Protein AF-0000000078990095 (afdb_homodimer)

Sequence (888 aa):
MESIPEEEHEMRFLALNFDSYGSTQKHFRGLDFSEKEEPWLRFRYKRCPLEGSGKTVFDFFSALLVVVVVPWKNFSVCSDMAPTQHNMAAVCYGPDDLRLVSIPVPEPAFNEVVLEVDSCGICGTDVHFLKEGGFGDQKLIRPLVLGHESAGVVRKVGSSVTHLKVGDRVAIEPAAGCRTCDLCKAGKYNVCLTGKHCPTKNHDGNCSNYFAHYADCCFKLPDHVTMEEGALLEPLAVGVYAGRRADIRLGSRVVIFGAGPIGLISLIVARAMGATRTVVLDLARASKRLEVAKKLGATAVIPIGAEDKEDDLVARIQQALGGPADRVLECTGSQPGMRISIRATRNAGIVCLVGLGNEEVQLPMVDAISREIQIITVMRYNHDYPAAMEIVSSGYVDVKPLVSHHFSLQDVNEAFRVAASGEGLKVMVHLTPRDSNNPVKFVNMESIPEEEHEMRFLALNFDSYGSTQKHFRGLDFSEKEEPWLRFRYKRCPLEGSGKTVFDFFSALLVVVVVPWKNFSVCSDMAPTQHNMAAVCYGPDDLRLVSIPVPEPAFNEVVLEVDSCGICGTDVHFLKEGGFGDQKLIRPLVLGHESAGVVRKVGSSVTHLKVGDRVAIEPAAGCRTCDLCKAGKYNVCLTGKHCPTKNHDGNCSNYFAHYADCCFKLPDHVTMEEGALLEPLAVGVYAGRRADIRLGSRVVIFGAGPIGLISLIVARAMGATRTVVLDLARASKRLEVAKKLGATAVIPIGAEDKEDDLVARIQQALGGPADRVLECTGSQPGMRISIRATRNAGIVCLVGLGNEEVQLPMVDAISREIQIITVMRYNHDYPAAMEIVSSGYVDVKPLVSHHFSLQDVNEAFRVAASGEGLKVMVHLTPRDSNNPVKFVN

Foldseek 3Di:
DDDDPDDDDDDDDDDDDDDDDDDDDDPPVDDPPVPDDPPDDPPPDDPDPDDDDDDPPPPPPCPPPPPPCDPPPPPVPPCPVPPPPWKWFFKAAAAQDTDTDTDDADDEAQQKFKWQWFKFWDDVQLLCCHHPQGDDPFGAPGIAGDTALTKTFTCGHHNNDDPDDGGFTWQAHQQAAPCPDPCNVVLNRLPHPPTRHDPGNVHHHDRIRMDMDGPVRIGGADQQQFRNNSSCLQLLLLLQQLCVVQVQAAQFAEEEEDLFQSRLSVLQNSVLRHHPAYEYEDAQVLVVSQVVSVVQPHLYYDHDYPPDDLVNVLVVSCVSRVHAGQEYEYAACDQSSQQSRQVRHAQCGEYEYRHHDDPDHDHPVVSCVVSVYHYHYDGRHRPSSVVSSVCVVVVVTDSLVQEFEEEESVCVSVQSVCVNVSVHRIYMYGPDPQCPSRPDHRDD/DDDPDDDDPDPDDDDDDPDDDDDDDDDDDDPPPPVVDDDPPPPPPDPPPDDDDDDDYDDDPDDDPDPPPPDPPPPVPPCPVPVPPFKWFFKAAAAQRTDTDTDDADDEAQQKFKWQWFKFWDDVQLLCCHHPQGDDPFGAPGIAGDTAQTKTFTCGHHNNDDPDDGGFTWQAHQQAAPCPDPCNVVLNRLPHPPTRHDPTNVHHHDRIRMDMDGPVRIGGADQQQFRNLSSCLQLLLLLLQLCVVQVQAAQFAEEEEDLFQSRLSVLQNSVLRHHPAYEYEDAQVLVVSQVVSVVQPHLYYDHDYPPDDLVNVLVVSCVSRVHAGQEYEYAACDQSSQQSRQVRHAQCGEYEYRHHDDPDHDHPVVSCVVSVYHYHYDGRHRPSSVVSSVCVVVVVTDSLVQEFEEEESVCVSVQSVCVNVSVHRIYMYGPDPQCPSRPDHRDD

Solvent-accessible surface area (backbone atoms only — not comparable to full-atom values): 49225 Å² total; per-residue (Å²): 141,93,80,82,82,76,88,90,85,91,78,94,72,80,88,85,88,82,82,84,77,87,76,79,89,71,85,67,84,66,85,74,83,66,84,70,72,86,77,84,81,77,84,73,88,76,86,79,75,85,73,89,78,88,82,85,78,82,81,81,81,79,78,82,75,83,76,79,77,70,81,76,73,77,70,73,68,74,70,69,64,61,74,76,79,75,22,46,24,42,30,31,69,36,60,78,36,73,40,82,39,80,45,84,71,69,76,49,50,51,57,15,22,20,25,39,27,33,25,29,32,62,49,72,66,46,45,32,32,30,65,65,28,32,55,90,89,42,44,65,81,52,72,34,34,37,33,46,17,23,7,26,29,30,68,41,69,13,83,70,47,77,91,64,53,70,67,41,42,26,21,42,51,38,65,38,41,67,68,74,47,72,42,30,69,71,68,40,28,60,54,34,92,75,28,56,40,30,54,44,65,87,30,57,25,51,36,24,32,49,40,64,43,53,45,92,38,46,42,76,52,57,68,84,51,26,42,64,59,30,11,46,32,43,60,37,8,28,20,45,34,47,36,58,74,47,60,59,34,76,68,30,32,36,36,29,31,28,47,47,57,65,20,44,36,31,50,51,39,38,44,73,43,32,33,72,32,35,35,40,30,36,51,44,90,46,48,72,39,43,52,50,40,47,74,70,60,40,68,38,68,46,68,42,52,95,82,63,48,65,70,57,53,38,51,52,51,23,61,72,61,75,38,61,23,45,29,30,43,35,39,48,27,39,44,69,56,52,38,46,44,57,71,32,35,33,67,66,15,34,37,28,38,60,27,75,50,45,51,67,29,65,34,55,48,35,61,30,23,67,31,24,31,30,42,37,35,41,41,70,35,68,85,27,52,67,59,33,47,48,36,46,73,71,58,76,46,81,68,49,75,48,55,62,44,82,33,46,55,92,40,44,68,59,46,51,50,40,51,69,70,58,80,41,55,32,33,32,32,26,56,39,69,84,56,73,83,23,87,42,69,84,69,108,142,90,81,85,81,85,88,89,83,87,81,84,78,89,75,91,81,82,76,88,80,88,84,88,84,88,67,92,75,75,83,76,71,77,76,75,65,82,75,79,77,76,80,72,84,75,75,83,77,84,83,82,82,92,83,91,83,90,84,84,84,74,86,77,80,85,77,79,77,72,78,77,72,76,69,73,64,75,70,72,63,59,76,75,79,74,22,45,25,43,29,31,69,35,60,79,35,71,41,83,39,80,46,83,71,69,77,47,49,50,58,14,22,21,25,39,27,33,26,30,32,62,51,70,66,48,45,34,32,31,65,64,26,33,55,89,89,44,43,64,80,53,73,33,34,37,34,47,17,24,8,27,29,30,68,41,69,11,81,71,48,78,91,67,53,69,68,44,41,24,20,40,51,39,66,37,41,68,68,73,47,72,42,30,70,71,67,39,28,60,54,34,90,74,28,55,40,29,52,44,64,89,30,56,26,50,36,24,30,49,40,62,44,53,44,92,37,45,42,76,52,57,68,83,51,24,42,64,57,30,10,47,32,43,60,37,8,29,20,47,35,47,37,59,74,48,59,58,34,76,67,31,32,36,37,29,31,28,47,48,56,64,20,44,37,32,50,52,38,39,44,72,43,32,32,72,33,34,37,40,29,37,52,44,89,46,49,71,37,44,51,50,39,46,75,70,60,40,68,38,69,46,67,43,53,93,81,64,48,67,70,57,52,38,51,52,50,21,62,73,60,75,37,61,23,46,30,31,43,34,39,50,26,40,44,70,56,53,39,44,45,57,71,32,35,32,67,65,15,34,36,28,38,59,28,75,49,45,51,66,31,64,34,54,48,36,61,31,23,67,31,24,31,30,41,37,36,41,42,72,35,69,86,28,51,67,60,33,48,49,37,46,74,72,58,75,44,83,69,48,75,48,54,62,45,81,31,44,56,92,41,44,67,58,45,52,51,41,50,69,69,59,80,41,55,31,35,33,32,26,55,40,68,85,56,73,85,23,87,41,69,83,69,107

Structure (mmCIF, N/CA/C/O backbone):
data_AF-0000000078990095-model_v1
#
loop_
_entity.id
_entity.type
_entity.pdbx_description
1 polymer 'Sorbitol dehydrogenase'
#
loop_
_atom_site.group_PDB
_atom_site.id
_atom_site.type_symbol
_atom_site.label_atom_id
_atom_site.label_alt_id
_atom_site.label_comp_id
_atom_site.label_asym_id
_atom_site.label_entity_id
_atom_site.label_seq_id
_atom_site.pdbx_PDB_ins_code
_atom_site.Cartn_x
_atom_site.Cartn_y
_atom_site.Cartn_z
_atom_site.occupancy
_atom_site.B_iso_or_equiv
_atom_site.auth_seq_id
_atom_site.auth_comp_id
_atom_site.auth_asym_id
_atom_site.auth_atom_id
_atom_site.pdbx_PDB_model_num
ATOM 1 N N . MET A 1 1 ? -53.719 35.344 -20.766 1 17.97 1 MET A N 1
ATOM 2 C CA . MET A 1 1 ? -54.031 34.625 -22 1 17.97 1 MET A CA 1
ATOM 3 C C . MET A 1 1 ? -52.75 34.312 -22.797 1 17.97 1 MET A C 1
ATOM 5 O O . MET A 1 1 ? -52.625 33.219 -23.344 1 17.97 1 MET A O 1
ATOM 9 N N . GLU A 1 2 ? -51.969 35.375 -23.328 1 19.94 2 GLU A N 1
ATOM 10 C CA . GLU A 1 2 ? -51.438 35.5 -24.688 1 19.94 2 GLU A CA 1
ATOM 11 C C . GLU A 1 2 ? -50.156 34.656 -24.844 1 19.94 2 GLU A C 1
ATOM 13 O O . GLU A 1 2 ? -49.344 34.562 -23.906 1 19.94 2 GLU A O 1
ATOM 18 N N . SER A 1 3 ? -49.781 34.125 -26.062 1 18.39 3 SER A N 1
ATOM 19 C CA . SER A 1 3 ? -49.312 33.031 -26.906 1 18.39 3 SER A CA 1
ATOM 20 C C . SER A 1 3 ? -47.812 33.062 -27.047 1 18.39 3 SER A C 1
ATOM 22 O O . SER A 1 3 ? -47.156 32.031 -26.828 1 18.39 3 SER A O 1
ATOM 24 N N . ILE A 1 4 ? -47 33.812 -28.047 1 18.19 4 ILE A N 1
ATOM 25 C CA . ILE A 1 4 ? -46.5 33.25 -29.297 1 18.19 4 ILE A CA 1
ATOM 26 C C . ILE A 1 4 ? -45 32.969 -29.172 1 18.19 4 ILE A C 1
ATOM 28 O O . ILE A 1 4 ? -44.188 33.906 -29.281 1 18.19 4 ILE A O 1
ATOM 32 N N . PRO A 1 5 ? -44.094 32.406 -28.25 1 23.73 5 PRO A N 1
ATOM 33 C CA . PRO A 1 5 ? -42.719 32.875 -28.344 1 23.73 5 PRO A CA 1
ATOM 34 C C . PRO A 1 5 ? -41.938 32.188 -29.469 1 23.73 5 PRO A C 1
ATOM 36 O O . PRO A 1 5 ? -41.531 31.031 -29.344 1 23.73 5 PRO A O 1
ATOM 39 N N . GLU A 1 6 ? -42.281 32.031 -30.766 1 17.88 6 GLU A N 1
ATOM 40 C CA . GLU A 1 6 ? -41.969 30.844 -31.547 1 17.88 6 GLU A CA 1
ATOM 41 C C . GLU A 1 6 ? -40.469 30.703 -31.812 1 17.88 6 GLU A C 1
ATOM 43 O O . GLU A 1 6 ? -39.875 29.656 -31.547 1 17.88 6 GLU A O 1
ATOM 48 N N . GLU A 1 7 ? -39.781 31.203 -32.969 1 18.81 7 GLU A N 1
ATOM 49 C CA . GLU A 1 7 ? -39.438 30.344 -34.062 1 18.81 7 GLU A CA 1
ATOM 50 C C . GLU A 1 7 ? -37.969 29.875 -33.969 1 18.81 7 GLU A C 1
ATOM 52 O O . GLU A 1 7 ? -37.219 30.359 -33.125 1 18.81 7 GLU A O 1
ATOM 57 N N . GLU A 1 8 ? -37.031 30.188 -35.031 1 17.72 8 GLU A N 1
ATOM 58 C CA . GLU A 1 8 ? -36.469 29.406 -36.125 1 17.72 8 GLU A CA 1
ATOM 59 C C . GLU A 1 8 ? -35.031 29.016 -35.844 1 17.72 8 GLU A C 1
ATOM 61 O O . GLU A 1 8 ? -34.375 29.594 -34.969 1 17.72 8 GLU A O 1
ATOM 66 N N . HIS A 1 9 ? -34.062 28.828 -36.906 1 17.11 9 HIS A N 1
ATOM 67 C CA . HIS A 1 9 ? -33.406 27.766 -37.656 1 17.11 9 HIS A CA 1
ATOM 68 C C . HIS A 1 9 ? -31.906 27.75 -37.375 1 17.11 9 HIS A C 1
ATOM 70 O O . HIS A 1 9 ? -31.344 26.703 -37.031 1 17.11 9 HIS A O 1
ATOM 76 N N . GLU A 1 10 ? -30.891 28.609 -38.062 1 17.23 10 GLU A N 1
ATOM 77 C CA . GLU A 1 10 ? -29.984 28.141 -39.094 1 17.23 10 GLU A CA 1
ATOM 78 C C . GLU A 1 10 ? -28.609 27.812 -38.531 1 17.23 10 GLU A C 1
ATOM 80 O O . GLU A 1 10 ? -28.141 28.5 -37.625 1 17.23 10 GLU A O 1
ATOM 85 N N . MET A 1 11 ? -27.781 26.703 -39 1 17.62 11 MET A N 1
ATOM 86 C CA . MET A 1 11 ? -26.688 25.719 -38.906 1 17.62 11 MET A CA 1
ATOM 87 C C . MET A 1 11 ? -25.359 26.344 -39.344 1 17.62 11 MET A C 1
ATOM 89 O O . MET A 1 11 ? -24.328 25.672 -39.344 1 17.62 11 MET A O 1
ATOM 93 N N . ARG A 1 12 ? -25.062 27.609 -39.781 1 16.03 12 ARG A N 1
ATOM 94 C CA . ARG A 1 12 ? -24.078 27.734 -40.844 1 16.03 12 ARG A CA 1
ATOM 95 C C . ARG A 1 12 ? -22.688 27.312 -40.375 1 16.03 12 ARG A C 1
ATOM 97 O O . ARG A 1 12 ? -22.219 27.781 -39.344 1 16.03 12 ARG A O 1
ATOM 104 N N . PHE A 1 13 ? -21.859 26.25 -41.062 1 16.44 13 PHE A N 1
ATOM 105 C CA . PHE A 1 13 ? -20.75 25.312 -41.188 1 16.44 13 PHE A CA 1
ATOM 106 C C . PHE A 1 13 ? -19.438 26.062 -41.438 1 16.44 13 PHE A C 1
ATOM 108 O O . PHE A 1 13 ? -18.422 25.75 -40.844 1 16.44 13 PHE A O 1
ATOM 115 N N . LEU A 1 14 ? -19.156 26.828 -42.594 1 16 14 LEU A N 1
ATOM 116 C CA . LEU A 1 14 ? -18.234 26.312 -43.562 1 16 14 LEU A CA 1
ATOM 117 C C . LEU A 1 14 ? -16.781 26.5 -43.125 1 16 14 LEU A C 1
ATOM 119 O O . LEU A 1 14 ? -16 25.547 -43.125 1 16 14 LEU A O 1
ATOM 123 N N . ALA A 1 15 ? -16 27.5 -43.781 1 16.55 15 ALA A N 1
ATOM 124 C CA . ALA A 1 15 ? -15.047 27.578 -44.875 1 16.55 15 ALA A CA 1
ATOM 125 C C . ALA A 1 15 ? -13.617 27.672 -44.344 1 16.55 15 ALA A C 1
ATOM 127 O O . ALA A 1 15 ? -13.391 28.031 -43.188 1 16.55 15 ALA A O 1
ATOM 128 N N . LEU A 1 16 ? -12.602 28.125 -45.219 1 16.75 16 LEU A N 1
ATOM 129 C CA . LEU A 1 16 ? -11.461 27.688 -46.031 1 16.75 16 LEU A CA 1
ATOM 130 C C . LEU A 1 16 ? -10.148 28.109 -45.375 1 16.75 16 LEU A C 1
ATOM 132 O O . LEU A 1 16 ? -9.227 27.312 -45.25 1 16.75 16 LEU A O 1
ATOM 136 N N . ASN A 1 17 ? -9.719 29.438 -45.219 1 16.72 17 ASN A N 1
ATOM 137 C CA . ASN A 1 17 ? -8.711 30.062 -46.062 1 16.72 17 ASN A CA 1
ATOM 138 C C . ASN A 1 17 ? -7.312 29.922 -45.5 1 16.72 17 ASN A C 1
ATOM 140 O O . ASN A 1 17 ? -7.145 29.938 -44.25 1 16.72 17 ASN A O 1
ATOM 144 N N . PHE A 1 18 ? -6.129 29.812 -46.312 1 17.62 18 PHE A N 1
ATOM 145 C CA . PHE A 1 18 ? -4.773 29.359 -46.625 1 17.62 18 PHE A CA 1
ATOM 146 C C . PHE A 1 18 ? -3.744 30.25 -45.938 1 17.62 18 PHE A C 1
ATOM 148 O O . PHE A 1 18 ? -2.635 29.797 -45.625 1 17.62 18 PHE A O 1
ATOM 155 N N . ASP A 1 19 ? -3.895 31.531 -45.594 1 16.14 19 ASP A N 1
ATOM 156 C CA . ASP A 1 19 ? -2.977 32.406 -46.312 1 16.14 19 ASP A CA 1
ATOM 157 C C . ASP A 1 19 ? -1.541 32.219 -45.812 1 16.14 19 ASP A C 1
ATOM 159 O O . ASP A 1 19 ? -1.308 31.578 -44.812 1 16.14 19 ASP A O 1
ATOM 163 N N . SER A 1 20 ? -0.787 33.375 -45.531 1 16.88 20 SER A N 1
ATOM 164 C CA . SER A 1 20 ? 0.37 34.062 -46.094 1 16.88 20 SER A CA 1
ATOM 165 C C . SER A 1 20 ? 1.65 33.688 -45.375 1 16.88 20 SER A C 1
ATOM 167 O O . SER A 1 20 ? 1.633 33.438 -44.156 1 16.88 20 SER A O 1
ATOM 169 N N . TYR A 1 21 ? 2.789 33.312 -46.125 1 18.42 21 TYR A N 1
ATOM 170 C CA . TYR A 1 21 ? 4.125 32.75 -46.281 1 18.42 21 TYR A CA 1
ATOM 171 C C . TYR A 1 21 ? 5.152 33.562 -45.5 1 18.42 21 TYR A C 1
ATOM 173 O O . TYR A 1 21 ? 6.355 33.312 -45.562 1 18.42 21 TYR A O 1
ATOM 181 N N . GLY A 1 22 ? 4.805 34.438 -44.594 1 17.2 22 GLY A N 1
ATOM 182 C CA . GLY A 1 22 ? 5.805 35.5 -44.625 1 17.2 22 GLY A CA 1
ATOM 183 C C . GLY A 1 22 ? 7.215 35 -44.406 1 17.2 22 GLY A C 1
ATOM 184 O O . GLY A 1 22 ? 7.414 34 -43.688 1 17.2 22 GLY A O 1
ATOM 185 N N . SER A 1 23 ? 8.266 35.469 -45.094 1 16.81 23 SER A N 1
ATOM 186 C CA . SER A 1 23 ? 9.555 35.438 -45.781 1 16.81 23 SER A CA 1
ATOM 187 C C . SER A 1 23 ? 10.703 35.25 -44.812 1 16.81 23 SER A C 1
ATOM 189 O O . SER A 1 23 ? 11.531 34.375 -44.969 1 16.81 23 SER A O 1
ATOM 191 N N . THR A 1 24 ? 11.234 36.344 -44.25 1 16.33 24 THR A N 1
ATOM 192 C CA . THR A 1 24 ? 12.539 36.812 -44.719 1 16.33 24 THR A CA 1
ATOM 193 C C . THR A 1 24 ? 13.656 36.156 -43.906 1 16.33 24 THR A C 1
ATOM 195 O O . THR A 1 24 ? 14.602 35.594 -44.469 1 16.33 24 THR A O 1
ATOM 198 N N . GLN A 1 25 ? 14.07 36.781 -42.719 1 16.25 25 GLN A N 1
ATOM 199 C CA . GLN A 1 25 ? 15.422 37.312 -42.594 1 16.25 25 GLN A CA 1
ATOM 200 C C . GLN A 1 25 ? 16.375 36.25 -42.031 1 16.25 25 GLN A C 1
ATOM 202 O O . GLN A 1 25 ? 16.062 35.594 -41.031 1 16.25 25 GLN A O 1
ATOM 207 N N . LYS A 1 26 ? 17.453 35.875 -42.719 1 17.55 26 LYS A N 1
ATOM 208 C CA . LYS A 1 26 ? 18.531 34.938 -42.938 1 17.55 26 LYS A CA 1
ATOM 209 C C . LYS A 1 26 ? 19.531 34.969 -41.781 1 17.55 26 LYS A C 1
ATOM 211 O O . LYS A 1 26 ? 20.453 34.156 -41.719 1 17.55 26 LYS A O 1
ATOM 216 N N . HIS A 1 27 ? 19.375 35.812 -40.656 1 16.98 27 HIS A N 1
ATOM 217 C CA . HIS A 1 27 ? 20.703 36.312 -40.312 1 16.98 27 HIS A CA 1
ATOM 218 C C . HIS A 1 27 ? 21.609 35.219 -39.75 1 16.98 27 HIS A C 1
ATOM 220 O O . HIS A 1 27 ? 21.219 34.5 -38.844 1 16.98 27 HIS A O 1
ATOM 226 N N . PHE A 1 28 ? 22.484 34.625 -40.562 1 18.11 28 PHE A N 1
ATOM 227 C CA . PHE A 1 28 ? 23.516 33.594 -40.5 1 18.11 28 PHE A CA 1
ATOM 228 C C . PHE A 1 28 ? 24.531 33.906 -39.438 1 18.11 28 PHE A C 1
ATOM 230 O O . PHE A 1 28 ? 25.641 34.375 -39.719 1 18.11 28 PHE A O 1
ATOM 237 N N . ARG A 1 29 ? 24.219 34.469 -38.219 1 17.52 29 ARG A N 1
ATOM 238 C CA . ARG A 1 29 ? 25.453 34.969 -37.625 1 17.52 29 ARG A CA 1
ATOM 239 C C . ARG A 1 29 ? 26.484 33.844 -37.469 1 17.52 29 ARG A C 1
ATOM 241 O O . ARG A 1 29 ? 26.188 32.812 -36.875 1 17.52 29 ARG A O 1
ATOM 248 N N . GLY A 1 30 ? 27.453 33.625 -38.344 1 17.44 30 GLY A N 1
ATOM 249 C CA . GLY A 1 30 ? 28.547 32.75 -38.719 1 17.44 30 GLY A CA 1
ATOM 250 C C . GLY A 1 30 ? 29.578 32.594 -37.625 1 17.44 30 GLY A C 1
ATOM 251 O O . GLY A 1 30 ? 30.453 31.719 -37.719 1 17.44 30 GLY A O 1
ATOM 252 N N . LEU A 1 31 ? 29.672 33.406 -36.469 1 18.58 31 LEU A N 1
ATOM 253 C CA . LEU A 1 31 ? 31.094 33.688 -36.312 1 18.58 31 LEU A CA 1
ATOM 254 C C . LEU A 1 31 ? 31.859 32.406 -35.938 1 18.58 31 LEU A C 1
ATOM 256 O O . LEU A 1 31 ? 31.328 31.562 -35.219 1 18.58 31 LEU A O 1
ATOM 260 N N . ASP A 1 32 ? 32.906 32.125 -36.562 1 18.98 32 ASP A N 1
ATOM 261 C CA . ASP A 1 32 ? 34 31.188 -36.906 1 18.98 32 ASP A CA 1
ATOM 262 C C . ASP A 1 32 ? 34.969 31.016 -35.719 1 18.98 32 ASP A C 1
ATOM 264 O O . ASP A 1 32 ? 36.031 31.609 -35.719 1 18.98 32 ASP A O 1
ATOM 268 N N . PHE A 1 33 ? 34.406 30.969 -34.438 1 18.66 33 PHE A N 1
ATOM 269 C CA . PHE A 1 33 ? 35.5 31.156 -33.469 1 18.66 33 PHE A CA 1
ATOM 270 C C . PHE A 1 33 ? 36.469 29.984 -33.531 1 18.66 33 PHE A C 1
ATOM 272 O O . PHE A 1 33 ? 36.125 28.859 -33.188 1 18.66 33 PHE A O 1
ATOM 279 N N . SER A 1 34 ? 37.438 30.016 -34.344 1 17.72 34 SER A N 1
ATOM 280 C CA . SER A 1 34 ? 38.531 29.109 -34.656 1 17.72 34 SER A CA 1
ATOM 281 C C . SER A 1 34 ? 39.469 28.938 -33.5 1 17.72 34 SER A C 1
ATOM 283 O O . SER A 1 34 ? 40.5 28.25 -33.625 1 17.72 34 SER A O 1
ATOM 285 N N . GLU A 1 35 ? 39.156 29.594 -32.312 1 18.06 35 GLU A N 1
ATOM 286 C CA . GLU A 1 35 ? 40.406 29.812 -31.562 1 18.06 35 GLU A CA 1
ATOM 287 C C . GLU A 1 35 ? 41.062 28.484 -31.188 1 18.06 35 GLU A C 1
ATOM 289 O O . GLU A 1 35 ? 40.438 27.656 -30.516 1 18.06 35 GLU A O 1
ATOM 294 N N . LYS A 1 36 ? 42.031 28.078 -31.875 1 19.61 36 LYS A N 1
ATOM 295 C CA . LYS A 1 36 ? 43.031 27 -31.922 1 19.61 36 LYS A CA 1
ATOM 296 C C . LYS A 1 36 ? 43.719 26.828 -30.562 1 19.61 36 LYS A C 1
ATOM 298 O O . LYS A 1 36 ? 43.531 27.656 -29.672 1 19.61 36 LYS A O 1
ATOM 303 N N . GLU A 1 37 ? 45.031 26.906 -30.516 1 18.22 37 GLU A N 1
ATOM 304 C CA . GLU A 1 37 ? 46.188 26.125 -30.125 1 18.22 37 GLU A CA 1
ATOM 305 C C . GLU A 1 37 ? 46.781 26.641 -28.812 1 18.22 37 GLU A C 1
ATOM 307 O O . GLU A 1 37 ? 47.75 26.078 -28.297 1 18.22 37 GLU A O 1
ATOM 312 N N . GLU A 1 38 ? 46.156 27.484 -27.922 1 18.27 38 GLU A N 1
ATOM 313 C CA . GLU A 1 38 ? 47.25 28.125 -27.203 1 18.27 38 GLU A CA 1
ATOM 314 C C . GLU A 1 38 ? 48.062 27.109 -26.406 1 18.27 38 GLU A C 1
ATOM 316 O O . GLU A 1 38 ? 47.531 26.219 -25.766 1 18.27 38 GLU A O 1
ATOM 321 N N . PRO A 1 39 ? 49.438 27.031 -26.641 1 20.11 39 PRO A N 1
ATOM 322 C CA . PRO A 1 39 ? 50.625 26.281 -26.25 1 20.11 39 PRO A CA 1
ATOM 323 C C . PRO A 1 39 ? 51.031 26.547 -24.797 1 20.11 39 PRO A C 1
ATOM 325 O O . PRO A 1 39 ? 51.469 27.656 -24.469 1 20.11 39 PRO A O 1
ATOM 328 N N . TRP A 1 40 ? 50.156 26.5 -23.766 1 18.27 40 TRP A N 1
ATOM 329 C CA . TRP A 1 40 ? 50.531 27.156 -22.531 1 18.27 40 TRP A CA 1
ATOM 330 C C . TRP A 1 40 ? 51.844 26.562 -21.984 1 18.27 40 TRP A C 1
ATOM 332 O O . TRP A 1 40 ? 52.062 25.359 -22.094 1 18.27 40 TRP A O 1
ATOM 342 N N . LEU A 1 41 ? 52.781 27.562 -21.641 1 18.45 41 LEU A N 1
ATOM 343 C CA . LEU A 1 41 ? 54.188 27.703 -21.234 1 18.45 41 LEU A CA 1
ATOM 344 C C . LEU A 1 41 ? 54.406 27.078 -19.859 1 18.45 41 LEU A C 1
ATOM 346 O O . LEU A 1 41 ? 53.594 27.234 -18.953 1 18.45 41 LEU A O 1
ATOM 350 N N . ARG A 1 42 ? 55.438 26.109 -19.672 1 19.39 42 ARG A N 1
ATOM 351 C CA . ARG A 1 42 ? 56.125 25.219 -18.734 1 19.39 42 ARG A CA 1
ATOM 352 C C . ARG A 1 42 ? 56.875 26.031 -17.688 1 19.39 42 ARG A C 1
ATOM 354 O O . ARG A 1 42 ? 57.75 25.5 -17 1 19.39 42 ARG A O 1
ATOM 361 N N . PHE A 1 43 ? 56.375 27.359 -17.281 1 17.31 43 PHE A N 1
ATOM 362 C CA . PHE A 1 43 ? 57.469 28.031 -16.578 1 17.31 43 PHE A CA 1
ATOM 363 C C . PHE A 1 43 ? 57.812 27.312 -15.281 1 17.31 43 PHE A C 1
ATOM 365 O O . PHE A 1 43 ? 56.906 26.953 -14.508 1 17.31 43 PHE A O 1
ATOM 372 N N . ARG A 1 44 ? 59.094 26.859 -15.141 1 18.83 44 ARG A N 1
ATOM 373 C CA . ARG A 1 44 ? 60.031 26.156 -14.273 1 18.83 44 ARG A CA 1
ATOM 374 C C . ARG A 1 44 ? 60.469 27.031 -13.109 1 18.83 44 ARG A C 1
ATOM 376 O O . ARG A 1 44 ? 61.594 27.594 -13.117 1 18.83 44 ARG A O 1
ATOM 383 N N . TYR A 1 45 ? 59.625 27.984 -12.5 1 16.58 45 TYR A N 1
ATOM 384 C CA . TYR A 1 45 ? 60.344 28.922 -11.656 1 16.58 45 TYR A CA 1
ATOM 385 C C . TYR A 1 45 ? 61.031 28.203 -10.484 1 16.58 45 TYR A C 1
ATOM 387 O O . TYR A 1 45 ? 60.438 27.266 -9.914 1 16.58 45 TYR A O 1
ATOM 395 N N . LYS A 1 46 ? 62.344 28.547 -10.297 1 18.27 46 LYS A N 1
ATOM 396 C CA . LYS A 1 46 ? 63.594 28.281 -9.586 1 18.27 46 LYS A CA 1
ATOM 397 C C . LYS A 1 46 ? 63.531 28.766 -8.141 1 18.27 46 LYS A C 1
ATOM 399 O O . LYS A 1 46 ? 62.906 29.797 -7.859 1 18.27 46 LYS A O 1
ATOM 404 N N . ARG A 1 47 ? 63.938 28.031 -7.141 1 19.78 47 ARG A N 1
ATOM 405 C CA . ARG A 1 47 ? 64.062 27.922 -5.688 1 19.78 47 ARG A CA 1
ATOM 406 C C . ARG A 1 47 ? 64.875 29.078 -5.117 1 19.78 47 ARG A C 1
ATOM 408 O O . ARG A 1 47 ? 66 28.875 -4.699 1 19.78 47 ARG A O 1
ATOM 415 N N . CYS A 1 48 ? 64.625 30.469 -5.547 1 17.88 48 CYS A N 1
ATOM 416 C CA . CYS A 1 48 ? 65.812 31.219 -5.129 1 17.88 48 CYS A CA 1
ATOM 417 C C . CYS A 1 48 ? 65.938 31.281 -3.607 1 17.88 48 CYS A C 1
ATOM 419 O O . CYS A 1 48 ? 64.938 31.469 -2.928 1 17.88 48 CYS A O 1
ATOM 421 N N . PRO A 1 49 ? 67.125 31.172 -3.051 1 21.83 49 PRO A N 1
ATOM 422 C CA . PRO A 1 49 ? 67.812 30.938 -1.775 1 21.83 49 PRO A CA 1
ATOM 423 C C . PRO A 1 49 ? 67.875 32.188 -0.884 1 21.83 49 PRO A C 1
ATOM 425 O O . PRO A 1 49 ? 68.438 32.156 0.204 1 21.83 49 PRO A O 1
ATOM 428 N N . LEU A 1 50 ? 66.875 33.25 -1.14 1 19.77 50 LEU A N 1
ATOM 429 C CA . LEU A 1 50 ? 67.5 34.469 -0.64 1 19.77 50 LEU A CA 1
ATOM 430 C C . LEU A 1 50 ? 67.688 34.406 0.875 1 19.77 50 LEU A C 1
ATOM 432 O O . LEU A 1 50 ? 66.75 34.031 1.594 1 19.77 50 LEU A O 1
ATOM 436 N N . GLU A 1 51 ? 68.875 34.75 1.38 1 19.7 51 GLU A N 1
ATOM 437 C CA . GLU A 1 51 ? 69.75 34.688 2.518 1 19.7 51 GLU A CA 1
ATOM 438 C C . GLU A 1 51 ? 69.438 35.781 3.537 1 19.7 51 GLU A C 1
ATOM 440 O O . GLU A 1 51 ? 69.75 35.625 4.727 1 19.7 51 GLU A O 1
ATOM 445 N N . GLY A 1 52 ? 68.938 37.062 3.152 1 19.34 52 GLY A N 1
ATOM 446 C CA . GLY A 1 52 ? 69.688 38.156 3.725 1 19.34 52 GLY A CA 1
ATOM 447 C C . GLY A 1 52 ? 69.312 38.5 5.148 1 19.34 52 GLY A C 1
ATOM 448 O O . GLY A 1 52 ? 68.125 38.344 5.527 1 19.34 52 GLY A O 1
ATOM 449 N N . SER A 1 53 ? 70.188 38.75 6.043 1 20.06 53 SER A N 1
ATOM 450 C CA . SER A 1 53 ? 70.438 38.688 7.477 1 20.06 53 SER A CA 1
ATOM 451 C C . SER A 1 53 ? 69.812 39.875 8.203 1 20.06 53 SER A C 1
ATOM 453 O O . SER A 1 53 ? 69.062 39.688 9.172 1 20.06 53 SER A O 1
ATOM 455 N N . GLY A 1 54 ? 70.312 41.156 8.055 1 18.66 54 GLY A N 1
ATOM 456 C CA . GLY A 1 54 ? 70.875 41.812 9.242 1 18.66 54 GLY A CA 1
ATOM 457 C C . GLY A 1 54 ? 69.875 42.625 10 1 18.66 54 GLY A C 1
ATOM 458 O O . GLY A 1 54 ? 68.688 42.75 9.586 1 18.66 54 GLY A O 1
ATOM 459 N N . LYS A 1 55 ? 70.312 44.125 10.297 1 20.02 55 LYS A N 1
ATOM 460 C CA . LYS A 1 55 ? 70.625 45.062 11.367 1 20.02 55 LYS A CA 1
ATOM 461 C C . LYS A 1 55 ? 69.562 46.125 11.508 1 20.02 55 LYS A C 1
ATOM 463 O O . LYS A 1 55 ? 69.375 46.938 10.602 1 20.02 55 LYS A O 1
ATOM 468 N N . THR A 1 56 ? 68.375 46.031 12.102 1 18.19 56 THR A N 1
ATOM 469 C CA . THR A 1 56 ? 67.125 46.781 12.117 1 18.19 56 THR A CA 1
ATOM 470 C C . THR A 1 56 ? 67.312 48.125 12.82 1 18.19 56 THR A C 1
ATOM 472 O O . THR A 1 56 ? 67.438 48.188 14.039 1 18.19 56 THR A O 1
ATOM 475 N N . VAL A 1 57 ? 68.25 49.094 12.234 1 19.05 57 VAL A N 1
ATOM 476 C CA . VAL A 1 57 ? 68.562 50.25 13.039 1 19.05 57 VAL A CA 1
ATOM 477 C C . VAL A 1 57 ? 67.312 51.156 13.117 1 19.05 57 VAL A C 1
ATOM 479 O O . VAL A 1 57 ? 66.75 51.5 12.094 1 19.05 57 VAL A O 1
ATOM 482 N N . PHE A 1 58 ? 66.625 51.375 14.242 1 18.25 58 PHE A N 1
ATOM 483 C CA . PHE A 1 58 ? 65.375 51.906 14.781 1 18.25 58 PHE A CA 1
ATOM 484 C C . PHE A 1 58 ? 65.375 53.438 14.766 1 18.25 58 PHE A C 1
ATOM 486 O O . PHE A 1 58 ? 66 54.062 15.625 1 18.25 58 PHE A O 1
ATOM 493 N N . ASP A 1 59 ? 65.75 54.188 13.578 1 19.19 59 ASP A N 1
ATOM 494 C CA . ASP A 1 59 ? 65.875 55.625 13.789 1 19.19 59 ASP A CA 1
ATOM 495 C C . ASP A 1 59 ? 64.5 56.281 14.062 1 19.19 59 ASP A C 1
ATOM 497 O O . ASP A 1 59 ? 63.594 56.094 13.297 1 19.19 59 ASP A O 1
ATOM 501 N N . PHE A 1 60 ? 64.188 56.938 15.25 1 19.72 60 PHE A N 1
ATOM 502 C CA . PHE A 1 60 ? 63.125 57.438 16.109 1 19.72 60 PHE A CA 1
ATOM 503 C C . PHE A 1 60 ? 62.625 58.781 15.594 1 19.72 60 PHE A C 1
ATOM 505 O O . PHE A 1 60 ? 63.062 59.844 16.062 1 19.72 60 PHE A O 1
ATOM 512 N N . PHE A 1 61 ? 62.594 59.156 14.219 1 21.88 61 PHE A N 1
ATOM 513 C CA . PHE A 1 61 ? 62.375 60.594 14.055 1 21.88 61 PHE A CA 1
ATOM 514 C C . PHE A 1 61 ? 60.969 60.969 14.523 1 21.88 61 PHE A C 1
ATOM 516 O O . PHE A 1 61 ? 60 60.281 14.211 1 21.88 61 PHE A O 1
ATOM 523 N N . SER A 1 62 ? 60.719 61.938 15.523 1 20.97 62 SER A N 1
ATOM 524 C CA . SER A 1 62 ? 59.75 62.531 16.438 1 20.97 62 SER A CA 1
ATOM 525 C C . SER A 1 62 ? 58.781 63.438 15.688 1 20.97 62 SER A C 1
ATOM 527 O O . SER A 1 62 ? 59.062 64.625 15.492 1 20.97 62 SER A O 1
ATOM 529 N N . ALA A 1 63 ? 58.375 63.25 14.391 1 23.08 63 ALA A N 1
ATOM 530 C CA . ALA A 1 63 ? 57.625 64.375 13.812 1 23.08 63 ALA A CA 1
ATOM 531 C C . ALA A 1 63 ? 56.375 64.688 14.609 1 23.08 63 ALA A C 1
ATOM 533 O O . ALA A 1 63 ? 55.562 63.781 14.891 1 23.08 63 ALA A O 1
ATOM 534 N N . LEU A 1 64 ? 56.219 65.812 15.266 1 23.59 64 LEU A N 1
ATOM 535 C CA . LEU A 1 64 ? 55.344 66.438 16.203 1 23.59 64 LEU A CA 1
ATOM 536 C C . LEU A 1 64 ? 54 66.75 15.547 1 23.59 64 LEU A C 1
ATOM 538 O O . LEU A 1 64 ? 53.906 67.625 14.672 1 23.59 64 LEU A O 1
ATOM 542 N N . LEU A 1 65 ? 53.25 65.75 14.93 1 22.62 65 LEU A N 1
ATOM 543 C CA . LEU A 1 65 ? 52 66.125 14.25 1 22.62 65 LEU A CA 1
ATOM 544 C C . LEU A 1 65 ? 51 66.75 15.234 1 22.62 65 LEU A C 1
ATOM 546 O O . LEU A 1 65 ? 50.688 66.125 16.266 1 22.62 65 LEU A O 1
ATOM 550 N N . VAL A 1 66 ? 50.75 68.062 15.18 1 24.91 66 VAL A N 1
ATOM 551 C CA . VAL A 1 66 ? 49.844 68.938 15.938 1 24.91 66 VAL A CA 1
ATOM 552 C C . VAL A 1 66 ? 48.406 68.5 15.758 1 24.91 66 VAL A C 1
ATOM 554 O O . VAL A 1 66 ? 47.875 68.5 14.648 1 24.91 66 VAL A O 1
ATOM 557 N N . VAL A 1 67 ? 47.875 67.562 16.562 1 23.19 67 VAL A N 1
ATOM 558 C CA . VAL A 1 67 ? 46.562 66.938 16.609 1 23.19 67 VAL A CA 1
ATOM 559 C C . VAL A 1 67 ? 45.531 68 17.047 1 23.19 67 VAL A C 1
ATOM 561 O O . VAL A 1 67 ? 45.562 68.5 18.172 1 23.19 67 VAL A O 1
ATOM 564 N N . VAL A 1 68 ? 45.188 68.938 16.125 1 27.02 68 VAL A N 1
ATOM 565 C CA . VAL A 1 68 ? 44.125 69.875 16.5 1 27.02 68 VAL A CA 1
ATOM 566 C C . VAL A 1 68 ? 42.875 69.125 16.906 1 27.02 68 VAL A C 1
ATOM 568 O O . VAL A 1 68 ? 42.375 68.312 16.141 1 27.02 68 VAL A O 1
ATOM 571 N N . VAL A 1 69 ? 42.562 69.062 18.219 1 25.42 69 VAL A N 1
ATOM 572 C CA . VAL A 1 69 ? 41.469 68.438 18.938 1 25.42 69 VAL A CA 1
ATOM 573 C C . VAL A 1 69 ? 40.156 69.125 18.625 1 25.42 69 VAL A C 1
ATOM 575 O O . VAL A 1 69 ? 40 70.312 19 1 25.42 69 VAL A O 1
ATOM 578 N N . VAL A 1 70 ? 39.719 69.25 17.406 1 30.61 70 VAL A N 1
ATOM 579 C CA . VAL A 1 70 ? 38.438 69.938 17.312 1 30.61 70 VAL A CA 1
ATOM 580 C C . VAL A 1 70 ? 37.375 69.25 18.203 1 30.61 70 VAL A C 1
ATOM 582 O O . VAL A 1 70 ? 37.344 68 18.266 1 30.61 70 VAL A O 1
ATOM 585 N N . PRO A 1 71 ? 36.75 70 19.094 1 27.86 71 PRO A N 1
ATOM 586 C CA . PRO A 1 71 ? 35.781 69.5 20.078 1 27.86 71 PRO A CA 1
ATOM 587 C C . PRO A 1 71 ? 34.625 68.75 19.406 1 27.86 71 PRO A C 1
ATOM 589 O O . PRO A 1 71 ? 34.062 69.25 18.422 1 27.86 71 PRO A O 1
ATOM 592 N N . TRP A 1 72 ? 34.656 67.438 19.422 1 23.47 72 TRP A N 1
ATOM 593 C CA . TRP A 1 72 ? 33.625 66.562 18.906 1 23.47 72 TRP A CA 1
ATOM 594 C C . TRP A 1 72 ? 32.25 66.875 19.547 1 23.47 72 TRP A C 1
ATOM 596 O O . TRP A 1 72 ? 32.125 66.812 20.766 1 23.47 72 TRP A O 1
ATOM 606 N N . LYS A 1 73 ? 31.547 67.938 19.016 1 29.81 73 LYS A N 1
ATOM 607 C CA . LYS A 1 73 ? 30.156 68.125 19.422 1 29.81 73 LYS A CA 1
ATOM 608 C C . LYS A 1 73 ? 29.453 66.812 19.641 1 29.81 73 LYS A C 1
ATOM 610 O O . LYS A 1 73 ? 29.641 65.875 18.859 1 29.81 73 LYS A O 1
ATOM 615 N N . ASN A 1 74 ? 29.047 66.625 20.875 1 25.33 74 ASN A N 1
ATOM 616 C CA . ASN A 1 74 ? 28.266 65.5 21.453 1 25.33 74 ASN A CA 1
ATOM 617 C C . ASN A 1 74 ? 27.016 65.25 20.625 1 25.33 74 ASN A C 1
ATOM 619 O O . ASN A 1 74 ? 26.062 66 20.641 1 25.33 74 ASN A O 1
ATOM 623 N N . PHE A 1 75 ? 27.094 65.062 19.297 1 29.2 75 PHE A N 1
ATOM 624 C CA . PHE A 1 75 ? 25.828 64.625 18.719 1 29.2 75 PHE A CA 1
ATOM 625 C C . PHE A 1 75 ? 25.25 63.469 19.516 1 29.2 75 PHE A C 1
ATOM 627 O O . PHE A 1 75 ? 25.922 62.469 19.734 1 29.2 75 PHE A O 1
ATOM 634 N N . SER A 1 76 ? 24.391 63.844 20.438 1 27.84 76 SER A N 1
ATOM 635 C CA . SER A 1 76 ? 23.547 62.875 21.125 1 27.84 76 SER A CA 1
ATOM 636 C C . SER A 1 76 ? 22.953 61.875 20.141 1 27.84 76 SER A C 1
ATOM 638 O O . SER A 1 76 ? 22.188 62.25 19.25 1 27.84 76 SER A O 1
ATOM 640 N N . VAL A 1 77 ? 23.75 61.031 19.594 1 30.84 77 VAL A N 1
ATOM 641 C CA . VAL A 1 77 ? 23.203 59.906 18.891 1 30.84 77 VAL A CA 1
ATOM 642 C C . VAL A 1 77 ? 22.062 59.281 19.688 1 30.84 77 VAL A C 1
ATOM 644 O O . VAL A 1 77 ? 22.266 58.812 20.812 1 30.84 77 VAL A O 1
ATOM 647 N N . CYS A 1 78 ? 20.922 60 19.703 1 29.83 78 CYS A N 1
ATOM 648 C CA . CYS A 1 78 ? 19.734 59.25 20.094 1 29.83 78 CYS A CA 1
ATOM 649 C C . CYS A 1 78 ? 19.844 57.781 19.672 1 29.83 78 CYS A C 1
ATOM 651 O O . CYS A 1 78 ? 19.938 57.5 18.484 1 29.83 78 CYS A O 1
ATOM 653 N N . SER A 1 79 ? 20.641 57.125 20.422 1 30.3 79 SER A N 1
ATOM 654 C CA . SER A 1 79 ? 20.562 55.656 20.375 1 30.3 79 SER A CA 1
ATOM 655 C C . SER A 1 79 ? 19.109 55.188 20.281 1 30.3 79 SER A C 1
ATOM 657 O O . SER A 1 79 ? 18.375 55.25 21.25 1 30.3 79 SER A O 1
ATOM 659 N N . ASP A 1 80 ? 18.359 55.812 19.391 1 31.2 80 ASP A N 1
ATOM 660 C CA . ASP A 1 80 ? 17.125 55.062 19.125 1 31.2 80 ASP A CA 1
ATOM 661 C C . ASP A 1 80 ? 17.344 53.562 19.25 1 31.2 80 ASP A C 1
ATOM 663 O O . ASP A 1 80 ? 18.062 52.969 18.438 1 31.2 80 ASP A O 1
ATOM 667 N N . MET A 1 81 ? 17.688 53.125 20.453 1 29.14 81 MET A N 1
ATOM 668 C CA . MET A 1 81 ? 17.547 51.688 20.688 1 29.14 81 MET A CA 1
ATOM 669 C C . MET A 1 81 ? 16.391 51.094 19.875 1 29.14 81 MET A C 1
ATOM 671 O O . MET A 1 81 ? 15.25 51.562 20.016 1 29.14 81 MET A O 1
ATOM 675 N N . ALA A 1 82 ? 16.594 50.781 18.766 1 36.16 82 ALA A N 1
ATOM 676 C CA . ALA A 1 82 ? 15.586 49.906 18.172 1 36.16 82 ALA A CA 1
ATOM 677 C C . ALA A 1 82 ? 14.938 49 19.234 1 36.16 82 ALA A C 1
ATOM 679 O O . ALA A 1 82 ? 15.617 48.406 20.062 1 36.16 82 ALA A O 1
ATOM 680 N N . PRO A 1 83 ? 13.812 49.469 19.781 1 37.34 83 PRO A N 1
ATOM 681 C CA . PRO A 1 83 ? 13.227 48.438 20.641 1 37.34 83 PRO A CA 1
ATOM 682 C C . PRO A 1 83 ? 13.797 47.031 20.375 1 37.34 83 PRO A C 1
ATOM 684 O O . PRO A 1 83 ? 13.938 46.625 19.219 1 37.34 83 PRO A O 1
ATOM 687 N N . THR A 1 84 ? 14.766 46.531 21 1 45 84 THR A N 1
ATOM 688 C CA . THR A 1 84 ? 15.375 45.219 20.922 1 45 84 THR A CA 1
ATOM 689 C C . THR A 1 84 ? 14.312 44.156 20.656 1 45 84 THR A C 1
ATOM 691 O O . THR A 1 84 ? 13.484 43.844 21.516 1 45 84 THR A O 1
ATOM 694 N N . GLN A 1 85 ? 13.656 44.156 19.562 1 56.09 85 GLN A N 1
ATOM 695 C CA . GLN A 1 85 ? 12.617 43.219 19.188 1 56.09 85 GLN A CA 1
ATOM 696 C C . GLN A 1 85 ? 12.961 41.781 19.641 1 56.09 85 GLN A C 1
ATOM 698 O O . GLN A 1 85 ? 13.969 41.219 19.219 1 56.09 85 GLN A O 1
ATOM 703 N N . HIS A 1 86 ? 12.633 41.312 20.859 1 85.5 86 HIS A N 1
ATOM 704 C CA . HIS A 1 86 ? 12.805 40 21.484 1 85.5 86 HIS A CA 1
ATOM 705 C C . HIS A 1 86 ? 12.094 38.906 20.688 1 85.5 86 HIS A C 1
ATOM 707 O O . HIS A 1 86 ? 10.984 39.125 20.203 1 85.5 86 HIS A O 1
ATOM 713 N N . ASN A 1 87 ? 12.852 37.906 20.25 1 96.62 87 ASN A N 1
ATOM 714 C CA . ASN A 1 87 ? 12.328 36.688 19.609 1 96.62 87 ASN A CA 1
ATOM 715 C C . ASN A 1 87 ? 12.016 35.625 20.625 1 96.62 87 ASN A C 1
ATOM 717 O O . ASN A 1 87 ? 12.891 34.812 20.984 1 96.62 87 ASN A O 1
ATOM 721 N N . MET A 1 88 ? 10.711 35.719 21.062 1 97.94 88 MET A N 1
ATOM 722 C CA . MET A 1 88 ? 10.273 34.688 22.016 1 97.94 88 MET A CA 1
ATOM 723 C C . MET A 1 88 ? 9.82 33.438 21.297 1 97.94 88 MET A C 1
ATOM 725 O O . MET A 1 88 ? 9.172 33.5 20.25 1 97.94 88 MET A O 1
ATOM 729 N N . ALA A 1 89 ? 10.281 32.25 21.859 1 98.38 89 ALA A N 1
ATOM 730 C CA . ALA A 1 89 ? 9.961 30.969 21.234 1 98.38 89 ALA A CA 1
ATOM 731 C C . ALA A 1 89 ? 9.445 29.969 22.266 1 98.38 89 ALA A C 1
ATOM 733 O O . ALA A 1 89 ? 9.875 29.984 23.422 1 98.38 89 ALA A O 1
ATOM 734 N N . ALA A 1 90 ? 8.461 29.172 21.859 1 98.5 90 ALA A N 1
ATOM 735 C CA . ALA A 1 90 ? 8.031 28.016 22.656 1 98.5 90 ALA A CA 1
ATOM 736 C C . ALA A 1 90 ? 9 26.859 22.516 1 98.5 90 ALA A C 1
ATOM 738 O O . ALA A 1 90 ? 8.945 26.109 21.531 1 98.5 90 ALA A O 1
ATOM 739 N N . VAL A 1 91 ? 9.805 26.609 23.516 1 98.06 91 VAL A N 1
ATOM 740 C CA . VAL A 1 91 ? 10.891 25.641 23.438 1 98.06 91 VAL A CA 1
ATOM 741 C C . VAL A 1 91 ? 10.594 24.453 24.359 1 98.06 91 VAL A C 1
ATOM 743 O O . VAL A 1 91 ? 10.336 24.641 25.547 1 98.06 91 VAL A O 1
ATOM 746 N N . CYS A 1 92 ? 10.586 23.297 23.781 1 97.5 92 CYS A N 1
ATOM 747 C CA . CYS A 1 92 ? 10.43 22.047 24.531 1 97.5 92 CYS A CA 1
ATOM 748 C C . CYS A 1 92 ? 11.781 21.5 24.969 1 97.5 92 CYS A C 1
ATOM 750 O O . CYS A 1 92 ? 12.625 21.188 24.125 1 97.5 92 CYS A O 1
ATOM 752 N N . TYR A 1 93 ? 11.992 21.344 26.234 1 96.38 93 TYR A N 1
ATOM 753 C CA . TYR A 1 93 ? 13.258 20.859 26.781 1 96.38 93 TYR A CA 1
ATOM 754 C C . TYR A 1 93 ? 13.172 19.375 27.125 1 96.38 93 TYR A C 1
ATOM 756 O O . TYR A 1 93 ? 14.195 18.734 27.375 1 96.38 93 TYR A O 1
ATOM 764 N N . GLY A 1 94 ? 11.992 18.844 27.094 1 93.5 94 GLY A N 1
ATOM 765 C CA . GLY A 1 94 ? 11.695 17.469 27.422 1 93.5 94 GLY A CA 1
ATOM 766 C C . GLY A 1 94 ? 10.234 17.234 27.75 1 93.5 94 GLY A C 1
ATOM 767 O O . GLY A 1 94 ? 9.406 18.125 27.562 1 93.5 94 GLY A O 1
ATOM 768 N N . PRO A 1 95 ? 9.961 16.031 28.219 1 93.06 95 PRO A N 1
ATOM 769 C CA . PRO A 1 95 ? 8.562 15.742 28.547 1 93.06 95 PRO A CA 1
ATOM 770 C C . PRO A 1 95 ? 7.988 16.719 29.578 1 93.06 95 PRO A C 1
ATOM 772 O O . PRO A 1 95 ? 8.539 16.875 30.672 1 93.06 95 PRO A O 1
ATOM 775 N N . ASP A 1 96 ? 6.938 17.406 29.172 1 94.75 96 ASP A N 1
ATOM 776 C CA . ASP A 1 96 ? 6.148 18.312 29.984 1 94.75 96 ASP A CA 1
ATOM 777 C C . ASP A 1 96 ? 6.969 19.531 30.391 1 94.75 96 ASP A C 1
ATOM 779 O O . ASP A 1 96 ? 6.719 20.141 31.438 1 94.75 96 ASP A O 1
ATOM 783 N N . ASP A 1 97 ? 7.961 19.828 29.641 1 96.81 97 ASP A N 1
ATOM 784 C CA . ASP A 1 97 ? 8.82 20.984 29.906 1 96.81 97 ASP A CA 1
ATOM 785 C C . ASP A 1 97 ? 8.852 21.938 28.719 1 96.81 97 ASP A C 1
ATOM 787 O O . ASP A 1 97 ? 9.805 21.938 27.938 1 96.81 97 ASP A O 1
ATOM 791 N N . LEU A 1 98 ? 7.824 22.719 28.656 1 97.94 98 LEU A N 1
ATOM 792 C CA . LEU A 1 98 ? 7.691 23.766 27.656 1 97.94 98 LEU A CA 1
ATOM 793 C C . LEU A 1 98 ? 7.945 25.141 28.25 1 97.94 98 LEU A C 1
ATOM 795 O O . LEU A 1 98 ? 7.309 25.516 29.25 1 97.94 98 LEU A O 1
ATOM 799 N N . ARG A 1 99 ? 8.859 25.906 27.609 1 98 99 ARG A N 1
ATOM 800 C CA . ARG A 1 99 ? 9.211 27.219 28.141 1 98 99 ARG A CA 1
ATOM 801 C C . ARG A 1 99 ? 9.195 28.266 27.047 1 98 99 ARG A C 1
ATOM 803 O O . ARG A 1 99 ? 9.477 27.969 25.875 1 98 99 ARG A O 1
ATOM 810 N N . LEU A 1 100 ? 8.781 29.406 27.422 1 97.25 100 LEU A N 1
ATOM 811 C CA . LEU A 1 100 ? 8.969 30.578 26.578 1 97.25 100 LEU A CA 1
ATOM 812 C C . LEU A 1 100 ? 10.352 31.188 26.781 1 97.25 100 LEU A C 1
ATOM 814 O O . LEU A 1 100 ? 10.68 31.609 27.891 1 97.25 100 LEU A O 1
ATOM 818 N N . VAL A 1 101 ? 11.148 31.109 25.719 1 96.75 101 VAL A N 1
ATOM 819 C CA . VAL A 1 101 ? 12.547 31.5 25.844 1 96.75 101 VAL A CA 1
ATOM 820 C C . VAL A 1 101 ? 12.891 32.531 24.75 1 96.75 101 VAL A C 1
ATOM 822 O O . VAL A 1 101 ? 12.367 32.438 23.641 1 96.75 101 VAL A O 1
ATOM 825 N N . SER A 1 102 ? 13.695 33.469 25.156 1 97.19 102 SER A N 1
ATOM 826 C CA . SER A 1 102 ? 14.227 34.406 24.156 1 97.19 102 SER A CA 1
ATOM 827 C C . SER A 1 102 ? 15.336 33.75 23.328 1 97.19 102 SER A C 1
ATOM 829 O O . SER A 1 102 ? 16.281 33.188 23.891 1 97.19 102 SER A O 1
ATOM 831 N N . ILE A 1 103 ? 15.18 33.75 22.047 1 96.62 103 ILE A N 1
ATOM 832 C CA . ILE A 1 103 ? 16.203 33.219 21.156 1 96.62 103 ILE A CA 1
ATOM 833 C C . ILE A 1 103 ? 16.656 34.281 20.172 1 96.62 103 ILE A C 1
ATOM 835 O O . ILE A 1 103 ? 16 35.312 20.031 1 96.62 103 ILE A O 1
ATOM 839 N N . PRO A 1 104 ? 17.797 34.094 19.5 1 96 104 PRO A N 1
ATOM 840 C CA . PRO A 1 104 ? 18.25 35.094 18.531 1 96 104 PRO A CA 1
ATOM 841 C C . PRO A 1 104 ? 17.297 35.281 17.359 1 96 104 PRO A C 1
ATOM 843 O O . PRO A 1 104 ? 16.672 34.312 16.922 1 96 104 PRO A O 1
ATOM 846 N N . VAL A 1 105 ? 17.141 36.469 16.922 1 96.94 105 VAL A N 1
ATOM 847 C CA . VAL A 1 105 ? 16.406 36.719 15.688 1 96.94 105 VAL A CA 1
ATOM 848 C C . VAL A 1 105 ? 17.234 36.25 14.492 1 96.94 105 VAL A C 1
ATOM 850 O O . VAL A 1 105 ? 18.391 36.625 14.344 1 96.94 105 VAL A O 1
ATOM 853 N N . PRO A 1 106 ? 16.688 35.5 13.633 1 97.19 106 PRO A N 1
ATOM 854 C CA . PRO A 1 106 ? 17.5 34.969 12.539 1 97.19 106 PRO A CA 1
ATOM 855 C C . PRO A 1 106 ? 17.75 35.969 11.43 1 97.19 106 PRO A C 1
ATOM 857 O O . PRO A 1 106 ? 17.016 36.938 11.297 1 97.19 106 PRO A O 1
ATOM 860 N N . GLU A 1 107 ? 18.844 35.781 10.742 1 97.62 107 GLU A N 1
ATOM 861 C CA . GLU A 1 107 ? 19.141 36.438 9.469 1 97.62 107 GLU A CA 1
ATOM 862 C C . GLU A 1 107 ? 18.891 35.5 8.297 1 97.62 107 GLU A C 1
ATOM 864 O O . GLU A 1 107 ? 19.203 34.312 8.375 1 97.62 107 GLU A O 1
ATOM 869 N N . PRO A 1 108 ? 18.328 36 7.25 1 98 108 PRO A N 1
ATOM 870 C CA . PRO A 1 108 ? 18.031 35.125 6.129 1 98 108 PRO A CA 1
ATOM 871 C C . PRO A 1 108 ? 19.281 34.719 5.332 1 98 108 PRO A C 1
ATOM 873 O O . PRO A 1 108 ? 20.156 35.594 5.098 1 98 108 PRO A O 1
ATOM 876 N N . ALA A 1 109 ? 19.359 33.469 4.961 1 97.62 109 ALA A N 1
ATOM 877 C CA . ALA A 1 109 ? 20.297 33.094 3.896 1 97.62 109 ALA A CA 1
ATOM 878 C C . ALA A 1 109 ? 19.844 33.688 2.555 1 97.62 109 ALA A C 1
ATOM 880 O O . ALA A 1 109 ? 18.797 34.312 2.461 1 97.62 109 ALA A O 1
ATOM 881 N N . PHE A 1 110 ? 20.656 33.438 1.465 1 98.06 110 PHE A N 1
ATOM 882 C CA . PHE A 1 110 ? 20.438 34.062 0.167 1 98.06 110 PHE A CA 1
ATOM 883 C C . PHE A 1 110 ? 19.094 33.656 -0.419 1 98.06 110 PHE A C 1
ATOM 885 O O . PHE A 1 110 ? 18.484 34.406 -1.168 1 98.06 110 PHE A O 1
ATOM 892 N N . ASN A 1 111 ? 18.594 32.5 -0.034 1 98.25 111 ASN A N 1
ATOM 893 C CA . ASN A 1 111 ? 17.375 31.984 -0.617 1 98.25 111 ASN A CA 1
ATOM 894 C C . ASN A 1 111 ? 16.266 31.859 0.424 1 98.25 111 ASN A C 1
ATOM 896 O O . ASN A 1 111 ? 15.289 31.125 0.226 1 98.25 111 ASN A O 1
ATOM 900 N N . GLU A 1 112 ? 16.406 32.562 1.549 1 98.56 112 GLU A N 1
ATOM 901 C CA . GLU A 1 112 ? 15.453 32.469 2.654 1 98.56 112 GLU A CA 1
ATOM 902 C C . GLU A 1 112 ? 14.766 33.812 2.895 1 98.56 112 GLU A C 1
ATOM 904 O O . GLU A 1 112 ? 15.148 34.844 2.305 1 98.56 112 GLU A O 1
ATOM 909 N N . VAL A 1 113 ? 13.742 33.812 3.652 1 98.81 113 VAL A N 1
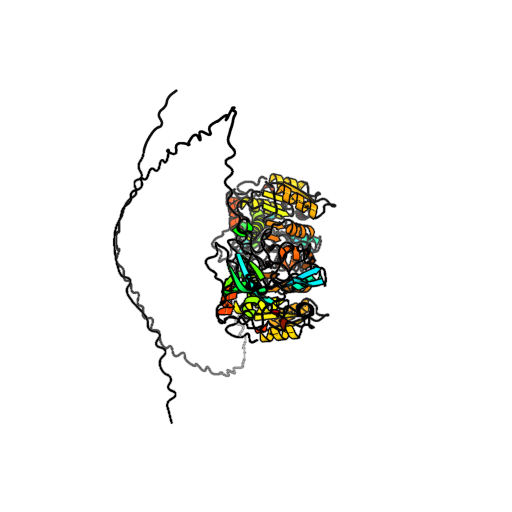ATOM 910 C CA . VAL A 1 113 ? 13.102 34.969 4.223 1 98.81 113 VAL A CA 1
ATOM 911 C C . VAL A 1 113 ? 12.992 34.812 5.738 1 98.81 113 VAL A C 1
ATOM 913 O O . VAL A 1 113 ? 13.031 33.719 6.262 1 98.81 113 VAL A O 1
ATOM 916 N N . VAL A 1 114 ? 12.953 35.906 6.398 1 98.75 114 VAL A N 1
ATOM 917 C CA . VAL A 1 114 ? 12.609 35.906 7.816 1 98.75 114 VAL A CA 1
ATOM 918 C C . VAL A 1 114 ? 11.148 36.344 7.996 1 98.75 114 VAL A C 1
ATOM 920 O O . VAL A 1 114 ? 10.727 37.375 7.484 1 98.75 114 VAL A O 1
ATOM 923 N N . LEU A 1 115 ? 10.508 35.5 8.656 1 98.81 115 LEU A N 1
ATOM 924 C CA . LEU A 1 115 ? 9.078 35.688 8.859 1 98.81 115 LEU A CA 1
ATOM 925 C C . LEU A 1 115 ? 8.781 36.156 10.289 1 98.81 115 LEU A C 1
ATOM 927 O O . LEU A 1 115 ? 9.383 35.625 11.242 1 98.81 115 LEU A O 1
ATOM 931 N N . GLU A 1 116 ? 7.984 37.188 10.406 1 98.75 116 GLU A N 1
ATOM 932 C CA . GLU A 1 116 ? 7.262 37.406 11.648 1 98.75 116 GLU A CA 1
ATOM 933 C C . GLU A 1 116 ? 6.023 36.5 11.734 1 98.75 116 GLU A C 1
ATOM 935 O O . GLU A 1 116 ? 5.035 36.75 11.031 1 98.75 116 GLU A O 1
ATOM 940 N N . VAL A 1 117 ? 6.098 35.469 12.57 1 98.81 117 VAL A N 1
ATOM 941 C CA . VAL A 1 117 ? 5.02 34.5 12.648 1 98.81 117 VAL A CA 1
ATOM 942 C C . VAL A 1 117 ? 3.801 35.125 13.32 1 98.81 117 VAL A C 1
ATOM 944 O O . VAL A 1 117 ? 3.92 35.75 14.367 1 98.81 117 VAL A O 1
ATOM 947 N N . ASP A 1 118 ? 2.693 35.062 12.656 1 98.75 118 ASP A N 1
ATOM 948 C CA . ASP A 1 118 ? 1.453 35.656 13.148 1 98.75 118 ASP A CA 1
ATOM 949 C C . ASP A 1 118 ? 0.641 34.625 13.945 1 98.75 118 ASP A C 1
ATOM 951 O O . ASP A 1 118 ? 0.302 34.875 15.109 1 98.75 118 ASP A O 1
ATOM 955 N N . SER A 1 119 ? 0.322 33.562 13.328 1 98.5 119 SER A N 1
ATOM 956 C CA . SER A 1 119 ? -0.477 32.469 13.891 1 98.5 119 SER A CA 1
ATOM 957 C C . SER A 1 119 ? 0.22 31.141 13.719 1 98.5 119 SER A C 1
ATOM 959 O O . SER A 1 119 ? 0.841 30.875 12.688 1 98.5 119 SER A O 1
ATOM 961 N N . CYS A 1 120 ? 0.168 30.312 14.766 1 98.69 120 CYS A N 1
ATOM 962 C CA . CYS A 1 120 ? 0.716 28.969 14.758 1 98.69 120 CYS A CA 1
ATOM 963 C C . CYS A 1 120 ? -0.26 27.984 15.391 1 98.69 120 CYS A C 1
ATOM 965 O O . CYS A 1 120 ? -0.584 28.094 16.578 1 98.69 120 CYS A O 1
ATOM 967 N N . GLY A 1 121 ? -0.74 27.047 14.578 1 98.25 121 GLY A N 1
ATOM 968 C CA . GLY A 1 121 ? -1.588 26 15.125 1 98.25 121 GLY A CA 1
ATOM 969 C C . GLY A 1 121 ? -0.808 24.906 15.828 1 98.25 121 GLY A C 1
ATOM 970 O O . GLY A 1 121 ? 0.325 24.594 15.453 1 98.25 121 GLY A O 1
ATOM 971 N N . ILE A 1 122 ? -1.438 24.328 16.828 1 97.31 122 ILE A N 1
ATOM 972 C CA . ILE A 1 122 ? -0.817 23.219 17.547 1 97.31 122 ILE A CA 1
ATOM 973 C C . ILE A 1 122 ? -1.262 21.891 16.938 1 97.31 122 ILE A C 1
ATOM 975 O O . ILE A 1 122 ? -2.457 21.656 16.75 1 97.31 122 ILE A O 1
ATOM 979 N N . CYS A 1 123 ? -0.33 21.031 16.609 1 94.75 123 CYS A N 1
ATOM 980 C CA . CYS A 1 123 ? -0.594 19.719 16.016 1 94.75 123 CYS A CA 1
ATOM 981 C C . CYS A 1 123 ? -0.339 18.609 17.031 1 94.75 123 CYS A C 1
ATOM 983 O O . CYS A 1 123 ? 0.354 18.812 18.031 1 94.75 123 CYS A O 1
ATOM 985 N N . GLY A 1 124 ? -0.935 17.453 16.781 1 90.44 124 GLY A N 1
ATOM 986 C CA . GLY A 1 124 ? -0.646 16.281 17.594 1 90.44 124 GLY A CA 1
ATOM 987 C C . GLY A 1 124 ? 0.836 15.969 17.688 1 90.44 124 GLY A C 1
ATOM 988 O O . GLY A 1 124 ? 1.316 15.508 18.719 1 90.44 124 GLY A O 1
ATOM 989 N N . THR A 1 125 ? 1.553 16.219 16.672 1 90.31 125 THR A N 1
ATOM 990 C CA . THR A 1 125 ? 2.994 15.992 16.672 1 90.31 125 THR A CA 1
ATOM 991 C C . THR A 1 125 ? 3.686 16.859 17.703 1 90.31 125 THR A C 1
ATOM 993 O O . THR A 1 125 ? 4.645 16.438 18.359 1 90.31 125 THR A O 1
ATOM 996 N N . ASP A 1 126 ? 3.291 18.109 17.859 1 93.69 126 ASP A N 1
ATOM 997 C CA . ASP A 1 126 ? 3.82 18.984 18.906 1 93.69 126 ASP A CA 1
ATOM 998 C C . ASP A 1 126 ? 3.564 18.391 20.297 1 93.69 126 ASP A C 1
ATOM 1000 O O . ASP A 1 126 ? 4.449 18.406 21.156 1 93.69 126 ASP A O 1
ATOM 1004 N N . VAL A 1 127 ? 2.369 17.906 20.406 1 91.5 127 VAL A N 1
ATOM 1005 C CA . VAL A 1 127 ? 1.971 17.312 21.688 1 91.5 127 VAL A CA 1
ATOM 1006 C C . VAL A 1 127 ? 2.805 16.062 21.953 1 91.5 127 VAL A C 1
ATOM 1008 O O . VAL A 1 127 ? 3.201 15.812 23.094 1 91.5 127 VAL A O 1
ATOM 1011 N N . HIS A 1 128 ? 3.078 15.297 20.906 1 88.69 128 HIS A N 1
ATOM 1012 C CA . HIS A 1 128 ? 3.918 14.109 21.062 1 88.69 128 HIS A CA 1
ATOM 1013 C C . HIS A 1 128 ? 5.316 14.484 21.531 1 88.69 128 HIS A C 1
ATOM 1015 O O . HIS A 1 128 ? 5.879 13.812 22.406 1 88.69 128 HIS A O 1
ATOM 1021 N N . PHE A 1 129 ? 5.887 15.5 21 1 90.81 129 PHE A N 1
ATOM 1022 C CA . PHE A 1 129 ? 7.191 15.969 21.469 1 90.81 129 PHE A CA 1
ATOM 1023 C C . PHE A 1 129 ? 7.125 16.375 22.922 1 90.81 129 PHE A C 1
ATOM 1025 O O . PHE A 1 129 ? 7.992 16 23.719 1 90.81 129 PHE A O 1
ATOM 1032 N N . LEU A 1 130 ? 6.121 17.078 23.266 1 93.69 130 LEU A N 1
ATOM 1033 C CA . LEU A 1 130 ? 6.008 17.641 24.594 1 93.69 130 LEU A CA 1
ATOM 1034 C C . LEU A 1 130 ? 5.711 16.562 25.625 1 93.69 130 LEU A C 1
ATOM 1036 O O . LEU A 1 130 ? 6.227 16.594 26.75 1 93.69 130 LEU A O 1
ATOM 1040 N N . LYS A 1 131 ? 4.898 15.547 25.234 1 92.19 131 LYS A N 1
ATOM 1041 C CA . LYS A 1 131 ? 4.445 14.555 26.203 1 92.19 131 LYS A CA 1
ATOM 1042 C C . LYS A 1 131 ? 5.359 13.336 26.219 1 92.19 131 LYS A C 1
ATOM 1044 O O . LYS A 1 131 ? 5.578 12.727 27.266 1 92.19 131 LYS A O 1
ATOM 1049 N N . GLU A 1 132 ? 5.934 13.008 25.016 1 88.44 132 GLU A N 1
ATOM 1050 C CA . GLU A 1 132 ? 6.613 11.727 24.906 1 88.44 132 GLU A CA 1
ATOM 1051 C C . GLU A 1 132 ? 8.07 11.906 24.484 1 88.44 132 GLU A C 1
ATOM 1053 O O . GLU A 1 132 ? 8.836 10.945 24.453 1 88.44 132 GLU A O 1
ATOM 1058 N N . GLY A 1 133 ? 8.422 13.078 24.203 1 88.06 133 GLY A N 1
ATOM 1059 C CA . GLY A 1 133 ? 9.797 13.336 23.812 1 88.06 133 GLY A CA 1
ATOM 1060 C C . GLY A 1 133 ? 10.062 13 22.359 1 88.06 133 GLY A C 1
ATOM 1061 O O . GLY A 1 133 ? 11.219 12.859 21.953 1 88.06 133 GLY A O 1
ATOM 1062 N N . GLY A 1 134 ? 9.07 12.703 21.641 1 82.5 134 GLY A N 1
ATOM 1063 C CA . GLY A 1 134 ? 9.227 12.406 20.234 1 82.5 134 GLY A CA 1
ATOM 1064 C C . GLY A 1 134 ? 8.414 11.203 19.781 1 82.5 134 GLY A C 1
ATOM 1065 O O . GLY A 1 134 ? 7.488 10.781 20.469 1 82.5 134 GLY A O 1
ATOM 1066 N N . PHE A 1 135 ? 8.656 10.734 18.5 1 75.62 135 PHE A N 1
ATOM 1067 C CA . PHE A 1 135 ? 8.016 9.562 17.906 1 75.62 135 PHE A CA 1
ATOM 1068 C C . PHE A 1 135 ? 8.945 8.867 16.922 1 75.62 135 PHE A C 1
ATOM 1070 O O . PHE A 1 135 ? 9.711 9.531 16.219 1 75.62 135 PHE A O 1
ATOM 1077 N N . GLY A 1 136 ? 8.812 7.527 16.938 1 73.25 136 GLY A N 1
ATOM 1078 C CA . GLY A 1 136 ? 9.703 6.773 16.062 1 73.25 136 GLY A CA 1
ATOM 1079 C C . GLY A 1 136 ? 11.164 7.141 16.25 1 73.25 136 GLY A C 1
ATOM 1080 O O . GLY A 1 136 ? 11.68 7.145 17.359 1 73.25 136 GLY A O 1
ATOM 1081 N N . ASP A 1 137 ? 11.727 7.555 15.07 1 75.94 137 ASP A N 1
ATOM 1082 C CA . ASP A 1 137 ? 13.148 7.887 15.109 1 75.94 137 ASP A CA 1
ATOM 1083 C C . ASP A 1 137 ? 13.352 9.367 15.406 1 75.94 137 ASP A C 1
ATOM 1085 O O . ASP A 1 137 ? 14.492 9.82 15.586 1 75.94 137 ASP A O 1
ATOM 1089 N N . GLN A 1 138 ? 12.266 10.102 15.508 1 79.88 138 GLN A N 1
ATOM 1090 C CA . GLN A 1 138 ? 12.352 11.523 15.828 1 79.88 138 GLN A CA 1
ATOM 1091 C C . GLN A 1 138 ? 12.266 11.758 17.328 1 79.88 138 GLN A C 1
ATOM 1093 O O . GLN A 1 138 ? 11.188 12.023 17.859 1 79.88 138 GLN A O 1
ATOM 1098 N N . LYS A 1 139 ? 13.453 11.688 17.938 1 85.69 139 LYS A N 1
ATOM 1099 C CA . LYS A 1 139 ? 13.555 11.891 19.375 1 85.69 139 LYS A CA 1
ATOM 1100 C C . LYS A 1 139 ? 14.156 13.258 19.703 1 85.69 139 LYS A C 1
ATOM 1102 O O . LYS A 1 139 ? 14.977 13.773 18.938 1 85.69 139 LYS A O 1
ATOM 1107 N N . LEU A 1 140 ? 13.672 13.805 20.766 1 90.5 140 LEU A N 1
ATOM 1108 C CA . LEU A 1 140 ? 14.227 15.062 21.266 1 90.5 140 LEU A CA 1
ATOM 1109 C C . LEU A 1 140 ? 15.656 14.875 21.75 1 90.5 140 LEU A C 1
ATOM 1111 O O . LEU A 1 140 ? 15.891 14.141 22.719 1 90.5 140 LEU A O 1
ATOM 1115 N N . ILE A 1 141 ? 16.594 15.398 21.109 1 91.81 141 ILE A N 1
ATOM 1116 C CA . ILE A 1 141 ? 17.984 15.258 21.5 1 91.81 141 ILE A CA 1
ATOM 1117 C C . ILE A 1 141 ? 18.531 16.609 21.938 1 91.81 141 ILE A C 1
ATOM 1119 O O . ILE A 1 141 ? 19.703 16.719 22.344 1 91.81 141 ILE A O 1
ATOM 1123 N N . ARG A 1 142 ? 17.844 17.641 21.859 1 93.5 142 ARG A N 1
ATOM 1124 C CA . ARG A 1 142 ? 18.125 19.016 22.234 1 93.5 142 ARG A CA 1
ATOM 1125 C C . ARG A 1 142 ? 16.828 19.797 22.453 1 93.5 142 ARG A C 1
ATOM 1127 O O . ARG A 1 142 ? 15.758 19.375 22.016 1 93.5 142 ARG A O 1
ATOM 1134 N N . PRO A 1 143 ? 16.984 20.906 23.203 1 95.56 143 PRO A N 1
ATOM 1135 C CA . PRO A 1 143 ? 15.789 21.75 23.219 1 95.56 143 PRO A CA 1
ATOM 1136 C C . PRO A 1 143 ? 15.305 22.109 21.812 1 95.56 143 PRO A C 1
ATOM 1138 O O . PRO A 1 143 ? 16.109 22.344 20.922 1 95.56 143 PRO A O 1
ATOM 1141 N N . LEU A 1 144 ? 13.992 22.062 21.656 1 96 144 LEU A N 1
ATOM 1142 C CA . LEU A 1 144 ? 13.406 22.172 20.328 1 96 144 LEU A CA 1
ATOM 1143 C C . LEU A 1 144 ? 12.258 23.188 20.312 1 96 144 LEU A C 1
ATOM 1145 O O . LEU A 1 144 ? 11.352 23.109 21.141 1 96 144 LEU A O 1
ATOM 1149 N N . VAL A 1 145 ? 12.383 24.234 19.422 1 97.69 145 VAL A N 1
ATOM 1150 C CA . VAL A 1 145 ? 11.219 25.078 19.203 1 97.69 145 VAL A CA 1
ATOM 1151 C C . VAL A 1 145 ? 10.102 24.266 18.562 1 97.69 145 VAL A C 1
ATOM 1153 O O . VAL A 1 145 ? 10.32 23.578 17.562 1 97.69 145 VAL A O 1
ATOM 1156 N N . LEU A 1 146 ? 8.852 24.297 19.078 1 97.12 146 LEU A N 1
ATOM 1157 C CA . LEU A 1 146 ? 7.734 23.531 18.547 1 97.12 146 LEU A CA 1
ATOM 1158 C C . LEU A 1 146 ? 6.961 24.344 17.516 1 97.12 146 LEU A C 1
ATOM 1160 O O . LEU A 1 146 ? 7.293 25.5 17.25 1 97.12 146 LEU A O 1
ATOM 1164 N N . GLY A 1 147 ? 6.051 23.656 16.859 1 97.69 147 GLY A N 1
ATOM 1165 C CA . GLY A 1 147 ? 5.137 24.312 15.93 1 97.69 147 GLY A CA 1
ATOM 1166 C C . GLY A 1 147 ? 5.523 24.109 14.477 1 97.69 147 GLY A C 1
ATOM 1167 O O . GLY A 1 147 ? 6.707 24.156 14.133 1 97.69 147 GLY A O 1
ATOM 1168 N N . HIS A 1 148 ? 4.453 23.906 13.633 1 98.12 148 HIS A N 1
ATOM 1169 C CA . HIS A 1 148 ? 4.727 23.766 12.203 1 98.12 148 HIS A CA 1
ATOM 1170 C C . HIS A 1 148 ? 3.502 24.125 11.367 1 98.12 148 HIS A C 1
ATOM 1172 O O . HIS A 1 148 ? 3.492 23.922 10.156 1 98.12 148 HIS A O 1
ATOM 1178 N N . GLU A 1 149 ? 2.48 24.609 11.906 1 98.62 149 GLU A N 1
ATOM 1179 C CA . GLU A 1 149 ? 1.275 25.078 11.234 1 98.62 149 GLU A CA 1
ATOM 1180 C C . GLU A 1 149 ? 1.133 26.594 11.344 1 98.62 149 GLU A C 1
ATOM 1182 O O . GLU A 1 149 ? 0.446 27.094 12.242 1 98.62 149 GLU A O 1
ATOM 1187 N N . SER A 1 150 ? 1.762 27.344 10.375 1 98.75 150 SER A N 1
ATOM 1188 C CA . SER A 1 150 ? 1.869 28.766 10.68 1 98.75 150 SER A CA 1
ATOM 1189 C C . SER A 1 150 ? 1.694 29.609 9.422 1 98.75 150 SER A C 1
ATOM 1191 O O . SER A 1 150 ? 1.797 29.109 8.305 1 98.75 150 SER A O 1
ATOM 1193 N N . ALA A 1 151 ? 1.369 30.797 9.656 1 98.88 151 ALA A N 1
ATOM 1194 C CA . ALA A 1 151 ? 1.377 31.906 8.703 1 98.88 151 ALA A CA 1
ATOM 1195 C C . ALA A 1 151 ? 2.008 33.156 9.312 1 98.88 151 ALA A C 1
ATOM 1197 O O . ALA A 1 151 ? 2.078 33.281 10.539 1 98.88 151 ALA A O 1
ATOM 1198 N N . GLY A 1 152 ? 2.523 34 8.477 1 98.81 152 GLY A N 1
ATOM 1199 C CA . GLY A 1 152 ? 3.201 35.188 8.969 1 98.81 152 GLY A CA 1
ATOM 1200 C C . GLY A 1 152 ? 3.463 36.219 7.891 1 98.81 152 GLY A C 1
ATOM 1201 O O . GLY A 1 152 ? 2.871 36.156 6.812 1 98.81 152 GLY A O 1
ATOM 1202 N N . VAL A 1 153 ? 4.285 37.156 8.289 1 98.88 153 VAL A N 1
ATOM 1203 C CA . VAL A 1 153 ? 4.605 38.281 7.398 1 98.88 153 VAL A CA 1
ATOM 1204 C C . VAL A 1 153 ? 6.113 38.344 7.156 1 98.88 153 VAL A C 1
ATOM 1206 O O . VAL A 1 153 ? 6.902 38.188 8.094 1 98.88 153 VAL A O 1
ATOM 1209 N N . VAL A 1 154 ? 6.469 38.531 5.898 1 98.88 154 VAL A N 1
ATOM 1210 C CA . VAL A 1 154 ? 7.879 38.625 5.543 1 98.88 154 VAL A CA 1
ATOM 1211 C C . VAL A 1 154 ? 8.469 39.906 6.125 1 98.88 154 VAL A C 1
ATOM 1213 O O . VAL A 1 154 ? 7.922 41 5.918 1 98.88 154 VAL A O 1
ATOM 1216 N N . ARG A 1 155 ? 9.609 39.812 6.82 1 98.69 155 ARG A N 1
ATOM 1217 C CA . ARG A 1 155 ? 10.242 40.969 7.422 1 98.69 155 ARG A CA 1
ATOM 1218 C C . ARG A 1 155 ? 11.633 41.219 6.848 1 98.69 155 ARG A C 1
ATOM 1220 O O . ARG A 1 155 ? 12.141 42.344 6.867 1 98.69 155 ARG A O 1
ATOM 1227 N N . LYS A 1 156 ? 12.266 40.156 6.41 1 98.62 156 LYS A N 1
ATOM 1228 C CA . LYS A 1 156 ? 13.539 40.219 5.695 1 98.62 156 LYS A CA 1
ATOM 1229 C C . LYS A 1 156 ? 13.555 39.25 4.516 1 98.62 156 LYS A C 1
ATOM 1231 O O . LYS A 1 156 ? 12.883 38.219 4.539 1 98.62 156 LYS A O 1
ATOM 1236 N N . VAL A 1 157 ? 14.297 39.625 3.488 1 98.56 157 VAL A N 1
ATOM 1237 C CA . VAL A 1 157 ? 14.383 38.812 2.283 1 98.56 157 VAL A CA 1
ATOM 1238 C C . VAL A 1 157 ? 15.852 38.594 1.922 1 98.56 157 VAL A C 1
ATOM 1240 O O . VAL A 1 157 ? 16.672 39.5 2.006 1 98.56 157 VAL A O 1
ATOM 1243 N N . GLY A 1 158 ? 16.141 37.344 1.613 1 98.56 158 GLY A N 1
ATOM 1244 C CA . GLY A 1 158 ? 17.484 37.031 1.147 1 98.56 158 GLY A CA 1
ATOM 1245 C C . GLY A 1 158 ? 17.797 37.656 -0.199 1 98.56 158 GLY A C 1
ATOM 1246 O O . GLY A 1 158 ? 16.906 38.031 -0.946 1 98.56 158 GLY A O 1
ATOM 1247 N N . SER A 1 159 ? 19.047 37.594 -0.539 1 98.25 159 SER A N 1
ATOM 1248 C CA . SER A 1 159 ? 19.547 38.344 -1.683 1 98.25 159 SER A CA 1
ATOM 1249 C C . SER A 1 159 ? 19.047 37.75 -2.996 1 98.25 159 SER A C 1
ATOM 1251 O O . SER A 1 159 ? 18.938 38.469 -3.996 1 98.25 159 SER A O 1
ATOM 1253 N N . SER A 1 160 ? 18.734 36.469 -3.041 1 98 160 SER A N 1
ATOM 1254 C CA . SER A 1 160 ? 18.344 35.844 -4.301 1 98 160 SER A CA 1
ATOM 1255 C C . SER A 1 160 ? 16.828 35.688 -4.398 1 98 160 SER A C 1
ATOM 1257 O O . SER A 1 160 ? 16.312 35.125 -5.371 1 98 160 SER A O 1
ATOM 1259 N N . VAL A 1 161 ? 16.156 36.125 -3.348 1 98.44 161 VAL A N 1
ATOM 1260 C CA . VAL A 1 161 ? 14.695 36 -3.33 1 98.44 161 VAL A CA 1
ATOM 1261 C C . VAL A 1 161 ? 14.07 37.125 -4.16 1 98.44 161 VAL A C 1
ATOM 1263 O O . VAL A 1 161 ? 14.336 38.312 -3.926 1 98.44 161 VAL A O 1
ATOM 1266 N N . THR A 1 162 ? 13.219 36.75 -5.148 1 97.94 162 THR A N 1
ATOM 1267 C CA . THR A 1 162 ? 12.664 37.781 -6.043 1 97.94 162 THR A CA 1
ATOM 1268 C C . THR A 1 162 ? 11.141 37.75 -6.012 1 97.94 162 THR A C 1
ATOM 1270 O O . THR A 1 162 ? 10.492 38.719 -6.406 1 97.94 162 THR A O 1
ATOM 1273 N N . HIS A 1 163 ? 10.562 36.688 -5.598 1 97.69 163 HIS A N 1
ATOM 1274 C CA . HIS A 1 163 ? 9.117 36.562 -5.738 1 97.69 163 HIS A CA 1
ATOM 1275 C C . HIS A 1 163 ? 8.391 36.969 -4.465 1 97.69 163 HIS A C 1
ATOM 1277 O O . HIS A 1 163 ? 7.16 37.031 -4.434 1 97.69 163 HIS A O 1
ATOM 1283 N N . LEU A 1 164 ? 9.141 37.281 -3.396 1 98.69 164 LEU A N 1
ATOM 1284 C CA . LEU A 1 164 ? 8.594 37.781 -2.141 1 98.69 164 LEU A CA 1
ATOM 1285 C C . LEU A 1 164 ? 9.258 39.094 -1.758 1 98.69 164 LEU A C 1
ATOM 1287 O O . LEU A 1 164 ? 10.398 39.375 -2.131 1 98.69 164 LEU A O 1
ATOM 1291 N N . LYS A 1 165 ? 8.531 39.906 -1.017 1 98.5 165 LYS A N 1
ATOM 1292 C CA . LYS A 1 165 ? 9.039 41.188 -0.496 1 98.5 165 LYS A CA 1
ATOM 1293 C C . LYS A 1 165 ? 8.562 41.406 0.932 1 98.5 165 LYS A C 1
ATOM 1295 O O . LYS A 1 165 ? 7.602 40.781 1.384 1 98.5 165 LYS A O 1
ATOM 1300 N N . VAL A 1 166 ? 9.25 42.312 1.601 1 98.62 166 VAL A N 1
ATOM 1301 C CA . VAL A 1 166 ? 8.875 42.688 2.957 1 98.62 166 VAL A CA 1
ATOM 1302 C C . VAL A 1 166 ? 7.418 43.156 2.98 1 98.62 166 VAL A C 1
ATOM 1304 O O . VAL A 1 166 ? 6.992 43.906 2.123 1 98.62 166 VAL A O 1
ATOM 1307 N N . GLY A 1 167 ? 6.641 42.562 3.879 1 98.62 167 GLY A N 1
ATOM 1308 C CA . GLY A 1 167 ? 5.238 42.938 4 1 98.62 167 GLY A CA 1
ATOM 1309 C C . GLY A 1 167 ? 4.301 41.875 3.455 1 98.62 167 GLY A C 1
ATOM 1310 O O . GLY A 1 167 ? 3.109 41.875 3.764 1 98.62 167 GLY A O 1
ATOM 1311 N N . ASP A 1 168 ? 4.812 41 2.631 1 98.75 168 ASP A N 1
ATOM 1312 C CA . ASP A 1 168 ? 3.98 39.938 2.084 1 98.75 168 ASP A CA 1
ATOM 1313 C C . ASP A 1 168 ? 3.473 39.031 3.189 1 98.75 168 ASP A C 1
ATOM 1315 O O . ASP A 1 168 ? 4.242 38.594 4.059 1 98.75 168 ASP A O 1
ATOM 1319 N N . ARG A 1 169 ? 2.133 38.75 3.203 1 98.88 169 ARG A N 1
ATOM 1320 C CA . ARG A 1 169 ? 1.529 37.719 4.047 1 98.88 169 ARG A CA 1
ATOM 1321 C C . ARG A 1 169 ? 1.672 36.344 3.416 1 98.88 169 ARG A C 1
ATOM 1323 O O . ARG A 1 169 ? 1.35 36.156 2.24 1 98.88 169 ARG A O 1
ATOM 1330 N N . VAL A 1 170 ? 2.172 35.344 4.188 1 98.88 170 VAL A N 1
ATOM 1331 C CA . VAL A 1 170 ? 2.441 34.062 3.562 1 98.88 170 VAL A CA 1
ATOM 1332 C C . VAL A 1 170 ? 2.008 32.938 4.496 1 98.88 170 VAL A C 1
ATOM 1334 O O . VAL A 1 170 ? 2.037 33.094 5.719 1 98.88 170 VAL A O 1
ATOM 1337 N N . ALA A 1 171 ? 1.497 31.859 3.934 1 98.88 171 ALA A N 1
ATOM 1338 C CA . ALA A 1 171 ? 1.456 30.562 4.609 1 98.88 171 ALA A CA 1
ATOM 1339 C C . ALA A 1 171 ? 2.811 29.859 4.539 1 98.88 171 ALA A C 1
ATOM 1341 O O . ALA A 1 171 ? 3.484 29.906 3.506 1 98.88 171 ALA A O 1
ATOM 1342 N N . ILE A 1 172 ? 3.211 29.219 5.562 1 98.75 172 ILE A N 1
ATOM 1343 C CA . ILE A 1 172 ? 4.559 28.672 5.684 1 98.75 172 ILE A CA 1
ATOM 1344 C C . ILE A 1 172 ? 4.512 27.141 5.559 1 98.75 172 ILE A C 1
ATOM 1346 O O . ILE A 1 172 ? 3.898 26.469 6.387 1 98.75 172 ILE A O 1
ATOM 1350 N N . GLU A 1 173 ? 5.105 26.562 4.527 1 98.56 173 GLU A N 1
ATOM 1351 C CA . GLU A 1 173 ? 5.363 25.125 4.445 1 98.56 173 GLU A CA 1
ATOM 1352 C C . GLU A 1 173 ? 6.629 24.734 5.207 1 98.56 173 GLU A C 1
ATOM 1354 O O . GLU A 1 173 ? 7.738 25.031 4.758 1 98.56 173 GLU A O 1
ATOM 1359 N N . PRO A 1 174 ? 6.461 24.078 6.266 1 97.75 174 PRO A N 1
ATOM 1360 C CA . PRO A 1 174 ? 7.617 23.875 7.141 1 97.75 174 PRO A CA 1
ATOM 1361 C C . PRO A 1 174 ? 8.531 22.75 6.652 1 97.75 174 PRO A C 1
ATOM 1363 O O . PRO A 1 174 ? 9.648 22.594 7.152 1 97.75 174 PRO A O 1
ATOM 1366 N N . ALA A 1 175 ? 8.078 21.906 5.762 1 96.31 175 ALA A N 1
ATOM 1367 C CA . ALA A 1 175 ? 8.875 20.797 5.262 1 96.31 175 ALA A CA 1
ATOM 1368 C C . ALA A 1 175 ? 9.523 21.141 3.926 1 96.31 175 ALA A C 1
ATOM 1370 O O . ALA A 1 175 ? 8.836 21.484 2.967 1 96.31 175 ALA A O 1
ATOM 1371 N N . ALA A 1 176 ? 10.82 21.047 3.934 1 96.94 176 ALA A N 1
ATOM 1372 C CA . ALA A 1 176 ? 11.57 21.297 2.707 1 96.94 176 ALA A CA 1
ATOM 1373 C C . ALA A 1 176 ? 12.641 20.234 2.486 1 96.94 176 ALA A C 1
ATOM 1375 O O . ALA A 1 176 ? 13.328 19.828 3.426 1 96.94 176 ALA A O 1
ATOM 1376 N N . GLY A 1 177 ? 12.742 19.75 1.276 1 96.56 177 GLY A N 1
ATOM 1377 C CA . GLY A 1 177 ? 13.797 18.797 0.935 1 96.56 177 GLY A CA 1
ATOM 1378 C C . GLY A 1 177 ? 15.156 19.453 0.795 1 96.56 177 GLY A C 1
ATOM 1379 O O . GLY A 1 177 ? 15.273 20.672 0.809 1 96.56 177 GLY A O 1
ATOM 1380 N N . CYS A 1 178 ? 16.203 18.656 0.647 1 96 178 CYS A N 1
ATOM 1381 C CA . CYS A 1 178 ? 17.562 19.156 0.447 1 96 178 CYS A CA 1
ATOM 1382 C C . CYS A 1 178 ? 17.781 19.578 -1.003 1 96 178 CYS A C 1
ATOM 1384 O O . CYS A 1 178 ? 18.766 20.25 -1.317 1 96 178 CYS A O 1
ATOM 1386 N N . ARG A 1 179 ? 16.953 19.141 -1.916 1 94.31 179 ARG A N 1
ATOM 1387 C CA . ARG A 1 179 ? 16.859 19.531 -3.32 1 94.31 179 ARG A CA 1
ATOM 1388 C C . ARG A 1 179 ? 17.875 18.781 -4.164 1 94.31 179 ARG A C 1
ATOM 1390 O O . ARG A 1 179 ? 17.812 18.797 -5.395 1 94.31 179 ARG A O 1
ATOM 1397 N N . THR A 1 180 ? 18.797 18.016 -3.568 1 95.56 180 THR A N 1
ATOM 1398 C CA . THR A 1 180 ? 19.891 17.453 -4.344 1 95.56 180 THR A CA 1
ATOM 1399 C C . THR A 1 180 ? 19.875 15.93 -4.273 1 95.56 180 THR A C 1
ATOM 1401 O O . THR A 1 180 ? 20.516 15.258 -5.086 1 95.56 180 THR A O 1
ATOM 1404 N N . CYS A 1 181 ? 19.234 15.383 -3.354 1 95.81 181 CYS A N 1
ATOM 1405 C CA . CYS A 1 181 ? 19.281 13.93 -3.191 1 95.81 181 CYS A CA 1
ATOM 1406 C C . CYS A 1 181 ? 18.328 13.242 -4.168 1 95.81 181 CYS A C 1
ATOM 1408 O O . CYS A 1 181 ? 17.547 13.906 -4.844 1 95.81 181 CYS A O 1
ATOM 1410 N N . ASP A 1 182 ? 18.375 11.867 -4.219 1 93.88 182 ASP A N 1
ATOM 1411 C CA . ASP A 1 182 ? 17.547 11.078 -5.133 1 93.88 182 ASP A CA 1
ATOM 1412 C C . ASP A 1 182 ? 16.062 11.266 -4.824 1 93.88 182 ASP A C 1
ATOM 1414 O O . ASP A 1 182 ? 15.242 11.383 -5.734 1 93.88 182 ASP A O 1
ATOM 1418 N N . LEU A 1 183 ? 15.68 11.328 -3.59 1 96.25 183 LEU A N 1
ATOM 1419 C CA . LEU A 1 183 ? 14.289 11.477 -3.184 1 96.25 183 LEU A CA 1
ATOM 1420 C C . LEU A 1 183 ? 13.727 12.82 -3.65 1 96.25 183 LEU A C 1
ATOM 1422 O O . LEU A 1 183 ? 12.625 12.883 -4.199 1 96.25 183 LEU A O 1
ATOM 1426 N N . CYS A 1 184 ? 14.469 13.836 -3.449 1 96.25 184 CYS A N 1
ATOM 1427 C CA . CYS A 1 184 ? 14.039 15.156 -3.879 1 96.25 184 CYS A CA 1
ATOM 1428 C C . CYS A 1 184 ? 13.914 15.227 -5.398 1 96.25 184 CYS A C 1
ATOM 1430 O O . CYS A 1 184 ? 12.953 15.789 -5.922 1 96.25 184 CYS A O 1
ATOM 1432 N N . LYS A 1 185 ? 14.867 14.688 -6.059 1 94.12 185 LYS A N 1
ATOM 1433 C CA . LYS A 1 185 ? 14.867 14.711 -7.516 1 94.12 185 LYS A CA 1
ATOM 1434 C C . LYS A 1 185 ? 13.695 13.898 -8.078 1 94.12 185 LYS A C 1
ATOM 1436 O O . LYS A 1 185 ? 13.203 14.188 -9.172 1 94.12 185 LYS A O 1
ATOM 1441 N N . ALA A 1 186 ? 13.328 12.93 -7.336 1 93.88 186 ALA A N 1
ATOM 1442 C CA . ALA A 1 186 ? 12.234 12.07 -7.785 1 93.88 186 ALA A CA 1
ATOM 1443 C C . ALA A 1 186 ? 10.891 12.594 -7.281 1 93.88 186 ALA A C 1
ATOM 1445 O O . ALA A 1 186 ? 9.859 11.93 -7.445 1 93.88 186 ALA A O 1
ATOM 1446 N N . GLY A 1 187 ? 10.859 13.727 -6.656 1 95.19 187 GLY A N 1
ATOM 1447 C CA . GLY A 1 187 ? 9.617 14.344 -6.223 1 95.19 187 GLY A CA 1
ATOM 1448 C C . GLY A 1 187 ? 9.125 13.82 -4.887 1 95.19 187 GLY A C 1
ATOM 1449 O O . GLY A 1 187 ? 7.926 13.844 -4.605 1 95.19 187 GLY A O 1
ATOM 1450 N N . LYS A 1 188 ? 9.977 13.242 -4.137 1 97.38 188 LYS A N 1
ATOM 1451 C CA . LYS A 1 188 ? 9.633 12.719 -2.816 1 97.38 188 LYS A CA 1
ATOM 1452 C C . LYS A 1 188 ? 10.398 13.453 -1.72 1 97.38 188 LYS A C 1
ATOM 1454 O O . LYS A 1 188 ? 11.008 12.82 -0.855 1 97.38 188 LYS A O 1
ATOM 1459 N N . TYR A 1 189 ? 10.344 14.812 -1.729 1 97.06 189 TYR A N 1
ATOM 1460 C CA . TYR A 1 189 ? 11.102 15.609 -0.771 1 97.06 189 TYR A CA 1
ATOM 1461 C C . TYR A 1 189 ? 10.516 15.484 0.63 1 97.06 189 TYR A C 1
ATOM 1463 O O . TYR A 1 189 ? 11.18 15.797 1.619 1 97.06 189 TYR A O 1
ATOM 1471 N N . ASN A 1 190 ? 9.273 15.086 0.726 1 96.62 190 ASN A N 1
ATOM 1472 C CA . ASN A 1 190 ? 8.594 14.977 2.01 1 96.62 190 ASN A CA 1
ATOM 1473 C C . ASN A 1 190 ? 9.258 13.945 2.916 1 96.62 190 ASN A C 1
ATOM 1475 O O . ASN A 1 190 ? 9.109 14.008 4.141 1 96.62 190 ASN A O 1
ATOM 1479 N N . VAL A 1 191 ? 10.016 13.039 2.324 1 96.31 191 VAL A N 1
ATOM 1480 C CA . VAL A 1 191 ? 10.695 12.031 3.125 1 96.31 191 VAL A CA 1
ATOM 1481 C C . VAL A 1 191 ? 12.203 12.094 2.859 1 96.31 191 VAL A C 1
ATOM 1483 O O . VAL A 1 191 ? 12.898 11.086 2.965 1 96.31 191 VAL A O 1
ATOM 1486 N N . CYS A 1 192 ? 12.633 13.258 2.473 1 96.44 192 CYS A N 1
ATOM 1487 C CA . CYS A 1 192 ? 14.062 13.523 2.355 1 96.44 192 CYS A CA 1
ATOM 1488 C C . CYS A 1 192 ? 14.766 13.344 3.697 1 96.44 192 CYS A C 1
ATOM 1490 O O . CYS A 1 192 ? 14.273 13.82 4.727 1 96.44 192 CYS A O 1
ATOM 1492 N N . LEU A 1 193 ? 15.945 12.711 3.701 1 93.25 193 LEU A N 1
ATOM 1493 C CA . LEU A 1 193 ? 16.625 12.367 4.941 1 93.25 193 LEU A CA 1
ATOM 1494 C C . LEU A 1 193 ? 17.422 13.555 5.473 1 93.25 193 LEU A C 1
ATOM 1496 O O . LEU A 1 193 ? 17.734 13.609 6.664 1 93.25 193 LEU A O 1
ATOM 1500 N N . THR A 1 194 ? 17.734 14.469 4.629 1 93.81 194 THR A N 1
ATOM 1501 C CA . THR A 1 194 ? 18.609 15.555 5.051 1 93.81 194 THR A CA 1
ATOM 1502 C C . THR A 1 194 ? 17.938 16.906 4.828 1 93.81 194 THR A C 1
ATOM 1504 O O . THR A 1 194 ? 18.594 17.953 4.887 1 93.81 194 THR A O 1
ATOM 1507 N N . GLY A 1 195 ? 16.656 16.828 4.578 1 95.06 195 GLY A N 1
ATOM 1508 C CA . GLY A 1 195 ? 15.914 18.047 4.348 1 95.06 195 GLY A CA 1
ATOM 1509 C C . GLY A 1 195 ? 15.648 18.844 5.617 1 95.06 195 GLY A C 1
ATOM 1510 O O . GLY A 1 195 ? 15.914 18.359 6.719 1 95.06 195 GLY A O 1
ATOM 1511 N N . LYS A 1 196 ? 15.172 20.078 5.355 1 95.38 196 LYS A N 1
ATOM 1512 C CA . LYS A 1 196 ? 14.75 20.953 6.445 1 95.38 196 LYS A CA 1
ATOM 1513 C C . LYS A 1 196 ? 13.273 20.75 6.773 1 95.38 196 LYS A C 1
ATOM 1515 O O . LYS A 1 196 ? 12.414 21.516 6.316 1 95.38 196 LYS A O 1
ATOM 1520 N N . HIS A 1 197 ? 13.008 19.703 7.578 1 94.06 197 HIS A N 1
ATOM 1521 C CA . HIS A 1 197 ? 11.656 19.438 8.062 1 94.06 197 HIS A CA 1
ATOM 1522 C C . HIS A 1 197 ? 11.453 19.969 9.469 1 94.06 197 HIS A C 1
ATOM 1524 O O . HIS A 1 197 ? 12.039 19.453 10.43 1 94.06 197 HIS A O 1
ATOM 1530 N N . CYS A 1 198 ? 10.586 21 9.586 1 93.31 198 CYS A N 1
ATOM 1531 C CA . CYS A 1 198 ? 10.453 21.703 10.852 1 93.31 198 CYS A CA 1
ATOM 1532 C C . CYS A 1 198 ? 9.141 21.344 11.539 1 93.31 198 CYS A C 1
ATOM 1534 O O . CYS A 1 198 ? 8.07 21.484 10.945 1 93.31 198 CYS A O 1
ATOM 1536 N N . PRO A 1 199 ? 9.188 20.906 12.734 1 92.25 199 PRO A N 1
ATOM 1537 C CA . PRO A 1 199 ? 10.367 20.609 13.547 1 92.25 199 PRO A CA 1
ATOM 1538 C C . PRO A 1 199 ? 10.82 19.156 13.406 1 92.25 199 PRO A C 1
ATOM 1540 O O . PRO A 1 199 ? 10 18.266 13.141 1 92.25 199 PRO A O 1
ATOM 1543 N N . THR A 1 200 ? 12.055 18.875 13.477 1 87.94 200 THR A N 1
ATOM 1544 C CA . THR A 1 200 ? 12.695 17.594 13.719 1 87.94 200 THR A CA 1
ATOM 1545 C C . THR A 1 200 ? 13.805 17.734 14.758 1 87.94 200 THR A C 1
ATOM 1547 O O . THR A 1 200 ? 14.039 18.828 15.281 1 87.94 200 THR A O 1
ATOM 1550 N N . LYS A 1 201 ? 14.391 16.609 15.023 1 85.75 201 LYS A N 1
ATOM 1551 C CA . LYS A 1 201 ? 15.453 16.641 16.016 1 85.75 201 LYS A CA 1
ATOM 1552 C C . LYS A 1 201 ? 16.547 17.625 15.625 1 85.75 201 LYS A C 1
ATOM 1554 O O . LYS A 1 201 ? 17.25 18.156 16.484 1 85.75 201 LYS A O 1
ATOM 1559 N N . ASN A 1 202 ? 16.594 17.953 14.32 1 89.25 202 ASN A N 1
ATOM 1560 C CA . ASN A 1 202 ? 17.688 18.781 13.836 1 89.25 202 ASN A CA 1
ATOM 1561 C C . ASN A 1 202 ? 17.203 20.172 13.445 1 89.25 202 ASN A C 1
ATOM 1563 O O . ASN A 1 202 ? 18 21.078 13.188 1 89.25 202 ASN A O 1
ATOM 1567 N N . HIS A 1 203 ? 15.953 20.375 13.383 1 93.88 203 HIS A N 1
ATOM 1568 C CA . HIS A 1 203 ? 15.414 21.641 12.891 1 93.88 203 HIS A CA 1
ATOM 1569 C C . HIS A 1 203 ? 14.297 22.156 13.805 1 93.88 203 HIS A C 1
ATOM 1571 O O . HIS A 1 203 ? 13.336 21.422 14.086 1 93.88 203 HIS A O 1
ATOM 1577 N N . ASP A 1 204 ? 14.414 23.406 14.125 1 95.94 204 ASP A N 1
ATOM 1578 C CA . ASP A 1 204 ? 13.43 24.047 14.984 1 95.94 204 ASP A CA 1
ATOM 1579 C C . ASP A 1 204 ? 12.117 24.297 14.234 1 95.94 204 ASP A C 1
ATOM 1581 O O . ASP A 1 204 ? 12.125 24.484 13.016 1 95.94 204 ASP A O 1
ATOM 1585 N N . GLY A 1 205 ? 11.016 24.297 15.055 1 97.31 205 GLY A N 1
ATOM 1586 C CA . GLY A 1 205 ? 9.719 24.672 14.508 1 97.31 205 GLY A CA 1
ATOM 1587 C C . GLY A 1 205 ? 9.523 26.172 14.414 1 97.31 205 GLY A C 1
ATOM 1588 O O . GLY A 1 205 ? 10.492 26.922 14.453 1 97.31 205 GLY A O 1
ATOM 1589 N N . ASN A 1 206 ? 8.281 26.547 14.164 1 96.69 206 ASN A N 1
ATOM 1590 C CA . ASN A 1 206 ? 8.078 27.953 13.836 1 96.69 206 ASN A CA 1
ATOM 1591 C C . ASN A 1 206 ? 7.18 28.641 14.852 1 96.69 206 ASN A C 1
ATOM 1593 O O . ASN A 1 206 ? 6.598 29.688 14.562 1 96.69 206 ASN A O 1
ATOM 1597 N N . CYS A 1 207 ? 7.055 28.047 16.062 1 98.31 207 CYS A N 1
ATOM 1598 C CA . CYS A 1 207 ? 6.344 28.75 17.141 1 98.31 207 CYS A CA 1
ATOM 1599 C C . CYS A 1 207 ? 7.266 29.719 17.859 1 98.31 207 CYS A C 1
ATOM 1601 O O . CYS A 1 207 ? 7.543 29.547 19.047 1 98.31 207 CYS A O 1
ATOM 1603 N N . SER A 1 208 ? 7.742 30.672 17.234 1 98.38 208 SER A N 1
ATOM 1604 C CA . SER A 1 208 ? 8.57 31.797 17.656 1 98.38 208 SER A CA 1
ATOM 1605 C C . SER A 1 208 ? 8.172 33.094 16.938 1 98.38 208 SER A C 1
ATOM 1607 O O . SER A 1 208 ? 7.531 33.031 15.891 1 98.38 208 SER A O 1
ATOM 1609 N N . ASN A 1 209 ? 8.523 34.188 17.531 1 98.5 209 ASN A N 1
ATOM 1610 C CA . ASN A 1 209 ? 8.133 35.469 16.906 1 98.5 209 ASN A CA 1
ATOM 1611 C C . ASN A 1 209 ? 8.695 35.594 15.5 1 98.5 209 ASN A C 1
ATOM 1613 O O . ASN A 1 209 ? 8.031 36.125 14.609 1 98.5 209 ASN A O 1
ATOM 1617 N N . TYR A 1 210 ? 9.93 35.125 15.359 1 98.5 210 TYR A N 1
ATOM 1618 C CA . TYR A 1 210 ? 10.594 35.188 14.062 1 98.5 210 TYR A CA 1
ATOM 1619 C C . TYR A 1 210 ? 11.125 33.844 13.648 1 98.5 210 TYR A C 1
ATOM 1621 O O . TYR A 1 210 ? 11.617 33.062 14.484 1 98.5 210 TYR A O 1
ATOM 1629 N N . PHE A 1 211 ? 11.062 33.562 12.375 1 98.25 211 PHE A N 1
ATOM 1630 C CA . PHE A 1 211 ? 11.438 32.281 11.805 1 98.25 211 PHE A CA 1
ATOM 1631 C C . PHE A 1 211 ? 12.031 32.438 10.406 1 98.25 211 PHE A C 1
ATOM 1633 O O . PHE A 1 211 ? 11.469 33.156 9.578 1 98.25 211 PHE A O 1
ATOM 1640 N N . ALA A 1 212 ? 13.164 31.875 10.211 1 98.38 212 ALA A N 1
ATOM 1641 C CA . ALA A 1 212 ? 13.766 31.906 8.883 1 98.38 212 ALA A CA 1
ATOM 1642 C C . ALA A 1 212 ? 13.477 30.609 8.117 1 98.38 212 ALA A C 1
ATOM 1644 O O . ALA A 1 212 ? 13.594 29.516 8.672 1 98.38 212 ALA A O 1
ATOM 1645 N N . HIS A 1 213 ? 13.062 30.75 6.859 1 98.25 213 HIS A N 1
ATOM 1646 C CA . HIS A 1 213 ? 12.75 29.594 6.039 1 98.25 213 HIS A CA 1
ATOM 1647 C C . HIS A 1 213 ? 12.961 29.875 4.559 1 98.25 213 HIS A C 1
ATOM 1649 O O . HIS A 1 213 ? 13.133 31.031 4.168 1 98.25 213 HIS A O 1
ATOM 1655 N N . TYR A 1 214 ? 13.062 28.812 3.771 1 98.12 214 TYR A N 1
ATOM 1656 C CA . TYR A 1 214 ? 13.219 28.953 2.328 1 98.12 214 TYR A CA 1
ATOM 1657 C C . TYR A 1 214 ? 12.047 29.734 1.731 1 98.12 214 TYR A C 1
ATOM 1659 O O . TYR A 1 214 ? 10.891 29.453 2.049 1 98.12 214 TYR A O 1
ATOM 1667 N N . ALA A 1 215 ? 12.367 30.625 0.814 1 98.69 215 ALA A N 1
ATOM 1668 C CA . ALA A 1 215 ? 11.352 31.484 0.226 1 98.69 215 ALA A CA 1
ATOM 1669 C C . ALA A 1 215 ? 10.352 30.688 -0.6 1 98.69 215 ALA A C 1
ATOM 1671 O O . ALA A 1 215 ? 9.164 31.031 -0.651 1 98.69 215 ALA A O 1
ATOM 1672 N N . ASP A 1 216 ? 10.812 29.656 -1.234 1 97.5 216 ASP A N 1
ATOM 1673 C CA . ASP A 1 216 ? 9.945 28.875 -2.113 1 97.5 216 ASP A CA 1
ATOM 1674 C C . ASP A 1 216 ? 8.984 28 -1.306 1 97.5 216 ASP A C 1
ATOM 1676 O O . ASP A 1 216 ? 8.07 27.391 -1.866 1 97.5 216 ASP A O 1
ATOM 1680 N N . CYS A 1 217 ? 9.117 27.984 0.006 1 98.25 217 CYS A N 1
ATOM 1681 C CA . CYS A 1 217 ? 8.203 27.266 0.893 1 98.25 217 CYS A CA 1
ATOM 1682 C C . CYS A 1 217 ? 7.234 28.234 1.567 1 98.25 217 CYS A C 1
ATOM 1684 O O . CYS A 1 217 ? 6.562 27.859 2.535 1 98.25 217 CYS A O 1
ATOM 1686 N N . CYS A 1 218 ? 7.219 29.422 1.108 1 98.75 218 CYS A N 1
ATOM 1687 C CA . CYS A 1 218 ? 6.316 30.438 1.619 1 98.75 218 CYS A CA 1
ATOM 1688 C C . CYS A 1 218 ? 5.336 30.891 0.542 1 98.75 218 CYS A C 1
ATOM 1690 O O . CYS A 1 218 ? 5.75 31.375 -0.518 1 98.75 218 CYS A O 1
ATOM 1692 N N . PHE A 1 219 ? 4.023 30.766 0.834 1 98.69 219 PHE A N 1
ATOM 1693 C CA . PHE A 1 219 ? 2.992 30.984 -0.173 1 98.69 219 PHE A CA 1
ATOM 1694 C C . PHE A 1 219 ? 2.176 32.219 0.15 1 98.69 219 PHE A C 1
ATOM 1696 O O . PHE A 1 219 ? 1.538 32.312 1.203 1 98.69 219 PHE A O 1
ATOM 1703 N N . LYS A 1 220 ? 2.148 33.125 -0.763 1 98.56 220 LYS A N 1
ATOM 1704 C CA . LYS A 1 220 ? 1.449 34.375 -0.552 1 98.56 220 LYS A CA 1
ATOM 1705 C C . LYS A 1 220 ? -0.043 34.156 -0.331 1 98.56 220 LYS A C 1
ATOM 1707 O O . LYS A 1 220 ? -0.67 33.375 -1.05 1 98.56 220 LYS A O 1
ATOM 1712 N N . LEU A 1 221 ? -0.53 34.875 0.651 1 98.62 221 LEU A N 1
ATOM 1713 C CA . LEU A 1 221 ? -1.957 34.812 0.947 1 98.62 221 LEU A CA 1
ATOM 1714 C C . LEU A 1 221 ? -2.703 35.938 0.239 1 98.62 221 LEU A C 1
ATOM 1716 O O . LEU A 1 221 ? -2.291 37.094 0.301 1 98.62 221 LEU A O 1
ATOM 1720 N N . PRO A 1 222 ? -3.811 35.594 -0.457 1 97.88 222 PRO A N 1
ATOM 1721 C CA . PRO A 1 222 ? -4.695 36.688 -0.87 1 97.88 222 PRO A CA 1
ATOM 1722 C C . PRO A 1 222 ? -5.227 37.5 0.312 1 97.88 222 PRO A C 1
ATOM 1724 O O . PRO A 1 222 ? -5.301 36.969 1.432 1 97.88 222 PRO A O 1
ATOM 1727 N N . ASP A 1 223 ? -5.703 38.656 0.042 1 97.44 223 ASP A N 1
ATOM 1728 C CA . ASP A 1 223 ? -6.113 39.562 1.092 1 97.44 223 ASP A CA 1
ATOM 1729 C C . ASP A 1 223 ? -7.297 39.031 1.885 1 97.44 223 ASP A C 1
ATOM 1731 O O . ASP A 1 223 ? -7.43 39.281 3.08 1 97.44 223 ASP A O 1
ATOM 1735 N N . HIS A 1 224 ? -8.094 38.25 1.22 1 97.5 224 HIS A N 1
ATOM 1736 C CA . HIS A 1 224 ? -9.328 37.812 1.871 1 97.5 224 HIS A CA 1
ATOM 1737 C C . HIS A 1 224 ? -9.109 36.531 2.666 1 97.5 224 HIS A C 1
ATOM 1739 O O . HIS A 1 224 ? -10.016 36.062 3.354 1 97.5 224 HIS A O 1
ATOM 1745 N N . VAL A 1 225 ? -7.934 35.938 2.582 1 98.31 225 VAL A N 1
ATOM 1746 C CA . VAL A 1 225 ? -7.586 34.75 3.367 1 98.31 225 VAL A CA 1
ATOM 1747 C C . VAL A 1 225 ? -6.879 35.188 4.652 1 98.31 225 VAL A C 1
ATOM 1749 O O . VAL A 1 225 ? -5.859 35.875 4.609 1 98.31 225 VAL A O 1
ATOM 1752 N N . THR A 1 226 ? -7.398 34.812 5.805 1 98.69 226 THR A N 1
ATOM 1753 C CA . THR A 1 226 ? -6.867 35.25 7.094 1 98.69 226 THR A CA 1
ATOM 1754 C C . THR A 1 226 ? -5.602 34.469 7.445 1 98.69 226 THR A C 1
ATOM 1756 O O . THR A 1 226 ? -5.309 33.438 6.84 1 98.69 226 THR A O 1
ATOM 1759 N N . MET A 1 227 ? -4.852 35 8.453 1 98.75 227 MET A N 1
ATOM 1760 C CA . MET A 1 227 ? -3.643 34.344 8.945 1 98.75 227 MET A CA 1
ATOM 1761 C C . MET A 1 227 ? -3.961 32.969 9.523 1 98.75 227 MET A C 1
ATOM 1763 O O . MET A 1 227 ? -3.199 32.031 9.328 1 98.75 227 MET A O 1
ATOM 1767 N N . GLU A 1 228 ? -5.105 32.844 10.211 1 98.62 228 GLU A N 1
ATOM 1768 C CA . GLU A 1 228 ? -5.527 31.562 10.758 1 98.62 228 GLU A CA 1
ATOM 1769 C C . GLU A 1 228 ? -5.793 30.547 9.656 1 98.62 228 GLU A C 1
ATOM 1771 O O . GLU A 1 228 ? -5.387 29.391 9.758 1 98.62 228 GLU A O 1
ATOM 1776 N N . GLU A 1 229 ? -6.477 30.984 8.586 1 98.62 229 GLU A N 1
ATOM 1777 C CA . GLU A 1 229 ? -6.68 30.125 7.434 1 98.62 229 GLU A CA 1
ATOM 1778 C C . G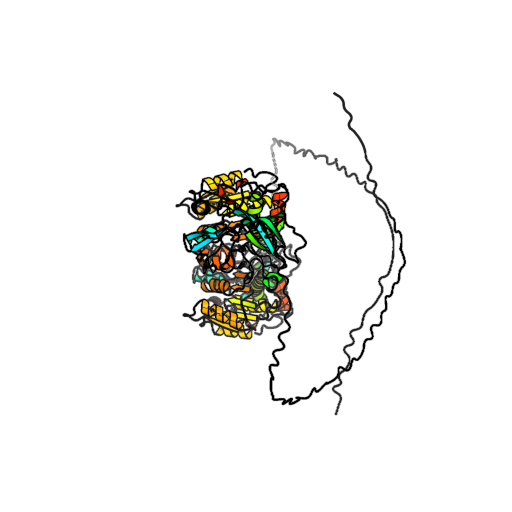LU A 1 229 ? -5.348 29.719 6.805 1 98.62 229 GLU A C 1
ATOM 1780 O O . GLU A 1 229 ? -5.168 28.562 6.41 1 98.62 229 GLU A O 1
ATOM 1785 N N . GLY A 1 230 ? -4.406 30.672 6.707 1 98.75 230 GLY A N 1
ATOM 1786 C CA . GLY A 1 230 ? -3.072 30.375 6.219 1 98.75 230 GLY A CA 1
ATOM 1787 C C . GLY A 1 230 ? -2.359 29.328 7.051 1 98.75 230 GLY A C 1
ATOM 1788 O O . GLY A 1 230 ? -1.708 28.422 6.504 1 98.75 230 GLY A O 1
ATOM 1789 N N . ALA A 1 231 ? -2.475 29.422 8.352 1 98.75 231 ALA A N 1
ATOM 1790 C CA . ALA A 1 231 ? -1.858 28.453 9.266 1 98.75 231 ALA A CA 1
ATOM 1791 C C . ALA A 1 231 ? -2.447 27.062 9.078 1 98.75 231 ALA A C 1
ATOM 1793 O O . ALA A 1 231 ? -1.753 26.062 9.258 1 98.75 231 ALA A O 1
ATOM 1794 N N . LEU A 1 232 ? -3.701 26.984 8.648 1 98.56 232 LEU A N 1
ATOM 1795 C CA . LEU A 1 232 ? -4.395 25.703 8.5 1 98.56 232 LEU A CA 1
ATOM 1796 C C . LEU A 1 232 ? -4.035 25.047 7.172 1 98.56 232 LEU A C 1
ATOM 1798 O O . LEU A 1 232 ? -4.426 23.906 6.914 1 98.56 232 LEU A O 1
ATOM 1802 N N . LEU A 1 233 ? -3.252 25.734 6.348 1 98.69 233 LEU A N 1
ATOM 1803 C CA . LEU A 1 233 ? -2.883 25.141 5.07 1 98.69 233 LEU A CA 1
ATOM 1804 C C . LEU A 1 233 ? -1.957 23.953 5.273 1 98.69 233 LEU A C 1
ATOM 1806 O O . LEU A 1 233 ? -1.972 23 4.48 1 98.69 233 LEU A O 1
ATOM 1810 N N . GLU A 1 234 ? -1.161 23.969 6.305 1 98.56 234 GLU A N 1
ATOM 1811 C CA . GLU A 1 234 ? -0.263 22.844 6.559 1 98.56 234 GLU A CA 1
ATOM 1812 C C . GLU A 1 234 ? -1.044 21.547 6.777 1 98.56 234 GLU A C 1
ATOM 1814 O O . GLU A 1 234 ? -0.875 20.594 6.031 1 98.56 234 GLU A O 1
ATOM 1819 N N . PRO A 1 235 ? -1.965 21.469 7.762 1 98.25 235 PRO A N 1
ATOM 1820 C CA . PRO A 1 235 ? -2.738 20.234 7.914 1 98.25 235 PRO A CA 1
ATOM 1821 C C . PRO A 1 235 ? -3.658 19.969 6.727 1 98.25 235 PRO A C 1
ATOM 1823 O O . PRO A 1 235 ? -3.926 18.812 6.398 1 98.25 235 PRO A O 1
ATOM 1826 N N . LEU A 1 236 ? -4.141 21.047 6.098 1 98.75 236 LEU A N 1
ATOM 1827 C CA . LEU A 1 236 ? -4.961 20.828 4.914 1 98.75 236 LEU A CA 1
ATOM 1828 C C . LEU A 1 236 ? -4.16 20.156 3.809 1 98.75 236 LEU A C 1
ATOM 1830 O O . LEU A 1 236 ? -4.676 19.281 3.107 1 98.75 236 LEU A O 1
ATOM 1834 N N . ALA A 1 237 ? -2.92 20.594 3.676 1 98.75 237 ALA A N 1
ATOM 1835 C CA . ALA A 1 237 ? -2.045 19.953 2.697 1 98.75 237 ALA A CA 1
ATOM 1836 C C . ALA A 1 237 ? -1.858 18.469 3.014 1 98.75 237 ALA A C 1
ATOM 1838 O O . ALA A 1 237 ? -1.764 17.641 2.104 1 98.75 237 ALA A O 1
ATOM 1839 N N . VAL A 1 238 ? -1.813 18.125 4.27 1 98.44 238 VAL A N 1
ATOM 1840 C CA . VAL A 1 238 ? -1.753 16.719 4.676 1 98.44 238 VAL A CA 1
ATOM 1841 C C . VAL A 1 238 ? -2.977 15.977 4.145 1 98.44 238 VAL A C 1
ATOM 1843 O O . VAL A 1 238 ? -2.85 14.914 3.539 1 98.44 238 VAL A O 1
ATOM 1846 N N . GLY A 1 239 ? -4.172 16.562 4.363 1 98.69 239 GLY A N 1
ATOM 1847 C CA . GLY A 1 239 ? -5.398 15.953 3.879 1 98.69 239 GLY A CA 1
ATOM 1848 C C . GLY A 1 239 ? -5.438 15.82 2.369 1 98.69 239 GLY A C 1
ATOM 1849 O O . GLY A 1 239 ? -5.879 14.789 1.846 1 98.69 239 GLY A O 1
ATOM 1850 N N . VAL A 1 240 ? -4.977 16.859 1.689 1 98.75 240 VAL A N 1
ATOM 1851 C CA . VAL A 1 240 ? -4.973 16.859 0.23 1 98.75 240 VAL A CA 1
ATOM 1852 C C . VAL A 1 240 ? -4.062 15.742 -0.277 1 98.75 240 VAL A C 1
ATOM 1854 O O . VAL A 1 240 ? -4.453 14.961 -1.149 1 98.75 240 VAL A O 1
ATOM 1857 N N . TYR A 1 241 ? -2.881 15.672 0.259 1 98.75 241 TYR A N 1
ATOM 1858 C CA . TYR A 1 241 ? -1.937 14.633 -0.147 1 98.75 241 TYR A CA 1
ATOM 1859 C C . TYR A 1 241 ? -2.512 13.242 0.101 1 98.75 241 TYR A C 1
ATOM 1861 O O . TYR A 1 241 ? -2.463 12.383 -0.776 1 98.75 241 TYR A O 1
ATOM 1869 N N . ALA A 1 242 ? -3.086 12.992 1.261 1 98.75 242 ALA A N 1
ATOM 1870 C CA . ALA A 1 242 ? -3.684 11.703 1.607 1 98.75 242 ALA A CA 1
ATOM 1871 C C . ALA A 1 242 ? -4.816 11.344 0.647 1 98.75 242 ALA A C 1
ATOM 1873 O O . ALA A 1 242 ? -4.895 10.219 0.161 1 98.75 242 ALA A O 1
ATOM 1874 N N . GLY A 1 243 ? -5.703 12.32 0.412 1 98.69 243 GLY A N 1
ATOM 1875 C CA . GLY A 1 243 ? -6.805 12.078 -0.505 1 98.69 243 GLY A CA 1
ATOM 1876 C C . GLY A 1 243 ? -6.348 11.727 -1.908 1 98.69 243 GLY A C 1
ATOM 1877 O O . GLY A 1 243 ? -6.922 10.852 -2.553 1 98.69 243 GLY A O 1
ATOM 1878 N N . ARG A 1 244 ? -5.305 12.469 -2.379 1 98.25 244 ARG A N 1
ATOM 1879 C CA . ARG A 1 244 ? -4.746 12.195 -3.699 1 98.25 244 ARG A CA 1
ATOM 1880 C C . ARG A 1 244 ? -4.141 10.797 -3.756 1 98.25 244 ARG A C 1
ATOM 1882 O O . ARG A 1 244 ? -4.395 10.039 -4.695 1 98.25 244 ARG A O 1
ATOM 1889 N N . ARG A 1 245 ? -3.365 10.461 -2.766 1 98.12 245 ARG A N 1
ATOM 1890 C CA . ARG A 1 245 ? -2.709 9.164 -2.727 1 98.12 245 ARG A CA 1
ATOM 1891 C C . ARG A 1 245 ? -3.73 8.039 -2.6 1 98.12 245 ARG A C 1
ATOM 1893 O O . ARG A 1 245 ? -3.547 6.957 -3.17 1 98.12 245 ARG A O 1
ATOM 1900 N N . ALA A 1 246 ? -4.789 8.289 -1.854 1 98.5 246 ALA A N 1
ATOM 1901 C CA . ALA A 1 246 ? -5.859 7.301 -1.706 1 98.5 246 ALA A CA 1
ATOM 1902 C C . ALA A 1 246 ? -6.734 7.25 -2.955 1 98.5 246 ALA A C 1
ATOM 1904 O O . ALA A 1 246 ? -7.617 6.398 -3.066 1 98.5 246 ALA A O 1
ATOM 1905 N N . ASP A 1 247 ? -6.52 8.156 -3.84 1 98 247 ASP A N 1
ATOM 1906 C CA . ASP A 1 247 ? -7.25 8.219 -5.105 1 98 247 ASP A CA 1
ATOM 1907 C C . ASP A 1 247 ? -8.75 8.359 -4.867 1 98 247 ASP A C 1
ATOM 1909 O O . ASP A 1 247 ? -9.547 7.582 -5.406 1 98 247 ASP A O 1
ATOM 1913 N N . ILE A 1 248 ? -9.109 9.242 -3.965 1 98.25 248 ILE A N 1
ATOM 1914 C CA . ILE A 1 248 ? -10.516 9.562 -3.76 1 98.25 248 ILE A CA 1
ATOM 1915 C C . ILE A 1 248 ? -11.07 10.289 -4.984 1 98.25 248 ILE A C 1
ATOM 1917 O O . ILE A 1 248 ? -10.453 11.242 -5.473 1 98.25 248 ILE A O 1
ATOM 1921 N N . ARG A 1 249 ? -12.211 9.828 -5.441 1 95.88 249 ARG A N 1
ATOM 1922 C CA . ARG A 1 249 ? -12.812 10.344 -6.668 1 95.88 249 ARG A CA 1
ATOM 1923 C C . ARG A 1 249 ? -14.312 10.539 -6.5 1 95.88 249 ARG A C 1
ATOM 1925 O O . ARG A 1 249 ? -14.875 10.227 -5.445 1 95.88 249 ARG A O 1
ATOM 1932 N N . LEU A 1 250 ? -14.891 11.078 -7.598 1 95.44 250 LEU A N 1
ATOM 1933 C CA . LEU A 1 250 ? -16.328 11.289 -7.645 1 95.44 250 LEU A CA 1
ATOM 1934 C C . LEU A 1 250 ? -17.078 10 -7.332 1 95.44 250 LEU A C 1
ATOM 1936 O O . LEU A 1 250 ? -16.812 8.961 -7.926 1 95.44 250 LEU A O 1
ATOM 1940 N N . GLY A 1 251 ? -17.969 10.094 -6.266 1 96.31 251 GLY A N 1
ATOM 1941 C CA . GLY A 1 251 ? -18.812 8.953 -5.938 1 96.31 251 GLY A CA 1
ATOM 1942 C C . GLY A 1 251 ? -18.188 8.016 -4.926 1 96.31 251 GLY A C 1
ATOM 1943 O O . GLY A 1 251 ? -18.812 7.059 -4.477 1 96.31 251 GLY A O 1
ATOM 1944 N N . SER A 1 252 ? -16.953 8.266 -4.457 1 96.88 252 SER A N 1
ATOM 1945 C CA . SER A 1 252 ? -16.25 7.387 -3.523 1 96.88 252 SER A CA 1
ATOM 1946 C C . SER A 1 252 ? -17 7.277 -2.201 1 96.88 252 SER A C 1
ATOM 1948 O O . SER A 1 252 ? -17.562 8.266 -1.711 1 96.88 252 SER A O 1
ATOM 1950 N N . ARG A 1 253 ? -17.062 6.066 -1.658 1 98.44 253 ARG A N 1
ATOM 1951 C CA . ARG A 1 253 ? -17.438 5.82 -0.269 1 98.44 253 ARG A CA 1
ATOM 1952 C C . ARG A 1 253 ? -16.203 5.801 0.634 1 98.44 253 ARG A C 1
ATOM 1954 O O . ARG A 1 253 ? -15.352 4.922 0.513 1 98.44 253 ARG A O 1
ATOM 1961 N N . VAL A 1 254 ? -16.141 6.758 1.565 1 98.88 254 VAL A N 1
ATOM 1962 C CA . VAL A 1 254 ? -14.898 6.973 2.301 1 98.88 254 VAL A CA 1
ATOM 1963 C C . VAL A 1 254 ? -15.156 6.84 3.801 1 98.88 254 VAL A C 1
ATOM 1965 O O . VAL A 1 254 ? -16.125 7.402 4.324 1 98.88 254 VAL A O 1
ATOM 1968 N N . VAL A 1 255 ? -14.336 6.035 4.449 1 98.94 255 VAL A N 1
ATOM 1969 C CA . VAL A 1 255 ? -14.32 5.961 5.906 1 98.94 255 VAL A CA 1
ATOM 1970 C C . VAL A 1 255 ? -13.141 6.762 6.457 1 98.94 255 VAL A C 1
ATOM 1972 O O . VAL A 1 255 ? -12.031 6.703 5.914 1 98.94 255 VAL A O 1
ATOM 1975 N N . ILE A 1 256 ? -13.352 7.551 7.445 1 98.94 256 ILE A N 1
ATOM 1976 C CA . ILE A 1 256 ? -12.312 8.312 8.133 1 98.94 256 ILE A CA 1
ATOM 1977 C C . ILE A 1 256 ? -12.258 7.906 9.602 1 98.94 256 ILE A C 1
ATOM 1979 O O . ILE A 1 256 ? -13.258 8.016 10.32 1 98.94 256 ILE A O 1
ATOM 1983 N N . PHE A 1 257 ? -11.133 7.414 10 1 98.69 257 PHE A N 1
ATOM 1984 C CA . PHE A 1 257 ? -10.938 7.086 11.406 1 98.69 257 PHE A CA 1
ATOM 1985 C C . PHE A 1 257 ? -10.273 8.25 12.141 1 98.69 257 PHE A C 1
ATOM 1987 O O . PHE A 1 257 ? -9.18 8.68 11.773 1 98.69 257 PHE A O 1
ATOM 1994 N N . GLY A 1 258 ? -10.938 8.703 13.211 1 97.62 258 GLY A N 1
ATOM 1995 C CA . GLY A 1 258 ? -10.508 9.859 13.977 1 97.62 258 GLY A CA 1
ATOM 1996 C C . GLY A 1 258 ? -11.281 11.117 13.648 1 97.62 258 GLY A C 1
ATOM 1997 O O . GLY A 1 258 ? -11.406 11.492 12.477 1 97.62 258 GLY A O 1
ATOM 1998 N N . ALA A 1 259 ? -11.781 11.703 14.672 1 97.38 259 ALA A N 1
ATOM 1999 C CA . ALA A 1 259 ? -12.492 12.969 14.492 1 97.38 259 ALA A CA 1
ATOM 2000 C C . ALA A 1 259 ? -11.688 14.133 15.047 1 97.38 259 ALA A C 1
ATOM 2002 O O . ALA A 1 259 ? -12.25 15.172 15.414 1 97.38 259 ALA A O 1
ATOM 2003 N N . GLY A 1 260 ? -10.414 13.906 15.164 1 95.75 260 GLY A N 1
ATOM 2004 C CA . GLY A 1 260 ? -9.523 15.008 15.477 1 95.75 260 GLY A CA 1
ATOM 2005 C C . GLY A 1 260 ? -9.281 15.93 14.289 1 95.75 260 GLY A C 1
ATOM 2006 O O . GLY A 1 260 ? -9.938 15.797 13.258 1 95.75 260 GLY A O 1
ATOM 2007 N N . PRO A 1 261 ? -8.359 16.875 14.469 1 95.5 261 PRO A N 1
ATOM 2008 C CA . PRO A 1 261 ? -8.125 17.875 13.422 1 95.5 261 PRO A CA 1
ATOM 2009 C C . PRO A 1 261 ? -7.801 17.234 12.07 1 95.5 261 PRO A C 1
ATOM 2011 O O . PRO A 1 261 ? -8.391 17.609 11.055 1 95.5 261 PRO A O 1
ATOM 2014 N N . ILE A 1 262 ? -6.891 16.266 12 1 97.06 262 ILE A N 1
ATOM 2015 C CA . ILE A 1 262 ? -6.492 15.648 10.742 1 97.06 262 ILE A CA 1
ATOM 2016 C C . ILE A 1 262 ? -7.672 14.875 10.148 1 97.06 262 ILE A C 1
ATOM 2018 O O . ILE A 1 262 ? -7.891 14.906 8.938 1 97.06 262 ILE A O 1
ATOM 2022 N N . GLY A 1 263 ? -8.406 14.188 10.984 1 98.31 263 GLY A N 1
ATOM 2023 C CA . GLY A 1 263 ? -9.586 13.484 10.508 1 98.31 263 GLY A CA 1
ATOM 2024 C C . GLY A 1 263 ? -10.633 14.414 9.914 1 98.31 263 GLY A C 1
ATOM 2025 O O . GLY A 1 263 ? -11.18 14.148 8.844 1 98.31 263 GLY A O 1
ATOM 2026 N N . LEU A 1 264 ? -10.914 15.477 10.602 1 98.44 264 LEU A N 1
ATOM 2027 C CA . LEU A 1 264 ? -11.914 16.422 10.125 1 98.44 264 LEU A CA 1
ATOM 2028 C C . LEU A 1 264 ? -11.438 17.125 8.852 1 98.44 264 LEU A C 1
ATOM 2030 O O . LEU A 1 264 ? -12.227 17.375 7.938 1 98.44 264 LEU A O 1
ATOM 2034 N N . ILE A 1 265 ? -10.188 17.406 8.812 1 98.38 265 ILE A N 1
ATOM 2035 C CA . ILE A 1 265 ? -9.602 17.953 7.598 1 98.38 265 ILE A CA 1
ATOM 2036 C C . ILE A 1 265 ? -9.727 16.938 6.461 1 98.38 265 ILE A C 1
ATOM 2038 O O . ILE A 1 265 ? -10.039 17.312 5.324 1 98.38 265 ILE A O 1
ATOM 2042 N N . SER A 1 266 ? -9.461 15.695 6.742 1 98.69 266 SER A N 1
ATOM 2043 C CA . SER A 1 266 ? -9.602 14.633 5.754 1 98.69 266 SER A CA 1
ATOM 2044 C C . SER A 1 266 ? -11.031 14.531 5.246 1 98.69 266 SER A C 1
ATOM 2046 O O . SER A 1 266 ? -11.266 14.258 4.066 1 98.69 266 SER A O 1
ATOM 2048 N N . LEU A 1 267 ? -11.977 14.742 6.133 1 98.75 267 LEU A N 1
ATOM 2049 C CA . LEU A 1 267 ? -13.383 14.781 5.742 1 98.75 267 LEU A CA 1
ATOM 2050 C C . LEU A 1 267 ? -13.633 15.906 4.742 1 98.75 267 LEU A C 1
ATOM 2052 O O . LEU A 1 267 ? -14.242 15.68 3.691 1 98.75 267 LEU A O 1
ATOM 2056 N N . ILE A 1 268 ? -13.141 17.078 5.078 1 98.62 268 ILE A N 1
ATOM 2057 C CA . ILE A 1 268 ? -13.312 18.25 4.211 1 98.62 268 ILE A CA 1
ATOM 2058 C C . ILE A 1 268 ? -12.719 17.953 2.836 1 98.62 268 ILE A C 1
ATOM 2060 O O . ILE A 1 268 ? -13.367 18.188 1.812 1 98.62 268 ILE A O 1
ATOM 2064 N N . VAL A 1 269 ? -11.555 17.391 2.795 1 98.75 269 VAL A N 1
ATOM 2065 C CA . VAL A 1 269 ? -10.836 17.141 1.549 1 98.75 269 VAL A CA 1
ATOM 2066 C C . VAL A 1 269 ? -11.523 16.016 0.77 1 98.75 269 VAL A C 1
ATOM 2068 O O . VAL A 1 269 ? -11.68 16.109 -0.451 1 98.75 269 VAL A O 1
ATOM 2071 N N . ALA A 1 270 ? -11.906 14.938 1.479 1 98.75 270 ALA A N 1
ATOM 2072 C CA . ALA A 1 270 ? -12.594 13.836 0.811 1 98.75 270 ALA A CA 1
ATOM 2073 C C . ALA A 1 270 ? -13.852 14.32 0.094 1 98.75 270 ALA A C 1
ATOM 2075 O O . ALA A 1 270 ? -14.094 13.961 -1.06 1 98.75 270 ALA A O 1
ATOM 2076 N N . ARG A 1 271 ? -14.594 15.133 0.742 1 98.31 271 ARG A N 1
ATOM 2077 C CA . ARG A 1 271 ? -15.797 15.695 0.137 1 98.31 271 ARG A CA 1
ATOM 2078 C C . ARG A 1 271 ? -15.445 16.594 -1.038 1 98.31 271 ARG A C 1
ATOM 2080 O O . ARG A 1 271 ? -16.094 16.547 -2.084 1 98.31 271 ARG A O 1
ATOM 2087 N N . ALA A 1 272 ? -14.469 17.391 -0.847 1 98.19 272 ALA A N 1
ATOM 2088 C CA . ALA A 1 272 ? -14.023 18.281 -1.918 1 98.19 272 ALA A CA 1
ATOM 2089 C C . ALA A 1 272 ? -13.594 17.484 -3.146 1 98.19 272 ALA A C 1
ATOM 2091 O O . ALA A 1 272 ? -13.727 17.953 -4.277 1 98.19 272 ALA A O 1
ATOM 2092 N N . MET A 1 273 ? -13.148 16.266 -2.941 1 98.25 273 MET A N 1
ATOM 2093 C CA . MET A 1 273 ? -12.641 15.445 -4.031 1 98.25 273 MET A CA 1
ATOM 2094 C C . MET A 1 273 ? -13.758 14.609 -4.648 1 98.25 273 MET A C 1
ATOM 2096 O O . MET A 1 273 ? -13.523 13.844 -5.586 1 98.25 273 MET A O 1
ATOM 2100 N N . GLY A 1 274 ? -14.992 14.711 -4.09 1 97.44 274 GLY A N 1
ATOM 2101 C CA . GLY A 1 274 ? -16.125 14.109 -4.758 1 97.44 274 GLY A CA 1
ATOM 2102 C C . GLY A 1 274 ? -16.734 12.953 -3.984 1 97.44 274 GLY A C 1
ATOM 2103 O O . GLY A 1 274 ? -17.688 12.328 -4.438 1 97.44 274 GLY A O 1
ATOM 2104 N N . ALA A 1 275 ? -16.172 12.648 -2.795 1 97.94 275 ALA A N 1
ATOM 2105 C CA . ALA A 1 275 ? -16.797 11.602 -1.987 1 97.94 275 ALA A CA 1
ATOM 2106 C C . ALA A 1 275 ? -18.234 11.953 -1.635 1 97.94 275 ALA A C 1
ATOM 2108 O O . ALA A 1 275 ? -18.5 13.023 -1.077 1 97.94 275 ALA A O 1
ATOM 2109 N N . THR A 1 276 ? -19.156 11.078 -1.927 1 96.25 276 THR A N 1
ATOM 2110 C CA . THR A 1 276 ? -20.578 11.391 -1.726 1 96.25 276 THR A CA 1
ATOM 2111 C C . THR A 1 276 ? -21.094 10.75 -0.444 1 96.25 276 THR A C 1
ATOM 2113 O O . THR A 1 276 ? -22.125 11.156 0.085 1 96.25 276 THR A O 1
ATOM 2116 N N . ARG A 1 277 ? -20.422 9.695 0.005 1 97.81 277 ARG A N 1
ATOM 2117 C CA . ARG A 1 277 ? -20.734 9.07 1.284 1 97.81 277 ARG A CA 1
ATOM 2118 C C . ARG A 1 277 ? -19.5 8.992 2.174 1 97.81 277 ARG A C 1
ATOM 2120 O O . ARG A 1 277 ? -18.5 8.375 1.802 1 97.81 277 ARG A O 1
ATOM 2127 N N . THR A 1 278 ? -19.547 9.602 3.291 1 98.69 278 THR A N 1
ATOM 2128 C CA . THR A 1 278 ? -18.438 9.648 4.238 1 98.69 278 THR A CA 1
ATOM 2129 C C . THR A 1 278 ? -18.906 9.273 5.641 1 98.69 278 THR A C 1
ATOM 2131 O O . THR A 1 278 ? -19.969 9.703 6.078 1 98.69 278 THR A O 1
ATOM 2134 N N . VAL A 1 279 ? -18.125 8.406 6.293 1 98.81 279 VAL A N 1
ATOM 2135 C CA . VAL A 1 279 ? -18.391 8.008 7.676 1 98.81 279 VAL A CA 1
ATOM 2136 C C . VAL A 1 279 ? -17.172 8.328 8.539 1 98.81 279 VAL A C 1
ATOM 2138 O O . VAL A 1 279 ? -16.047 7.969 8.195 1 98.81 279 VAL A O 1
ATOM 2141 N N . VAL A 1 280 ? -17.391 9.031 9.609 1 98.88 280 VAL A N 1
ATOM 2142 C CA . VAL A 1 280 ? -16.328 9.344 10.547 1 98.88 280 VAL A CA 1
ATOM 2143 C C . VAL A 1 280 ? -16.516 8.555 11.844 1 98.88 280 VAL A C 1
ATOM 2145 O O . VAL A 1 280 ? -17.625 8.547 12.406 1 98.88 280 VAL A O 1
ATOM 2148 N N . LEU A 1 281 ? -15.492 7.848 12.227 1 98.75 281 LEU A N 1
ATOM 2149 C CA . LEU A 1 281 ? -15.531 7.109 13.477 1 98.75 281 LEU A CA 1
ATOM 2150 C C . LEU A 1 281 ? -14.547 7.695 14.484 1 98.75 281 LEU A C 1
ATOM 2152 O O . LEU A 1 281 ? -13.461 8.133 14.117 1 98.75 281 LEU A O 1
ATOM 2156 N N . ASP A 1 282 ? -14.898 7.707 15.68 1 98 282 ASP A N 1
ATOM 2157 C CA . ASP A 1 282 ? -14.055 8.016 16.828 1 98 282 ASP A CA 1
ATOM 2158 C C . ASP A 1 282 ? -14.625 7.41 18.109 1 98 282 ASP A C 1
ATOM 2160 O O . ASP A 1 282 ? -15.711 6.824 18.094 1 98 282 ASP A O 1
ATOM 2164 N N . LEU A 1 283 ? -13.859 7.422 19.141 1 96.5 283 LEU A N 1
ATOM 2165 C CA . LEU A 1 283 ? -14.328 6.926 20.438 1 96.5 283 LEU A CA 1
ATOM 2166 C C . LEU A 1 283 ? -15.578 7.68 20.875 1 96.5 283 LEU A C 1
ATOM 2168 O O . LEU A 1 283 ? -15.703 8.883 20.641 1 96.5 283 LEU A O 1
ATOM 2172 N N . ALA A 1 284 ? -16.422 7.027 21.594 1 95.44 284 ALA A N 1
ATOM 2173 C CA . ALA A 1 284 ? -17.688 7.605 22.047 1 95.44 284 ALA A CA 1
ATOM 2174 C C . ALA A 1 284 ? -17.438 8.828 22.922 1 95.44 284 ALA A C 1
ATOM 2176 O O . ALA A 1 284 ? -18.219 9.789 22.891 1 95.44 284 ALA A O 1
ATOM 2177 N N . ARG A 1 285 ? -16.391 8.867 23.625 1 92.12 285 ARG A N 1
ATOM 2178 C CA . ARG A 1 285 ? -16.078 9.984 24.516 1 92.12 285 ARG A CA 1
ATOM 2179 C C . ARG A 1 285 ? -15.742 11.242 23.719 1 92.12 285 ARG A C 1
ATOM 2181 O O . ARG A 1 285 ? -15.734 12.344 24.266 1 92.12 285 ARG A O 1
ATOM 2188 N N . ALA A 1 286 ? -15.43 11.062 22.453 1 93.44 286 ALA A N 1
ATOM 2189 C CA . ALA A 1 286 ? -15.148 12.211 21.594 1 93.44 286 ALA A CA 1
ATOM 2190 C C . ALA A 1 286 ? -16.422 12.703 20.906 1 93.44 286 ALA A C 1
ATOM 2192 O O . ALA A 1 286 ? -16.391 13.102 19.734 1 93.44 286 ALA A O 1
ATOM 2193 N N . SER A 1 287 ? -17.547 12.703 21.578 1 93.5 287 SER A N 1
ATOM 2194 C CA . SER A 1 287 ? -18.859 13.016 21.047 1 93.5 287 SER A CA 1
ATOM 2195 C C . SER A 1 287 ? -18.906 14.422 20.453 1 93.5 287 SER A C 1
ATOM 2197 O O . SER A 1 287 ? -19.516 14.648 19.406 1 93.5 287 SER A O 1
ATOM 2199 N N . LYS A 1 288 ? -18.266 15.375 21.062 1 93.38 288 LYS A N 1
ATOM 2200 C CA . LYS A 1 288 ? -18.25 16.75 20.578 1 93.38 288 LYS A CA 1
ATOM 2201 C C . LYS A 1 288 ? -17.578 16.844 19.203 1 93.38 288 LYS A C 1
ATOM 2203 O O . LYS A 1 288 ? -18.062 17.547 18.328 1 93.38 288 LYS A O 1
ATOM 2208 N N . ARG A 1 289 ? -16.531 16.109 19.031 1 95.31 289 ARG A N 1
ATOM 2209 C CA . ARG A 1 289 ? -15.812 16.109 17.75 1 95.31 289 ARG A CA 1
ATOM 2210 C C . ARG A 1 289 ? -16.625 15.422 16.672 1 95.31 289 ARG A C 1
ATOM 2212 O O . ARG A 1 289 ? -16.625 15.852 15.508 1 95.31 289 ARG A O 1
ATOM 2219 N N . LEU A 1 290 ? -17.312 14.359 17.031 1 97.5 290 LEU A N 1
ATOM 2220 C CA . LEU A 1 290 ? -18.172 13.672 16.078 1 97.5 290 LEU A CA 1
ATOM 2221 C C . LEU A 1 290 ? -19.328 14.57 15.625 1 97.5 290 LEU A C 1
ATOM 2223 O O . LEU A 1 290 ? -19.719 14.539 14.461 1 97.5 290 LEU A O 1
ATOM 2227 N N . GLU A 1 291 ? -19.797 15.398 16.516 1 96.56 291 GLU A N 1
ATOM 2228 C CA . GLU A 1 291 ? -20.828 16.359 16.156 1 96.56 291 GLU A CA 1
ATOM 2229 C C . GLU A 1 291 ? -20.297 17.391 15.148 1 96.56 291 GLU A C 1
ATOM 2231 O O . GLU A 1 291 ? -21.016 17.797 14.234 1 96.56 291 GLU A O 1
ATOM 2236 N N . VAL A 1 292 ? -19.094 17.797 15.375 1 96.5 292 VAL A N 1
ATOM 2237 C CA . VAL A 1 292 ? -18.484 18.719 14.43 1 96.5 292 VAL A CA 1
ATOM 2238 C C . VAL A 1 292 ? -18.375 18.062 13.055 1 96.5 292 VAL A C 1
ATOM 2240 O O . VAL A 1 292 ? -18.609 18.719 12.031 1 96.5 292 VAL A O 1
ATOM 2243 N N . ALA A 1 293 ? -18.016 16.781 13.031 1 98.12 293 ALA A N 1
ATOM 2244 C CA . ALA A 1 293 ? -17.938 16.047 11.766 1 98.12 293 ALA A CA 1
ATOM 2245 C C . ALA A 1 293 ? -19.266 16.078 11.016 1 98.12 293 ALA A C 1
ATOM 2247 O O . ALA A 1 293 ? -19.281 16.281 9.805 1 98.12 293 ALA A O 1
ATOM 2248 N N . LYS A 1 294 ? -20.328 15.945 11.719 1 97.56 294 LYS A N 1
ATOM 2249 C CA . LYS A 1 294 ? -21.656 16.031 11.117 1 97.56 294 LYS A CA 1
ATOM 2250 C C . LYS A 1 294 ? -21.906 17.422 10.523 1 97.56 294 LYS A C 1
ATOM 2252 O O . LYS A 1 294 ? -22.406 17.531 9.398 1 97.56 294 LYS A O 1
ATOM 2257 N N . LYS A 1 295 ? -21.531 18.391 11.242 1 96.62 295 LYS A N 1
ATOM 2258 C CA . LYS A 1 295 ? -21.719 19.766 10.789 1 96.62 295 LYS A CA 1
ATOM 2259 C C . LYS A 1 295 ? -20.891 20.062 9.539 1 96.62 295 LYS A C 1
ATOM 2261 O O . LYS A 1 295 ? -21.297 20.859 8.695 1 96.62 295 LYS A O 1
ATOM 2266 N N . LEU A 1 296 ? -19.797 19.375 9.508 1 97.19 296 LEU A N 1
ATOM 2267 C CA . LEU A 1 296 ? -18.906 19.594 8.375 1 97.19 296 LEU A CA 1
ATOM 2268 C C . LEU A 1 296 ? -19.359 18.781 7.172 1 97.19 296 LEU A C 1
ATOM 2270 O O . LEU A 1 296 ? -18.734 18.844 6.105 1 97.19 296 LEU A O 1
ATOM 2274 N N . GLY A 1 297 ? -20.375 17.922 7.336 1 97.25 297 GLY A N 1
ATOM 2275 C CA . GLY A 1 297 ? -20.984 17.312 6.168 1 97.25 297 GLY A CA 1
ATOM 2276 C C . GLY A 1 297 ? -20.812 15.805 6.117 1 97.25 297 GLY A C 1
ATOM 2277 O O . GLY A 1 297 ? -21.109 15.172 5.105 1 97.25 297 GLY A O 1
ATOM 2278 N N . ALA A 1 298 ? -20.297 15.18 7.145 1 98.56 298 ALA A N 1
ATOM 2279 C CA . ALA A 1 298 ? -20.219 13.719 7.156 1 98.56 298 ALA A CA 1
ATOM 2280 C C . ALA A 1 298 ? -21.609 13.102 6.934 1 98.56 298 ALA A C 1
ATOM 2282 O O . ALA A 1 298 ? -22.594 13.578 7.477 1 98.56 298 ALA A O 1
ATOM 2283 N N . THR A 1 299 ? -21.672 12.062 6.109 1 98.19 299 THR A N 1
ATOM 2284 C CA . THR A 1 299 ? -22.922 11.336 5.895 1 98.19 299 THR A CA 1
ATOM 2285 C C . THR A 1 299 ? -23.391 10.68 7.191 1 98.19 299 THR A C 1
ATOM 2287 O O . THR A 1 299 ? -24.594 10.648 7.477 1 98.19 299 THR A O 1
ATOM 2290 N N . ALA A 1 300 ? -22.484 10.148 7.926 1 98.56 300 ALA A N 1
ATOM 2291 C CA . ALA A 1 300 ? -22.766 9.531 9.211 1 98.56 300 ALA A CA 1
ATOM 2292 C C . ALA A 1 300 ? -21.547 9.578 10.133 1 98.56 300 ALA A C 1
ATOM 2294 O O . ALA A 1 300 ? -20.422 9.758 9.664 1 98.56 300 ALA A O 1
ATOM 2295 N N . VAL A 1 301 ? -21.812 9.516 11.398 1 98.75 301 VAL A N 1
ATOM 2296 C CA . VAL A 1 301 ? -20.766 9.352 12.398 1 98.75 301 VAL A CA 1
ATOM 2297 C C . VAL A 1 301 ? -21.031 8.109 13.25 1 98.75 301 VAL A C 1
ATOM 2299 O O . VAL A 1 301 ? -22.203 7.766 13.492 1 98.75 301 VAL A O 1
ATOM 2302 N N . ILE A 1 302 ? -20 7.438 13.664 1 98.69 302 ILE A N 1
ATOM 2303 C CA . ILE A 1 302 ? -20.125 6.234 14.484 1 98.69 302 ILE A CA 1
ATOM 2304 C C . ILE A 1 302 ? -19.281 6.375 15.75 1 98.69 302 ILE A C 1
ATOM 2306 O O . ILE A 1 302 ? -18.047 6.309 15.688 1 98.69 302 ILE A O 1
ATOM 2310 N N . PRO A 1 303 ? -19.906 6.602 16.906 1 98.5 303 PRO A N 1
ATOM 2311 C CA . PRO A 1 303 ? -19.172 6.535 18.156 1 98.5 303 PRO A CA 1
ATOM 2312 C C . PRO A 1 303 ? -18.734 5.113 18.516 1 98.5 303 PRO A C 1
ATOM 2314 O O . PRO A 1 303 ? -19.562 4.195 18.516 1 98.5 303 PRO A O 1
ATOM 2317 N N . ILE A 1 304 ? -17.516 4.93 18.75 1 98.19 304 ILE A N 1
ATOM 2318 C CA . ILE A 1 304 ? -16.984 3.619 19.109 1 98.19 304 ILE A CA 1
ATOM 2319 C C . ILE A 1 304 ? -17.047 3.426 20.609 1 98.19 304 ILE A C 1
ATOM 2321 O O . ILE A 1 304 ? -16.375 4.137 21.375 1 98.19 304 ILE A O 1
ATOM 2325 N N . GLY A 1 305 ? -17.734 2.486 21.062 1 96.75 305 GLY A N 1
ATOM 2326 C CA . GLY A 1 305 ? -17.828 2.174 22.484 1 96.75 305 GLY A CA 1
ATOM 2327 C C . GLY A 1 305 ? -16.75 1.226 22.953 1 96.75 305 GLY A C 1
ATOM 2328 O O . GLY A 1 305 ? -16.141 0.517 22.156 1 96.75 305 GLY A O 1
ATOM 2329 N N . ALA A 1 306 ? -16.594 1.142 24.203 1 93.12 306 ALA A N 1
ATOM 2330 C CA . ALA A 1 306 ? -15.539 0.33 24.812 1 93.12 306 ALA A CA 1
ATOM 2331 C C . ALA A 1 306 ? -15.773 -1.155 24.547 1 93.12 306 ALA A C 1
ATOM 2333 O O . ALA A 1 306 ? -14.82 -1.937 24.469 1 93.12 306 ALA A O 1
ATOM 2334 N N . GLU A 1 307 ? -17.031 -1.59 24.312 1 94.88 307 GLU A N 1
ATOM 2335 C CA . GLU A 1 307 ? -17.359 -3.006 24.188 1 94.88 307 GLU A CA 1
ATOM 2336 C C . GLU A 1 307 ? -17.625 -3.381 22.734 1 94.88 307 GLU A C 1
ATOM 2338 O O . GLU A 1 307 ? -17.984 -4.523 22.438 1 94.88 307 GLU A O 1
ATOM 2343 N N . ASP A 1 308 ? -17.469 -2.389 21.906 1 96.5 308 ASP A N 1
ATOM 2344 C CA . ASP A 1 308 ? -17.766 -2.668 20.5 1 96.5 308 ASP A CA 1
ATOM 2345 C C . ASP A 1 308 ? -16.781 -3.688 19.922 1 96.5 308 ASP A C 1
ATOM 2347 O O . ASP A 1 308 ? -15.578 -3.596 20.172 1 96.5 308 ASP A O 1
ATOM 2351 N N . LYS A 1 309 ? -17.344 -4.633 19.188 1 96.88 309 LYS A N 1
ATOM 2352 C CA . LYS A 1 309 ? -16.516 -5.621 18.484 1 96.88 309 LYS A CA 1
ATOM 2353 C C . LYS A 1 309 ? -16.234 -5.191 17.047 1 96.88 309 LYS A C 1
ATOM 2355 O O . LYS A 1 309 ? -17.016 -4.426 16.469 1 96.88 309 LYS A O 1
ATOM 2360 N N . GLU A 1 310 ? -15.172 -5.688 16.484 1 96.75 310 GLU A N 1
ATOM 2361 C CA . GLU A 1 310 ? -14.773 -5.344 15.117 1 96.75 310 GLU A CA 1
ATOM 2362 C C . GLU A 1 310 ? -15.898 -5.617 14.133 1 96.75 310 GLU A C 1
ATOM 2364 O O . GLU A 1 310 ? -16.234 -4.762 13.305 1 96.75 310 GLU A O 1
ATOM 2369 N N . ASP A 1 311 ? -16.5 -6.801 14.25 1 97 311 ASP A N 1
ATOM 2370 C CA . ASP A 1 311 ? -17.547 -7.203 13.312 1 97 311 ASP A CA 1
ATOM 2371 C C . ASP A 1 311 ? -18.734 -6.254 13.367 1 97 311 ASP A C 1
ATOM 2373 O O . ASP A 1 311 ? -19.344 -5.938 12.336 1 97 311 ASP A O 1
ATOM 2377 N N . ASP A 1 312 ? -19.047 -5.84 14.547 1 97.69 312 ASP A N 1
ATOM 2378 C CA . ASP A 1 312 ? -20.156 -4.91 14.727 1 97.69 312 ASP A CA 1
ATOM 2379 C C . ASP A 1 312 ? -19.859 -3.561 14.078 1 97.69 312 ASP A C 1
ATOM 2381 O O . ASP A 1 312 ? -20.719 -2.982 13.406 1 97.69 312 ASP A O 1
ATOM 2385 N N . LEU A 1 313 ? -18.703 -3.049 14.281 1 98.44 313 LEU A N 1
ATOM 2386 C CA . LEU A 1 313 ? -18.312 -1.762 13.711 1 98.44 313 LEU A CA 1
ATOM 2387 C C . LEU A 1 313 ? -18.281 -1.824 12.188 1 98.44 313 LEU A C 1
ATOM 2389 O O . LEU A 1 313 ? -18.734 -0.892 11.516 1 98.44 313 LEU A O 1
ATOM 2393 N N . VAL A 1 314 ? -17.766 -2.93 11.641 1 98.56 314 VAL A N 1
ATOM 2394 C CA . VAL A 1 314 ? -17.75 -3.119 10.195 1 98.56 314 VAL A CA 1
ATOM 2395 C C . VAL A 1 314 ? -19.172 -3.107 9.648 1 98.56 314 VAL A C 1
ATOM 2397 O O . VAL A 1 314 ? -19.453 -2.467 8.633 1 98.56 314 VAL A O 1
ATOM 2400 N N . ALA A 1 315 ? -20.062 -3.82 10.297 1 98.38 315 ALA A N 1
ATOM 2401 C CA . ALA A 1 315 ? -21.469 -3.869 9.867 1 98.38 315 ALA A CA 1
ATOM 2402 C C . ALA A 1 315 ? -22.094 -2.479 9.898 1 98.38 315 ALA A C 1
ATOM 2404 O O . ALA A 1 315 ? -22.812 -2.102 8.977 1 98.38 315 ALA A O 1
ATOM 2405 N N . ARG A 1 316 ? -21.844 -1.702 10.945 1 98.38 316 ARG A N 1
ATOM 2406 C CA . ARG A 1 316 ? -22.375 -0.352 11.062 1 98.38 316 ARG A CA 1
ATOM 2407 C C . ARG A 1 316 ? -21.828 0.556 9.969 1 98.38 316 ARG A C 1
ATOM 2409 O O . ARG A 1 316 ? -22.547 1.392 9.43 1 98.38 316 ARG A O 1
ATOM 2416 N N . ILE A 1 317 ? -20.547 0.422 9.672 1 98.69 317 ILE A N 1
ATOM 2417 C CA . ILE A 1 317 ? -19.922 1.191 8.594 1 98.69 317 ILE A CA 1
ATOM 2418 C C . ILE A 1 317 ? -20.609 0.876 7.27 1 98.69 317 ILE A C 1
ATOM 2420 O O . ILE A 1 317 ? -20.984 1.786 6.527 1 98.69 317 ILE A O 1
ATOM 2424 N N . GLN A 1 318 ? -20.797 -0.401 6.98 1 98.12 318 GLN A N 1
ATOM 2425 C CA . GLN A 1 318 ? -21.406 -0.821 5.719 1 98.12 318 GLN A CA 1
ATOM 2426 C C . GLN A 1 318 ? -22.844 -0.334 5.605 1 98.12 318 GLN A C 1
ATOM 2428 O O . GLN A 1 318 ? -23.297 0.057 4.523 1 98.12 318 GLN A O 1
ATOM 2433 N N . GLN A 1 319 ? -23.531 -0.404 6.711 1 98.25 319 GLN A N 1
ATOM 2434 C CA . GLN A 1 319 ? -24.891 0.108 6.73 1 98.25 319 GLN A CA 1
ATOM 2435 C C . GLN A 1 319 ? -24.922 1.603 6.426 1 98.25 319 GLN A C 1
ATOM 2437 O O . GLN A 1 319 ? -25.734 2.059 5.613 1 98.25 319 GLN A O 1
ATOM 2442 N N . ALA A 1 320 ? -24.062 2.361 7.016 1 98 320 ALA A N 1
ATOM 2443 C CA . ALA A 1 320 ? -24.016 3.812 6.852 1 98 320 ALA A CA 1
ATOM 2444 C C . ALA A 1 320 ? -23.625 4.191 5.426 1 98 320 ALA A C 1
ATOM 2446 O O . ALA A 1 320 ? -24.141 5.172 4.879 1 98 320 ALA A O 1
ATOM 2447 N N . LEU A 1 321 ? -22.766 3.426 4.844 1 97.88 321 LEU A N 1
ATOM 2448 C CA . LEU A 1 321 ? -22.25 3.736 3.514 1 97.88 321 LEU A CA 1
ATOM 2449 C C . LEU A 1 321 ? -23.141 3.125 2.434 1 97.88 321 LEU A C 1
ATOM 2451 O O . LEU A 1 321 ? -23.047 3.508 1.264 1 97.88 321 LEU A O 1
ATOM 2455 N N . GLY A 1 322 ? -23.953 2.113 2.76 1 96.5 322 GLY A N 1
ATOM 2456 C CA . GLY A 1 322 ? -24.703 1.339 1.78 1 96.5 322 GLY A CA 1
ATOM 2457 C C . GLY A 1 322 ? -23.875 0.249 1.127 1 96.5 322 GLY A C 1
ATOM 2458 O O . GLY A 1 322 ? -24.172 -0.178 0.01 1 96.5 322 GLY A O 1
ATOM 2459 N N . GLY A 1 323 ? -22.797 -0.141 1.768 1 96.94 323 GLY A N 1
ATOM 2460 C CA . GLY A 1 323 ? -21.844 -1.13 1.271 1 96.94 323 GLY A CA 1
ATOM 2461 C C . GLY A 1 323 ? -20.453 -0.955 1.834 1 96.94 323 GLY A C 1
ATOM 2462 O O . GLY A 1 323 ? -20.234 -0.142 2.736 1 96.94 323 GLY A O 1
ATOM 2463 N N . PRO A 1 324 ? -19.516 -1.794 1.325 1 97.44 324 PRO A N 1
ATOM 2464 C CA . PRO A 1 324 ? -18.141 -1.645 1.805 1 97.44 324 PRO A CA 1
ATOM 2465 C C . PRO A 1 324 ? -17.484 -0.336 1.352 1 97.44 324 PRO A C 1
ATOM 2467 O O . PRO A 1 324 ? -17.922 0.255 0.356 1 97.44 324 PRO A O 1
ATOM 2470 N N . ALA A 1 325 ? -16.516 0.087 2.127 1 98.38 325 ALA A N 1
ATOM 2471 C CA . ALA A 1 325 ? -15.789 1.306 1.781 1 98.38 325 ALA A CA 1
ATOM 2472 C C . ALA A 1 325 ? -14.906 1.089 0.556 1 98.38 325 ALA A C 1
ATOM 2474 O O . ALA A 1 325 ? -14.305 0.023 0.396 1 98.38 325 ALA A O 1
ATOM 2475 N N . ASP A 1 326 ? -14.758 2.123 -0.295 1 97.31 326 ASP A N 1
ATOM 2476 C CA . ASP A 1 326 ? -13.781 2.166 -1.376 1 97.31 326 ASP A CA 1
ATOM 2477 C C . ASP A 1 326 ? -12.406 2.58 -0.855 1 97.31 326 ASP A C 1
ATOM 2479 O O . ASP A 1 326 ? -11.383 2.064 -1.312 1 97.31 326 ASP A O 1
ATOM 2483 N N . ARG A 1 327 ? -12.516 3.543 0.004 1 98.69 327 ARG A N 1
ATOM 2484 C CA . ARG A 1 327 ? -11.32 4.191 0.529 1 98.69 327 ARG A CA 1
ATOM 2485 C C . ARG A 1 327 ? -11.43 4.402 2.035 1 98.69 327 ARG A C 1
ATOM 2487 O O . ARG A 1 327 ? -12.516 4.676 2.555 1 98.69 327 ARG A O 1
ATOM 2494 N N . VAL A 1 328 ? -10.297 4.262 2.682 1 98.88 328 VAL A N 1
ATOM 2495 C CA . VAL A 1 328 ? -10.227 4.605 4.098 1 98.88 328 VAL A CA 1
ATOM 2496 C C . VAL A 1 328 ? -9.062 5.566 4.336 1 98.88 328 VAL A C 1
ATOM 2498 O O . VAL A 1 328 ? -7.98 5.395 3.77 1 98.88 328 VAL A O 1
ATOM 2501 N N . LEU A 1 329 ? -9.289 6.633 5.043 1 98.88 329 LEU A N 1
ATOM 2502 C CA . LEU A 1 329 ? -8.266 7.488 5.629 1 98.88 329 LEU A CA 1
ATOM 2503 C C . LEU A 1 329 ? -8.148 7.246 7.129 1 98.88 329 LEU A C 1
ATOM 2505 O O . LEU A 1 329 ? -9.023 7.656 7.898 1 98.88 329 LEU A O 1
ATOM 2509 N N . GLU A 1 330 ? -7.148 6.539 7.539 1 98.81 330 GLU A N 1
ATOM 2510 C CA . GLU A 1 330 ? -6.926 6.23 8.945 1 98.81 330 GLU A CA 1
ATOM 2511 C C . GLU A 1 330 ? -6.035 7.277 9.609 1 98.81 330 GLU A C 1
ATOM 2513 O O . GLU A 1 330 ? -4.828 7.316 9.367 1 98.81 330 GLU A O 1
ATOM 2518 N N . CYS A 1 331 ? -6.629 8.125 10.43 1 98.06 331 CYS A N 1
ATOM 2519 C CA . CYS A 1 331 ? -5.949 9.328 10.898 1 98.06 331 CYS A CA 1
ATOM 2520 C C . CYS A 1 331 ? -5.555 9.195 12.359 1 98.06 331 CYS A C 1
ATOM 2522 O O . CYS A 1 331 ? -5.035 10.141 12.953 1 98.06 331 CYS A O 1
ATOM 2524 N N . THR A 1 332 ? -5.742 8.094 13 1 96.19 332 THR A N 1
ATOM 2525 C CA . THR A 1 332 ? -5.441 7.953 14.422 1 96.19 332 THR A CA 1
ATOM 2526 C C . THR A 1 332 ? -4.117 7.223 14.625 1 96.19 332 THR A C 1
ATOM 2528 O O . THR A 1 332 ? -3.426 7.445 15.617 1 96.19 332 THR A O 1
ATOM 2531 N N . GLY A 1 333 ? -3.848 6.289 13.742 1 95.19 333 GLY A N 1
ATOM 2532 C CA . GLY A 1 333 ? -2.691 5.426 13.93 1 95.19 333 GLY A CA 1
ATOM 2533 C C . GLY A 1 333 ? -2.934 4.305 14.922 1 95.19 333 GLY A C 1
ATOM 2534 O O . GLY A 1 333 ? -1.999 3.604 15.312 1 95.19 333 GLY A O 1
ATOM 2535 N N . SER A 1 334 ? -4.145 4.094 15.32 1 96.12 334 SER A N 1
ATOM 2536 C CA . SER A 1 334 ? -4.445 3.072 16.312 1 96.12 334 SER A CA 1
ATOM 2537 C C . SER A 1 334 ? -4.551 1.691 15.68 1 96.12 334 SER A C 1
ATOM 2539 O O . SER A 1 334 ? -5.004 1.562 14.539 1 96.12 334 SER A O 1
ATOM 2541 N N . GLN A 1 335 ? -4.137 0.693 16.391 1 96.88 335 GLN A N 1
ATOM 2542 C CA . GLN A 1 335 ? -4.246 -0.682 15.922 1 96.88 335 GLN A CA 1
ATOM 2543 C C . GLN A 1 335 ? -5.691 -1.039 15.594 1 96.88 335 GLN A C 1
ATOM 2545 O O . GLN A 1 335 ? -5.988 -1.494 14.484 1 96.88 335 GLN A O 1
ATOM 2550 N N . PRO A 1 336 ? -6.715 -0.798 16.5 1 97.06 336 PRO A N 1
ATOM 2551 C CA . PRO A 1 336 ? -8.094 -1.123 16.141 1 97.06 336 PRO A CA 1
ATOM 2552 C C . PRO A 1 336 ? -8.57 -0.38 14.898 1 97.06 336 PRO A C 1
ATOM 2554 O O . PRO A 1 336 ? -9.297 -0.948 14.078 1 97.06 336 PRO A O 1
ATOM 2557 N N . GLY A 1 337 ? -8.18 0.908 14.797 1 97.62 337 GLY A N 1
ATOM 2558 C CA . GLY A 1 337 ? -8.539 1.674 13.617 1 97.62 337 GLY A CA 1
ATOM 2559 C C . GLY A 1 337 ? -8.031 1.058 12.328 1 97.62 337 GLY A C 1
ATOM 2560 O O . GLY A 1 337 ? -8.766 0.948 11.352 1 97.62 337 GLY A O 1
ATOM 2561 N N . MET A 1 338 ? -6.785 0.646 12.344 1 98.25 338 MET A N 1
ATOM 2562 C CA . MET A 1 338 ? -6.188 0.034 11.164 1 98.25 338 MET A CA 1
ATOM 2563 C C . MET A 1 338 ? -6.852 -1.303 10.844 1 98.25 338 MET A C 1
ATOM 2565 O O . MET A 1 338 ? -7.094 -1.62 9.68 1 98.25 338 MET A O 1
ATOM 2569 N N . ARG A 1 339 ? -7.078 -2.074 11.867 1 98 339 ARG A N 1
ATOM 2570 C CA . ARG A 1 339 ? -7.707 -3.377 11.672 1 98 339 ARG A CA 1
ATOM 2571 C C . ARG A 1 339 ? -9.086 -3.23 11.031 1 98 339 ARG A C 1
ATOM 2573 O O . ARG A 1 339 ? -9.391 -3.9 10.047 1 98 339 ARG A O 1
ATOM 2580 N N . ILE A 1 340 ? -9.914 -2.369 11.57 1 98.44 340 ILE A N 1
ATOM 2581 C CA . ILE A 1 340 ? -11.266 -2.174 11.07 1 98.44 340 ILE A CA 1
ATOM 2582 C C . ILE A 1 340 ? -11.211 -1.571 9.664 1 98.44 340 ILE A C 1
ATOM 2584 O O . ILE A 1 340 ? -12.047 -1.894 8.812 1 98.44 340 ILE A O 1
ATOM 2588 N N . SER A 1 341 ? -10.188 -0.694 9.461 1 98.69 341 SER A N 1
ATOM 2589 C CA . SER A 1 341 ? -10 -0.143 8.125 1 98.69 341 SER A CA 1
ATOM 2590 C C . SER A 1 341 ? -9.867 -1.249 7.082 1 98.69 341 SER A C 1
ATOM 2592 O O . SER A 1 341 ? -10.523 -1.219 6.043 1 98.69 341 SER A O 1
ATOM 2594 N N . ILE A 1 342 ? -9.047 -2.215 7.363 1 98.25 342 ILE A N 1
ATOM 2595 C CA . ILE A 1 342 ? -8.82 -3.318 6.434 1 98.25 342 ILE A CA 1
ATOM 2596 C C . ILE A 1 342 ? -10.109 -4.121 6.266 1 98.25 342 ILE A C 1
ATOM 2598 O O . ILE A 1 342 ? -10.523 -4.414 5.141 1 98.25 342 ILE A O 1
ATOM 2602 N N . ARG A 1 343 ? -10.797 -4.387 7.305 1 97.94 343 ARG A N 1
ATOM 2603 C CA . ARG A 1 343 ? -11.961 -5.266 7.297 1 97.94 343 ARG A CA 1
ATOM 2604 C C . ARG A 1 343 ? -13.156 -4.59 6.633 1 97.94 343 ARG A C 1
ATOM 2606 O O . ARG A 1 343 ? -13.992 -5.254 6.027 1 97.94 343 ARG A O 1
ATOM 2613 N N . ALA A 1 344 ? -13.219 -3.262 6.68 1 98.5 344 ALA A N 1
ATOM 2614 C CA . ALA A 1 344 ? -14.375 -2.523 6.191 1 98.5 344 ALA A CA 1
ATOM 2615 C C . ALA A 1 344 ? -14.211 -2.139 4.723 1 98.5 344 ALA A C 1
ATOM 2617 O O . ALA A 1 344 ? -15.148 -1.635 4.098 1 98.5 344 ALA A O 1
ATOM 2618 N N . THR A 1 345 ? -13.086 -2.355 4.191 1 98.5 345 THR A N 1
ATOM 2619 C CA . THR A 1 345 ? -12.766 -1.929 2.836 1 98.5 345 THR A CA 1
ATOM 2620 C C . THR A 1 345 ? -13.117 -3.023 1.829 1 98.5 345 THR A C 1
ATOM 2622 O O . THR A 1 345 ? -12.859 -4.203 2.076 1 98.5 345 THR A O 1
ATOM 2625 N N . ARG A 1 346 ? -13.656 -2.664 0.713 1 97.69 346 ARG A N 1
ATOM 2626 C CA . ARG A 1 346 ? -14.016 -3.617 -0.335 1 97.69 346 ARG A CA 1
ATOM 2627 C C . ARG A 1 346 ? -12.766 -4.215 -0.976 1 97.69 346 ARG A C 1
ATOM 2629 O O . ARG A 1 346 ? -11.672 -3.662 -0.853 1 97.69 346 ARG A O 1
ATOM 2636 N N . ASN A 1 347 ? -12.93 -5.332 -1.725 1 97.31 347 ASN A N 1
ATOM 2637 C CA . ASN A 1 347 ? -11.828 -5.887 -2.514 1 97.31 347 ASN A CA 1
ATOM 2638 C C . ASN A 1 347 ? -11.234 -4.84 -3.449 1 97.31 347 ASN A C 1
ATOM 2640 O O . ASN A 1 347 ? -11.961 -4.062 -4.066 1 97.31 347 ASN A O 1
ATOM 2644 N N . ALA A 1 348 ? -9.922 -4.824 -3.514 1 97.75 348 ALA A N 1
ATOM 2645 C CA . ALA A 1 348 ? -9.141 -3.924 -4.355 1 97.75 348 ALA A CA 1
ATOM 2646 C C . ALA A 1 348 ? -9.273 -2.479 -3.885 1 97.75 348 ALA A C 1
ATOM 2648 O O . ALA A 1 348 ? -8.953 -1.545 -4.621 1 97.75 348 ALA A O 1
ATOM 2649 N N . GLY A 1 349 ? -9.867 -2.285 -2.676 1 98.25 349 GLY A N 1
ATOM 2650 C CA . GLY A 1 349 ? -9.914 -0.949 -2.104 1 98.25 349 GLY A CA 1
ATOM 2651 C C . GLY A 1 349 ? -8.586 -0.488 -1.546 1 98.25 349 GLY A C 1
ATOM 2652 O O . GLY A 1 349 ? -7.59 -1.22 -1.606 1 98.25 349 GLY A O 1
ATOM 2653 N N . ILE A 1 350 ? -8.586 0.788 -1.001 1 98.75 350 ILE A N 1
ATOM 2654 C CA . ILE A 1 350 ? -7.34 1.379 -0.52 1 98.75 350 ILE A CA 1
ATOM 2655 C C . ILE A 1 350 ? -7.523 1.872 0.914 1 98.75 350 ILE A C 1
ATOM 2657 O O . ILE A 1 350 ? -8.5 2.564 1.219 1 98.75 350 ILE A O 1
ATOM 2661 N N . VAL A 1 351 ? -6.629 1.439 1.768 1 98.81 351 VAL A N 1
ATOM 2662 C CA . VAL A 1 351 ? -6.48 1.981 3.115 1 98.81 351 VAL A CA 1
ATOM 2663 C C . VAL A 1 351 ? -5.254 2.889 3.178 1 98.81 351 VAL A C 1
ATOM 2665 O O . VAL A 1 351 ? -4.129 2.434 2.965 1 98.81 351 VAL A O 1
ATOM 2668 N N . CYS A 1 352 ? -5.488 4.141 3.445 1 98.88 352 CYS A N 1
ATOM 2669 C CA . CYS A 1 352 ? -4.406 5.109 3.57 1 98.88 352 CYS A CA 1
ATOM 2670 C C . CYS A 1 352 ? -4.125 5.426 5.035 1 98.88 352 CYS A C 1
ATOM 2672 O O . CYS A 1 352 ? -5.004 5.914 5.75 1 98.88 352 CYS A O 1
ATOM 2674 N N . LEU A 1 353 ? -2.924 5.152 5.391 1 98.69 353 LEU A N 1
ATOM 2675 C CA . LEU A 1 353 ? -2.512 5.414 6.766 1 98.69 353 LEU A CA 1
ATOM 2676 C C . LEU A 1 353 ? -1.874 6.793 6.891 1 98.69 353 LEU A C 1
ATOM 2678 O O . LEU A 1 353 ? -0.808 7.043 6.324 1 98.69 353 LEU A O 1
ATOM 2682 N N . VAL A 1 354 ? -2.545 7.633 7.719 1 97.62 354 VAL A N 1
ATOM 2683 C CA . VAL A 1 354 ? -2.141 9.031 7.859 1 97.62 354 VAL A CA 1
ATOM 2684 C C . VAL A 1 354 ? -1.62 9.281 9.273 1 97.62 354 VAL A C 1
ATOM 2686 O O . VAL A 1 354 ? -0.596 9.945 9.453 1 97.62 354 VAL A O 1
ATOM 2689 N N . GLY A 1 355 ? -2.281 8.734 10.234 1 95.12 355 GLY A N 1
ATOM 2690 C CA . GLY A 1 355 ? -1.971 9 11.625 1 95.12 355 GLY A CA 1
ATOM 2691 C C . GLY A 1 355 ? -0.787 8.203 12.141 1 95.12 355 GLY A C 1
ATOM 2692 O O . GLY A 1 355 ? -0.568 7.07 11.719 1 95.12 355 GLY A O 1
ATOM 2693 N N . LEU A 1 356 ? -0.066 8.773 13.047 1 89.56 356 LEU A N 1
ATOM 2694 C CA . LEU A 1 356 ? 1.017 8.109 13.758 1 89.56 356 LEU A CA 1
ATOM 2695 C C . LEU A 1 356 ? 0.582 7.723 15.172 1 89.56 356 LEU A C 1
ATOM 2697 O O . LEU A 1 356 ? 0.193 8.586 15.961 1 89.56 356 LEU A O 1
ATOM 2701 N N . GLY A 1 357 ? 0.492 6.488 15.43 1 87.88 357 GLY A N 1
ATOM 2702 C CA . GLY A 1 357 ? 0.074 6.008 16.734 1 87.88 357 GLY A CA 1
ATOM 2703 C C . GLY A 1 357 ? 0.926 4.863 17.25 1 87.88 357 GLY A C 1
ATOM 2704 O O . GLY A 1 357 ? 2.104 5.051 17.578 1 87.88 357 GLY A O 1
ATOM 2705 N N . ASN A 1 358 ? 0.361 3.744 17.281 1 87.69 358 ASN A N 1
ATOM 2706 C CA . ASN A 1 358 ? 1.07 2.576 17.797 1 87.69 358 ASN A CA 1
ATOM 2707 C C . ASN A 1 358 ? 2.277 2.229 16.922 1 87.69 358 ASN A C 1
ATOM 2709 O O . ASN A 1 358 ? 2.146 2.066 15.711 1 87.69 358 ASN A O 1
ATOM 2713 N N . GLU A 1 359 ? 3.381 2.115 17.578 1 89.62 359 GLU A N 1
ATOM 2714 C CA . GLU A 1 359 ? 4.598 1.793 16.844 1 89.62 359 GLU A CA 1
ATOM 2715 C C . GLU A 1 359 ? 4.492 0.429 16.172 1 89.62 359 GLU A C 1
ATOM 2717 O O . GLU A 1 359 ? 4.852 0.278 15 1 89.62 359 GLU A O 1
ATOM 2722 N N . GLU A 1 360 ? 4.004 -0.555 16.984 1 95 360 GLU A N 1
ATOM 2723 C CA . GLU A 1 360 ? 3.773 -1.925 16.547 1 95 360 GLU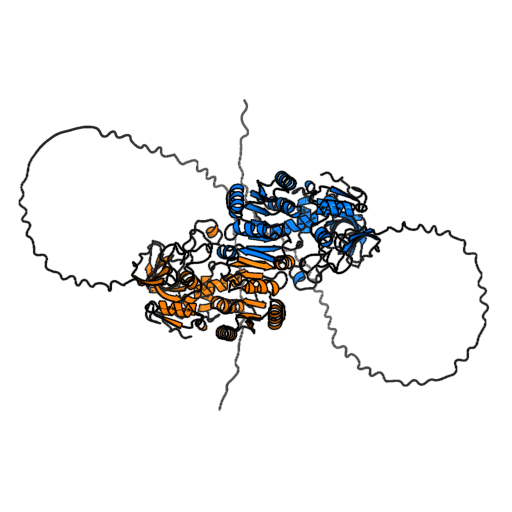 A CA 1
ATOM 2724 C C . GLU A 1 360 ? 2.283 -2.254 16.516 1 95 360 GLU A C 1
ATOM 2726 O O . GLU A 1 360 ? 1.577 -2.043 17.5 1 95 360 GLU A O 1
ATOM 2731 N N . VAL A 1 361 ? 1.833 -2.75 15.344 1 96.75 361 VAL A N 1
ATOM 2732 C CA . VAL A 1 361 ? 0.41 -3.059 15.242 1 96.75 361 VAL A CA 1
ATOM 2733 C C . VAL A 1 361 ? 0.224 -4.469 14.688 1 96.75 361 VAL A C 1
ATOM 2735 O O . VAL A 1 361 ? 0.965 -4.891 13.797 1 96.75 361 VAL A O 1
ATOM 2738 N N . GLN A 1 362 ? -0.73 -5.191 15.266 1 97.81 362 GLN A N 1
ATOM 2739 C CA . GLN A 1 362 ? -1.132 -6.492 14.742 1 97.81 362 GLN A CA 1
ATOM 2740 C C . GLN A 1 362 ? -2.271 -6.355 13.742 1 97.81 362 GLN A C 1
ATOM 2742 O O . GLN A 1 362 ? -3.344 -5.848 14.07 1 97.81 362 GLN A O 1
ATOM 2747 N N . LEU A 1 363 ? -2.076 -6.801 12.516 1 97.75 363 LEU A N 1
ATOM 2748 C CA . LEU A 1 363 ? -3.033 -6.578 11.438 1 97.75 363 LEU A CA 1
ATOM 2749 C C . LEU A 1 363 ? -3.393 -7.891 10.75 1 97.75 363 LEU A C 1
ATOM 2751 O O . LEU A 1 363 ? -2.564 -8.805 10.672 1 97.75 363 LEU A O 1
ATOM 2755 N N . PRO A 1 364 ? -4.613 -8.039 10.258 1 96.5 364 PRO A N 1
ATOM 2756 C CA . PRO A 1 364 ? -5.055 -9.227 9.523 1 96.5 364 PRO A CA 1
ATOM 2757 C C . PRO A 1 364 ? -4.562 -9.242 8.078 1 96.5 364 PRO A C 1
ATOM 2759 O O . PRO A 1 364 ? -5.355 -9.07 7.152 1 96.5 364 PRO A O 1
ATOM 2762 N N . MET A 1 365 ? -3.352 -9.633 7.836 1 95.81 365 MET A N 1
ATOM 2763 C CA . MET A 1 365 ? -2.703 -9.391 6.547 1 95.81 365 MET A CA 1
ATOM 2764 C C . MET A 1 365 ? -3.135 -10.438 5.52 1 95.81 365 MET A C 1
ATOM 2766 O O . MET A 1 365 ? -3.152 -10.156 4.32 1 95.81 365 MET A O 1
ATOM 2770 N N . VAL A 1 366 ? -3.514 -11.672 5.906 1 93.75 366 VAL A N 1
ATOM 2771 C CA . VAL A 1 366 ? -4.039 -12.625 4.938 1 93.75 366 VAL A CA 1
ATOM 2772 C C . VAL A 1 366 ? -5.344 -12.094 4.344 1 93.75 366 VAL A C 1
ATOM 2774 O O . VAL A 1 366 ? -5.594 -12.242 3.146 1 93.75 366 VAL A O 1
ATOM 2777 N N . ASP A 1 367 ? -6.125 -11.469 5.223 1 94.88 367 ASP A N 1
ATOM 2778 C CA . ASP A 1 367 ? -7.352 -10.828 4.746 1 94.88 367 ASP A CA 1
ATOM 2779 C C . ASP A 1 367 ? -7.043 -9.734 3.729 1 94.88 367 ASP A C 1
ATOM 2781 O O . ASP A 1 367 ? -7.633 -9.703 2.646 1 94.88 367 ASP A O 1
ATOM 2785 N N . ALA A 1 368 ? -6.066 -8.891 4.074 1 97.06 368 ALA A N 1
ATOM 2786 C CA . ALA A 1 368 ? -5.688 -7.797 3.184 1 97.06 368 ALA A CA 1
ATOM 2787 C C . ALA A 1 368 ? -5.164 -8.328 1.854 1 97.06 368 ALA A C 1
ATOM 2789 O O . ALA A 1 368 ? -5.551 -7.84 0.788 1 97.06 368 ALA A O 1
ATOM 2790 N N . ILE A 1 369 ? -4.316 -9.312 1.879 1 96.5 369 ILE A N 1
ATOM 2791 C CA . ILE A 1 369 ? -3.686 -9.852 0.677 1 96.5 369 ILE A CA 1
ATOM 2792 C C . ILE A 1 369 ? -4.73 -10.555 -0.185 1 96.5 369 ILE A C 1
ATOM 2794 O O . ILE A 1 369 ? -4.809 -10.32 -1.394 1 96.5 369 ILE A O 1
ATOM 2798 N N . SER A 1 370 ? -5.594 -11.375 0.397 1 93.69 370 SER A N 1
ATOM 2799 C CA . SER A 1 370 ? -6.559 -12.18 -0.347 1 93.69 370 SER A CA 1
ATOM 2800 C C . SER A 1 370 ? -7.582 -11.297 -1.054 1 93.69 370 SER A C 1
ATOM 2802 O O . SER A 1 370 ? -8.164 -11.703 -2.064 1 93.69 370 SER A O 1
ATOM 2804 N N . ARG A 1 371 ? -7.742 -10.117 -0.513 1 96 371 ARG A N 1
ATOM 2805 C CA . ARG A 1 371 ? -8.727 -9.203 -1.078 1 96 371 ARG A CA 1
ATOM 2806 C C . ARG A 1 371 ? -8.039 -8.055 -1.815 1 96 371 ARG A C 1
ATOM 2808 O O . ARG A 1 371 ? -8.703 -7.121 -2.273 1 96 371 ARG A O 1
ATOM 2815 N N . GLU A 1 372 ? -6.719 -8.156 -1.846 1 97.38 372 GLU A N 1
ATOM 2816 C CA . GLU A 1 372 ? -5.848 -7.191 -2.516 1 97.38 372 GLU A CA 1
ATOM 2817 C C . GLU A 1 372 ? -6.156 -5.766 -2.068 1 97.38 372 GLU A C 1
ATOM 2819 O O . GLU A 1 372 ? -6.328 -4.871 -2.898 1 97.38 372 GLU A O 1
ATOM 2824 N N . ILE A 1 373 ? -6.352 -5.625 -0.803 1 98 373 ILE A N 1
ATOM 2825 C CA . ILE A 1 373 ? -6.48 -4.297 -0.215 1 98 373 ILE A CA 1
ATOM 2826 C C . ILE A 1 373 ? -5.117 -3.617 -0.164 1 98 373 ILE A C 1
ATOM 2828 O O . ILE A 1 373 ? -4.16 -4.168 0.39 1 98 373 ILE A O 1
ATOM 2832 N N . GLN A 1 374 ? -5.047 -2.443 -0.788 1 98.38 374 GLN A N 1
ATOM 2833 C CA . GLN A 1 374 ? -3.793 -1.703 -0.734 1 98.38 374 GLN A CA 1
ATOM 2834 C C . GLN A 1 374 ? -3.68 -0.905 0.562 1 98.38 374 GLN A C 1
ATOM 2836 O O . GLN A 1 374 ? -4.605 -0.181 0.935 1 98.38 374 GLN A O 1
ATOM 2841 N N . ILE A 1 375 ? -2.568 -1.099 1.243 1 98.44 375 ILE A N 1
ATOM 2842 C CA . ILE A 1 375 ? -2.258 -0.32 2.438 1 98.44 375 ILE A CA 1
ATOM 2843 C C . ILE A 1 375 ? -1.155 0.688 2.123 1 98.44 375 ILE A C 1
ATOM 2845 O O . ILE A 1 375 ? 0.027 0.336 2.094 1 98.44 375 ILE A O 1
ATOM 2849 N N . ILE A 1 376 ? -1.578 1.89 1.953 1 98.12 376 ILE A N 1
ATOM 2850 C CA . ILE A 1 376 ? -0.598 2.9 1.567 1 98.12 376 ILE A CA 1
ATOM 2851 C C . ILE A 1 376 ? -0.336 3.838 2.742 1 98.12 376 ILE A C 1
ATOM 2853 O O . ILE A 1 376 ? -1.193 4.012 3.611 1 98.12 376 ILE A O 1
ATOM 2857 N N . THR A 1 377 ? 0.839 4.34 2.705 1 98.31 377 THR A N 1
ATOM 2858 C CA . THR A 1 377 ? 1.238 5.262 3.762 1 98.31 377 THR A CA 1
ATOM 2859 C C . THR A 1 377 ? 1.527 6.648 3.189 1 98.31 377 THR A C 1
ATOM 2861 O O . THR A 1 377 ? 1.926 6.777 2.031 1 98.31 377 THR A O 1
ATOM 2864 N N . VAL A 1 378 ? 1.252 7.637 4.004 1 97.81 378 VAL A N 1
ATOM 2865 C CA . VAL A 1 378 ? 1.59 9 3.611 1 97.81 378 VAL A CA 1
ATOM 2866 C C . VAL A 1 378 ? 2.293 9.711 4.766 1 97.81 378 VAL A C 1
ATOM 2868 O O . VAL A 1 378 ? 1.967 9.484 5.934 1 97.81 378 VAL A O 1
ATOM 2871 N N . MET A 1 379 ? 3.215 10.531 4.379 1 96.25 379 MET A N 1
ATOM 2872 C CA . MET A 1 379 ? 3.943 11.344 5.348 1 96.25 379 MET A CA 1
ATOM 2873 C C . MET A 1 379 ? 3.953 12.812 4.934 1 96.25 379 MET A C 1
ATOM 2875 O O . MET A 1 379 ? 4.414 13.148 3.84 1 96.25 379 MET A O 1
ATOM 2879 N N . ARG A 1 380 ? 3.445 13.617 5.785 1 96.06 380 ARG A N 1
ATOM 2880 C CA . ARG A 1 380 ? 3.373 15.055 5.535 1 96.06 380 ARG A CA 1
ATOM 2881 C C . ARG A 1 380 ? 2.543 15.352 4.293 1 96.06 380 ARG A C 1
ATOM 2883 O O . ARG A 1 380 ? 1.364 14.992 4.227 1 96.06 380 ARG A O 1
ATOM 2890 N N . TYR A 1 381 ? 2.979 16.031 3.438 1 97.62 381 TYR A N 1
ATOM 2891 C CA . TYR A 1 381 ? 2.48 16.438 2.129 1 97.62 381 TYR A CA 1
ATOM 2892 C C . TYR A 1 381 ? 3.609 16.469 1.104 1 97.62 381 TYR A C 1
ATOM 2894 O O . TYR A 1 381 ? 4.773 16.234 1.443 1 97.62 381 TYR A O 1
ATOM 2902 N N . ASN A 1 382 ? 3.277 16.562 -0.131 1 96.81 382 ASN A N 1
ATOM 2903 C CA . ASN A 1 382 ? 4.254 16.609 -1.216 1 96.81 382 ASN A CA 1
ATOM 2904 C C . ASN A 1 382 ? 3.861 17.625 -2.281 1 96.81 382 ASN A C 1
ATOM 2906 O O . ASN A 1 382 ? 3.338 17.266 -3.334 1 96.81 382 ASN A O 1
ATOM 2910 N N . HIS A 1 383 ? 4.133 18.891 -1.988 1 96 383 HIS A N 1
ATOM 2911 C CA . HIS A 1 383 ? 3.809 20.062 -2.805 1 96 383 HIS A CA 1
ATOM 2912 C C . HIS A 1 383 ? 2.303 20.203 -2.979 1 96 383 HIS A C 1
ATOM 2914 O O . HIS A 1 383 ? 1.823 20.469 -4.086 1 96 383 HIS A O 1
ATOM 2920 N N . ASP A 1 384 ? 1.643 20.094 -1.958 1 98.06 384 ASP A N 1
ATOM 2921 C CA . ASP A 1 384 ? 0.185 20.156 -1.975 1 98.06 384 ASP A CA 1
ATOM 2922 C C . ASP A 1 384 ? -0.315 21.5 -1.442 1 98.06 384 ASP A C 1
ATOM 2924 O O . ASP A 1 384 ? -1.521 21.75 -1.419 1 98.06 384 ASP A O 1
ATOM 2928 N N . TYR A 1 385 ? 0.561 22.391 -1.067 1 98.06 385 TYR A N 1
ATOM 2929 C CA . TYR A 1 385 ? 0.186 23.719 -0.574 1 98.06 385 TYR A CA 1
ATOM 2930 C C . TYR A 1 385 ? -0.562 24.5 -1.642 1 98.06 385 TYR A C 1
ATOM 2932 O O . TYR A 1 385 ? -1.571 25.156 -1.351 1 98.06 385 TYR A O 1
ATOM 2940 N N . PRO A 1 386 ? -0.078 24.484 -2.936 1 97.62 386 PRO A N 1
ATOM 2941 C CA . PRO A 1 386 ? -0.833 25.234 -3.943 1 97.62 386 PRO A CA 1
ATOM 2942 C C . PRO A 1 386 ? -2.283 24.766 -4.059 1 97.62 386 PRO A C 1
ATOM 2944 O O . PRO A 1 386 ? -3.195 25.594 -4.148 1 97.62 386 PRO A O 1
ATOM 2947 N N . ALA A 1 387 ? -2.463 23.453 -4.016 1 97.94 387 ALA A N 1
ATOM 2948 C CA . ALA A 1 387 ? -3.824 22.922 -4.09 1 97.94 387 ALA A CA 1
ATOM 2949 C C . ALA A 1 387 ? -4.625 23.297 -2.846 1 97.94 387 ALA A C 1
ATOM 2951 O O . ALA A 1 387 ? -5.793 23.672 -2.941 1 97.94 387 ALA A O 1
ATOM 2952 N N . ALA A 1 388 ? -3.992 23.172 -1.686 1 98.62 388 ALA A N 1
ATOM 2953 C CA . ALA A 1 388 ? -4.648 23.547 -0.436 1 98.62 388 ALA A CA 1
ATOM 2954 C C . ALA A 1 388 ? -5.039 25.016 -0.447 1 98.62 388 ALA A C 1
ATOM 2956 O O . ALA A 1 388 ? -6.164 25.375 -0.083 1 98.62 388 ALA A O 1
ATOM 2957 N N . MET A 1 389 ? -4.145 25.875 -0.896 1 98.38 389 MET A N 1
ATOM 2958 C CA . MET A 1 389 ? -4.414 27.297 -0.997 1 98.38 389 MET A CA 1
ATOM 2959 C C . MET A 1 389 ? -5.57 27.578 -1.951 1 98.38 389 MET A C 1
ATOM 2961 O O . MET A 1 389 ? -6.461 28.375 -1.646 1 98.38 389 MET A O 1
ATOM 2965 N N . GLU A 1 390 ? -5.562 26.859 -3.059 1 98.12 390 GLU A N 1
ATOM 2966 C CA . GLU A 1 390 ? -6.578 27.094 -4.082 1 98.12 390 GLU A CA 1
ATOM 2967 C C . GLU A 1 390 ? -7.973 26.781 -3.547 1 98.12 390 GLU A C 1
ATOM 2969 O O . GLU A 1 390 ? -8.906 27.562 -3.746 1 98.12 390 GLU A O 1
ATOM 2974 N N . ILE A 1 391 ? -8.102 25.719 -2.818 1 97.81 391 ILE A N 1
ATOM 2975 C CA . ILE A 1 391 ? -9.445 25.328 -2.424 1 97.81 391 ILE A CA 1
ATOM 2976 C C . ILE A 1 391 ? -9.922 26.188 -1.26 1 97.81 391 ILE A C 1
ATOM 2978 O O . ILE A 1 391 ? -11.125 26.391 -1.075 1 97.81 391 ILE A O 1
ATOM 2982 N N . VAL A 1 392 ? -9.047 26.75 -0.537 1 98.38 392 VAL A N 1
ATOM 2983 C CA . VAL A 1 392 ? -9.438 27.688 0.52 1 98.38 392 VAL A CA 1
ATOM 2984 C C . VAL A 1 392 ? -9.719 29.062 -0.079 1 98.38 392 VAL A C 1
ATOM 2986 O O . VAL A 1 392 ? -10.766 29.656 0.178 1 98.38 392 VAL A O 1
ATOM 2989 N N . SER A 1 393 ? -8.852 29.562 -0.902 1 98.25 393 SER A N 1
ATOM 2990 C CA . SER A 1 393 ? -8.938 30.922 -1.417 1 98.25 393 SER A CA 1
ATOM 2991 C C . SER A 1 393 ? -10.125 31.078 -2.369 1 98.25 393 SER A C 1
ATOM 2993 O O . SER A 1 393 ? -10.711 32.156 -2.465 1 98.25 393 SER A O 1
ATOM 2995 N N . SER A 1 394 ? -10.523 30.016 -3.033 1 97.62 394 SER A N 1
ATOM 2996 C CA . SER A 1 394 ? -11.648 30.062 -3.959 1 97.62 394 SER A CA 1
ATOM 2997 C C . SER A 1 394 ? -12.977 29.969 -3.221 1 97.62 394 SER A C 1
ATOM 2999 O O . SER A 1 394 ? -14.031 30.234 -3.797 1 97.62 394 SER A O 1
ATOM 3001 N N . GLY A 1 395 ? -12.852 29.578 -1.981 1 97.12 395 GLY A N 1
ATOM 3002 C CA . GLY A 1 395 ? -14.062 29.359 -1.211 1 97.12 395 GLY A CA 1
ATOM 3003 C C . GLY A 1 395 ? -14.672 27.984 -1.42 1 97.12 395 GLY A C 1
ATOM 3004 O O . GLY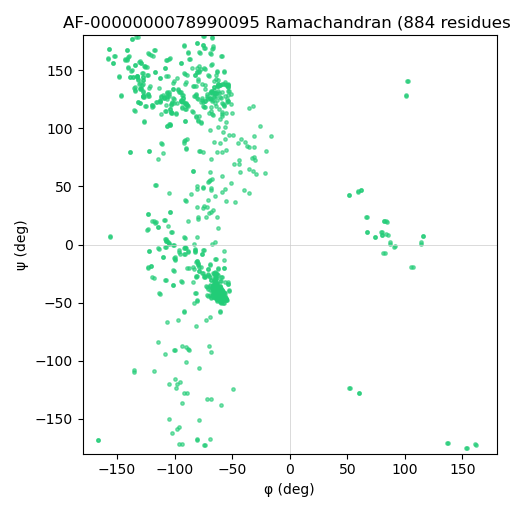 A 1 395 ? -15.773 27.703 -0.952 1 97.12 395 GLY A O 1
ATOM 3005 N N . TYR A 1 396 ? -13.922 27.141 -2.111 1 96.94 396 TYR A N 1
ATOM 3006 C CA . TYR A 1 396 ? -14.406 25.797 -2.379 1 96.94 396 TYR A CA 1
ATOM 3007 C C . TYR A 1 396 ? -14.578 25.016 -1.084 1 96.94 396 TYR A C 1
ATOM 3009 O O . TYR A 1 396 ? -15.469 24.172 -0.97 1 96.94 396 TYR A O 1
ATOM 3017 N N . VAL A 1 397 ? -13.68 25.281 -0.1 1 97.75 397 VAL A N 1
ATOM 3018 C CA . VAL A 1 397 ? -13.828 24.688 1.225 1 97.75 397 VAL A CA 1
ATOM 3019 C C . VAL A 1 397 ? -13.719 25.781 2.293 1 97.75 397 VAL A C 1
ATOM 3021 O O . VAL A 1 397 ? -13.172 26.859 2.039 1 97.75 397 VAL A O 1
ATOM 3024 N N . ASP A 1 398 ? -14.266 25.484 3.416 1 97.44 398 ASP A N 1
ATOM 3025 C CA . ASP A 1 398 ? -14.172 26.344 4.59 1 97.44 398 ASP A CA 1
ATOM 3026 C C . ASP A 1 398 ? -13.484 25.625 5.746 1 97.44 398 ASP A C 1
ATOM 3028 O O . ASP A 1 398 ? -14.008 24.641 6.266 1 97.44 398 ASP A O 1
ATOM 3032 N N . VAL A 1 399 ? -12.352 26.156 6.184 1 97.81 399 VAL A N 1
ATOM 3033 C CA . VAL A 1 399 ? -11.602 25.469 7.23 1 97.81 399 VAL A CA 1
ATOM 3034 C C . VAL A 1 399 ? -11.727 26.234 8.547 1 97.81 399 VAL A C 1
ATOM 3036 O O . VAL A 1 399 ? -11.227 25.797 9.578 1 97.81 399 VAL A O 1
ATOM 3039 N N . LYS A 1 400 ? -12.383 27.328 8.562 1 97.31 400 LYS A N 1
ATOM 3040 C CA . LYS A 1 400 ? -12.445 28.234 9.703 1 97.31 400 LYS A CA 1
ATOM 3041 C C . LYS A 1 400 ? -13.086 27.547 10.906 1 97.31 400 LYS A C 1
ATOM 3043 O O . LYS A 1 400 ? -12.641 27.734 12.047 1 97.31 400 LYS A O 1
ATOM 3048 N N . PRO A 1 401 ? -14.125 26.688 10.688 1 95.81 401 PRO A N 1
ATOM 3049 C CA . PRO A 1 401 ? -14.789 26.062 11.828 1 95.81 401 PRO A CA 1
ATOM 3050 C C . PRO A 1 401 ? -13.867 25.125 12.609 1 95.81 401 PRO A C 1
ATOM 3052 O O . PRO A 1 401 ? -14.203 24.703 13.727 1 95.81 401 PRO A O 1
ATOM 3055 N N . LEU A 1 402 ? -12.734 24.797 12.078 1 97 402 LEU A N 1
ATOM 3056 C CA . LEU A 1 402 ? -11.82 23.875 12.758 1 97 402 LEU A CA 1
ATOM 3057 C C . LEU A 1 402 ? -11.102 24.594 13.898 1 97 402 LEU A C 1
ATOM 3059 O O . LEU A 1 402 ? -10.562 23.938 14.797 1 97 402 LEU A O 1
ATOM 3063 N N . VAL A 1 403 ? -10.977 25.938 13.82 1 97.56 403 VAL A N 1
ATOM 3064 C CA . VAL A 1 403 ? -10.297 26.688 14.875 1 97.56 403 VAL A CA 1
ATOM 3065 C C . VAL A 1 403 ? -11.195 26.781 16.094 1 97.56 403 VAL A C 1
ATOM 3067 O O . VAL A 1 403 ? -12.273 27.391 16.047 1 97.56 403 VAL A O 1
ATOM 3070 N N . SER A 1 404 ? -10.766 26.234 17.203 1 95.94 404 SER A N 1
ATOM 3071 C CA . SER A 1 404 ? -11.633 26.156 18.375 1 95.94 404 SER A CA 1
ATOM 3072 C C . SER A 1 404 ? -11.188 27.141 19.453 1 95.94 404 SER A C 1
ATOM 3074 O O . SER A 1 404 ? -12 27.578 20.266 1 95.94 404 SER A O 1
ATOM 3076 N N . HIS A 1 405 ? -9.914 27.406 19.516 1 97 405 HIS A N 1
ATOM 3077 C CA . HIS A 1 405 ? -9.375 28.25 20.578 1 97 405 HIS A CA 1
ATOM 3078 C C . HIS A 1 405 ? -8.289 29.188 20.047 1 97 405 HIS A C 1
ATOM 3080 O O . HIS A 1 405 ? -7.605 28.859 19.078 1 97 405 HIS A O 1
ATOM 3086 N N . HIS A 1 406 ? -8.156 30.312 20.719 1 97.88 406 HIS A N 1
ATOM 3087 C CA . HIS A 1 406 ? -7.109 31.297 20.469 1 97.88 406 HIS A CA 1
ATOM 3088 C C . HIS A 1 406 ? -6.359 31.656 21.75 1 97.88 406 HIS A C 1
ATOM 3090 O O . HIS A 1 406 ? -6.98 31.953 22.781 1 97.88 406 HIS A O 1
ATOM 3096 N N . PHE A 1 407 ? -5.09 31.547 21.672 1 98.25 407 PHE A N 1
ATOM 3097 C CA . PHE A 1 407 ? -4.227 31.953 22.781 1 98.25 407 PHE A CA 1
ATOM 3098 C C . PHE A 1 407 ? -3.121 32.875 22.297 1 98.25 407 PHE A C 1
ATOM 3100 O O . PHE A 1 407 ? -2.74 32.844 21.125 1 98.25 407 PHE A O 1
ATOM 3107 N N . SER A 1 408 ? -2.621 33.656 23.203 1 98 408 SER A N 1
ATOM 3108 C CA . SER A 1 408 ? -1.399 34.406 22.922 1 98 408 SER A CA 1
ATOM 3109 C C . SER A 1 408 ? -0.16 33.594 23.234 1 98 408 SER A C 1
ATOM 3111 O O . SER A 1 408 ? -0.243 32.594 23.953 1 98 408 SER A O 1
ATOM 3113 N N . LEU A 1 409 ? 0.94 33.969 22.656 1 97.31 409 LEU A N 1
ATOM 3114 C CA . LEU A 1 409 ? 2.201 33.25 22.875 1 97.31 409 LEU A CA 1
ATOM 3115 C C . LEU A 1 409 ? 2.527 33.188 24.359 1 97.31 409 LEU A C 1
ATOM 3117 O O . LEU A 1 409 ? 3.096 32.188 24.812 1 97.31 409 LEU A O 1
ATOM 3121 N N . GLN A 1 410 ? 2.16 34.188 25.109 1 96.69 410 GLN A N 1
ATOM 3122 C CA . GLN A 1 410 ? 2.426 34.219 26.547 1 96.69 410 GLN A CA 1
ATOM 3123 C C . GLN A 1 410 ? 1.694 33.094 27.281 1 96.69 410 GLN A C 1
ATOM 3125 O O . GLN A 1 410 ? 2.133 32.656 28.344 1 96.69 410 GLN A O 1
ATOM 3130 N N . ASP A 1 411 ? 0.616 32.656 26.672 1 97.69 411 ASP A N 1
ATOM 3131 C CA . ASP A 1 411 ? -0.206 31.609 27.266 1 97.69 411 ASP A CA 1
ATOM 3132 C C . ASP A 1 411 ? 0.027 30.266 26.578 1 97.69 411 ASP A C 1
ATOM 3134 O O . ASP A 1 411 ? -0.873 29.422 26.516 1 97.69 411 ASP A O 1
ATOM 3138 N N . VAL A 1 412 ? 1.199 30.078 26.031 1 97.44 412 VAL A N 1
ATOM 3139 C CA . VAL A 1 412 ? 1.475 28.922 25.172 1 97.44 412 VAL A CA 1
ATOM 3140 C C . VAL A 1 412 ? 1.337 27.641 25.984 1 97.44 412 VAL A C 1
ATOM 3142 O O . VAL A 1 412 ? 0.902 26.609 25.469 1 97.44 412 VAL A O 1
ATOM 3145 N N . ASN A 1 413 ? 1.667 27.625 27.266 1 97.5 413 ASN A N 1
ATOM 3146 C CA . ASN A 1 413 ? 1.519 26.438 28.094 1 97.5 413 ASN A CA 1
ATOM 3147 C C . ASN A 1 413 ? 0.057 26.016 28.219 1 97.5 413 ASN A C 1
ATOM 3149 O O . ASN A 1 413 ? -0.265 24.828 28.141 1 97.5 413 ASN A O 1
ATOM 3153 N N . GLU A 1 414 ? -0.756 27.031 28.406 1 97.19 414 GLU A N 1
ATOM 3154 C CA . GLU A 1 414 ? -2.184 26.734 28.469 1 97.19 414 GLU A CA 1
ATOM 3155 C C . GLU A 1 414 ? -2.713 26.25 27.125 1 97.19 414 GLU A C 1
ATOM 3157 O O . GLU A 1 414 ? -3.564 25.359 27.078 1 97.19 414 GLU A O 1
ATOM 3162 N N . ALA A 1 415 ? -2.258 26.844 26.078 1 97.56 415 ALA A N 1
ATOM 3163 C CA . ALA A 1 415 ? -2.635 26.422 24.734 1 97.56 415 ALA A CA 1
ATOM 3164 C C . ALA A 1 415 ? -2.314 24.938 24.531 1 97.56 415 ALA A C 1
ATOM 3166 O O . ALA A 1 415 ? -3.156 24.172 24.047 1 97.56 415 ALA A O 1
ATOM 3167 N N . PHE A 1 416 ? -1.121 24.5 24.922 1 96.75 416 PHE A N 1
ATOM 3168 C CA . PHE A 1 416 ? -0.688 23.109 24.75 1 96.75 416 PHE A CA 1
ATOM 3169 C C . PHE A 1 416 ? -1.479 22.188 25.672 1 96.75 416 PHE A C 1
ATOM 3171 O O . PHE A 1 416 ? -1.763 21.047 25.297 1 96.75 416 PHE A O 1
ATOM 3178 N N . ARG A 1 417 ? -1.815 22.656 26.859 1 95.75 417 ARG A N 1
ATOM 3179 C CA . ARG A 1 417 ? -2.656 21.859 27.75 1 95.75 417 ARG A CA 1
ATOM 3180 C C . ARG A 1 417 ? -4.008 21.562 27.109 1 95.75 417 ARG A C 1
ATOM 3182 O O . ARG A 1 417 ? -4.461 20.422 27.094 1 95.75 417 ARG A O 1
ATOM 3189 N N . VAL A 1 418 ? -4.633 22.594 26.562 1 95.31 418 VAL A N 1
ATOM 3190 C CA . VAL A 1 418 ? -5.938 22.469 25.922 1 95.31 418 VAL A CA 1
ATOM 3191 C C . VAL A 1 418 ? -5.832 21.516 24.719 1 95.31 418 VAL A C 1
ATOM 3193 O O . VAL A 1 418 ? -6.668 20.625 24.547 1 95.31 418 VAL A O 1
ATOM 3196 N N . ALA A 1 419 ? -4.836 21.672 23.938 1 94.25 419 ALA A N 1
ATOM 3197 C CA . ALA A 1 419 ? -4.629 20.812 22.766 1 94.25 419 ALA A CA 1
ATOM 3198 C C . ALA A 1 419 ? -4.438 19.359 23.188 1 94.25 419 ALA A C 1
ATOM 3200 O O . ALA A 1 419 ? -5.016 18.453 22.578 1 94.25 419 ALA A O 1
ATOM 3201 N N . ALA A 1 420 ? -3.721 19.109 24.234 1 92.19 420 ALA A N 1
ATOM 3202 C CA . ALA A 1 420 ? -3.385 17.766 24.688 1 92.19 420 ALA A CA 1
ATOM 3203 C C . ALA A 1 420 ? -4.594 17.094 25.328 1 92.19 420 ALA A C 1
ATOM 3205 O O . ALA A 1 420 ? -4.707 15.859 25.312 1 92.19 420 ALA A O 1
ATOM 3206 N N . SER A 1 421 ? -5.492 17.891 25.891 1 89.31 421 SER A N 1
ATOM 3207 C CA . SER A 1 421 ? -6.629 17.359 26.625 1 89.31 421 SER A CA 1
ATOM 3208 C C . SER A 1 421 ? -7.715 16.844 25.688 1 89.31 421 SER A C 1
ATOM 3210 O O . SER A 1 421 ? -8.594 16.094 26.094 1 89.31 421 SER A O 1
ATOM 3212 N N . GLY A 1 422 ? -7.676 17.297 24.453 1 84.94 422 GLY A N 1
ATOM 3213 C CA . GLY A 1 422 ? -8.711 16.922 23.516 1 84.94 422 GLY A CA 1
ATOM 3214 C C . GLY A 1 422 ? -9.93 17.844 23.562 1 84.94 422 GLY A C 1
ATOM 3215 O O . GLY A 1 422 ? -10.891 17.641 22.828 1 84.94 422 GLY A O 1
ATOM 3216 N N . GLU A 1 423 ? -9.938 18.812 24.359 1 85 423 GLU A N 1
ATOM 3217 C CA . GLU A 1 423 ? -11.016 19.797 24.484 1 85 423 GLU A CA 1
ATOM 3218 C C . GLU A 1 423 ? -11.148 20.625 23.203 1 85 423 GLU A C 1
ATOM 3220 O O . GLU A 1 423 ? -12.25 21.016 22.828 1 85 423 GLU A O 1
ATOM 3225 N N . GLY A 1 424 ? -10.094 20.859 22.641 1 88.62 424 GLY A N 1
ATOM 3226 C CA . GLY A 1 424 ? -10.102 21.672 21.438 1 88.62 424 GLY A CA 1
ATOM 3227 C C . GLY A 1 424 ? -9.93 20.875 20.156 1 88.62 424 GLY A C 1
ATOM 3228 O O . GLY A 1 424 ? -9.602 19.688 20.203 1 88.62 424 GLY A O 1
ATOM 3229 N N . LEU A 1 425 ? -10.344 21.516 19.047 1 93.88 425 LEU A N 1
ATOM 3230 C CA . LEU A 1 425 ? -10.008 21 17.719 1 93.88 425 LEU A CA 1
ATOM 3231 C C . LEU A 1 425 ? -8.672 21.562 17.25 1 93.88 425 LEU A C 1
ATOM 3233 O O . LEU A 1 425 ? -7.613 21.156 17.734 1 93.88 425 LEU A O 1
ATOM 3237 N N . LYS A 1 426 ? -8.688 22.672 16.578 1 96.31 426 LYS A N 1
ATOM 3238 C CA . LYS A 1 426 ? -7.441 23.359 16.25 1 96.31 426 LYS A CA 1
ATOM 3239 C C . LYS A 1 426 ? -7.219 24.562 17.156 1 96.31 426 LYS A C 1
ATOM 3241 O O . LYS A 1 426 ? -7.992 25.531 17.125 1 96.31 426 LYS A O 1
ATOM 3246 N N . VAL A 1 427 ? -6.164 24.453 17.984 1 97.62 427 VAL A N 1
ATOM 3247 C CA . VAL A 1 427 ? -5.785 25.531 18.891 1 97.62 427 VAL A CA 1
ATOM 3248 C C . VAL A 1 427 ? -4.75 26.438 18.219 1 97.62 427 VAL A C 1
ATOM 3250 O O . VAL A 1 427 ? -3.709 25.953 17.766 1 97.62 427 VAL A O 1
ATOM 3253 N N . MET A 1 428 ? -5.07 27.719 18.203 1 98.19 428 MET A N 1
ATOM 3254 C CA . MET A 1 428 ? -4.207 28.688 17.547 1 98.19 428 MET A CA 1
ATOM 3255 C C . MET A 1 428 ? -3.451 29.531 18.578 1 98.19 428 MET A C 1
ATOM 3257 O O . MET A 1 428 ? -4.039 30 19.547 1 98.19 428 MET A O 1
ATOM 3261 N N . VAL A 1 429 ? -2.178 29.625 18.391 1 98.62 429 VAL A N 1
ATOM 3262 C CA . VAL A 1 429 ? -1.343 30.547 19.172 1 98.62 429 VAL A CA 1
ATOM 3263 C C . VAL A 1 429 ? -1.021 31.781 18.328 1 98.62 429 VAL A C 1
ATOM 3265 O O . VAL A 1 429 ? -0.469 31.672 17.234 1 98.62 429 VAL A O 1
ATOM 3268 N N . HIS A 1 430 ? -1.391 32.906 18.844 1 98.62 430 HIS A N 1
ATOM 3269 C CA . HIS A 1 430 ? -1.101 34.188 18.172 1 98.62 430 HIS A CA 1
ATOM 3270 C C . HIS A 1 430 ? 0.191 34.781 18.688 1 98.62 430 HIS A C 1
ATOM 3272 O O . HIS A 1 430 ? 0.315 35.062 19.891 1 98.62 430 HIS A O 1
ATOM 3278 N N . LEU A 1 431 ? 1.111 35.031 17.781 1 98.44 431 LEU A N 1
ATOM 3279 C CA . LEU A 1 431 ? 2.416 35.562 18.156 1 98.44 431 LEU A CA 1
ATOM 3280 C C . LEU A 1 431 ? 2.479 37.062 17.922 1 98.44 431 LEU A C 1
ATOM 3282 O O . LEU A 1 431 ? 3.453 37.719 18.297 1 98.44 431 LEU A O 1
ATOM 3286 N N . THR A 1 432 ? 1.561 37.562 17.234 1 97.5 432 THR A N 1
ATOM 3287 C CA . THR A 1 432 ? 1.226 38.969 17.109 1 97.5 432 THR A CA 1
ATOM 3288 C C . THR A 1 432 ? -0.201 39.25 17.594 1 97.5 432 THR A C 1
ATOM 3290 O O . THR A 1 432 ? -0.974 38.312 17.797 1 97.5 432 THR A O 1
ATOM 3293 N N . PRO A 1 433 ? -0.516 40.5 17.875 1 96.81 433 PRO A N 1
ATOM 3294 C CA . PRO A 1 433 ? -1.91 40.75 18.25 1 96.81 433 PRO A CA 1
ATOM 3295 C C . PRO A 1 433 ? -2.9 40.219 17.219 1 96.81 433 PRO A C 1
ATOM 3297 O O . PRO A 1 433 ? -2.689 40.406 16 1 96.81 433 PRO A O 1
ATOM 3300 N N . ARG A 1 434 ? -3.957 39.562 17.734 1 96.19 434 ARG A N 1
ATOM 3301 C CA . ARG A 1 434 ? -4.941 38.906 16.859 1 96.19 434 ARG A CA 1
ATOM 3302 C C . ARG A 1 434 ? -5.477 39.906 15.828 1 96.19 434 ARG A C 1
ATOM 3304 O O . ARG A 1 434 ? -5.77 41.062 16.156 1 96.19 434 ARG A O 1
ATOM 3311 N N . ASP A 1 435 ? -5.523 39.562 14.586 1 96.62 435 ASP A N 1
ATOM 3312 C CA . ASP A 1 435 ? -6.105 40.25 13.43 1 96.62 435 ASP A CA 1
ATOM 3313 C C . ASP A 1 435 ? -5.258 41.438 13.008 1 96.62 435 ASP A C 1
ATOM 3315 O O . ASP A 1 435 ? -5.668 42.219 12.148 1 96.62 435 ASP A O 1
ATOM 3319 N N . SER A 1 436 ? -4.078 41.625 13.617 1 97.12 436 SER A N 1
ATOM 3320 C CA . SER A 1 436 ? -3.236 42.781 13.234 1 97.12 436 SER A CA 1
ATOM 3321 C C . SER A 1 436 ? -2.768 42.656 11.789 1 97.12 436 SER A C 1
ATOM 3323 O O . SER A 1 436 ? -2.514 43.656 11.125 1 97.12 436 SER A O 1
ATOM 3325 N N . ASN A 1 437 ? -2.689 41.438 11.281 1 97.88 437 ASN A N 1
ATOM 3326 C CA . ASN A 1 437 ? -2.229 41.219 9.914 1 97.88 437 ASN A CA 1
ATOM 3327 C C . ASN A 1 437 ? -3.338 40.656 9.031 1 97.88 437 ASN A C 1
ATOM 3329 O O . ASN A 1 437 ? -3.066 40.094 7.973 1 97.88 437 ASN A O 1
ATOM 3333 N N . ASN A 1 438 ? -4.605 40.719 9.469 1 98.12 438 ASN A N 1
ATOM 3334 C CA . ASN A 1 438 ? -5.766 40.281 8.703 1 98.12 438 ASN A CA 1
ATOM 3335 C C . ASN A 1 438 ? -6.543 41.469 8.125 1 98.12 438 ASN A C 1
ATOM 3337 O O . ASN A 1 438 ? -7.27 42.125 8.852 1 98.12 438 ASN A O 1
ATOM 3341 N N . PRO A 1 439 ? -6.406 41.75 6.812 1 96.62 439 PRO A N 1
ATOM 3342 C CA . PRO A 1 439 ? -7.273 42.781 6.25 1 96.62 439 PRO A CA 1
ATOM 3343 C C . PRO A 1 439 ? -8.75 42.531 6.539 1 96.62 439 PRO A C 1
ATOM 3345 O O . PRO A 1 439 ? -9.508 43.469 6.746 1 96.62 439 PRO A O 1
ATOM 3348 N N . VAL A 1 440 ? -9.156 41.25 6.469 1 95 440 VAL A N 1
ATOM 3349 C CA . VAL A 1 440 ? -10.477 40.844 6.922 1 95 440 VAL A CA 1
ATOM 3350 C C . VAL A 1 440 ? -10.336 40 8.195 1 95 440 VAL A C 1
ATOM 3352 O O . VAL A 1 440 ? -9.57 39.031 8.242 1 95 440 VAL A O 1
ATOM 3355 N N . LYS A 1 441 ? -11.055 40.375 9.172 1 95.88 441 LYS A N 1
ATOM 3356 C CA . LYS A 1 441 ? -10.938 39.719 10.469 1 95.88 441 LYS A CA 1
ATOM 3357 C C . LYS A 1 441 ? -11.344 38.25 10.367 1 95.88 441 LYS A C 1
ATOM 3359 O O . LYS A 1 441 ? -12.234 37.875 9.594 1 95.88 441 LYS A O 1
ATOM 3364 N N . PHE A 1 442 ? -10.719 37.438 11.18 1 96.5 442 PHE A N 1
ATOM 3365 C CA . PHE A 1 442 ? -11.078 36.031 11.258 1 96.5 442 PHE A CA 1
ATOM 3366 C C . PHE A 1 442 ? -12.375 35.844 12.031 1 96.5 442 PHE A C 1
ATOM 3368 O O . PHE A 1 442 ? -12.508 36.344 13.156 1 96.5 442 PHE A O 1
ATOM 3375 N N . VAL A 1 443 ? -13.305 35.25 11.406 1 92.19 443 VAL A N 1
ATOM 3376 C CA . VAL A 1 443 ? -14.57 34.875 12.031 1 92.19 443 VAL A CA 1
ATOM 3377 C C . VAL A 1 443 ? -14.844 33.375 11.812 1 92.19 443 VAL A C 1
ATOM 3379 O O . VAL A 1 443 ? -14.805 32.906 10.68 1 92.19 443 VAL A O 1
ATOM 3382 N N . ASN A 1 444 ? -15.094 32.719 12.938 1 86.25 444 ASN A N 1
ATOM 3383 C CA . ASN A 1 444 ? -15.305 31.297 12.852 1 86.25 444 ASN A CA 1
ATOM 3384 C C . ASN A 1 444 ? -16.531 30.953 11.992 1 86.25 444 ASN A C 1
ATOM 3386 O O . ASN A 1 444 ? -17.594 31.562 12.148 1 86.25 444 ASN A O 1
ATOM 3390 N N . MET B 1 1 ? 47.062 -23.391 -45.438 1 17.86 1 MET B N 1
ATOM 3391 C CA . MET B 1 1 ? 46.781 -22.141 -46.156 1 17.86 1 MET B CA 1
ATOM 3392 C C . MET B 1 1 ? 46.188 -21.109 -45.188 1 17.86 1 MET B C 1
ATOM 3394 O O . MET B 1 1 ? 45.875 -21.422 -44.031 1 17.86 1 MET B O 1
ATOM 3398 N N . GLU B 1 2 ? 44.719 -20.625 -45.656 1 17.94 2 GLU B N 1
ATOM 3399 C CA . GLU B 1 2 ? 44.094 -19.375 -46.062 1 17.94 2 GLU B CA 1
ATOM 3400 C C . GLU B 1 2 ? 43.344 -18.703 -44.938 1 17.94 2 GLU B C 1
ATOM 3402 O O . GLU B 1 2 ? 43.031 -19.359 -43.938 1 17.94 2 GLU B O 1
ATOM 3407 N N . SER B 1 3 ? 42.344 -17.766 -45.375 1 19.19 3 SER B N 1
ATOM 3408 C CA . SER B 1 3 ? 41.906 -16.375 -45.406 1 19.19 3 SER B CA 1
ATOM 3409 C C . SER B 1 3 ? 40.594 -16.203 -44.594 1 19.19 3 SER B C 1
ATOM 3411 O O . SER B 1 3 ? 39.562 -16.703 -45 1 19.19 3 SER B O 1
ATOM 3413 N N . ILE B 1 4 ? 40.469 -16.219 -43.312 1 23.17 4 ILE B N 1
ATOM 3414 C CA . ILE B 1 4 ? 39.406 -16.016 -42.344 1 23.17 4 ILE B CA 1
ATOM 3415 C C . ILE B 1 4 ? 38.906 -14.578 -42.406 1 23.17 4 ILE B C 1
ATOM 3417 O O . ILE B 1 4 ? 38.531 -14 -41.406 1 23.17 4 ILE B O 1
ATOM 3421 N N . PRO B 1 5 ? 38.719 -13.938 -43.812 1 20.52 5 PRO B N 1
ATOM 3422 C CA . PRO B 1 5 ? 38.594 -12.484 -43.688 1 20.52 5 PRO B CA 1
ATOM 3423 C C . PRO B 1 5 ? 37.312 -12.055 -42.969 1 20.52 5 PRO B C 1
ATOM 3425 O O . PRO B 1 5 ? 36.375 -12.828 -42.875 1 20.52 5 PRO B O 1
ATOM 3428 N N . GLU B 1 6 ? 37.062 -10.68 -42.562 1 20.36 6 GLU B N 1
ATOM 3429 C CA . GLU B 1 6 ? 36.562 -9.633 -41.719 1 20.36 6 GLU B CA 1
ATOM 3430 C C . GLU B 1 6 ? 35.188 -9.133 -42.188 1 20.36 6 GLU B C 1
ATOM 3432 O O . GLU B 1 6 ? 34.469 -8.492 -41.438 1 20.36 6 GLU B O 1
ATOM 3437 N N . GLU B 1 7 ? 34.531 -9.539 -43.469 1 19.53 7 GLU B N 1
ATOM 3438 C CA . GLU B 1 7 ? 33.906 -8.406 -44.156 1 19.53 7 GLU B CA 1
ATOM 3439 C C . GLU B 1 7 ? 32.688 -7.902 -43.375 1 19.53 7 GLU B C 1
ATOM 3441 O O . GLU B 1 7 ? 32.094 -8.633 -42.594 1 19.53 7 GLU B O 1
ATOM 3446 N N . GLU B 1 8 ? 31.719 -6.91 -44.062 1 18.81 8 GLU B N 1
ATOM 3447 C CA . GLU B 1 8 ? 31.156 -5.562 -44.156 1 18.81 8 GLU B CA 1
ATOM 3448 C C . GLU B 1 8 ? 29.688 -5.543 -43.75 1 18.81 8 GLU B C 1
ATOM 3450 O O . GLU B 1 8 ? 28.891 -6.328 -44.281 1 18.81 8 GLU B O 1
ATOM 3455 N N . HIS B 1 9 ? 29.141 -4.902 -42.562 1 18.95 9 HIS B N 1
ATOM 3456 C CA . HIS B 1 9 ? 28.016 -4.523 -41.719 1 18.95 9 HIS B CA 1
ATOM 3457 C C . HIS B 1 9 ? 27.141 -3.479 -42.406 1 18.95 9 HIS B C 1
ATOM 3459 O O . HIS B 1 9 ? 26.25 -2.906 -41.781 1 18.95 9 HIS B O 1
ATOM 3465 N N . GLU B 1 10 ? 26.906 -3.223 -43.812 1 17.56 10 GLU B N 1
ATOM 3466 C CA . GLU B 1 10 ? 26.391 -1.914 -44.188 1 17.56 10 GLU B CA 1
ATOM 3467 C C . GLU B 1 10 ? 24.922 -1.765 -43.812 1 17.56 10 GLU B C 1
ATOM 3469 O O . GLU B 1 10 ? 24.094 -2.623 -44.125 1 17.56 10 GLU B O 1
ATOM 3474 N N . MET B 1 11 ? 24.516 -0.753 -42.875 1 18.2 11 MET B N 1
ATOM 3475 C CA . MET B 1 11 ? 23.422 -0.043 -42.219 1 18.2 11 MET B CA 1
ATOM 3476 C C . MET B 1 11 ? 22.656 0.832 -43.188 1 18.2 11 MET B C 1
ATOM 3478 O O . MET B 1 11 ? 22.938 2.025 -43.312 1 18.2 11 MET B O 1
ATOM 3482 N N . ARG B 1 12 ? 22.203 0.438 -44.469 1 16.16 12 ARG B N 1
ATOM 3483 C CA . ARG B 1 12 ? 21.703 1.432 -45.406 1 16.16 12 ARG B CA 1
ATOM 3484 C C . ARG B 1 12 ? 20.438 2.1 -44.875 1 16.16 12 ARG B C 1
ATOM 3486 O O . ARG B 1 12 ? 19.625 1.464 -44.188 1 16.16 12 ARG B O 1
ATOM 3493 N N . PHE B 1 13 ? 20.219 3.504 -45.188 1 16.78 13 PHE B N 1
ATOM 3494 C CA . PHE B 1 13 ? 19.641 4.828 -45 1 16.78 13 PHE B CA 1
ATOM 3495 C C . PHE B 1 13 ? 18.281 4.922 -45.688 1 16.78 13 PHE B C 1
ATOM 3497 O O . PHE B 1 13 ? 18.219 5.27 -46.875 1 16.78 13 PHE B O 1
ATOM 3504 N N . LEU B 1 14 ? 17.344 3.955 -45.625 1 16.77 14 LEU B N 1
ATOM 3505 C CA . LEU B 1 14 ? 16.328 4.172 -46.656 1 16.77 14 LEU B CA 1
ATOM 3506 C C . LEU B 1 14 ? 15.586 5.484 -46.406 1 16.77 14 LEU B C 1
ATOM 3508 O O . LEU B 1 14 ? 15.031 5.703 -45.312 1 16.77 14 LEU B O 1
ATOM 3512 N N . ALA B 1 15 ? 15.617 6.477 -47.344 1 16.55 15 ALA B N 1
ATOM 3513 C CA . ALA B 1 15 ? 15.297 7.863 -47.656 1 16.55 15 ALA B CA 1
ATOM 3514 C C . ALA B 1 15 ? 13.789 8.078 -47.75 1 16.55 15 ALA B C 1
ATOM 3516 O O . ALA B 1 15 ? 13.266 9.039 -47.156 1 16.55 15 ALA B O 1
ATOM 3517 N N . LEU B 1 16 ? 12.938 7.453 -48.688 1 16.48 16 LEU B N 1
ATOM 3518 C CA . LEU B 1 16 ? 12.352 8.414 -49.625 1 16.48 16 LEU B CA 1
ATOM 3519 C C . LEU B 1 16 ? 11.188 9.156 -48.969 1 16.48 16 LEU B C 1
ATOM 3521 O O . LEU B 1 16 ? 10.633 8.695 -47.969 1 16.48 16 LEU B O 1
ATOM 3525 N N . ASN B 1 17 ? 10.156 9.602 -49.875 1 16.34 17 ASN B N 1
ATOM 3526 C CA . ASN B 1 17 ? 9.5 10.766 -50.438 1 16.34 17 ASN B CA 1
ATOM 3527 C C . ASN B 1 17 ? 8.094 10.961 -49.875 1 16.34 17 ASN B C 1
ATOM 3529 O O . ASN B 1 17 ? 7.289 10.023 -49.875 1 16.34 17 ASN B O 1
ATOM 3533 N N . PHE B 1 18 ? 7.773 12.07 -49.219 1 18.17 18 PHE B N 1
ATOM 3534 C CA . PHE B 1 18 ? 6.742 12.75 -48.438 1 18.17 18 PHE B CA 1
ATOM 3535 C C . PHE B 1 18 ? 5.59 13.188 -49.312 1 18.17 18 PHE B C 1
ATOM 3537 O O . PHE B 1 18 ? 4.957 14.219 -49.062 1 18.17 18 PHE B O 1
ATOM 3544 N N . ASP B 1 19 ? 5.375 12.492 -50.531 1 15.89 19 ASP B N 1
ATOM 3545 C CA . ASP B 1 19 ? 4.699 13.484 -51.375 1 15.89 19 ASP B CA 1
ATOM 3546 C C . ASP B 1 19 ? 3.385 13.922 -50.719 1 15.89 19 ASP B C 1
ATOM 3548 O O . ASP B 1 19 ? 2.885 13.281 -49.812 1 15.89 19 ASP B O 1
ATOM 3552 N N . SER B 1 20 ? 2.307 14.023 -51.688 1 15.84 20 SER B N 1
ATOM 3553 C CA . SER B 1 20 ? 1.521 15.141 -52.188 1 15.84 20 SER B CA 1
ATOM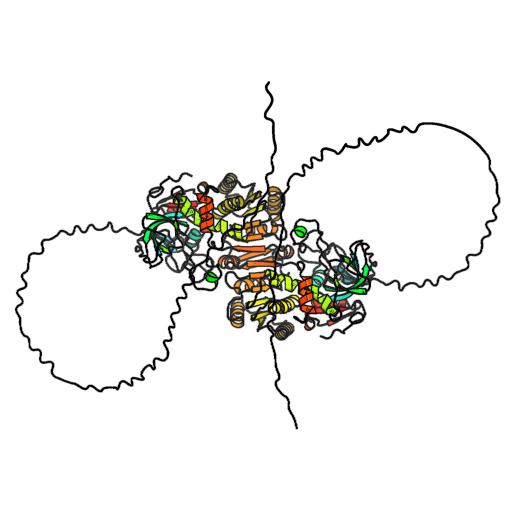 3554 C C . SER B 1 20 ? 0.231 15.32 -51.406 1 15.84 20 SER B C 1
ATOM 3556 O O . SER B 1 20 ? -0.155 14.438 -50.625 1 15.84 20 SER B O 1
ATOM 3558 N N . TYR B 1 21 ? -0.912 15.578 -52.188 1 16.03 21 TYR B N 1
ATOM 3559 C CA . TYR B 1 21 ? -1.69 16.797 -52.344 1 16.03 21 TYR B CA 1
ATOM 3560 C C . TYR B 1 21 ? -2.963 16.734 -51.5 1 16.03 21 TYR B C 1
ATOM 3562 O O . TYR B 1 21 ? -3.232 17.625 -50.688 1 16.03 21 TYR B O 1
ATOM 3570 N N . GLY B 1 22 ? -4.102 16.203 -52.156 1 15.83 22 GLY B N 1
ATOM 3571 C CA . GLY B 1 22 ? -5.102 17.188 -52.531 1 15.83 22 GLY B CA 1
ATOM 3572 C C . GLY B 1 22 ? -6.133 17.453 -51.469 1 15.83 22 GLY B C 1
ATOM 3573 O O . GLY B 1 22 ? -6.141 16.781 -50.406 1 15.83 22 GLY B O 1
ATOM 3574 N N . SER B 1 23 ? -7.477 17.328 -51.938 1 15.87 23 SER B N 1
ATOM 3575 C CA . SER B 1 23 ? -8.508 18.344 -52.031 1 15.87 23 SER B CA 1
ATOM 3576 C C . SER B 1 23 ? -9.43 18.344 -50.812 1 15.87 23 SER B C 1
ATOM 3578 O O . SER B 1 23 ? -9.453 19.312 -50.062 1 15.87 23 SER B O 1
ATOM 3580 N N . THR B 1 24 ? -10.781 18.062 -51.125 1 16.61 24 THR B N 1
ATOM 3581 C CA . THR B 1 24 ? -11.922 18.969 -51.094 1 16.61 24 THR B CA 1
ATOM 3582 C C . THR B 1 24 ? -12.68 18.844 -49.781 1 16.61 24 THR B C 1
ATOM 3584 O O . THR B 1 24 ? -12.57 17.828 -49.094 1 16.61 24 THR B O 1
ATOM 3587 N N . GLN B 1 25 ? -13.836 19.547 -49.812 1 15.3 25 GLN B N 1
ATOM 3588 C CA . GLN B 1 25 ? -14.562 20.5 -48.969 1 15.3 25 GLN B CA 1
ATOM 3589 C C . GLN B 1 25 ? -15.5 19.781 -48.031 1 15.3 25 GLN B C 1
ATOM 3591 O O . GLN B 1 25 ? -15.453 20.016 -46.812 1 15.3 25 GLN B O 1
ATOM 3596 N N . LYS B 1 26 ? -16.906 19.766 -48.406 1 16.72 26 LYS B N 1
ATOM 3597 C CA . LYS B 1 26 ? -17.906 20.625 -47.781 1 16.72 26 LYS B CA 1
ATOM 3598 C C . LYS B 1 26 ? -18.578 19.906 -46.625 1 16.72 26 LYS B C 1
ATOM 3600 O O . LYS B 1 26 ? -18.516 18.688 -46.5 1 16.72 26 LYS B O 1
ATOM 3605 N N . HIS B 1 27 ? -19.625 20.562 -46.125 1 16.2 27 HIS B N 1
ATOM 3606 C CA . HIS B 1 27 ? -20.25 21.031 -44.875 1 16.2 27 HIS B CA 1
ATOM 3607 C C . HIS B 1 27 ? -21.312 20.062 -44.406 1 16.2 27 HIS B C 1
ATOM 3609 O O . HIS B 1 27 ? -21.312 19.688 -43.219 1 16.2 27 HIS B O 1
ATOM 3615 N N . PHE B 1 28 ? -22.5 19.828 -45.156 1 18.28 28 PHE B N 1
ATOM 3616 C CA . PHE B 1 28 ? -23.734 20.344 -44.562 1 18.28 28 PHE B CA 1
ATOM 3617 C C . PHE B 1 28 ? -24.312 19.344 -43.562 1 18.28 28 PHE B C 1
ATOM 3619 O O . PHE B 1 28 ? -24.125 18.141 -43.688 1 18.28 28 PHE B O 1
ATOM 3626 N N . ARG B 1 29 ? -25.047 19.875 -42.562 1 17.36 29 ARG B N 1
ATOM 3627 C CA . ARG B 1 29 ? -25.516 19.812 -41.188 1 17.36 29 ARG B CA 1
ATOM 3628 C C . ARG B 1 29 ? -26.719 18.891 -41.062 1 17.36 29 ARG B C 1
ATOM 3630 O O . ARG B 1 29 ? -26.828 18.141 -40.094 1 17.36 29 ARG B O 1
ATOM 3637 N N . GLY B 1 30 ? -27.828 18.984 -41.875 1 18.56 30 GLY B N 1
ATOM 3638 C CA . GLY B 1 30 ? -29.109 19.266 -41.281 1 18.56 30 GLY B CA 1
ATOM 3639 C C . GLY B 1 30 ? -29.844 18.016 -40.844 1 18.56 30 GLY B C 1
ATOM 3640 O O . GLY B 1 30 ? -31.031 18.078 -40.5 1 18.56 30 GLY B O 1
ATOM 3641 N N . LEU B 1 31 ? -29.359 16.781 -40.594 1 18.48 31 LEU B N 1
ATOM 3642 C CA . LEU B 1 31 ? -30.312 15.695 -40.75 1 18.48 31 LEU B CA 1
ATOM 3643 C C . LEU B 1 31 ? -31.281 15.633 -39.594 1 18.48 31 LEU B C 1
ATOM 3645 O O . LEU B 1 31 ? -30.875 15.445 -38.438 1 18.48 31 LEU B O 1
ATOM 3649 N N . ASP B 1 32 ? -32.344 16.484 -39.562 1 19.7 32 ASP B N 1
ATOM 3650 C CA . ASP B 1 32 ? -33.406 16.609 -38.562 1 19.7 32 ASP B CA 1
ATOM 3651 C C . ASP B 1 32 ? -34.188 15.289 -38.406 1 19.7 32 ASP B C 1
ATOM 3653 O O . ASP B 1 32 ? -34.844 14.836 -39.344 1 19.7 32 ASP B O 1
ATOM 3657 N N . PHE B 1 33 ? -33.719 14.305 -37.688 1 18.44 33 PHE B N 1
ATOM 3658 C CA . PHE B 1 33 ? -34.188 12.93 -37.562 1 18.44 33 PHE B CA 1
ATOM 3659 C C . PHE B 1 33 ? -35.5 12.875 -36.812 1 18.44 33 PHE B C 1
ATOM 3661 O O . PHE B 1 33 ? -35.531 12.539 -35.625 1 18.44 33 PHE B O 1
ATOM 3668 N N . SER B 1 34 ? -36.312 13.914 -36.844 1 19.44 34 SER B N 1
ATOM 3669 C CA . SER B 1 34 ? -37.281 13.805 -35.75 1 19.44 34 SER B CA 1
ATOM 3670 C C . SER B 1 34 ? -38.156 12.578 -35.906 1 19.44 34 SER B C 1
ATOM 3672 O O . SER B 1 34 ? -38.875 12.453 -36.875 1 19.44 34 SER B O 1
ATOM 3674 N N . GLU B 1 35 ? -37.625 11.398 -35.531 1 17.92 35 GLU B N 1
ATOM 3675 C CA . GLU B 1 35 ? -38.188 10.055 -35.562 1 17.92 35 GLU B CA 1
ATOM 3676 C C . GLU B 1 35 ? -39.5 9.984 -34.781 1 17.92 35 GLU B C 1
ATOM 3678 O O . GLU B 1 35 ? -39.5 9.852 -33.562 1 17.92 35 GLU B O 1
ATOM 3683 N N . LYS B 1 36 ? -40.406 10.875 -34.969 1 22.23 36 LYS B N 1
ATOM 3684 C CA . LYS B 1 36 ? -41.594 10.859 -34.125 1 22.23 36 LYS B CA 1
ATOM 3685 C C . LYS B 1 36 ? -42.312 9.516 -34.219 1 22.23 36 LYS B C 1
ATOM 3687 O O . LYS B 1 36 ? -43.375 9.336 -33.625 1 22.23 36 LYS B O 1
ATOM 3692 N N . GLU B 1 37 ? -41.875 8.547 -35.125 1 16.98 37 GLU B N 1
ATOM 3693 C CA . GLU B 1 37 ? -42.969 7.73 -35.688 1 16.98 37 GLU B CA 1
ATOM 3694 C C . GLU B 1 37 ? -43.562 6.816 -34.625 1 16.98 37 GLU B C 1
ATOM 3696 O O . GLU B 1 37 ? -44.781 6.613 -34.594 1 16.98 37 GLU B O 1
ATOM 3701 N N . GLU B 1 38 ? -42.844 6.109 -33.75 1 17.98 38 GLU B N 1
ATOM 3702 C CA . GLU B 1 38 ? -43.219 4.715 -33.938 1 17.98 38 GLU B CA 1
ATOM 3703 C C . GLU B 1 38 ? -44.531 4.387 -33.281 1 17.98 38 GLU B C 1
ATOM 3705 O O . GLU B 1 38 ? -44.781 4.766 -32.156 1 17.98 38 GLU B O 1
ATOM 3710 N N . PRO B 1 39 ? -45.531 4.137 -34.031 1 20 39 PRO B N 1
ATOM 3711 C CA . PRO B 1 39 ? -46.906 3.779 -33.719 1 20 39 PRO B CA 1
ATOM 3712 C C . PRO B 1 39 ? -47.031 2.549 -32.844 1 20 39 PRO B C 1
ATOM 3714 O O . PRO B 1 39 ? -46.312 1.565 -33.031 1 20 39 PRO B O 1
ATOM 3717 N N . TRP B 1 40 ? -47.062 2.723 -31.453 1 19.38 40 TRP B N 1
ATOM 3718 C CA . TRP B 1 40 ? -47.281 1.723 -30.406 1 19.38 40 TRP B CA 1
ATOM 3719 C C . TRP B 1 40 ? -48.406 0.772 -30.781 1 19.38 40 TRP B C 1
ATOM 3721 O O . TRP B 1 40 ? -49.5 1.212 -31.141 1 19.38 40 TRP B O 1
ATOM 3731 N N . LEU B 1 41 ? -47.938 -0.357 -31.469 1 17.03 41 LEU B N 1
ATOM 3732 C CA . LEU B 1 41 ? -48.812 -1.474 -31.844 1 17.03 41 LEU B CA 1
ATOM 3733 C C . LEU B 1 41 ? -49.594 -2 -30.641 1 17.03 41 LEU B C 1
ATOM 3735 O O . LEU B 1 41 ? -48.969 -2.348 -29.609 1 17.03 41 LEU B O 1
ATOM 3739 N N . ARG B 1 42 ? -50.781 -1.546 -30.422 1 19.61 42 ARG B N 1
ATOM 3740 C CA . ARG B 1 42 ? -51.906 -1.935 -29.562 1 19.61 42 ARG B CA 1
ATOM 3741 C C . ARG B 1 42 ? -52.188 -3.428 -29.688 1 19.61 42 ARG B C 1
ATOM 3743 O O . ARG B 1 42 ? -52.562 -3.91 -30.766 1 19.61 42 ARG B O 1
ATOM 3750 N N . PHE B 1 43 ? -51.188 -4.305 -29.125 1 17.27 43 PHE B N 1
ATOM 3751 C CA . PHE B 1 43 ? -51.406 -5.746 -29.172 1 17.27 43 PHE B CA 1
ATOM 3752 C C . PHE B 1 43 ? -52.781 -6.102 -28.641 1 17.27 43 PHE B C 1
ATOM 3754 O O . PHE B 1 43 ? -53.188 -5.641 -27.578 1 17.27 43 PHE B O 1
ATOM 3761 N N . ARG B 1 44 ? -53.594 -6.586 -29.578 1 17.55 44 ARG B N 1
ATOM 3762 C CA . ARG B 1 44 ? -55 -6.984 -29.656 1 17.55 44 ARG B CA 1
ATOM 3763 C C . ARG B 1 44 ? -55.219 -8.289 -28.891 1 17.55 44 ARG B C 1
ATOM 3765 O O . ARG B 1 44 ? -55.375 -9.344 -29.5 1 17.55 44 ARG B O 1
ATOM 3772 N N . TYR B 1 45 ? -54.5 -8.609 -27.797 1 18.52 45 TYR B N 1
ATOM 3773 C CA . TYR B 1 45 ? -54.719 -9.992 -27.406 1 18.52 45 TYR B CA 1
ATOM 3774 C C . TYR B 1 45 ? -56.219 -10.227 -27.109 1 18.52 45 TYR B C 1
ATOM 3776 O O . TYR B 1 45 ? -56.844 -9.469 -26.375 1 18.52 45 TYR B O 1
ATOM 3784 N N . LYS B 1 46 ? -56.812 -11.039 -28.016 1 17.12 46 LYS B N 1
ATOM 3785 C CA . LYS B 1 46 ? -58.188 -11.516 -28.188 1 17.12 46 LYS B CA 1
ATOM 3786 C C . LYS B 1 46 ? -58.594 -12.43 -27.031 1 17.12 46 LYS B C 1
ATOM 3788 O O . LYS B 1 46 ? -57.812 -13.227 -26.547 1 17.12 46 LYS B O 1
ATOM 3793 N N . ARG B 1 47 ? -59.719 -12.234 -26.406 1 17.94 47 ARG B N 1
ATOM 3794 C CA . ARG B 1 47 ? -60.594 -12.812 -25.391 1 17.94 47 ARG B CA 1
ATOM 3795 C C . ARG B 1 47 ? -61.125 -14.18 -25.828 1 17.94 47 ARG B C 1
ATOM 3797 O O . ARG B 1 47 ? -61.969 -14.773 -25.156 1 17.94 47 ARG B O 1
ATOM 3804 N N . CYS B 1 48 ? -60.5 -15.062 -26.781 1 17.12 48 CYS B N 1
ATOM 3805 C CA . CYS B 1 48 ? -61.531 -15.953 -27.312 1 17.12 48 CYS B CA 1
ATOM 3806 C C . CYS B 1 48 ? -62 -16.906 -26.219 1 17.12 48 CYS B C 1
ATOM 3808 O O . CYS B 1 48 ? -61.219 -17.625 -25.609 1 17.12 48 CYS B O 1
ATOM 3810 N N . PRO B 1 49 ? -63.25 -16.859 -25.766 1 19.81 49 PRO B N 1
ATOM 3811 C CA . PRO B 1 49 ? -64.062 -17.625 -24.844 1 19.81 49 PRO B CA 1
ATOM 3812 C C . PRO B 1 49 ? -64.438 -19.016 -25.391 1 19.81 49 PRO B C 1
ATOM 3814 O O . PRO B 1 49 ? -65.188 -19.125 -26.391 1 19.81 49 PRO B O 1
ATOM 3817 N N . LEU B 1 50 ? -63.438 -19.875 -25.828 1 18.69 50 LEU B N 1
ATOM 3818 C CA . LEU B 1 50 ? -63.906 -21.125 -26.406 1 18.69 50 LEU B CA 1
ATOM 3819 C C . LEU B 1 50 ? -64.812 -21.859 -25.438 1 18.69 50 LEU B C 1
ATOM 3821 O O . LEU B 1 50 ? -64.438 -22.172 -24.312 1 18.69 50 LEU B O 1
ATOM 3825 N N . GLU B 1 51 ? -66.062 -21.969 -25.797 1 17.81 51 GLU B N 1
ATOM 3826 C CA . GLU B 1 51 ? -67.375 -22.469 -25.359 1 17.81 51 GLU B CA 1
ATOM 3827 C C . GLU B 1 51 ? -67.375 -24 -25.312 1 17.81 51 GLU B C 1
ATOM 3829 O O . GLU B 1 51 ? -66.438 -24.641 -25.797 1 17.81 51 GLU B O 1
ATOM 3834 N N . GLY B 1 52 ? -68.438 -24.625 -25.891 1 17.78 52 GLY B N 1
ATOM 3835 C CA . GLY B 1 52 ? -69.5 -25.516 -25.562 1 17.78 52 GLY B CA 1
ATOM 3836 C C . GLY B 1 52 ? -69.25 -26.953 -25.953 1 17.78 52 GLY B C 1
ATOM 3837 O O . GLY B 1 52 ? -69.375 -27.859 -25.125 1 17.78 52 GLY B O 1
ATOM 3838 N N . SER B 1 53 ? -69.625 -27.484 -27.203 1 16.75 53 SER B N 1
ATOM 3839 C CA . SER B 1 53 ? -70.75 -28.359 -27.391 1 16.75 53 SER B CA 1
ATOM 3840 C C . SER B 1 53 ? -70.312 -29.812 -27.594 1 16.75 53 SER B C 1
ATOM 3842 O O . SER B 1 53 ? -69.125 -30.094 -27.703 1 16.75 53 SER B O 1
ATOM 3844 N N . GLY B 1 54 ? -70.625 -30.5 -28.766 1 16.66 54 GLY B N 1
ATOM 3845 C CA . GLY B 1 54 ? -71.5 -31.625 -28.906 1 16.66 54 GLY B CA 1
ATOM 3846 C C . GLY B 1 54 ? -70.812 -32.969 -28.906 1 16.66 54 GLY B C 1
ATOM 3847 O O . GLY B 1 54 ? -69.562 -33 -29.062 1 16.66 54 GLY B O 1
ATOM 3848 N N . LYS B 1 55 ? -71.5 -34.188 -29.562 1 18.12 55 LYS B N 1
ATOM 3849 C CA . LYS B 1 55 ? -72.062 -35.531 -29.375 1 18.12 55 LYS B CA 1
ATOM 3850 C C . LYS B 1 55 ? -71.188 -36.594 -30 1 18.12 55 LYS B C 1
ATOM 3852 O O . LYS B 1 55 ? -70.875 -37.562 -29.344 1 18.12 55 LYS B O 1
ATOM 3857 N N . THR B 1 56 ? -71.312 -37.156 -31.312 1 16.86 56 THR B N 1
ATOM 3858 C CA . THR B 1 56 ? -71.812 -38.531 -31.359 1 16.86 56 THR B CA 1
ATOM 3859 C C . THR B 1 56 ? -70.625 -39.5 -31.531 1 16.86 56 THR B C 1
ATOM 3861 O O . THR B 1 56 ? -70.5 -40.438 -30.75 1 16.86 56 THR B O 1
ATOM 3864 N N . VAL B 1 57 ? -70.5 -40.375 -32.844 1 17.16 57 VAL B N 1
ATOM 3865 C CA . VAL B 1 57 ? -71 -41.719 -33.188 1 17.16 57 VAL B CA 1
ATOM 3866 C C . VAL B 1 57 ? -69.812 -42.625 -33.469 1 17.16 57 VAL B C 1
ATOM 3868 O O . VAL B 1 57 ? -68.625 -42.156 -33.531 1 17.16 57 VAL B O 1
ATOM 3871 N N . PHE B 1 58 ? -69.438 -43.125 -34.812 1 17.11 58 PHE B N 1
ATOM 3872 C CA . PHE B 1 58 ? -69.625 -44.531 -35.188 1 17.11 58 PHE B CA 1
ATOM 3873 C C . PHE B 1 58 ? -68.375 -45.312 -35.062 1 17.11 58 PHE B C 1
ATOM 3875 O O . PHE B 1 58 ? -67.312 -44.75 -34.844 1 17.11 58 PHE B O 1
ATOM 3882 N N . ASP B 1 59 ? -67.812 -46.094 -36.312 1 18.78 59 ASP B N 1
ATOM 3883 C CA . ASP B 1 59 ? -67.75 -47.469 -36.812 1 18.78 59 ASP B CA 1
ATOM 3884 C C . ASP B 1 59 ? -66.312 -48 -36.844 1 18.78 59 ASP B C 1
ATOM 3886 O O . ASP B 1 59 ? -65.375 -47.281 -37.219 1 18.78 59 ASP B O 1
ATOM 3890 N N . PHE B 1 60 ? -66.062 -49.25 -36.375 1 19.06 60 PHE B N 1
ATOM 3891 C CA . PHE B 1 60 ? -65 -50.125 -35.875 1 19.06 60 PHE B CA 1
ATOM 3892 C C . PHE B 1 60 ? -64.188 -50.719 -37.062 1 19.06 60 PHE B C 1
ATOM 3894 O O . PHE B 1 60 ? -64.5 -51.781 -37.562 1 19.06 60 PHE B O 1
ATOM 3901 N N . PHE B 1 61 ? -63.688 -50 -38.125 1 19.97 61 PHE B N 1
ATOM 3902 C CA . PHE B 1 61 ? -63.156 -50.875 -39.188 1 19.97 61 PHE B CA 1
ATOM 3903 C C . PHE B 1 61 ? -61.906 -51.594 -38.719 1 19.97 61 PHE B C 1
ATOM 3905 O O . PHE B 1 61 ? -61 -50.969 -38.125 1 19.97 61 PHE B O 1
ATOM 3912 N N . SER B 1 62 ? -61.75 -53.031 -38.75 1 19.31 62 SER B N 1
ATOM 3913 C CA . SER B 1 62 ? -61.062 -54.188 -38.25 1 19.31 62 SER B CA 1
ATOM 3914 C C . SER B 1 62 ? -59.719 -54.375 -38.938 1 19.31 62 SER B C 1
ATOM 3916 O O . SER B 1 62 ? -59.125 -55.469 -38.875 1 19.31 62 SER B O 1
ATOM 3918 N N . ALA B 1 63 ? -59.094 -53.562 -39.812 1 22.12 63 ALA B N 1
ATOM 3919 C CA . ALA B 1 63 ? -58.156 -54.25 -40.688 1 22.12 63 ALA B CA 1
ATOM 3920 C C . ALA B 1 63 ? -57.031 -54.875 -39.906 1 22.12 63 ALA B C 1
ATOM 3922 O O . ALA B 1 63 ? -56.5 -54.25 -38.938 1 22.12 63 ALA B O 1
ATOM 3923 N N . LEU B 1 64 ? -56.594 -56.156 -40.188 1 21.61 64 LEU B N 1
ATOM 3924 C CA . LEU B 1 64 ? -55.844 -57.312 -39.719 1 21.61 64 LEU B CA 1
ATOM 3925 C C . LEU B 1 64 ? -54.344 -57.062 -39.906 1 21.61 64 LEU B C 1
ATOM 3927 O O . LEU B 1 64 ? -53.812 -57.219 -41.031 1 21.61 64 LEU B O 1
ATOM 3931 N N . LEU B 1 65 ? -53.688 -55.969 -40 1 22.8 65 LEU B N 1
ATOM 3932 C CA . LEU B 1 65 ? -52.344 -56.031 -40.531 1 22.8 65 LEU B CA 1
ATOM 3933 C C . LEU B 1 65 ? -51.438 -56.906 -39.656 1 22.8 65 LEU B C 1
ATOM 3935 O O . LEU B 1 65 ? -51.375 -56.719 -38.438 1 22.8 65 LEU B O 1
ATOM 3939 N N . VAL B 1 66 ? -50.906 -58.094 -40.281 1 21.86 66 VAL B N 1
ATOM 3940 C CA . VAL B 1 66 ? -50.031 -59.156 -39.844 1 21.86 66 VAL B CA 1
ATOM 3941 C C . VAL B 1 66 ? -48.688 -58.594 -39.406 1 21.86 66 VAL B C 1
ATOM 3943 O O . VAL B 1 66 ? -48.031 -57.875 -40.188 1 21.86 66 VAL B O 1
ATOM 3946 N N . VAL B 1 67 ? -48.312 -58.594 -38.125 1 22.11 67 VAL B N 1
ATOM 3947 C CA . VAL B 1 67 ? -47.188 -58.125 -37.312 1 22.11 67 VAL B CA 1
ATOM 3948 C C . VAL B 1 67 ? -46 -59.062 -37.531 1 22.11 67 VAL B C 1
ATOM 3950 O O . VAL B 1 67 ? -45.938 -60.156 -36.969 1 22.11 67 VAL B O 1
ATOM 3953 N N . VAL B 1 68 ? -45.625 -59.375 -38.875 1 25.52 68 VAL B N 1
ATOM 3954 C CA . VAL B 1 68 ? -44.562 -60.375 -38.844 1 25.52 68 VAL B CA 1
ATOM 3955 C C . VAL B 1 68 ? -43.375 -59.844 -38.031 1 25.52 68 VAL B C 1
ATOM 3957 O O . VAL B 1 68 ? -42.906 -58.719 -38.219 1 25.52 68 VAL B O 1
ATOM 3960 N N . VAL B 1 69 ? -43.031 -60.562 -36.938 1 22.98 69 VAL B N 1
ATOM 3961 C CA . VAL B 1 69 ? -42 -60.469 -35.906 1 22.98 69 VAL B CA 1
ATOM 3962 C C . VAL B 1 69 ? -40.625 -60.781 -36.469 1 22.98 69 VAL B C 1
ATOM 3964 O O . VAL B 1 69 ? -40.375 -61.906 -36.906 1 22.98 69 VAL B O 1
ATOM 3967 N N . VAL B 1 70 ? -40.219 -60.094 -37.5 1 26.92 70 VAL B N 1
ATOM 3968 C CA . VAL B 1 70 ? -38.875 -60.5 -37.969 1 26.92 70 VAL B CA 1
ATOM 3969 C C . VAL B 1 70 ? -37.906 -60.5 -36.781 1 26.92 70 VAL B C 1
ATOM 3971 O O . VAL B 1 70 ? -37.906 -59.562 -35.969 1 26.92 70 VAL B O 1
ATOM 3974 N N . PRO B 1 71 ? -37.344 -61.719 -36.562 1 25.22 71 PRO B N 1
ATOM 3975 C CA . PRO B 1 71 ? -36.375 -61.906 -35.469 1 25.22 71 PRO B CA 1
ATOM 3976 C C . PRO B 1 71 ? -35.25 -60.906 -35.469 1 25.22 71 PRO B C 1
ATOM 3978 O O . PRO B 1 71 ? -34.875 -60.406 -36.531 1 25.22 71 PRO B O 1
ATOM 3981 N N . TRP B 1 72 ? -35.031 -60.312 -34.344 1 21.98 72 TRP B N 1
ATOM 3982 C CA . TRP B 1 72 ? -34.062 -59.281 -33.906 1 21.98 72 TRP B CA 1
ATOM 3983 C C . TRP B 1 72 ? -32.625 -59.781 -34.125 1 21.98 72 TRP B C 1
ATOM 3985 O O . TRP B 1 72 ? -32.188 -60.719 -33.469 1 21.98 72 TRP B O 1
ATOM 3995 N N . LYS B 1 73 ? -32.25 -60.125 -35.438 1 26.53 73 LYS B N 1
ATOM 3996 C CA . LYS B 1 73 ? -30.844 -60.469 -35.562 1 26.53 73 LYS B CA 1
ATOM 3997 C C . LYS B 1 73 ? -29.984 -59.719 -34.594 1 26.53 73 LYS B C 1
ATOM 3999 O O . LYS B 1 73 ? -30.203 -58.5 -34.375 1 26.53 73 LYS B O 1
ATOM 4004 N N . ASN B 1 74 ? -29.344 -60.531 -33.781 1 24.8 74 ASN B N 1
ATOM 4005 C CA . ASN B 1 74 ? -28.344 -60.219 -32.781 1 24.8 74 ASN B CA 1
ATOM 4006 C C . ASN B 1 74 ? -27.25 -59.281 -33.312 1 24.8 74 ASN B C 1
ATOM 4008 O O . ASN B 1 74 ? -26.359 -59.75 -34.031 1 24.8 74 ASN B O 1
ATOM 4012 N N . PHE B 1 75 ? -27.547 -58.312 -34.156 1 27.28 75 PHE B N 1
ATOM 4013 C CA . PHE B 1 75 ? -26.359 -57.531 -34.438 1 27.28 75 PHE B CA 1
ATOM 4014 C C . PHE B 1 75 ? -25.578 -57.219 -33.188 1 27.28 75 PHE B C 1
ATOM 4016 O O . PHE B 1 75 ? -26.094 -56.594 -32.25 1 27.28 75 PHE B O 1
ATOM 4023 N N . SER B 1 76 ? -24.703 -58.188 -32.875 1 25.78 76 SER B N 1
ATOM 4024 C CA . SER B 1 76 ? -23.688 -57.875 -31.859 1 25.78 76 SER B CA 1
ATOM 4025 C C . SER B 1 76 ? -23.078 -56.5 -32.062 1 25.78 76 SER B C 1
ATOM 4027 O O . SER B 1 76 ? -22.422 -56.25 -33.094 1 25.78 76 SER B O 1
ATOM 4029 N N . VAL B 1 77 ? -23.828 -55.5 -31.984 1 28.69 77 VAL B N 1
ATOM 4030 C CA . VAL B 1 77 ? -23.172 -54.219 -31.938 1 28.69 77 VAL B CA 1
ATOM 4031 C C . VAL B 1 77 ? -21.891 -54.312 -31.109 1 28.69 77 VAL B C 1
ATOM 4033 O O . VAL B 1 77 ? -21.922 -54.719 -29.953 1 28.69 77 VAL B O 1
ATOM 4036 N N . CYS B 1 78 ? -20.797 -54.75 -31.797 1 28.08 78 CYS B N 1
ATOM 4037 C CA . CYS B 1 78 ? -19.5 -54.438 -31.188 1 28.08 78 CYS B CA 1
ATOM 4038 C C . CYS B 1 78 ? -19.578 -53.156 -30.391 1 28.08 78 CYS B C 1
ATOM 4040 O O . CYS B 1 78 ? -19.859 -52.094 -30.938 1 28.08 78 CYS B O 1
ATOM 4042 N N . SER B 1 79 ? -20.234 -53.219 -29.266 1 28.69 79 SER B N 1
ATOM 4043 C CA . SER B 1 79 ? -20.078 -52.188 -28.266 1 28.69 79 SER B CA 1
ATOM 4044 C C . SER B 1 79 ? -18.641 -51.656 -28.219 1 28.69 79 SER B C 1
ATOM 4046 O O . SER B 1 79 ? -17.75 -52.344 -27.719 1 28.69 79 SER B O 1
ATOM 4048 N N . ASP B 1 80 ? -18.047 -51.406 -29.375 1 30.62 80 ASP B N 1
ATOM 4049 C CA . ASP B 1 80 ? -16.844 -50.594 -29.203 1 30.62 80 ASP B CA 1
ATOM 4050 C C . ASP B 1 80 ? -16.969 -49.688 -27.969 1 30.62 80 ASP B C 1
ATOM 4052 O O . ASP B 1 80 ? -17.734 -48.719 -27.953 1 30.62 80 ASP B O 1
ATOM 4056 N N . MET B 1 81 ? -17.125 -50.281 -26.828 1 30.17 81 MET B N 1
ATOM 4057 C CA . MET B 1 81 ? -16.891 -49.531 -25.609 1 30.17 81 MET B CA 1
ATOM 4058 C C . MET B 1 81 ? -15.789 -48.5 -25.797 1 30.17 81 MET B C 1
ATOM 4060 O O . MET B 1 81 ? -14.633 -48.875 -26.031 1 30.17 81 MET B O 1
ATOM 4064 N N . ALA B 1 82 ? -15.984 -47.5 -26.406 1 36.91 82 ALA B N 1
ATOM 4065 C CA . ALA B 1 82 ? -15.016 -46.438 -26.234 1 36.91 82 ALA B CA 1
ATOM 4066 C C . ALA B 1 82 ? -14.312 -46.531 -24.891 1 36.91 82 ALA B C 1
ATOM 4068 O O . ALA B 1 82 ? -14.961 -46.781 -23.859 1 36.91 82 ALA B O 1
ATOM 4069 N N . PRO B 1 83 ? -13.078 -47.031 -24.844 1 37.38 83 PRO B N 1
ATOM 4070 C CA . PRO B 1 83 ? -12.484 -46.938 -23.5 1 37.38 83 PRO B CA 1
ATOM 4071 C C . PRO B 1 83 ? -13.141 -45.906 -22.625 1 37.38 83 PRO B C 1
ATOM 4073 O O . PRO B 1 83 ? -13.359 -44.75 -23.062 1 37.38 83 PRO B O 1
ATOM 4076 N N . THR B 1 84 ? -14.281 -46.125 -21.984 1 43.94 84 THR B N 1
ATOM 4077 C CA . THR B 1 84 ? -14.898 -45.281 -20.969 1 43.94 84 THR B CA 1
ATOM 4078 C C . THR B 1 84 ? -13.859 -44.375 -20.344 1 43.94 84 THR B C 1
ATOM 4080 O O . THR B 1 84 ? -12.984 -44.812 -19.594 1 43.94 84 THR B O 1
ATOM 4083 N N . GLN B 1 85 ? -13.242 -43.531 -21.109 1 55.19 85 GLN B N 1
ATOM 4084 C CA . GLN B 1 85 ? -12.211 -42.625 -20.656 1 55.19 85 GLN B CA 1
ATOM 4085 C C . GLN B 1 85 ? -12.492 -42.125 -19.25 1 55.19 85 GLN B C 1
ATOM 4087 O O . GLN B 1 85 ? -13.492 -41.438 -19 1 55.19 85 GLN B O 1
ATOM 4092 N N . HIS B 1 86 ? -12.133 -42.844 -18.156 1 85.19 86 HIS B N 1
ATOM 4093 C CA . HIS B 1 86 ? -12.234 -42.531 -16.75 1 85.19 86 HIS B CA 1
ATOM 4094 C C . HIS B 1 86 ? -11.539 -41.188 -16.438 1 85.19 86 HIS B C 1
ATOM 4096 O O . HIS B 1 86 ? -10.461 -40.906 -16.969 1 85.19 86 HIS B O 1
ATOM 4102 N N . ASN B 1 87 ? -12.32 -40.281 -15.875 1 96.5 87 ASN B N 1
ATOM 4103 C CA . ASN B 1 87 ? -11.805 -39.031 -15.383 1 96.5 87 ASN B CA 1
ATOM 4104 C C . ASN B 1 87 ? -11.391 -39.125 -13.914 1 96.5 87 ASN B C 1
ATOM 4106 O O . ASN B 1 87 ? -12.211 -38.906 -13.023 1 96.5 87 ASN B O 1
ATOM 4110 N N . MET B 1 88 ? -10.078 -39.5 -13.812 1 97.88 88 MET B N 1
ATOM 4111 C CA . MET B 1 88 ? -9.547 -39.562 -12.453 1 97.88 88 MET B CA 1
ATOM 4112 C C . MET B 1 88 ? -9.102 -38.188 -11.953 1 97.88 88 MET B C 1
ATOM 4114 O O . MET B 1 88 ? -8.523 -37.406 -12.711 1 97.88 88 MET B O 1
ATOM 4118 N N . ALA B 1 89 ? -9.484 -37.906 -10.656 1 98.38 89 ALA B N 1
ATOM 4119 C CA . ALA B 1 89 ? -9.164 -36.625 -10.086 1 98.38 89 ALA B CA 1
ATOM 4120 C C . ALA B 1 89 ? -8.547 -36.75 -8.695 1 98.38 89 ALA B C 1
ATOM 4122 O O . ALA B 1 89 ? -8.891 -37.688 -7.953 1 98.38 89 ALA B O 1
ATOM 4123 N N . ALA B 1 90 ? -7.578 -35.906 -8.406 1 98.44 90 ALA B N 1
ATOM 4124 C CA . ALA B 1 90 ? -7.055 -35.781 -7.043 1 98.44 90 ALA B CA 1
ATOM 4125 C C . ALA B 1 90 ? -7.992 -34.969 -6.16 1 98.44 90 ALA B C 1
ATOM 4127 O O . ALA B 1 90 ? -7.988 -33.75 -6.219 1 98.44 90 ALA B O 1
ATOM 4128 N N . VAL B 1 91 ? -8.719 -35.625 -5.285 1 98.06 91 VAL B N 1
ATOM 4129 C CA . VAL B 1 91 ? -9.773 -34.969 -4.508 1 98.06 91 VAL B CA 1
ATOM 4130 C C . VAL B 1 91 ? -9.375 -34.938 -3.033 1 98.06 91 VAL B C 1
ATOM 4132 O O . VAL B 1 91 ? -9.039 -35.969 -2.449 1 98.06 91 VAL B O 1
ATOM 4135 N N . CYS B 1 92 ? -9.375 -33.75 -2.5 1 97.5 92 CYS B N 1
ATOM 4136 C CA . CYS B 1 92 ? -9.125 -33.562 -1.077 1 97.5 92 CYS B CA 1
ATOM 4137 C C . CYS B 1 92 ? -10.422 -33.594 -0.285 1 97.5 92 CYS B C 1
ATOM 4139 O O . CYS B 1 92 ? -11.312 -32.75 -0.514 1 97.5 92 CYS B O 1
ATOM 4141 N N . TYR B 1 93 ? -10.547 -34.469 0.648 1 96.38 93 TYR B N 1
ATOM 4142 C CA . TYR B 1 93 ? -11.758 -34.625 1.453 1 96.38 93 TYR B CA 1
ATOM 4143 C C . TYR B 1 93 ? -11.602 -33.938 2.807 1 96.38 93 TYR B C 1
ATOM 4145 O O . TYR B 1 93 ? -12.578 -33.75 3.529 1 96.38 93 TYR B O 1
ATOM 4153 N N . GLY B 1 94 ? -10.414 -33.562 3.125 1 93.38 94 GLY B N 1
ATOM 4154 C CA . GLY B 1 94 ? -10.047 -32.938 4.387 1 93.38 94 GLY B CA 1
ATOM 4155 C C . GLY B 1 94 ? -8.555 -33 4.668 1 93.38 94 GLY B C 1
ATOM 4156 O O . GLY B 1 94 ? -7.77 -33.375 3.805 1 93.38 94 GLY B O 1
ATOM 4157 N N . PRO B 1 95 ? -8.211 -32.594 5.867 1 92.94 95 PRO B N 1
ATOM 4158 C CA . PRO B 1 95 ? -6.785 -32.625 6.203 1 92.94 95 PRO B CA 1
ATOM 4159 C C . PRO B 1 95 ? -6.168 -34 6.055 1 92.94 95 PRO B C 1
ATOM 4161 O O . PRO B 1 95 ? -6.652 -34.969 6.66 1 92.94 95 PRO B O 1
ATOM 4164 N N . ASP B 1 96 ? -5.172 -34.094 5.195 1 94.62 96 ASP B N 1
ATOM 4165 C CA . ASP B 1 96 ? -4.359 -35.281 4.945 1 94.62 96 ASP B CA 1
ATOM 4166 C C . ASP B 1 96 ? -5.191 -36.375 4.312 1 94.62 96 ASP B C 1
ATOM 4168 O O . ASP B 1 96 ? -4.887 -37.562 4.488 1 94.62 96 ASP B O 1
ATOM 4172 N N . ASP B 1 97 ? -6.238 -36.031 3.686 1 96.81 97 ASP B N 1
ATOM 4173 C CA . ASP B 1 97 ? -7.109 -36.969 3.023 1 96.81 97 ASP B CA 1
ATOM 4174 C C . ASP B 1 97 ? -7.254 -36.656 1.536 1 96.81 97 ASP B C 1
ATOM 4176 O O . ASP B 1 97 ? -8.258 -36.094 1.111 1 96.81 97 ASP B O 1
ATOM 4180 N N . LEU B 1 98 ? -6.262 -37.094 0.824 1 97.94 98 LEU B N 1
ATOM 4181 C CA . LEU B 1 98 ? -6.234 -36.969 -0.629 1 97.94 98 LEU B CA 1
ATOM 4182 C C . LEU B 1 98 ? -6.488 -38.312 -1.299 1 97.94 98 LEU B C 1
ATOM 4184 O O . LEU B 1 98 ? -5.805 -39.281 -1.009 1 97.94 98 LEU B O 1
ATOM 4188 N N . ARG B 1 99 ? -7.469 -38.312 -2.23 1 97.94 99 ARG B N 1
ATOM 4189 C CA . ARG B 1 99 ? -7.828 -39.562 -2.889 1 97.94 99 ARG B CA 1
ATOM 4190 C C . ARG B 1 99 ? -7.918 -39.375 -4.402 1 97.94 99 ARG B C 1
ATOM 4192 O O . ARG B 1 99 ? -8.266 -38.281 -4.879 1 97.94 99 ARG B O 1
ATOM 4199 N N . LEU B 1 100 ? -7.531 -40.375 -5.07 1 97.19 100 LEU B N 1
ATOM 4200 C CA . LEU B 1 100 ? -7.82 -40.469 -6.5 1 97.19 100 LEU B CA 1
ATOM 4201 C C . LEU B 1 100 ? -9.211 -41.062 -6.738 1 97.19 100 LEU B C 1
ATOM 4203 O O . LEU B 1 100 ? -9.477 -42.188 -6.363 1 97.19 100 LEU B O 1
ATOM 4207 N N . VAL B 1 101 ? -10.062 -40.219 -7.297 1 96.69 101 VAL B N 1
ATOM 4208 C CA . VAL B 1 101 ? -11.469 -40.594 -7.434 1 96.69 101 VAL B CA 1
ATOM 4209 C C . VAL B 1 101 ? -11.914 -40.406 -8.883 1 96.69 101 VAL B C 1
ATOM 4211 O O . VAL B 1 101 ? -11.461 -39.469 -9.562 1 96.69 101 VAL B O 1
ATOM 4214 N N . SER B 1 102 ? -12.719 -41.344 -9.305 1 97.12 102 SER B N 1
ATOM 4215 C CA . SER B 1 102 ? -13.344 -41.156 -10.617 1 97.12 102 SER B CA 1
ATOM 4216 C C . SER B 1 102 ? -14.484 -40.156 -10.547 1 97.12 102 SER B C 1
ATOM 4218 O O . SER B 1 102 ? -15.375 -40.281 -9.703 1 97.12 102 SER B O 1
ATOM 4220 N N . ILE B 1 103 ? -14.406 -39.156 -11.391 1 96.56 103 ILE B N 1
ATOM 4221 C CA . ILE B 1 103 ? -15.469 -38.156 -11.453 1 96.56 103 ILE B CA 1
ATOM 4222 C C . ILE B 1 103 ? -16.016 -38.094 -12.875 1 96.56 103 ILE B C 1
ATOM 4224 O O . ILE B 1 103 ? -15.414 -38.625 -13.812 1 96.56 103 ILE B O 1
ATOM 4228 N N . PRO B 1 104 ? -17.188 -37.469 -13.062 1 95.94 104 PRO B N 1
ATOM 4229 C CA . PRO B 1 104 ? -17.75 -37.375 -14.414 1 95.94 104 PRO B CA 1
ATOM 4230 C C . PRO B 1 104 ? -16.875 -36.562 -15.352 1 95.94 104 PRO B C 1
ATOM 4232 O O . PRO B 1 104 ? -16.25 -35.594 -14.93 1 95.94 104 PRO B O 1
ATOM 4235 N N . VAL B 1 105 ? -16.797 -36.969 -16.562 1 96.88 105 VAL B N 1
ATOM 4236 C CA . VAL B 1 105 ? -16.172 -36.156 -17.594 1 96.88 105 VAL B CA 1
ATOM 4237 C C . VAL B 1 105 ? -17.062 -34.969 -17.938 1 96.88 105 VAL B C 1
ATOM 4239 O O . VAL B 1 105 ? -18.234 -35.125 -18.234 1 96.88 105 VAL B O 1
ATOM 4242 N N . PRO B 1 106 ? -16.562 -33.812 -17.922 1 97.19 106 PRO B N 1
ATOM 4243 C CA . PRO B 1 106 ? -17.406 -32.625 -18.141 1 97.19 106 PRO B CA 1
ATOM 4244 C C . PRO B 1 106 ? -17.781 -32.406 -19.609 1 97.19 106 PRO B C 1
ATOM 4246 O O . PRO B 1 106 ? -17.078 -32.906 -20.5 1 97.19 106 PRO B O 1
ATOM 4249 N N . GLU B 1 107 ? -18.906 -31.812 -19.812 1 97.56 107 GLU B N 1
ATOM 4250 C CA . GLU B 1 107 ? -19.297 -31.25 -21.109 1 97.56 107 GLU B CA 1
ATOM 4251 C C . GLU B 1 107 ? -19.094 -29.734 -21.125 1 97.56 107 GLU B C 1
ATOM 4253 O O . GLU B 1 107 ? -19.359 -29.047 -20.141 1 97.56 107 GLU B O 1
ATOM 4258 N N . PRO B 1 108 ? -18.641 -29.234 -22.219 1 98 108 PRO B N 1
ATOM 4259 C CA . PRO B 1 108 ? -18.391 -27.781 -22.25 1 98 108 PRO B CA 1
ATOM 4260 C C . PRO B 1 108 ? -19.672 -26.969 -22.375 1 98 108 PRO B C 1
ATOM 4262 O O . PRO B 1 108 ? -20.578 -27.344 -23.109 1 98 108 PRO B O 1
ATOM 4265 N N . ALA B 1 109 ? -19.75 -25.891 -21.625 1 97.62 109 ALA B N 1
ATOM 4266 C CA . ALA B 1 109 ? -20.734 -24.859 -21.938 1 97.62 109 ALA B CA 1
ATOM 4267 C C . ALA B 1 109 ? -20.391 -24.156 -23.266 1 97.62 109 ALA B C 1
ATOM 4269 O O . ALA B 1 109 ? -19.359 -24.453 -23.875 1 97.62 109 ALA B O 1
ATOM 4270 N N . PHE B 1 110 ? -21.25 -23.203 -23.703 1 98.06 110 PHE B N 1
ATOM 4271 C CA . PHE B 1 110 ? -21.156 -22.594 -25.031 1 98.06 110 PHE B CA 1
ATOM 4272 C C . PHE B 1 110 ? -19.828 -21.828 -25.172 1 98.06 110 PHE B C 1
ATOM 4274 O O . PHE B 1 110 ? -19.297 -21.719 -26.266 1 98.06 110 PHE B O 1
ATOM 4281 N N . ASN B 1 111 ? -19.281 -21.391 -24.062 1 98.25 111 ASN B N 1
ATOM 4282 C CA . ASN B 1 111 ? -18.078 -20.562 -24.109 1 98.25 111 ASN B CA 1
ATOM 4283 C C . ASN B 1 111 ? -16.906 -21.266 -23.438 1 98.25 111 ASN B C 1
ATOM 4285 O O . ASN B 1 111 ? -15.922 -20.609 -23.062 1 98.25 111 ASN B O 1
ATOM 4289 N N . GLU B 1 112 ? -16.984 -22.594 -23.281 1 98.56 112 GLU B N 1
ATOM 4290 C CA . GLU B 1 112 ? -15.961 -23.359 -22.578 1 98.56 112 GLU B CA 1
ATOM 4291 C C . GLU B 1 112 ? -15.305 -24.375 -23.516 1 98.56 112 GLU B C 1
ATOM 4293 O O . GLU B 1 112 ? -15.766 -24.578 -24.641 1 98.56 112 GLU B O 1
ATOM 4298 N N . VAL B 1 113 ? -14.234 -24.922 -23.094 1 98.81 113 VAL B N 1
ATOM 4299 C CA . VAL B 1 113 ? -13.594 -26.078 -23.688 1 98.81 113 VAL B CA 1
ATOM 4300 C C . VAL B 1 113 ? -13.383 -27.156 -22.625 1 98.81 113 VAL B C 1
ATOM 4302 O O . VAL B 1 113 ? -13.344 -26.859 -21.422 1 98.81 113 VAL B O 1
ATOM 4305 N N . VAL B 1 114 ? -13.328 -28.344 -23.047 1 98.75 114 VAL B N 1
ATOM 4306 C CA . VAL B 1 114 ? -12.891 -29.453 -22.188 1 98.75 114 VAL B CA 1
ATOM 4307 C C . VAL B 1 114 ? -11.438 -29.797 -22.5 1 98.75 114 VAL B C 1
ATOM 4309 O O . VAL B 1 114 ? -11.086 -30.047 -23.641 1 98.75 114 VAL B O 1
ATOM 4312 N N . LEU B 1 115 ? -10.719 -29.766 -21.484 1 98.75 115 LEU B N 1
ATOM 4313 C CA . LEU B 1 115 ? -9.281 -30 -21.609 1 98.75 115 LEU B CA 1
ATOM 4314 C C . LEU B 1 115 ? -8.906 -31.375 -21.078 1 98.75 115 LEU B C 1
ATOM 4316 O O . LEU B 1 115 ? -9.422 -31.812 -20.031 1 98.75 115 LEU B O 1
ATOM 4320 N N . GLU B 1 116 ? -8.141 -32.094 -21.859 1 98.75 116 GLU B N 1
ATOM 4321 C CA . GLU B 1 116 ? -7.34 -33.156 -21.281 1 98.75 116 GLU B CA 1
ATOM 4322 C C . GLU B 1 116 ? -6.07 -32.625 -20.625 1 98.75 116 GLU B C 1
ATOM 4324 O O . GLU B 1 116 ? -5.145 -32.188 -21.328 1 98.75 116 GLU B O 1
ATOM 4329 N N . VAL B 1 117 ? -6.051 -32.625 -19.297 1 98.81 117 VAL B N 1
ATOM 4330 C CA . VAL B 1 117 ? -4.934 -32.031 -18.578 1 98.81 117 VAL B CA 1
ATOM 4331 C C . VAL B 1 117 ? -3.693 -32.906 -18.719 1 98.81 117 VAL B C 1
ATOM 4333 O O . VAL B 1 117 ? -3.762 -34.125 -18.547 1 98.81 117 VAL B O 1
ATOM 4336 N N . ASP B 1 118 ? -2.631 -32.312 -19.156 1 98.69 118 ASP B N 1
ATOM 4337 C CA . ASP B 1 118 ? -1.38 -33.031 -19.391 1 98.69 118 ASP B CA 1
ATOM 4338 C C . ASP B 1 118 ? -0.482 -33 -18.156 1 98.69 118 ASP B C 1
ATOM 4340 O O . ASP B 1 118 ? -0.071 -34.031 -17.625 1 98.69 118 ASP B O 1
ATOM 4344 N N . SER B 1 119 ? -0.177 -31.828 -17.734 1 98.5 119 SER B N 1
ATOM 4345 C CA . SER B 1 119 ? 0.695 -31.547 -16.594 1 98.5 119 SER B CA 1
ATOM 4346 C C . SER B 1 119 ? 0.032 -30.594 -15.609 1 98.5 119 SER B C 1
ATOM 4348 O O . SER B 1 119 ? -0.646 -29.656 -16.016 1 98.5 119 SER B O 1
ATOM 4350 N N . CYS B 1 120 ? 0.18 -30.891 -14.32 1 98.69 120 CYS B N 1
ATOM 4351 C CA . CYS B 1 120 ? -0.323 -30.047 -13.242 1 98.69 120 CYS B CA 1
ATOM 4352 C C . CYS B 1 120 ? 0.724 -29.875 -12.148 1 98.69 120 CYS B C 1
ATOM 4354 O O . CYS B 1 120 ? 1.124 -30.859 -11.508 1 98.69 120 CYS B O 1
ATOM 4356 N N . GLY B 1 121 ? 1.187 -28.641 -11.969 1 98.25 121 GLY B N 1
ATOM 4357 C CA . GLY B 1 121 ? 2.105 -28.375 -10.875 1 98.25 121 GLY B CA 1
ATOM 4358 C C . GLY B 1 121 ? 1.411 -28.25 -9.531 1 98.25 121 GLY B C 1
ATOM 4359 O O . GLY B 1 121 ? 0.267 -27.797 -9.453 1 98.25 121 GLY B O 1
ATOM 4360 N N . ILE B 1 122 ? 2.115 -28.641 -8.492 1 97.31 122 ILE B N 1
ATOM 4361 C CA . ILE B 1 122 ? 1.581 -28.516 -7.141 1 97.31 122 ILE B CA 1
ATOM 4362 C C . ILE B 1 122 ? 2.025 -27.188 -6.527 1 97.31 122 ILE B C 1
ATOM 4364 O O . ILE B 1 122 ? 3.211 -26.859 -6.559 1 97.31 122 ILE B O 1
ATOM 4368 N N . CYS B 1 123 ? 1.101 -26.422 -6.012 1 94.75 123 CYS B N 1
ATOM 4369 C CA . CYS B 1 123 ? 1.366 -25.125 -5.383 1 94.75 123 CYS B CA 1
ATOM 4370 C C . CYS B 1 123 ? 1.217 -25.219 -3.871 1 94.75 123 CYS B C 1
ATOM 4372 O O . CYS B 1 123 ? 0.582 -26.141 -3.359 1 94.75 123 CYS B O 1
ATOM 4374 N N . GLY B 1 124 ? 1.837 -24.281 -3.17 1 90.31 124 GLY B N 1
ATOM 4375 C CA . GLY B 1 124 ? 1.642 -24.188 -1.732 1 90.31 124 GLY B CA 1
ATOM 4376 C C . GLY B 1 124 ? 0.18 -24.094 -1.333 1 90.31 124 GLY B C 1
ATOM 4377 O O . GLY B 1 124 ? -0.214 -24.625 -0.291 1 90.31 124 GLY B O 1
ATOM 4378 N N . THR B 1 125 ? -0.616 -23.5 -2.111 1 90.19 125 THR B N 1
ATOM 4379 C CA . THR B 1 125 ? -2.047 -23.391 -1.842 1 90.19 125 THR B CA 1
ATOM 4380 C C . THR B 1 125 ? -2.693 -24.781 -1.819 1 90.19 125 THR B C 1
ATOM 4382 O O . THR B 1 125 ? -3.588 -25.031 -1.012 1 90.19 125 THR B O 1
ATOM 4385 N N . ASP B 1 126 ? -2.324 -25.672 -2.715 1 93.62 126 ASP B N 1
ATOM 4386 C CA . ASP B 1 126 ? -2.812 -27.047 -2.693 1 93.62 126 ASP B CA 1
ATOM 4387 C C . ASP B 1 126 ? -2.445 -27.734 -1.382 1 93.62 126 ASP B C 1
ATOM 4389 O O . ASP B 1 126 ? -3.271 -28.438 -0.793 1 93.62 126 ASP B O 1
ATOM 4393 N N . VAL B 1 127 ? -1.234 -27.484 -1.013 1 91.38 127 VAL B N 1
ATOM 4394 C CA . VAL B 1 127 ? -0.731 -28.078 0.217 1 91.38 127 VAL B CA 1
ATOM 4395 C C . VAL B 1 127 ? -1.504 -27.531 1.415 1 91.38 127 VAL B C 1
ATOM 4397 O O . VAL B 1 127 ? -1.82 -28.281 2.35 1 91.38 127 VAL B O 1
ATOM 4400 N N . HIS B 1 128 ? -1.815 -26.234 1.367 1 88.5 128 HIS B N 1
ATOM 4401 C CA . HIS B 1 128 ? -2.604 -25.641 2.436 1 88.5 128 HIS B CA 1
ATOM 4402 C C . HIS B 1 128 ? -3.979 -26.281 2.541 1 88.5 128 HIS B C 1
ATOM 4404 O O . HIS B 1 128 ? -4.457 -26.562 3.645 1 88.5 128 HIS B O 1
ATOM 4410 N N . PHE B 1 129 ? -4.617 -26.531 1.451 1 90.75 129 PHE B N 1
ATOM 4411 C CA . PHE B 1 129 ? -5.898 -27.219 1.472 1 90.75 129 PHE B CA 1
ATOM 4412 C C . PHE B 1 129 ? -5.754 -28.625 2.066 1 90.75 129 PHE B C 1
ATOM 4414 O O . PHE B 1 129 ? -6.551 -29.031 2.914 1 90.75 129 PHE B O 1
ATOM 4421 N N . LEU B 1 130 ? -4.746 -29.281 1.677 1 93.62 130 LEU B N 1
ATOM 4422 C CA . LEU B 1 130 ? -4.559 -30.672 2.072 1 93.62 130 LEU B CA 1
ATOM 4423 C C . LEU B 1 130 ? -4.16 -30.781 3.541 1 93.62 130 LEU B C 1
ATOM 4425 O O . LEU B 1 130 ? -4.605 -31.688 4.246 1 93.62 130 LEU B O 1
ATOM 4429 N N . LYS B 1 131 ? -3.348 -29.797 4.02 1 92.19 131 LYS B N 1
ATOM 4430 C CA . LYS B 1 131 ? -2.797 -29.922 5.367 1 92.19 131 LYS B CA 1
ATOM 4431 C C . LYS B 1 131 ? -3.666 -29.188 6.383 1 92.19 131 LYS B C 1
ATOM 4433 O O . LYS B 1 131 ? -3.787 -29.609 7.531 1 92.19 131 LYS B O 1
ATOM 4438 N N . GLU B 1 132 ? -4.316 -28.062 5.914 1 88.44 132 GLU B N 1
ATOM 4439 C CA . GLU B 1 132 ? -4.965 -27.188 6.883 1 88.44 132 GLU B CA 1
ATOM 4440 C C . GLU B 1 132 ? -6.449 -27.031 6.578 1 88.44 132 GLU B C 1
ATOM 4442 O O . GLU B 1 132 ? -7.188 -26.422 7.359 1 88.44 132 GLU B O 1
ATOM 4447 N N . GLY B 1 133 ? -6.844 -27.562 5.527 1 87.94 133 GLY B N 1
ATOM 4448 C CA . GLY B 1 133 ? -8.25 -27.453 5.168 1 87.94 133 GLY B CA 1
ATOM 4449 C C . GLY B 1 133 ? -8.609 -26.125 4.535 1 87.94 133 GLY B C 1
ATOM 4450 O O . GLY B 1 133 ? -9.781 -25.766 4.473 1 87.94 133 GLY B O 1
ATOM 4451 N N . GLY B 1 134 ? -7.66 -25.359 4.254 1 82.44 134 GLY B N 1
ATOM 4452 C CA . GLY B 1 134 ? -7.902 -24.078 3.6 1 82.44 134 GLY B CA 1
ATOM 4453 C C . GLY B 1 134 ? -7.082 -22.953 4.188 1 82.44 134 GLY B C 1
ATOM 4454 O O . GLY B 1 134 ? -6.098 -23.188 4.891 1 82.44 134 GLY B O 1
ATOM 4455 N N . PHE B 1 135 ? -7.387 -21.656 3.758 1 75.56 135 PHE B N 1
ATOM 4456 C CA . PHE B 1 135 ? -6.746 -20.453 4.25 1 75.56 135 PHE B CA 1
ATOM 4457 C C . PHE B 1 135 ? -7.719 -19.281 4.23 1 75.56 135 PHE B C 1
ATOM 4459 O O . PHE B 1 135 ? -8.562 -19.172 3.336 1 75.56 135 PHE B O 1
ATOM 4466 N N . GLY B 1 136 ? -7.547 -18.422 5.258 1 73.38 136 GLY B N 1
ATOM 4467 C CA . GLY B 1 136 ? -8.469 -17.297 5.355 1 73.38 136 GLY B CA 1
ATOM 4468 C C . GLY B 1 136 ? -9.922 -17.719 5.293 1 73.38 136 GLY B C 1
ATOM 4469 O O . GLY B 1 136 ? -10.359 -18.594 6.035 1 73.38 136 GLY B O 1
ATOM 4470 N N . ASP B 1 137 ? -10.57 -17.094 4.289 1 76.12 137 ASP B N 1
ATOM 4471 C CA . ASP B 1 137 ? -12 -17.375 4.156 1 76.12 137 ASP B CA 1
ATOM 4472 C C . ASP B 1 137 ? -12.242 -18.547 3.215 1 76.12 137 ASP B C 1
ATOM 4474 O O . ASP B 1 137 ? -13.375 -19.016 3.068 1 76.12 137 ASP B O 1
ATOM 4478 N N . GLN B 1 138 ? -11.172 -19.062 2.641 1 79.62 138 GLN B N 1
ATOM 4479 C CA . GLN B 1 138 ? -11.281 -20.203 1.749 1 79.62 138 GLN B CA 1
ATOM 4480 C C . GLN B 1 138 ? -11.109 -21.516 2.514 1 79.62 138 GLN B C 1
ATOM 4482 O O . GLN B 1 138 ? -9.992 -22.031 2.607 1 79.62 138 GLN B O 1
ATOM 4487 N N . LYS B 1 139 ? -12.25 -22 2.998 1 85.69 139 LYS B N 1
ATOM 4488 C CA . LYS B 1 139 ? -12.266 -23.25 3.756 1 85.69 139 LYS B CA 1
ATOM 4489 C C . LYS B 1 139 ? -12.898 -24.375 2.943 1 85.69 139 LYS B C 1
ATOM 4491 O O . LYS B 1 139 ? -13.789 -24.141 2.125 1 85.69 139 LYS B O 1
ATOM 4496 N N . LEU B 1 140 ? -12.352 -25.531 3.168 1 90.44 140 LEU B N 1
ATOM 4497 C CA . LEU B 1 140 ? -12.914 -26.719 2.541 1 90.44 140 LEU B CA 1
ATOM 4498 C C . LEU B 1 140 ? -14.297 -27.031 3.096 1 90.44 140 LEU B C 1
ATOM 4500 O O . LEU B 1 140 ? -14.445 -27.312 4.285 1 90.44 140 LEU B O 1
ATOM 4504 N N . ILE B 1 141 ? -15.297 -26.906 2.334 1 91.69 141 ILE B N 1
ATOM 4505 C CA . ILE B 1 141 ? -16.656 -27.172 2.787 1 91.69 141 ILE B CA 1
ATOM 4506 C C . ILE B 1 141 ? -17.219 -28.375 2.043 1 91.69 141 ILE B C 1
ATOM 4508 O O . ILE B 1 141 ? -18.359 -28.797 2.287 1 91.69 141 ILE B O 1
ATOM 4512 N N . ARG B 1 142 ? -16.562 -28.938 1.161 1 93.44 142 ARG B N 1
ATOM 4513 C CA . ARG B 1 142 ? -16.859 -30.109 0.344 1 93.44 142 ARG B CA 1
ATOM 4514 C C . ARG B 1 142 ? -15.578 -30.734 -0.208 1 93.44 142 ARG B C 1
ATOM 4516 O O . ARG B 1 142 ? -14.531 -30.094 -0.226 1 93.44 142 ARG B O 1
ATOM 4523 N N . PRO B 1 143 ? -15.719 -32 -0.596 1 95.5 143 PRO B N 1
ATOM 4524 C CA . PRO B 1 143 ? -14.555 -32.531 -1.326 1 95.5 143 PRO B CA 1
ATOM 4525 C C . PRO B 1 143 ? -14.172 -31.656 -2.516 1 95.5 143 PRO B C 1
ATOM 4527 O O . PRO B 1 143 ? -15.047 -31.125 -3.213 1 95.5 143 PRO B O 1
ATOM 4530 N N . LEU B 1 144 ? -12.875 -31.453 -2.674 1 95.94 144 LEU B N 1
ATOM 4531 C CA . LEU B 1 144 ? -12.383 -30.469 -3.633 1 95.94 144 LEU B CA 1
ATOM 4532 C C . LEU B 1 144 ? -11.273 -31.062 -4.5 1 95.94 144 LEU B C 1
ATOM 4534 O O . LEU B 1 144 ? -10.312 -31.625 -3.979 1 95.94 144 LEU B O 1
ATOM 4538 N N . VAL B 1 145 ? -11.492 -31.031 -5.863 1 97.69 145 VAL B N 1
ATOM 4539 C CA . VAL B 1 145 ? -10.367 -31.359 -6.73 1 97.69 145 VAL B CA 1
ATOM 4540 C C . VAL B 1 145 ? -9.266 -30.312 -6.582 1 97.69 145 VAL B C 1
ATOM 4542 O O . VAL B 1 145 ? -9.539 -29.109 -6.66 1 97.69 145 VAL B O 1
ATOM 4545 N N . LEU B 1 146 ? -7.996 -30.703 -6.363 1 97.12 146 LEU B N 1
ATOM 4546 C CA . LEU B 1 146 ? -6.891 -29.766 -6.176 1 97.12 146 LEU B CA 1
ATOM 4547 C C . LEU B 1 146 ? -6.215 -29.453 -7.508 1 97.12 146 LEU B C 1
ATOM 4549 O O . LEU B 1 146 ? -6.598 -30 -8.547 1 97.12 146 LEU B O 1
ATOM 4553 N N . GLY B 1 147 ? -5.332 -28.484 -7.441 1 97.69 147 GLY B N 1
ATOM 4554 C CA . GLY B 1 147 ? -4.504 -28.156 -8.594 1 97.69 147 GLY B CA 1
ATOM 4555 C C . GLY B 1 147 ? -4.98 -26.922 -9.328 1 97.69 147 GLY B C 1
ATOM 4556 O O . GLY B 1 147 ? -6.184 -26.719 -9.516 1 97.69 147 GLY B O 1
ATOM 4557 N N . HIS B 1 148 ? -3.963 -26.094 -9.781 1 98.06 148 HIS B N 1
ATOM 4558 C CA . HIS B 1 148 ? -4.328 -24.906 -10.547 1 98.06 148 HIS B CA 1
ATOM 4559 C C . HIS B 1 148 ? -3.178 -24.453 -11.438 1 98.06 148 HIS B C 1
ATOM 4561 O O . HIS B 1 148 ? -3.244 -23.375 -12.047 1 98.06 148 HIS B O 1
ATOM 4567 N N . GLU B 1 149 ? -2.135 -25.141 -11.547 1 98.56 149 GLU B N 1
ATOM 4568 C CA . GLU B 1 149 ? -0.996 -24.891 -12.422 1 98.56 149 GLU B CA 1
ATOM 4569 C C . GLU B 1 149 ? -0.897 -25.922 -13.531 1 98.56 149 GLU B C 1
ATOM 4571 O O . GLU B 1 149 ? -0.17 -26.906 -13.398 1 98.56 149 GLU B O 1
ATOM 4576 N N . SER B 1 150 ? -1.613 -25.672 -14.672 1 98.75 150 SER B N 1
ATOM 4577 C CA . SER B 1 150 ? -1.748 -26.797 -15.578 1 98.75 150 SER B CA 1
ATOM 4578 C C . SER B 1 150 ? -1.685 -26.359 -17.031 1 98.75 150 SER B C 1
ATOM 4580 O O . SER B 1 150 ? -1.843 -25.172 -17.328 1 98.75 150 SER B O 1
ATOM 4582 N N . ALA B 1 151 ? -1.385 -27.266 -17.828 1 98.88 151 ALA B N 1
ATOM 4583 C CA . ALA B 1 151 ? -1.494 -27.234 -19.281 1 98.88 151 ALA B CA 1
ATOM 4584 C C . ALA B 1 151 ? -2.123 -28.516 -19.828 1 98.88 151 ALA B C 1
ATOM 4586 O O . ALA B 1 151 ? -2.115 -29.547 -19.156 1 98.88 151 ALA B O 1
ATOM 4587 N N . GLY B 1 152 ? -2.721 -28.422 -20.969 1 98.81 152 GLY B N 1
ATOM 4588 C CA . GLY B 1 152 ? -3.404 -29.578 -21.531 1 98.81 152 GLY B CA 1
ATOM 4589 C C . GLY B 1 152 ? -3.77 -29.391 -23 1 98.81 152 GLY B C 1
ATOM 4590 O O . GLY B 1 152 ? -3.248 -28.5 -23.672 1 98.81 152 GLY B O 1
ATOM 4591 N N . VAL B 1 153 ? -4.598 -30.328 -23.422 1 98.88 153 VAL B N 1
ATOM 4592 C CA . VAL B 1 153 ? -5.016 -30.344 -24.812 1 98.88 153 VAL B CA 1
ATOM 4593 C C . VAL B 1 153 ? -6.535 -30.234 -24.906 1 98.88 153 VAL B C 1
ATOM 4595 O O . VAL B 1 153 ? -7.258 -30.906 -24.156 1 98.88 153 VAL B O 1
ATOM 4598 N N . VAL B 1 154 ? -6.98 -29.406 -25.828 1 98.88 154 VAL B N 1
ATOM 4599 C CA . VAL B 1 154 ? -8.414 -29.234 -26.031 1 98.88 154 VAL B CA 1
ATOM 4600 C C . VAL B 1 154 ? -9.008 -30.516 -26.625 1 98.88 154 VAL B C 1
ATOM 4602 O O . VAL B 1 154 ? -8.508 -31.016 -27.641 1 98.88 154 VAL B O 1
ATOM 4605 N N . ARG B 1 155 ? -10.094 -31.016 -26.031 1 98.62 155 ARG B N 1
ATOM 4606 C CA . ARG B 1 155 ? -10.719 -32.25 -26.516 1 98.62 155 ARG B CA 1
ATOM 4607 C C . ARG B 1 155 ? -12.156 -31.984 -26.953 1 98.62 155 ARG B C 1
ATOM 4609 O O . ARG B 1 155 ? -12.703 -32.719 -27.781 1 98.62 155 ARG B O 1
ATOM 4616 N N . LYS B 1 156 ? -12.781 -31 -26.359 1 98.62 156 LYS B N 1
ATOM 4617 C CA . LYS B 1 156 ? -14.102 -30.531 -26.781 1 98.62 156 LYS B CA 1
ATOM 4618 C C . LYS B 1 156 ? -14.172 -29.016 -26.781 1 98.62 156 LYS B C 1
ATOM 4620 O O . LYS B 1 156 ? -13.461 -28.359 -26.016 1 98.62 156 LYS B O 1
ATOM 4625 N N . VAL B 1 157 ? -14.992 -28.484 -27.656 1 98.56 157 VAL B N 1
ATOM 4626 C CA . VAL B 1 157 ? -15.133 -27.031 -27.781 1 98.56 157 VAL B CA 1
ATOM 4627 C C . VAL B 1 157 ? -16.609 -26.656 -27.719 1 98.56 157 VAL B C 1
ATOM 4629 O O . VAL B 1 157 ? -17.453 -27.328 -28.312 1 98.56 157 VAL B O 1
ATOM 4632 N N . GLY B 1 158 ? -16.875 -25.625 -26.938 1 98.56 158 GLY B N 1
ATOM 4633 C CA . GLY B 1 158 ? -18.234 -25.109 -26.906 1 98.56 158 GLY B CA 1
ATOM 4634 C C . GLY B 1 158 ? -18.672 -24.469 -28.203 1 98.56 158 GLY B C 1
ATOM 4635 O O . GLY B 1 158 ? -17.844 -24.109 -29.031 1 98.56 158 GLY B O 1
ATOM 4636 N N . SER B 1 159 ? -19.938 -24.219 -28.297 1 98.25 159 SER B N 1
ATOM 4637 C CA . SER B 1 159 ? -20.531 -23.828 -29.562 1 98.25 159 SER B CA 1
ATOM 4638 C C . SER B 1 159 ? -20.109 -22.422 -29.969 1 98.25 159 SER B C 1
ATOM 4640 O O . SER B 1 159 ? -20.078 -22.109 -31.156 1 98.25 159 SER B O 1
ATOM 4642 N N . SER B 1 160 ? -19.75 -21.578 -29.016 1 98 160 SER B N 1
ATOM 4643 C CA . SER B 1 160 ? -19.438 -20.188 -29.344 1 98 160 SER B CA 1
ATOM 4644 C C . SER B 1 160 ? -17.922 -19.969 -29.391 1 98 160 SER B C 1
ATOM 4646 O O . SER B 1 160 ? -17.469 -18.844 -29.625 1 98 160 SER B O 1
ATOM 4648 N N . VAL B 1 161 ? -17.203 -21.047 -29.125 1 98.44 161 VAL B N 1
ATOM 4649 C CA . VAL B 1 161 ? -15.742 -20.922 -29.109 1 98.44 161 VAL B CA 1
ATOM 4650 C C . VAL B 1 161 ? -15.203 -20.969 -30.547 1 98.44 161 VAL B C 1
ATOM 4652 O O . VAL B 1 161 ? -15.5 -21.906 -31.297 1 98.44 161 VAL B O 1
ATOM 4655 N N . THR B 1 162 ? -14.406 -19.938 -30.938 1 97.94 162 THR B N 1
ATOM 4656 C CA . THR B 1 162 ? -13.953 -19.875 -32.312 1 97.94 162 THR B CA 1
ATOM 4657 C C . THR B 1 162 ? -12.43 -19.828 -32.375 1 97.94 162 THR B C 1
ATOM 4659 O O . THR B 1 162 ? -11.836 -20.109 -33.438 1 97.94 162 THR B O 1
ATOM 4662 N N . HIS B 1 163 ? -11.781 -19.484 -31.344 1 97.62 163 HIS B N 1
ATOM 4663 C CA . HIS B 1 163 ? -10.344 -19.234 -31.422 1 97.62 163 HIS B CA 1
ATOM 4664 C C . HIS B 1 163 ? -9.547 -20.469 -31 1 97.62 163 HIS B C 1
ATOM 4666 O O . HIS B 1 163 ? -8.32 -20.484 -31.109 1 97.62 163 HIS B O 1
ATOM 4672 N N . LEU B 1 164 ? -10.234 -21.5 -30.516 1 98.69 164 LEU B N 1
ATOM 4673 C CA . LEU B 1 164 ? -9.625 -22.781 -30.156 1 98.69 164 LEU B CA 1
ATOM 4674 C C . LEU B 1 164 ? -10.297 -23.938 -30.906 1 98.69 164 LEU B C 1
ATOM 4676 O O . LEU B 1 164 ? -11.477 -23.844 -31.25 1 98.69 164 LEU B O 1
ATOM 4680 N N . LYS B 1 165 ? -9.547 -25 -31.109 1 98.44 165 LYS B N 1
ATOM 4681 C CA . LYS B 1 165 ? -10.062 -26.203 -31.719 1 98.44 165 LYS B CA 1
ATOM 4682 C C . LYS B 1 165 ? -9.492 -27.453 -31.047 1 98.44 165 LYS B C 1
ATOM 4684 O O . LYS B 1 165 ? -8.484 -27.375 -30.344 1 98.44 165 LYS B O 1
ATOM 4689 N N . VAL B 1 166 ? -10.164 -28.547 -31.25 1 98.62 166 VAL B N 1
ATOM 4690 C CA . VAL B 1 166 ? -9.711 -29.828 -30.719 1 98.62 166 VAL B CA 1
ATOM 4691 C C . VAL B 1 166 ? -8.266 -30.094 -31.156 1 98.62 166 VAL B C 1
ATOM 4693 O O . VAL B 1 166 ? -7.926 -29.906 -32.344 1 98.62 166 VAL B O 1
ATOM 4696 N N . GLY B 1 167 ? -7.422 -30.406 -30.203 1 98.56 167 GLY B N 1
ATOM 4697 C CA . GLY B 1 167 ? -6.023 -30.688 -30.5 1 98.56 167 GLY B CA 1
ATOM 4698 C C . GLY B 1 167 ? -5.094 -29.562 -30.094 1 98.56 167 GLY B C 1
ATOM 4699 O O . GLY B 1 167 ? -3.881 -29.766 -29.984 1 98.56 167 GLY B O 1
ATOM 4700 N N . ASP B 1 168 ? -5.629 -28.375 -29.922 1 98.75 168 ASP B N 1
ATOM 4701 C CA . ASP B 1 168 ? -4.801 -27.266 -29.484 1 98.75 168 ASP B CA 1
ATOM 4702 C C . ASP B 1 168 ? -4.188 -27.516 -28.109 1 98.75 168 ASP B C 1
ATOM 4704 O O . ASP B 1 168 ? -4.883 -27.953 -27.188 1 98.75 168 ASP B O 1
ATOM 4708 N N . ARG B 1 169 ? -2.842 -27.312 -27.984 1 98.88 169 ARG B N 1
ATOM 4709 C CA . ARG B 1 169 ? -2.148 -27.297 -26.703 1 98.88 169 ARG B CA 1
ATOM 4710 C C . ARG B 1 169 ? -2.285 -25.938 -26.016 1 98.88 169 ARG B C 1
ATOM 4712 O O . ARG B 1 169 ? -2.033 -24.906 -26.625 1 98.88 169 ARG B O 1
ATOM 4719 N N . VAL B 1 170 ? -2.705 -25.938 -24.734 1 98.88 170 VAL B N 1
ATOM 4720 C CA . VAL B 1 170 ? -2.975 -24.641 -24.109 1 98.88 170 VAL B CA 1
ATOM 4721 C C . VAL B 1 170 ? -2.441 -24.641 -22.672 1 98.88 170 VAL B C 1
ATOM 4723 O O . VAL B 1 170 ? -2.398 -25.688 -22.031 1 98.88 170 VAL B O 1
ATOM 4726 N N . ALA B 1 171 ? -1.938 -23.516 -22.234 1 98.88 171 ALA B N 1
ATOM 4727 C CA . ALA B 1 171 ? -1.809 -23.219 -20.812 1 98.88 171 ALA B CA 1
ATOM 4728 C C . ALA B 1 171 ? -3.141 -22.766 -20.234 1 98.88 171 ALA B C 1
ATOM 4730 O O . ALA B 1 171 ? -3.883 -22.016 -20.859 1 98.88 171 ALA B O 1
ATOM 4731 N N . ILE B 1 172 ? -3.447 -23.156 -19.047 1 98.69 172 ILE B N 1
ATOM 4732 C CA . ILE B 1 172 ? -4.766 -22.953 -18.453 1 98.69 172 ILE B CA 1
ATOM 4733 C C . ILE B 1 172 ? -4.676 -21.891 -17.359 1 98.69 172 ILE B C 1
ATOM 4735 O O . ILE B 1 172 ? -3.988 -22.078 -16.359 1 98.69 172 ILE B O 1
ATOM 4739 N N . GLU B 1 173 ? -5.316 -20.734 -17.516 1 98.5 173 GLU B N 1
ATOM 4740 C CA . GLU B 1 173 ? -5.535 -19.781 -16.438 1 98.5 173 GLU B CA 1
ATOM 4741 C C . GLU B 1 173 ? -6.734 -20.172 -15.578 1 98.5 173 GLU B C 1
ATOM 4743 O O . GLU B 1 173 ? -7.879 -20.062 -16.016 1 98.5 173 GLU B O 1
ATOM 4748 N N . PRO B 1 174 ? -6.469 -20.562 -14.406 1 97.75 174 PRO B N 1
ATOM 4749 C CA . PRO B 1 174 ? -7.555 -21.156 -13.617 1 97.75 174 PRO B CA 1
ATOM 4750 C C . PRO B 1 174 ? -8.461 -20.094 -12.992 1 97.75 174 PRO B C 1
ATOM 4752 O O . PRO B 1 174 ? -9.531 -20.422 -12.469 1 97.75 174 PRO B O 1
ATOM 4755 N N . ALA B 1 175 ? -8.062 -18.859 -12.961 1 96.25 175 ALA B N 1
ATOM 4756 C CA . ALA B 1 175 ? -8.852 -17.797 -12.352 1 96.25 175 ALA B CA 1
ATOM 4757 C C . ALA B 1 175 ? -9.609 -16.984 -13.406 1 96.25 175 ALA B C 1
ATOM 4759 O O . ALA B 1 175 ? -9 -16.453 -14.336 1 96.25 175 ALA B O 1
ATOM 4760 N N . ALA B 1 176 ? -10.891 -16.969 -13.234 1 96.88 176 ALA B N 1
ATOM 4761 C CA . ALA B 1 176 ? -11.734 -16.203 -14.148 1 96.88 176 ALA B CA 1
ATOM 4762 C C . ALA B 1 176 ? -12.781 -15.391 -13.391 1 96.88 176 ALA B C 1
ATOM 4764 O O . ALA B 1 176 ? -13.398 -15.891 -12.453 1 96.88 176 ALA B O 1
ATOM 4765 N N . GLY B 1 177 ? -12.945 -14.156 -13.766 1 96.56 177 GLY B N 1
ATOM 4766 C CA . GLY B 1 177 ? -13.984 -13.336 -13.172 1 96.56 177 GLY B CA 1
ATOM 4767 C C . GLY B 1 177 ? -15.375 -13.672 -13.68 1 96.56 177 GLY B C 1
ATOM 4768 O O . GLY B 1 177 ? -15.523 -14.461 -14.617 1 96.56 177 GLY B O 1
ATOM 4769 N N . CYS B 1 178 ? -16.406 -13.094 -13.078 1 95.94 178 CYS B N 1
ATOM 4770 C CA . CYS B 1 178 ? -17.797 -13.289 -13.5 1 95.94 178 CYS B CA 1
ATOM 4771 C C . CYS B 1 178 ? -18.125 -12.43 -14.711 1 95.94 178 CYS B C 1
ATOM 4773 O O . CYS B 1 178 ? -19.141 -12.641 -15.375 1 95.94 178 CYS B O 1
ATOM 4775 N N . ARG B 1 179 ? -17.328 -11.43 -15.016 1 94.31 179 ARG B N 1
ATOM 4776 C CA . ARG B 1 179 ? -17.344 -10.578 -16.203 1 94.31 179 ARG B CA 1
ATOM 4777 C C . ARG B 1 179 ? -18.391 -9.477 -16.078 1 94.31 179 ARG B C 1
ATOM 4779 O O . ARG B 1 179 ? -18.406 -8.531 -16.859 1 94.31 179 ARG B O 1
ATOM 4786 N N . THR B 1 180 ? -19.234 -9.492 -15.055 1 95.56 180 THR B N 1
ATOM 4787 C CA . THR B 1 180 ? -20.359 -8.57 -15.031 1 95.56 180 THR B CA 1
ATOM 4788 C C . THR B 1 180 ? -20.297 -7.668 -13.805 1 95.56 180 THR B C 1
ATOM 4790 O O . THR B 1 180 ? -20.969 -6.633 -13.758 1 95.56 180 THR B O 1
ATOM 4793 N N . CYS B 1 181 ? -19.578 -8.016 -12.844 1 95.88 181 CYS B N 1
ATOM 4794 C CA . CYS B 1 181 ? -19.562 -7.227 -11.617 1 95.88 181 CYS B CA 1
ATOM 4795 C C . CYS B 1 181 ? -18.656 -6.004 -11.766 1 95.88 181 CYS B C 1
ATOM 4797 O O . CYS B 1 181 ? -17.938 -5.875 -12.758 1 95.88 181 CYS B O 1
ATOM 4799 N N . ASP B 1 182 ? -18.656 -5.09 -10.727 1 93.94 182 ASP B N 1
ATOM 4800 C CA . ASP B 1 182 ? -17.875 -3.863 -10.75 1 93.94 182 ASP B CA 1
ATOM 4801 C C . ASP B 1 182 ? -16.375 -4.172 -10.797 1 93.94 182 ASP B C 1
ATOM 4803 O O . ASP B 1 182 ? -15.625 -3.518 -11.523 1 93.94 182 ASP B O 1
ATOM 4807 N N . LEU B 1 183 ? -15.922 -5.168 -10.102 1 96.19 183 LEU B N 1
ATOM 4808 C CA . LEU B 1 183 ? -14.508 -5.535 -10.055 1 96.19 183 LEU B CA 1
ATOM 4809 C C . LEU B 1 183 ? -14.031 -6 -11.43 1 96.19 183 LEU B C 1
ATOM 4811 O O . LEU B 1 183 ? -12.969 -5.582 -11.891 1 96.19 183 LEU B O 1
ATOM 4815 N N . CYS B 1 184 ? -14.781 -6.805 -12.039 1 96.25 184 CYS B N 1
ATOM 4816 C CA . CYS B 1 184 ? -14.43 -7.297 -13.367 1 96.25 184 CYS B CA 1
ATOM 4817 C C . CYS B 1 184 ? -14.406 -6.16 -14.383 1 96.25 184 CYS B C 1
ATOM 4819 O O . CYS B 1 184 ? -13.5 -6.078 -15.211 1 96.25 184 CYS B O 1
ATOM 4821 N N . LYS B 1 185 ? -15.391 -5.34 -14.312 1 94 185 LYS B N 1
ATOM 4822 C CA . LYS B 1 185 ? -15.484 -4.23 -15.25 1 94 185 LYS B CA 1
ATOM 4823 C C . LYS B 1 185 ? -14.328 -3.246 -15.062 1 94 185 LYS B C 1
ATOM 4825 O O . LYS B 1 185 ? -13.922 -2.566 -16 1 94 185 LYS B O 1
ATOM 4830 N N . ALA B 1 186 ? -13.875 -3.199 -13.867 1 93.88 186 ALA B N 1
ATOM 4831 C CA . ALA B 1 186 ? -12.789 -2.273 -13.562 1 93.88 186 ALA B CA 1
ATOM 4832 C C . ALA B 1 186 ? -11.43 -2.947 -13.727 1 93.88 186 ALA B C 1
ATOM 4834 O O . ALA B 1 186 ? -10.398 -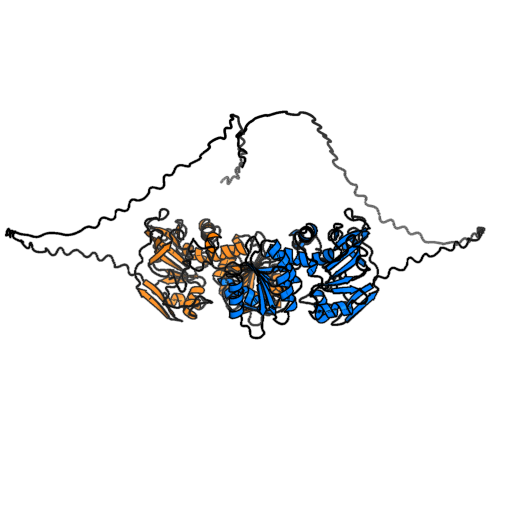2.373 -13.383 1 93.88 186 ALA B O 1
ATOM 4835 N N . GLY B 1 187 ? -11.391 -4.152 -14.219 1 95.19 187 GLY B N 1
ATOM 4836 C CA . GLY B 1 187 ? -10.141 -4.836 -14.5 1 95.19 187 GLY B CA 1
ATOM 4837 C C . GLY B 1 187 ? -9.547 -5.523 -13.289 1 95.19 187 GLY B C 1
ATOM 4838 O O . GLY B 1 187 ? -8.336 -5.711 -13.203 1 95.19 187 GLY B O 1
ATOM 4839 N N . LYS B 1 188 ? -10.328 -5.773 -12.312 1 97.38 188 LYS B N 1
ATOM 4840 C CA . LYS B 1 188 ? -9.883 -6.457 -11.102 1 97.38 188 LYS B CA 1
ATOM 4841 C C . LYS B 1 188 ? -10.602 -7.793 -10.922 1 97.38 188 LYS B C 1
ATOM 4843 O O . LYS B 1 188 ? -11.133 -8.086 -9.852 1 97.38 188 LYS B O 1
ATOM 4848 N N . TYR B 1 189 ? -10.594 -8.633 -11.984 1 97 189 TYR B N 1
ATOM 4849 C CA . TYR B 1 189 ? -11.312 -9.898 -11.945 1 97 189 TYR B CA 1
ATOM 4850 C C . TYR B 1 189 ? -10.633 -10.883 -11.008 1 97 189 TYR B C 1
ATOM 4852 O O . TYR B 1 189 ? -11.234 -11.867 -10.578 1 97 189 TYR B O 1
ATOM 4860 N N . ASN B 1 190 ? -9.367 -10.688 -10.727 1 96.56 190 ASN B N 1
ATOM 4861 C CA . ASN B 1 190 ? -8.594 -11.594 -9.883 1 96.56 190 ASN B CA 1
ATOM 4862 C C . ASN B 1 190 ? -9.164 -11.664 -8.469 1 96.56 190 ASN B C 1
ATOM 4864 O O . ASN B 1 190 ? -8.938 -12.641 -7.75 1 96.56 190 ASN B O 1
ATOM 4868 N N . VAL B 1 191 ? -9.93 -10.648 -8.086 1 96.25 191 VAL B N 1
ATOM 4869 C CA . VAL B 1 191 ? -10.523 -10.648 -6.754 1 96.25 191 VAL B CA 1
ATOM 4870 C C . VAL B 1 191 ? -12.047 -10.531 -6.867 1 96.25 191 VAL B C 1
ATOM 4872 O O . VAL B 1 191 ? -12.703 -10 -5.965 1 96.25 191 VAL B O 1
ATOM 4875 N N . CYS B 1 192 ? -12.539 -10.984 -7.984 1 96.44 192 CYS B N 1
ATOM 4876 C CA . CYS B 1 192 ? -13.977 -11.102 -8.172 1 96.44 192 CYS B CA 1
ATOM 4877 C C . CYS B 1 192 ? -14.586 -12.055 -7.145 1 96.44 192 CYS B C 1
ATOM 4879 O O . CYS B 1 192 ? -14.031 -13.133 -6.895 1 96.44 192 CYS B O 1
ATOM 4881 N N . LEU B 1 193 ? -15.742 -11.703 -6.566 1 93.25 193 LEU B N 1
ATOM 4882 C CA . LEU B 1 193 ? -16.328 -12.469 -5.473 1 93.25 193 LEU B CA 1
ATOM 4883 C C . LEU B 1 193 ? -17.141 -13.648 -6.008 1 93.25 193 LEU B C 1
ATOM 4885 O O . LEU B 1 193 ? -17.375 -14.617 -5.281 1 93.25 193 LEU B O 1
ATOM 4889 N N . THR B 1 194 ? -17.516 -13.578 -7.234 1 93.69 194 THR B N 1
ATOM 4890 C CA . THR B 1 194 ? -18.406 -14.617 -7.754 1 93.69 194 THR B CA 1
ATOM 4891 C C . THR B 1 194 ? -17.781 -15.281 -8.984 1 93.69 194 THR B C 1
ATOM 4893 O O . THR B 1 194 ? -18.469 -16.016 -9.703 1 93.69 194 THR B O 1
ATOM 4896 N N . GLY B 1 195 ? -16.531 -14.992 -9.172 1 95 195 GLY B N 1
ATOM 4897 C CA . GLY B 1 195 ? -15.844 -15.57 -10.312 1 95 195 GLY B CA 1
ATOM 4898 C C . GLY B 1 195 ? -15.523 -17.047 -10.148 1 95 195 GLY B C 1
ATOM 4899 O O . GLY B 1 195 ? -15.695 -17.594 -9.055 1 95 195 GLY B O 1
ATOM 4900 N N . LYS B 1 196 ? -15.094 -17.609 -11.297 1 95.25 196 LYS B N 1
ATOM 4901 C CA . LYS B 1 196 ? -14.625 -18.984 -11.32 1 95.25 196 LYS B CA 1
ATOM 4902 C C . LYS B 1 196 ? -13.125 -19.062 -11.055 1 95.25 196 LYS B C 1
ATOM 4904 O O . LYS B 1 196 ? -12.328 -19.156 -11.992 1 95.25 196 LYS B O 1
ATOM 4909 N N . HIS B 1 197 ? -12.766 -19.031 -9.766 1 94.06 197 HIS B N 1
ATOM 4910 C CA . HIS B 1 197 ? -11.383 -19.188 -9.344 1 94.06 197 HIS B CA 1
ATOM 4911 C C . HIS B 1 197 ? -11.094 -20.609 -8.883 1 94.06 197 HIS B C 1
ATOM 4913 O O . HIS B 1 197 ? -11.594 -21.047 -7.84 1 94.06 197 HIS B O 1
ATOM 4919 N N . CYS B 1 198 ? -10.266 -21.297 -9.656 1 93.31 198 CYS B N 1
ATOM 4920 C CA . CYS B 1 198 ? -10.062 -22.719 -9.406 1 93.31 198 CYS B CA 1
ATOM 4921 C C . CYS B 1 198 ? -8.695 -22.984 -8.789 1 93.31 198 CYS B C 1
ATOM 4923 O O . CYS B 1 198 ? -7.676 -22.562 -9.336 1 93.31 198 CYS B O 1
ATOM 4925 N N . PRO B 1 199 ? -8.648 -23.656 -7.711 1 92.25 199 PRO B N 1
ATOM 4926 C CA . PRO B 1 199 ? -9.766 -24.125 -6.883 1 92.25 199 PRO B CA 1
ATOM 4927 C C . PRO B 1 199 ? -10.18 -23.125 -5.816 1 92.25 199 PRO B C 1
ATOM 4929 O O . PRO B 1 199 ? -9.352 -22.328 -5.355 1 92.25 199 PRO B O 1
ATOM 4932 N N . THR B 1 200 ? -11.398 -23.031 -5.48 1 87.81 200 THR B N 1
ATOM 4933 C CA . THR B 1 200 ? -11.984 -22.438 -4.289 1 87.81 200 THR B CA 1
ATOM 4934 C C . THR B 1 200 ? -13.016 -23.375 -3.66 1 87.81 200 THR B C 1
ATOM 4936 O O . THR B 1 200 ? -13.258 -24.469 -4.164 1 87.81 200 THR B O 1
ATOM 4939 N N . LYS B 1 201 ? -13.531 -22.891 -2.576 1 85.75 201 LYS B N 1
ATOM 4940 C CA . LYS B 1 201 ? -14.523 -23.719 -1.898 1 85.75 201 LYS B CA 1
ATOM 4941 C C . LYS B 1 201 ? -15.688 -24.062 -2.832 1 85.75 201 LYS B C 1
ATOM 4943 O O . LYS B 1 201 ? -16.344 -25.078 -2.658 1 85.75 201 LYS B O 1
ATOM 4948 N N . ASN B 1 202 ? -15.828 -23.25 -3.906 1 89.31 202 ASN B N 1
ATOM 4949 C CA . ASN B 1 202 ? -16.984 -23.438 -4.781 1 89.31 202 ASN B CA 1
ATOM 4950 C C . ASN B 1 202 ? -16.562 -24 -6.141 1 89.31 202 ASN B C 1
ATOM 4952 O O . ASN B 1 202 ? -17.422 -24.406 -6.934 1 89.31 202 ASN B O 1
ATOM 4956 N N . HIS B 1 203 ? -15.328 -24.031 -6.426 1 93.88 203 HIS B N 1
ATOM 4957 C CA . HIS B 1 203 ? -14.867 -24.438 -7.75 1 93.88 203 HIS B CA 1
ATOM 4958 C C . HIS B 1 203 ? -13.711 -25.422 -7.652 1 93.88 203 HIS B C 1
ATOM 4960 O O . HIS B 1 203 ? -12.711 -25.156 -6.984 1 93.88 203 HIS B O 1
ATOM 4966 N N . ASP B 1 204 ? -13.836 -26.469 -8.414 1 95.88 204 ASP B N 1
ATOM 4967 C CA . ASP B 1 204 ? -12.812 -27.516 -8.43 1 95.88 204 ASP B CA 1
ATOM 4968 C C . ASP B 1 204 ? -11.57 -27.031 -9.188 1 95.88 204 ASP B C 1
ATOM 4970 O O . ASP B 1 204 ? -11.664 -26.203 -10.094 1 95.88 204 ASP B O 1
ATOM 4974 N N . GLY B 1 205 ? -10.422 -27.641 -8.75 1 97.25 205 GLY B N 1
ATOM 4975 C CA . GLY B 1 205 ? -9.18 -27.422 -9.469 1 97.25 205 GLY B CA 1
ATOM 4976 C C . GLY B 1 205 ? -9.039 -28.281 -10.703 1 97.25 205 GLY B C 1
ATOM 4977 O O . GLY B 1 205 ? -10.023 -28.828 -11.203 1 97.25 205 GLY B O 1
ATOM 4978 N N . ASN B 1 206 ? -7.828 -28.297 -11.227 1 96.62 206 ASN B N 1
ATOM 4979 C CA . ASN B 1 206 ? -7.695 -28.922 -12.539 1 96.62 206 ASN B CA 1
ATOM 4980 C C . ASN B 1 206 ? -6.75 -30.109 -12.5 1 96.62 206 ASN B C 1
ATOM 4982 O O . ASN B 1 206 ? -6.227 -30.531 -13.531 1 96.62 206 ASN B O 1
ATOM 4986 N N . CYS B 1 207 ? -6.52 -30.672 -11.289 1 98.25 207 CYS B N 1
ATOM 4987 C CA . CYS B 1 207 ? -5.762 -31.922 -11.211 1 98.25 207 CYS B CA 1
ATOM 4988 C C . CYS B 1 207 ? -6.664 -33.125 -11.445 1 98.25 207 CYS B C 1
ATOM 4990 O O . CYS B 1 207 ? -6.852 -33.938 -10.539 1 98.25 207 CYS B O 1
ATOM 4992 N N . SER B 1 208 ? -7.215 -33.25 -12.547 1 98.38 208 SER B N 1
ATOM 4993 C CA . SER B 1 208 ? -8.047 -34.312 -13.086 1 98.38 208 SER B CA 1
ATOM 4994 C C . SER B 1 208 ? -7.734 -34.562 -14.562 1 98.38 208 SER B C 1
ATOM 4996 O O . SER B 1 208 ? -7.168 -33.719 -15.234 1 98.38 208 SER B O 1
ATOM 4998 N N . ASN B 1 209 ? -8.094 -35.719 -15.023 1 98.5 209 ASN B N 1
ATOM 4999 C CA . ASN B 1 209 ? -7.789 -36.031 -16.422 1 98.5 209 ASN B CA 1
ATOM 5000 C C . ASN B 1 209 ? -8.461 -35.062 -17.375 1 98.5 209 ASN B C 1
ATOM 5002 O O . ASN B 1 209 ? -7.875 -34.688 -18.391 1 98.5 209 ASN B O 1
ATOM 5006 N N . TYR B 1 210 ? -9.68 -34.688 -17.016 1 98.44 210 TYR B N 1
ATOM 5007 C CA . TYR B 1 210 ? -10.43 -33.75 -17.828 1 98.44 210 TYR B CA 1
ATOM 5008 C C . TYR B 1 210 ? -10.945 -32.594 -17 1 98.44 210 TYR B C 1
ATOM 5010 O O . TYR B 1 210 ? -11.359 -32.75 -15.852 1 98.44 210 TYR B O 1
ATOM 5018 N N . PHE B 1 211 ? -10.961 -31.422 -17.594 1 98.19 211 PHE B N 1
ATOM 5019 C CA . PHE B 1 211 ? -11.328 -30.172 -16.938 1 98.19 211 PHE B CA 1
ATOM 5020 C C . PHE B 1 211 ? -12.016 -29.234 -17.906 1 98.19 211 PHE B C 1
ATOM 5022 O O . PHE B 1 211 ? -11.539 -29.016 -19.016 1 98.19 211 PHE B O 1
ATOM 5029 N N . ALA B 1 212 ? -13.141 -28.75 -17.516 1 98.38 212 ALA B N 1
ATOM 5030 C CA . ALA B 1 212 ? -13.828 -27.75 -18.328 1 98.38 212 ALA B CA 1
ATOM 5031 C C . ALA B 1 212 ? -13.547 -26.344 -17.844 1 98.38 212 ALA B C 1
ATOM 5033 O O . ALA B 1 212 ? -13.594 -26.078 -16.625 1 98.38 212 ALA B O 1
ATOM 5034 N N . HIS B 1 213 ? -13.242 -25.438 -18.766 1 98.25 213 HIS B N 1
ATOM 5035 C CA . HIS B 1 213 ? -12.945 -24.047 -18.391 1 98.25 213 HIS B CA 1
ATOM 5036 C C . HIS B 1 213 ? -13.273 -23.094 -19.531 1 98.25 213 HIS B C 1
ATOM 5038 O O . HIS B 1 213 ? -13.508 -23.531 -20.672 1 98.25 213 HIS B O 1
ATOM 5044 N N . TYR B 1 214 ? -13.391 -21.828 -19.203 1 98.06 214 TYR B N 1
ATOM 5045 C CA . TYR B 1 214 ? -13.641 -20.797 -20.203 1 98.06 214 TYR B CA 1
ATOM 5046 C C . TYR B 1 214 ? -12.539 -20.797 -21.266 1 98.06 214 TYR B C 1
ATOM 5048 O O . TYR B 1 214 ? -11.352 -20.828 -20.922 1 98.06 214 TYR B O 1
ATOM 5056 N N . ALA B 1 215 ? -12.945 -20.656 -22.5 1 98.69 215 ALA B N 1
ATOM 5057 C CA . ALA B 1 215 ? -12 -20.719 -23.625 1 98.69 215 ALA B CA 1
ATOM 5058 C C . ALA B 1 215 ? -11.031 -19.547 -23.578 1 98.69 215 ALA B C 1
ATOM 5060 O O . ALA B 1 215 ? -9.859 -19.688 -23.953 1 98.69 215 ALA B O 1
ATOM 5061 N N . ASP B 1 216 ? -11.492 -18.422 -23.141 1 97.44 216 ASP B N 1
ATOM 5062 C CA . ASP B 1 216 ? -10.664 -17.219 -23.156 1 97.44 216 ASP B CA 1
ATOM 5063 C C . ASP B 1 216 ? -9.617 -17.266 -22.031 1 97.44 216 ASP B C 1
ATOM 5065 O O . ASP B 1 216 ? -8.727 -16.422 -21.984 1 97.44 216 ASP B O 1
ATOM 5069 N N . CYS B 1 217 ? -9.672 -18.281 -21.188 1 98.19 217 CYS B N 1
ATOM 5070 C CA . CYS B 1 217 ? -8.68 -18.484 -20.141 1 98.19 217 CYS B CA 1
ATOM 5071 C C . CYS B 1 217 ? -7.691 -19.578 -20.531 1 98.19 217 CYS B C 1
ATOM 5073 O O . CYS B 1 217 ? -6.945 -20.078 -19.688 1 98.19 217 CYS B O 1
ATOM 5075 N N . CYS B 1 218 ? -7.754 -19.969 -21.734 1 98.69 218 CYS B N 1
ATOM 5076 C CA . CYS B 1 218 ? -6.852 -20.984 -22.281 1 98.69 218 CYS B CA 1
ATOM 5077 C C . CYS B 1 218 ? -5.961 -20.406 -23.375 1 98.69 218 CYS B C 1
ATOM 5079 O O . CYS B 1 218 ? -6.457 -19.891 -24.375 1 98.69 218 CYS B O 1
ATOM 5081 N N . PHE B 1 219 ? -4.629 -20.516 -23.172 1 98.69 219 PHE B N 1
ATOM 5082 C CA . PHE B 1 219 ? -3.676 -19.828 -24.047 1 98.69 219 PHE B CA 1
ATOM 5083 C C . PHE B 1 219 ? -2.881 -20.844 -24.859 1 98.69 219 PHE B C 1
ATOM 5085 O O . PHE B 1 219 ? -2.172 -21.688 -24.297 1 98.69 219 PHE B O 1
ATOM 5092 N N . LYS B 1 220 ? -2.947 -20.688 -26.125 1 98.56 220 LYS B N 1
ATOM 5093 C CA . LYS B 1 220 ? -2.277 -21.625 -27.016 1 98.56 220 LYS B CA 1
ATOM 5094 C C . LYS B 1 220 ? -0.767 -21.609 -26.797 1 98.56 220 LYS B C 1
ATOM 5096 O O . LYS B 1 220 ? -0.165 -20.547 -26.688 1 98.56 220 LYS B O 1
ATOM 5101 N N . LEU B 1 221 ? -0.237 -22.812 -26.781 1 98.56 221 LEU B N 1
ATOM 5102 C CA . LEU B 1 221 ? 1.208 -22.953 -26.641 1 98.56 221 LEU B CA 1
ATOM 5103 C C . LEU B 1 221 ? 1.867 -23.094 -28.016 1 98.56 221 LEU B C 1
ATOM 5105 O O . LEU B 1 221 ? 1.423 -23.891 -28.844 1 98.56 221 LEU B O 1
ATOM 5109 N N . PRO B 1 222 ? 2.934 -22.297 -28.25 1 97.81 222 PRO B N 1
ATOM 5110 C CA . PRO B 1 222 ? 3.754 -22.641 -29.422 1 97.81 222 PRO B CA 1
ATOM 5111 C C . PRO B 1 222 ? 4.34 -24.047 -29.344 1 97.81 222 PRO B C 1
ATOM 5113 O O . PRO B 1 222 ? 4.5 -24.594 -28.25 1 97.81 222 PRO B O 1
ATOM 5116 N N . ASP B 1 223 ? 4.758 -24.562 -30.422 1 97.31 223 ASP B N 1
ATOM 5117 C CA . ASP B 1 223 ? 5.207 -25.938 -30.516 1 97.31 223 ASP B CA 1
ATOM 5118 C C . ASP B 1 223 ? 6.457 -26.172 -29.672 1 97.31 223 ASP B C 1
ATOM 5120 O O . ASP B 1 223 ? 6.664 -27.266 -29.141 1 97.31 223 ASP B O 1
ATOM 5124 N N . HIS B 1 224 ? 7.238 -25.156 -29.547 1 97.5 224 HIS B N 1
ATOM 5125 C CA . HIS B 1 224 ? 8.523 -25.344 -28.891 1 97.5 224 HIS B CA 1
ATOM 5126 C C . HIS B 1 224 ? 8.398 -25.156 -27.375 1 97.5 224 HIS B C 1
ATOM 5128 O O . HIS B 1 224 ? 9.367 -25.375 -26.641 1 97.5 224 HIS B O 1
ATOM 5134 N N . VAL B 1 225 ? 7.246 -24.734 -26.891 1 98.25 225 VAL B N 1
ATOM 5135 C CA . VAL B 1 225 ? 6.988 -24.609 -25.469 1 98.25 225 VAL B CA 1
ATOM 5136 C C . VAL B 1 225 ? 6.355 -25.906 -24.938 1 98.25 225 VAL B C 1
ATOM 5138 O O . VAL B 1 225 ? 5.316 -26.344 -25.438 1 98.25 225 VAL B O 1
ATOM 5141 N N . THR B 1 226 ? 6.961 -26.531 -23.938 1 98.62 226 THR B N 1
ATOM 5142 C CA . THR B 1 226 ? 6.504 -27.828 -23.438 1 98.62 226 THR B CA 1
ATOM 5143 C C . THR B 1 226 ? 5.293 -27.656 -22.531 1 98.62 226 THR B C 1
ATOM 5145 O O . THR B 1 226 ? 4.992 -26.531 -22.094 1 98.62 226 THR B O 1
ATOM 5148 N N . MET B 1 227 ? 4.594 -28.781 -22.25 1 98.75 227 MET B N 1
ATOM 5149 C CA . MET B 1 227 ? 3.441 -28.797 -21.359 1 98.75 227 MET B CA 1
ATOM 5150 C C . MET B 1 227 ? 3.842 -28.359 -19.953 1 98.75 227 MET B C 1
ATOM 5152 O O . MET B 1 227 ? 3.104 -27.641 -19.281 1 98.75 227 MET B O 1
ATOM 5156 N N . GLU B 1 228 ? 5.043 -28.781 -19.5 1 98.62 228 GLU B N 1
ATOM 5157 C CA . GLU B 1 228 ? 5.543 -28.375 -18.188 1 98.62 228 GLU B CA 1
ATOM 5158 C C . GLU B 1 228 ? 5.762 -26.875 -18.125 1 98.62 228 GLU B C 1
ATOM 5160 O O . GLU B 1 228 ? 5.402 -26.234 -17.141 1 98.62 228 GLU B O 1
ATOM 5165 N N . GLU B 1 229 ? 6.359 -26.312 -19.188 1 98.62 229 GLU B N 1
ATOM 5166 C CA . GLU B 1 229 ? 6.512 -24.859 -19.25 1 98.62 229 GLU B CA 1
ATOM 5167 C C . GLU B 1 229 ? 5.152 -24.156 -19.234 1 98.62 229 GLU B C 1
ATOM 5169 O O . GLU B 1 229 ? 4.984 -23.125 -18.578 1 98.62 229 GLU B O 1
ATOM 5174 N N . GLY B 1 230 ? 4.18 -24.734 -19.984 1 98.75 230 GLY B N 1
ATOM 5175 C CA . GLY B 1 230 ? 2.826 -24.203 -19.969 1 98.75 230 GLY B CA 1
ATOM 5176 C C . GLY B 1 230 ? 2.207 -24.203 -18.578 1 98.75 230 GLY B C 1
ATOM 5177 O O . GLY B 1 230 ? 1.553 -23.234 -18.188 1 98.75 230 GLY B O 1
ATOM 5178 N N . ALA B 1 231 ? 2.402 -25.266 -17.844 1 98.75 231 ALA B N 1
ATOM 5179 C CA . ALA B 1 231 ? 1.884 -25.391 -16.484 1 98.75 231 ALA B CA 1
ATOM 5180 C C . ALA B 1 231 ? 2.504 -24.344 -15.562 1 98.75 231 ALA B C 1
ATOM 5182 O O . ALA B 1 231 ? 1.858 -23.875 -14.625 1 98.75 231 ALA B O 1
ATOM 5183 N N . LEU B 1 232 ? 3.727 -23.922 -15.852 1 98.56 232 LEU B N 1
ATOM 5184 C CA . LEU B 1 232 ? 4.453 -22.969 -15.008 1 98.56 232 LEU B CA 1
ATOM 5185 C C . LEU B 1 232 ? 4.027 -21.547 -15.305 1 98.56 232 LEU B C 1
ATOM 5187 O O . LEU B 1 232 ? 4.438 -20.609 -14.609 1 98.56 232 LEU B O 1
ATOM 5191 N N . LEU B 1 233 ? 3.164 -21.375 -16.312 1 98.69 233 LEU B N 1
ATOM 5192 C CA . LEU B 1 233 ? 2.729 -20.016 -16.625 1 98.69 233 LEU B CA 1
ATOM 5193 C C . LEU B 1 233 ? 1.859 -19.453 -15.508 1 98.69 233 LEU B C 1
ATOM 5195 O O . LEU B 1 233 ? 1.855 -18.234 -15.273 1 98.69 233 LEU B O 1
ATOM 5199 N N . GLU B 1 234 ? 1.131 -20.297 -14.828 1 98.56 234 GLU B N 1
ATOM 5200 C CA . GLU B 1 234 ? 0.29 -19.797 -13.734 1 98.56 234 GLU B CA 1
ATOM 5201 C C . GLU B 1 234 ? 1.125 -19.125 -12.648 1 98.56 234 GLU B C 1
ATOM 5203 O O . GLU B 1 234 ? 0.938 -17.953 -12.359 1 98.56 234 GLU B O 1
ATOM 5208 N N . PRO B 1 235 ? 2.115 -19.812 -12.031 1 98.25 235 PRO B N 1
ATOM 5209 C CA . PRO B 1 235 ? 2.939 -19.125 -11.031 1 98.25 235 PRO B CA 1
ATOM 5210 C C . PRO B 1 235 ? 3.783 -18 -11.633 1 98.25 235 PRO B C 1
ATOM 5212 O O . PRO B 1 235 ? 4.066 -17.016 -10.953 1 98.25 235 PRO B O 1
ATOM 5215 N N . LEU B 1 236 ? 4.188 -18.172 -12.898 1 98.75 236 LEU B N 1
ATOM 5216 C CA . LEU B 1 236 ? 4.934 -17.094 -13.531 1 98.75 236 LEU B CA 1
ATOM 5217 C C . LEU B 1 236 ? 4.082 -15.836 -13.648 1 98.75 236 LEU B C 1
ATOM 5219 O O . LEU B 1 236 ? 4.578 -14.727 -13.445 1 98.75 236 LEU B O 1
ATOM 5223 N N . ALA B 1 237 ? 2.82 -16.062 -13.977 1 98.75 237 ALA B N 1
ATOM 5224 C CA . ALA B 1 237 ? 1.9 -14.93 -14.039 1 98.75 237 ALA B CA 1
ATOM 5225 C C . ALA B 1 237 ? 1.784 -14.242 -12.688 1 98.75 237 ALA B C 1
ATOM 5227 O O . ALA B 1 237 ? 1.654 -13.016 -12.609 1 98.75 237 ALA B O 1
ATOM 5228 N N . VAL B 1 238 ? 1.835 -14.992 -11.625 1 98.44 238 VAL B N 1
ATOM 5229 C CA . VAL B 1 238 ? 1.847 -14.422 -10.281 1 98.44 238 VAL B CA 1
ATOM 5230 C C . VAL B 1 238 ? 3.053 -13.5 -10.117 1 98.44 238 VAL B C 1
ATOM 5232 O O . VAL B 1 238 ? 2.918 -12.367 -9.664 1 98.44 238 VAL B O 1
ATOM 5235 N N . GLY B 1 239 ? 4.242 -14 -10.516 1 98.69 239 GLY B N 1
ATOM 5236 C CA . GLY B 1 239 ? 5.453 -13.203 -10.438 1 98.69 239 GLY B CA 1
ATOM 5237 C C . GLY B 1 239 ? 5.395 -11.945 -11.281 1 98.69 239 GLY B C 1
ATOM 5238 O O . GLY B 1 239 ? 5.832 -10.875 -10.852 1 98.69 239 GLY B O 1
ATOM 5239 N N . VAL B 1 240 ? 4.855 -12.094 -12.484 1 98.75 240 VAL B N 1
ATOM 5240 C CA . VAL B 1 240 ? 4.758 -10.953 -13.398 1 98.75 240 VAL B CA 1
ATOM 5241 C C . VAL B 1 240 ? 3.85 -9.891 -12.789 1 98.75 240 VAL B C 1
ATOM 5243 O O . VAL B 1 240 ? 4.203 -8.703 -12.758 1 98.75 240 VAL B O 1
ATOM 5246 N N . TYR B 1 241 ? 2.711 -10.297 -12.312 1 98.75 241 TYR B N 1
ATOM 5247 C CA . TYR B 1 241 ? 1.775 -9.359 -11.703 1 98.75 241 TYR B CA 1
ATOM 5248 C C . TYR B 1 241 ? 2.41 -8.656 -10.508 1 98.75 241 TYR B C 1
ATOM 5250 O O . TYR B 1 241 ? 2.33 -7.434 -10.391 1 98.75 241 TYR B O 1
ATOM 5258 N N . ALA B 1 242 ? 3.07 -9.375 -9.625 1 98.75 242 ALA B N 1
ATOM 5259 C CA . ALA B 1 242 ? 3.732 -8.812 -8.453 1 98.75 242 ALA B CA 1
ATOM 5260 C C . ALA B 1 242 ? 4.809 -7.805 -8.859 1 98.75 242 ALA B C 1
ATOM 5262 O O . ALA B 1 242 ? 4.887 -6.715 -8.289 1 98.75 242 ALA B O 1
ATOM 5263 N N . GLY B 1 243 ? 5.648 -8.203 -9.812 1 98.69 243 GLY B N 1
ATOM 5264 C CA . GLY B 1 243 ? 6.691 -7.305 -10.281 1 98.69 243 GLY B CA 1
ATOM 5265 C C . GLY B 1 243 ? 6.156 -6.012 -10.859 1 98.69 243 GLY B C 1
ATOM 5266 O O . GLY B 1 243 ? 6.715 -4.941 -10.625 1 98.69 243 GLY B O 1
ATOM 5267 N N . ARG B 1 244 ? 5.047 -6.152 -11.664 1 98.25 244 ARG B N 1
ATOM 5268 C CA . ARG B 1 244 ? 4.41 -4.977 -12.242 1 98.25 244 ARG B CA 1
ATOM 5269 C C . ARG B 1 244 ? 3.848 -4.066 -11.156 1 98.25 244 ARG B C 1
ATOM 5271 O O . ARG B 1 244 ? 4.066 -2.854 -11.18 1 98.25 244 ARG B O 1
ATOM 5278 N N . ARG B 1 245 ? 3.162 -4.66 -10.219 1 98.12 245 ARG B N 1
ATOM 5279 C CA . ARG B 1 245 ? 2.553 -3.887 -9.141 1 98.12 245 ARG B CA 1
ATOM 5280 C C . ARG B 1 245 ? 3.615 -3.238 -8.258 1 98.12 245 ARG B C 1
ATOM 5282 O O . ARG B 1 245 ? 3.43 -2.121 -7.773 1 98.12 245 ARG B O 1
ATOM 5289 N N . ALA B 1 246 ? 4.707 -3.934 -8.062 1 98.5 246 ALA B N 1
ATOM 5290 C CA . ALA B 1 246 ? 5.816 -3.393 -7.277 1 98.5 246 ALA B CA 1
ATOM 5291 C C . ALA B 1 246 ? 6.609 -2.367 -8.086 1 98.5 246 ALA B C 1
ATOM 5293 O O . ALA B 1 246 ? 7.512 -1.717 -7.555 1 98.5 246 ALA B O 1
ATOM 5294 N N . ASP B 1 247 ? 6.312 -2.254 -9.32 1 97.94 247 ASP B N 1
ATOM 5295 C CA . ASP B 1 247 ? 6.953 -1.294 -10.211 1 97.94 247 ASP B CA 1
ATOM 5296 C C . ASP B 1 247 ? 8.461 -1.524 -10.273 1 97.94 247 ASP B C 1
ATOM 5298 O O . ASP B 1 247 ? 9.242 -0.595 -10.07 1 97.94 247 ASP B O 1
ATOM 5302 N N . ILE B 1 248 ? 8.844 -2.775 -10.422 1 98.25 248 ILE B N 1
ATOM 5303 C CA . ILE B 1 248 ? 10.25 -3.094 -10.633 1 98.25 248 ILE B CA 1
ATOM 5304 C C . ILE B 1 248 ? 10.695 -2.588 -12.008 1 98.25 248 ILE B C 1
ATOM 5306 O O . ILE B 1 248 ? 10.023 -2.834 -13.008 1 98.25 248 ILE B O 1
ATOM 5310 N N . ARG B 1 249 ? 11.82 -1.889 -12.016 1 95.94 249 ARG B N 1
ATOM 5311 C CA . ARG B 1 249 ? 12.32 -1.245 -13.227 1 95.94 249 ARG B CA 1
ATOM 5312 C C . ARG B 1 249 ? 13.82 -1.451 -13.375 1 95.94 249 ARG B C 1
ATOM 5314 O O . ARG B 1 249 ? 14.461 -2.055 -12.516 1 95.94 249 ARG B O 1
ATOM 5321 N N . LEU B 1 250 ? 14.297 -0.925 -14.523 1 95.62 250 LEU B N 1
ATOM 5322 C CA . LEU B 1 250 ? 15.727 -0.974 -14.812 1 95.62 250 LEU B CA 1
ATOM 5323 C C . LEU B 1 250 ? 16.531 -0.38 -13.672 1 95.62 250 LEU B C 1
ATOM 5325 O O . LEU B 1 250 ? 16.25 0.728 -13.211 1 95.62 250 LEU B O 1
ATOM 5329 N N . GLY B 1 251 ? 17.484 -1.234 -13.125 1 96.38 251 GLY B N 1
ATOM 5330 C CA . GLY B 1 251 ? 18.391 -0.742 -12.094 1 96.38 251 GLY B CA 1
ATOM 5331 C C . GLY B 1 251 ? 17.859 -0.953 -10.688 1 96.38 251 GLY B C 1
ATOM 5332 O O . GLY B 1 251 ? 18.547 -0.675 -9.711 1 96.38 251 GLY B O 1
ATOM 5333 N N . SER B 1 252 ? 16.656 -1.516 -10.5 1 96.94 252 SER B N 1
ATOM 5334 C CA . SER B 1 252 ? 16.047 -1.703 -9.188 1 96.94 252 SER B CA 1
ATOM 5335 C C . SER B 1 252 ? 16.891 -2.635 -8.32 1 96.94 252 SER B C 1
ATOM 5337 O O . SER B 1 252 ? 17.438 -3.623 -8.812 1 96.94 252 SER B O 1
ATOM 5339 N N . ARG B 1 253 ? 17.031 -2.281 -7.055 1 98.44 253 ARG B N 1
ATOM 5340 C CA . ARG B 1 253 ? 17.5 -3.189 -6.016 1 98.44 253 ARG B CA 1
ATOM 5341 C C . ARG B 1 253 ? 16.344 -3.92 -5.352 1 98.44 253 ARG B C 1
ATOM 5343 O O . ARG B 1 253 ? 15.5 -3.297 -4.691 1 98.44 253 ARG B O 1
ATOM 5350 N N . VAL B 1 254 ? 16.312 -5.246 -5.5 1 98.88 254 VAL B N 1
ATOM 5351 C CA . VAL B 1 254 ? 15.117 -5.992 -5.117 1 98.88 254 VAL B CA 1
ATOM 5352 C C . VAL B 1 254 ? 15.477 -7.059 -4.09 1 98.88 254 VAL B C 1
ATOM 5354 O O . VAL B 1 254 ? 16.453 -7.793 -4.266 1 98.88 254 VAL B O 1
ATOM 5357 N N . VAL B 1 255 ? 14.734 -7.074 -3.002 1 98.94 255 VAL B N 1
ATOM 5358 C CA . VAL B 1 255 ? 14.82 -8.156 -2.025 1 98.94 255 VAL B CA 1
ATOM 5359 C C . VAL B 1 255 ? 13.656 -9.125 -2.217 1 98.94 255 VAL B C 1
ATOM 5361 O O . VAL B 1 255 ? 12.516 -8.703 -2.428 1 98.94 255 VAL B O 1
ATOM 5364 N N . ILE B 1 256 ? 13.906 -10.391 -2.223 1 98.94 256 ILE B N 1
ATOM 5365 C CA . ILE B 1 256 ? 12.891 -11.438 -2.309 1 98.94 256 ILE B CA 1
ATOM 5366 C C . ILE B 1 256 ? 12.953 -12.32 -1.062 1 98.94 256 ILE B C 1
ATOM 5368 O O . ILE B 1 256 ? 14 -12.906 -0.766 1 98.94 256 ILE B O 1
ATOM 5372 N N . PHE B 1 257 ? 11.867 -12.352 -0.355 1 98.69 257 PHE B N 1
ATOM 5373 C CA . PHE B 1 257 ? 11.781 -13.242 0.797 1 98.69 257 PHE B CA 1
ATOM 5374 C C . PHE B 1 257 ? 11.133 -14.562 0.411 1 98.69 257 PHE B C 1
ATOM 5376 O O . PHE B 1 257 ? 10 -14.594 -0.073 1 98.69 257 PHE B O 1
ATOM 5383 N N . GLY B 1 258 ? 11.859 -15.656 0.677 1 97.62 258 GLY B N 1
ATOM 5384 C CA . GLY B 1 258 ? 11.445 -17 0.3 1 97.62 258 GLY B CA 1
ATOM 5385 C C . GLY B 1 258 ? 12.148 -17.516 -0.938 1 97.62 258 GLY B C 1
ATOM 5386 O O . GLY B 1 258 ? 12.188 -16.844 -1.966 1 97.62 258 GLY B O 1
ATOM 5387 N N . ALA B 1 259 ? 12.688 -18.672 -0.785 1 97.38 259 ALA B N 1
ATOM 5388 C CA . ALA B 1 259 ? 13.344 -19.297 -1.926 1 97.38 259 ALA B CA 1
ATOM 5389 C C . ALA B 1 259 ? 12.531 -20.5 -2.426 1 97.38 259 ALA B C 1
ATOM 5391 O O . ALA B 1 259 ? 13.086 -21.406 -3.037 1 97.38 259 ALA B O 1
ATOM 5392 N N . GLY B 1 260 ? 11.289 -20.484 -2.078 1 95.69 260 GLY B N 1
ATOM 5393 C CA . GLY B 1 260 ? 10.383 -21.453 -2.684 1 95.69 260 GLY B CA 1
ATOM 5394 C C . GLY B 1 260 ? 10.039 -21.125 -4.125 1 95.69 260 GLY B C 1
ATOM 5395 O O . GLY B 1 260 ? 10.625 -20.219 -4.715 1 95.69 260 GLY B O 1
ATOM 5396 N N . PRO B 1 261 ? 9.094 -21.891 -4.676 1 95.5 261 PRO B N 1
ATOM 5397 C CA . PRO B 1 261 ? 8.758 -21.703 -6.09 1 95.5 261 PRO B CA 1
ATOM 5398 C C . PRO B 1 261 ? 8.367 -20.266 -6.43 1 95.5 261 PRO B C 1
ATOM 5400 O O . PRO B 1 261 ? 8.875 -19.703 -7.398 1 95.5 261 PRO B O 1
ATOM 5403 N N . ILE B 1 262 ? 7.488 -19.641 -5.664 1 97.06 262 ILE B N 1
ATOM 5404 C CA . ILE B 1 262 ? 7.027 -18.281 -5.949 1 97.06 262 ILE B CA 1
ATO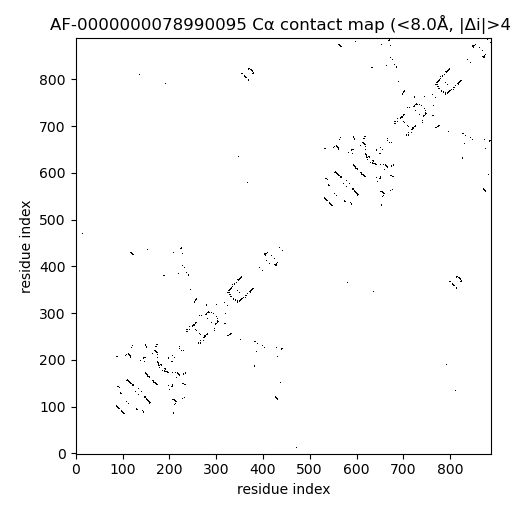M 5405 C C . ILE B 1 262 ? 8.188 -17.297 -5.805 1 97.06 262 ILE B C 1
ATOM 5407 O O . ILE B 1 262 ? 8.328 -16.375 -6.605 1 97.06 262 ILE B O 1
ATOM 5411 N N . GLY B 1 263 ? 9 -17.484 -4.797 1 98.31 263 GLY B N 1
ATOM 5412 C CA . GLY B 1 263 ? 10.172 -16.641 -4.637 1 98.31 263 GLY B CA 1
ATOM 5413 C C . GLY B 1 263 ? 11.141 -16.734 -5.797 1 98.31 263 GLY B C 1
ATOM 5414 O O . GLY B 1 263 ? 11.625 -15.719 -6.297 1 98.31 263 GLY B O 1
ATOM 5415 N N . LEU B 1 264 ? 11.438 -17.922 -6.207 1 98.38 264 LEU B N 1
ATOM 5416 C CA . LEU B 1 264 ? 12.359 -18.125 -7.312 1 98.38 264 LEU B CA 1
ATOM 5417 C C . LEU B 1 264 ? 11.773 -17.594 -8.617 1 98.38 264 LEU B C 1
ATOM 5419 O O . LEU B 1 264 ? 12.5 -17.016 -9.438 1 98.38 264 LEU B O 1
ATOM 5423 N N . ILE B 1 265 ? 10.523 -17.781 -8.766 1 98.38 265 ILE B N 1
ATOM 5424 C CA . ILE B 1 265 ? 9.836 -17.203 -9.922 1 98.38 265 ILE B CA 1
ATOM 5425 C C . ILE B 1 265 ? 9.914 -15.68 -9.859 1 98.38 265 ILE B C 1
ATOM 5427 O O . ILE B 1 265 ? 10.141 -15.023 -10.883 1 98.38 265 ILE B O 1
ATOM 5431 N N . SER B 1 266 ? 9.711 -15.125 -8.695 1 98.69 266 SER B N 1
ATOM 5432 C CA . SER B 1 266 ? 9.812 -13.68 -8.508 1 98.69 266 SER B CA 1
ATOM 5433 C C . SER B 1 266 ? 11.219 -13.18 -8.844 1 98.69 266 SER B C 1
ATOM 5435 O O . SER B 1 266 ? 11.375 -12.086 -9.398 1 98.69 266 SER B O 1
ATOM 5437 N N . LEU B 1 267 ? 12.203 -13.969 -8.516 1 98.75 267 LEU B N 1
ATOM 5438 C CA . LEU B 1 267 ? 13.578 -13.648 -8.891 1 98.75 267 LEU B CA 1
ATOM 5439 C C . LEU B 1 267 ? 13.727 -13.57 -10.406 1 98.75 267 LEU B C 1
ATOM 5441 O O . LEU B 1 267 ? 14.266 -12.602 -10.938 1 98.75 267 LEU B O 1
ATOM 5445 N N . ILE B 1 268 ? 13.227 -14.594 -11.07 1 98.62 268 ILE B N 1
ATOM 5446 C CA . ILE B 1 268 ? 13.297 -14.656 -12.531 1 98.62 268 ILE B CA 1
ATOM 5447 C C . ILE B 1 268 ? 12.625 -13.43 -13.133 1 98.62 268 ILE B C 1
ATOM 5449 O O . ILE B 1 268 ? 13.188 -12.766 -14 1 98.62 268 ILE B O 1
ATOM 5453 N N . VAL B 1 269 ? 11.477 -13.07 -12.641 1 98.75 269 VAL B N 1
ATOM 5454 C CA . VAL B 1 269 ? 10.688 -11.969 -13.188 1 98.75 269 VAL B CA 1
ATOM 5455 C C . VAL B 1 269 ? 11.352 -10.633 -12.859 1 98.75 269 VAL B C 1
ATOM 5457 O O . VAL B 1 269 ? 11.422 -9.742 -13.711 1 98.75 269 VAL B O 1
ATOM 5460 N N . ALA B 1 270 ? 11.82 -10.492 -11.602 1 98.75 270 ALA B N 1
ATOM 5461 C CA . ALA B 1 270 ? 12.5 -9.258 -11.219 1 98.75 270 ALA B CA 1
ATOM 5462 C C . ALA B 1 270 ? 13.68 -8.969 -12.133 1 98.75 270 ALA B C 1
ATOM 5464 O O . ALA B 1 270 ? 13.859 -7.84 -12.594 1 98.75 270 ALA B O 1
ATOM 5465 N N . ARG B 1 271 ? 14.445 -9.961 -12.398 1 98.31 271 ARG B N 1
ATOM 5466 C CA . ARG B 1 271 ? 15.578 -9.812 -13.297 1 98.31 271 ARG B CA 1
ATOM 5467 C C . ARG B 1 271 ? 15.117 -9.492 -14.711 1 98.31 271 ARG B C 1
ATOM 5469 O O . ARG B 1 271 ? 15.695 -8.633 -15.383 1 98.31 271 ARG B O 1
ATOM 5476 N N . ALA B 1 272 ? 14.133 -10.164 -15.141 1 98.19 272 ALA B N 1
ATOM 5477 C CA . ALA B 1 272 ? 13.586 -9.906 -16.469 1 98.19 272 ALA B CA 1
ATOM 5478 C C . ALA B 1 272 ? 13.102 -8.469 -16.594 1 98.19 272 ALA B C 1
ATOM 5480 O O . ALA B 1 272 ? 13.141 -7.883 -17.688 1 98.19 272 ALA B O 1
ATOM 5481 N N . MET B 1 273 ? 12.703 -7.879 -15.5 1 98.25 273 MET B N 1
ATOM 5482 C CA . MET B 1 273 ? 12.156 -6.527 -15.516 1 98.25 273 MET B CA 1
ATOM 5483 C C . MET B 1 273 ? 13.258 -5.488 -15.336 1 98.25 273 MET B C 1
ATOM 5485 O O . MET B 1 273 ? 12.984 -4.285 -15.32 1 98.25 273 MET B O 1
ATOM 5489 N N . GLY B 1 274 ? 14.516 -5.945 -15.133 1 97.5 274 GLY B N 1
ATOM 5490 C CA . GLY B 1 274 ? 15.625 -5.016 -15.164 1 97.5 274 GLY B CA 1
ATOM 5491 C C . GLY B 1 274 ? 16.312 -4.855 -13.82 1 97.5 274 GLY B C 1
ATOM 5492 O O . GLY B 1 274 ? 17.266 -4.086 -13.695 1 97.5 274 GLY B O 1
ATOM 5493 N N . ALA B 1 275 ? 15.859 -5.598 -12.812 1 97.94 275 ALA B N 1
ATOM 5494 C CA . ALA B 1 275 ? 16.562 -5.539 -11.531 1 97.94 275 ALA B CA 1
ATOM 5495 C C . ALA B 1 275 ? 18.016 -5.984 -11.688 1 97.94 275 ALA B C 1
ATOM 5497 O O . ALA B 1 275 ? 18.281 -7.074 -12.195 1 97.94 275 ALA B O 1
ATOM 5498 N N . THR B 1 276 ? 18.953 -5.156 -11.234 1 96.31 276 THR B N 1
ATOM 5499 C CA . THR B 1 276 ? 20.359 -5.465 -11.445 1 96.31 276 THR B CA 1
ATOM 5500 C C . THR B 1 276 ? 20.984 -6.035 -10.18 1 96.31 276 THR B C 1
ATOM 5502 O O . THR B 1 276 ? 22.047 -6.672 -10.234 1 96.31 276 THR B O 1
ATOM 5505 N N . ARG B 1 277 ? 20.375 -5.75 -9.047 1 97.81 277 ARG B N 1
ATOM 5506 C CA . ARG B 1 277 ? 20.797 -6.332 -7.777 1 97.81 277 ARG B CA 1
ATOM 5507 C C . ARG B 1 277 ? 19.625 -7.012 -7.074 1 97.81 277 ARG B C 1
ATOM 5509 O O . ARG B 1 277 ? 18.625 -6.367 -6.762 1 97.81 277 ARG B O 1
ATOM 5516 N N . THR B 1 278 ? 19.734 -8.266 -6.848 1 98.75 278 THR B N 1
ATOM 5517 C CA . THR B 1 278 ? 18.688 -9.055 -6.211 1 98.75 278 THR B CA 1
ATOM 5518 C C . THR B 1 278 ? 19.266 -9.891 -5.07 1 98.75 278 THR B C 1
ATOM 5520 O O . THR B 1 278 ? 20.344 -10.469 -5.203 1 98.75 278 THR B O 1
ATOM 5523 N N . VAL B 1 279 ? 18.562 -9.883 -3.938 1 98.81 279 VAL B N 1
ATOM 5524 C CA . VAL B 1 279 ? 18.938 -10.688 -2.781 1 98.81 279 VAL B CA 1
ATOM 5525 C C . VAL B 1 279 ? 17.766 -11.602 -2.398 1 98.81 279 VAL B C 1
ATOM 5527 O O . VAL B 1 279 ? 16.625 -11.148 -2.262 1 98.81 279 VAL B O 1
ATOM 5530 N N . VAL B 1 280 ? 18.031 -12.867 -2.283 1 98.88 280 VAL B N 1
ATOM 5531 C CA . VAL B 1 280 ? 17.016 -13.836 -1.861 1 98.88 280 VAL B CA 1
ATOM 5532 C C . VAL B 1 280 ? 17.344 -14.328 -0.451 1 98.88 280 VAL B C 1
ATOM 5534 O O . VAL B 1 280 ? 18.469 -14.727 -0.166 1 98.88 280 VAL B O 1
ATOM 5537 N N . LEU B 1 281 ? 16.359 -14.203 0.404 1 98.75 281 LEU B N 1
ATOM 5538 C CA . LEU B 1 281 ? 16.516 -14.711 1.764 1 98.75 281 LEU B CA 1
ATOM 5539 C C . LEU B 1 281 ? 15.578 -15.891 2.014 1 98.75 281 LEU B C 1
ATOM 5541 O O . LEU B 1 281 ? 14.453 -15.914 1.521 1 98.75 281 LEU B O 1
ATOM 5545 N N . ASP B 1 282 ? 16 -16.812 2.727 1 98 282 ASP B N 1
ATOM 5546 C CA . ASP B 1 282 ? 15.234 -17.922 3.273 1 98 282 ASP B CA 1
ATOM 5547 C C . ASP B 1 282 ? 15.914 -18.516 4.504 1 98 282 ASP B C 1
ATOM 5549 O O . ASP B 1 282 ? 17.016 -18.094 4.871 1 98 282 ASP B O 1
ATOM 5553 N N . LEU B 1 283 ? 15.219 -19.344 5.199 1 96.5 283 LEU B N 1
ATOM 5554 C CA . LEU B 1 283 ? 15.797 -20.016 6.359 1 96.5 283 LEU B CA 1
ATOM 5555 C C . LEU B 1 283 ? 17.047 -20.797 5.973 1 96.5 283 LEU B C 1
ATOM 5557 O O . LEU B 1 283 ? 17.109 -21.375 4.879 1 96.5 283 LEU B O 1
ATOM 5561 N N . ALA B 1 284 ? 17.953 -20.891 6.871 1 95.38 284 ALA B N 1
ATOM 5562 C CA . ALA B 1 284 ? 19.234 -21.578 6.621 1 95.38 284 ALA B CA 1
ATOM 5563 C C . ALA B 1 284 ? 19 -23.047 6.246 1 95.38 284 ALA B C 1
ATOM 5565 O O . ALA B 1 284 ? 19.75 -23.594 5.441 1 95.38 284 ALA B O 1
ATOM 5566 N N . ARG B 1 285 ? 18 -23.641 6.738 1 92.12 285 ARG B N 1
ATOM 5567 C CA . ARG B 1 285 ? 17.719 -25.047 6.457 1 92.12 285 ARG B CA 1
ATOM 5568 C C . ARG B 1 285 ? 17.281 -25.25 5.008 1 92.12 285 ARG B C 1
ATOM 5570 O O . ARG B 1 285 ? 17.281 -26.359 4.5 1 92.12 285 ARG B O 1
ATOM 5577 N N . ALA B 1 286 ? 16.891 -24.156 4.367 1 93.44 286 ALA B N 1
ATOM 5578 C CA . ALA B 1 286 ? 16.516 -24.219 2.959 1 93.44 286 ALA B CA 1
ATOM 5579 C C . ALA B 1 286 ? 17.719 -23.969 2.055 1 93.44 286 ALA B C 1
ATOM 5581 O O . ALA B 1 286 ? 17.594 -23.328 1.011 1 93.44 286 ALA B O 1
ATOM 5582 N N . SER B 1 287 ? 18.891 -24.453 2.404 1 93.5 287 SER B N 1
ATOM 5583 C CA . SER B 1 287 ? 20.156 -24.188 1.729 1 93.5 287 SER B CA 1
ATOM 5584 C C . SER B 1 287 ? 20.094 -24.625 0.267 1 93.5 287 SER B C 1
ATOM 5586 O O . SER B 1 287 ? 20.641 -23.938 -0.607 1 93.5 287 SER B O 1
ATOM 5588 N N . LYS B 1 288 ? 19.469 -25.719 -0.046 1 93.31 288 LYS B N 1
ATOM 5589 C CA . LYS B 1 288 ? 19.391 -26.219 -1.417 1 93.31 288 LYS B CA 1
ATOM 5590 C C . LYS B 1 288 ? 18.625 -25.234 -2.305 1 93.31 288 LYS B C 1
ATOM 5592 O O . LYS B 1 288 ? 19.016 -24.984 -3.445 1 93.31 288 LYS B O 1
ATOM 5597 N N . ARG B 1 289 ? 17.578 -24.672 -1.778 1 95.38 289 ARG B N 1
ATOM 5598 C CA . ARG B 1 289 ? 16.781 -23.703 -2.533 1 95.38 289 ARG B CA 1
ATOM 5599 C C . ARG B 1 289 ? 17.547 -22.406 -2.74 1 95.38 289 ARG B C 1
ATOM 5601 O O . ARG B 1 289 ? 17.453 -21.781 -3.801 1 95.38 289 ARG B O 1
ATOM 5608 N N . LEU B 1 290 ? 18.281 -21.984 -1.733 1 97.5 290 LEU B N 1
ATOM 5609 C CA . LEU B 1 290 ? 19.109 -20.781 -1.854 1 97.5 290 LEU B CA 1
ATOM 5610 C C . LEU B 1 290 ? 20.188 -20.969 -2.916 1 97.5 290 LEU B C 1
ATOM 5612 O O . LEU B 1 290 ? 20.516 -20.031 -3.646 1 97.5 290 LEU B O 1
ATOM 5616 N N . GLU B 1 291 ? 20.688 -22.172 -3.037 1 96.56 291 GLU B N 1
ATOM 5617 C CA . GLU B 1 291 ? 21.656 -22.469 -4.082 1 96.56 291 GLU B CA 1
ATOM 5618 C C . GLU B 1 291 ? 21.031 -22.359 -5.469 1 96.56 291 GLU B C 1
ATOM 5620 O O . GLU B 1 291 ? 21.672 -21.891 -6.41 1 96.56 291 GLU B O 1
ATOM 5625 N N . VAL B 1 292 ? 19.828 -22.828 -5.562 1 96.5 292 VAL B N 1
ATOM 5626 C CA . VAL B 1 292 ? 19.125 -22.703 -6.832 1 96.5 292 VAL B CA 1
ATOM 5627 C C . VAL B 1 292 ? 18.953 -21.234 -7.18 1 96.5 292 VAL B C 1
ATOM 5629 O O . VAL B 1 292 ? 19.094 -20.828 -8.336 1 96.5 292 VAL B O 1
ATOM 5632 N N . ALA B 1 293 ? 18.625 -20.391 -6.172 1 98.12 293 ALA B N 1
ATOM 5633 C CA . ALA B 1 293 ? 18.484 -18.953 -6.391 1 98.12 293 ALA B CA 1
ATOM 5634 C C . ALA B 1 293 ? 19.766 -18.359 -6.988 1 98.12 293 ALA B C 1
ATOM 5636 O O . ALA B 1 293 ? 19.703 -17.547 -7.91 1 98.12 293 ALA B O 1
ATOM 5637 N N . LYS B 1 294 ? 20.875 -18.781 -6.508 1 97.56 294 LYS B N 1
ATOM 5638 C CA . LYS B 1 294 ? 22.156 -18.344 -7.043 1 97.56 294 LYS B CA 1
ATOM 5639 C C . LYS B 1 294 ? 22.312 -18.734 -8.508 1 97.56 294 LYS B C 1
ATOM 5641 O O . LYS B 1 294 ? 22.734 -17.938 -9.336 1 97.56 294 LYS B O 1
ATOM 5646 N N . LYS B 1 295 ? 21.953 -19.922 -8.789 1 96.5 295 LYS B N 1
ATOM 5647 C CA . LYS B 1 295 ? 22.078 -20.453 -10.156 1 96.5 295 LYS B CA 1
ATOM 5648 C C . LYS B 1 295 ? 21.156 -19.688 -11.109 1 96.5 295 LYS B C 1
ATOM 5650 O O . LYS B 1 295 ? 21.484 -19.531 -12.289 1 96.5 295 LYS B O 1
ATOM 5655 N N . LEU B 1 296 ? 20.094 -19.266 -10.516 1 97.12 296 LEU B N 1
ATOM 5656 C CA . LEU B 1 296 ? 19.109 -18.547 -11.336 1 97.12 296 LEU B CA 1
ATOM 5657 C C . LEU B 1 296 ? 19.5 -17.078 -11.492 1 97.12 296 LEU B C 1
ATOM 5659 O O . LEU B 1 296 ? 18.812 -16.328 -12.172 1 97.12 296 LEU B O 1
ATOM 5663 N N . GLY B 1 297 ? 20.562 -16.641 -10.797 1 97.19 297 GLY B N 1
ATOM 5664 C CA . GLY B 1 297 ? 21.109 -15.328 -11.109 1 97.19 297 GLY B CA 1
ATOM 5665 C C . GLY B 1 297 ? 20.984 -14.344 -9.961 1 97.19 297 GLY B C 1
ATOM 5666 O O . GLY B 1 297 ? 21.234 -13.148 -10.133 1 97.19 297 GLY B O 1
ATOM 5667 N N . ALA B 1 298 ? 20.562 -14.758 -8.789 1 98.56 298 ALA B N 1
ATOM 5668 C CA . ALA B 1 298 ? 20.531 -13.844 -7.652 1 98.56 298 ALA B CA 1
ATOM 5669 C C . ALA B 1 298 ? 21.922 -13.234 -7.41 1 98.56 298 ALA B C 1
ATOM 5671 O O . ALA B 1 298 ? 22.938 -13.922 -7.504 1 98.56 298 ALA B O 1
ATOM 5672 N N . THR B 1 299 ? 21.953 -11.93 -7.121 1 98.19 299 THR B N 1
ATOM 5673 C CA . THR B 1 299 ? 23.203 -11.273 -6.781 1 98.19 299 THR B CA 1
ATOM 5674 C C . THR B 1 299 ? 23.797 -11.844 -5.492 1 98.19 299 THR B C 1
ATOM 5676 O O . THR B 1 299 ? 25 -12.016 -5.371 1 98.19 299 THR B O 1
ATOM 5679 N N . ALA B 1 300 ? 22.953 -12.102 -4.574 1 98.56 300 ALA B N 1
ATOM 5680 C CA . ALA B 1 300 ? 23.344 -12.703 -3.299 1 98.56 300 ALA B CA 1
ATOM 5681 C C . ALA B 1 300 ? 22.188 -13.477 -2.678 1 98.56 300 ALA B C 1
ATOM 5683 O O . ALA B 1 300 ? 21.031 -13.266 -3.031 1 98.56 300 ALA B O 1
ATOM 5684 N N . VAL B 1 301 ? 22.547 -14.406 -1.839 1 98.75 301 VAL B N 1
ATOM 5685 C CA . VAL B 1 301 ? 21.578 -15.109 -1.013 1 98.75 301 VAL B CA 1
ATOM 5686 C C . VAL B 1 301 ? 21.953 -14.977 0.461 1 98.75 301 VAL B C 1
ATOM 5688 O O . VAL B 1 301 ? 23.141 -14.898 0.801 1 98.75 301 VAL B O 1
ATOM 5691 N N . ILE B 1 302 ? 20.953 -14.906 1.319 1 98.69 302 ILE B N 1
ATOM 5692 C CA . ILE B 1 302 ? 21.188 -14.773 2.754 1 98.69 302 ILE B CA 1
ATOM 5693 C C . ILE B 1 302 ? 20.422 -15.867 3.5 1 98.69 302 ILE B C 1
ATOM 5695 O O . ILE B 1 302 ? 19.188 -15.82 3.598 1 98.69 302 ILE B O 1
ATOM 5699 N N . PRO B 1 303 ? 21.125 -16.891 4.012 1 98.5 303 PRO B N 1
ATOM 5700 C CA . PRO B 1 303 ? 20.469 -17.844 4.906 1 98.5 303 PRO B CA 1
ATOM 5701 C C . PRO B 1 303 ? 20.109 -17.234 6.262 1 98.5 303 PRO B C 1
ATOM 5703 O O . PRO B 1 303 ? 20.969 -16.625 6.91 1 98.5 303 PRO B O 1
ATOM 5706 N N . ILE B 1 304 ? 18.906 -17.344 6.629 1 98.19 304 ILE B N 1
ATOM 5707 C CA . ILE B 1 304 ? 18.453 -16.797 7.902 1 98.19 304 ILE B CA 1
ATOM 5708 C C . ILE B 1 304 ? 18.625 -17.859 9 1 98.19 304 ILE B C 1
ATOM 5710 O O . ILE B 1 304 ? 17.984 -18.906 8.969 1 98.19 304 ILE B O 1
ATOM 5714 N N . GLY B 1 305 ? 19.375 -17.578 9.953 1 96.75 305 GLY B N 1
ATOM 5715 C CA . GLY B 1 305 ? 19.578 -18.484 11.086 1 96.75 305 GLY B CA 1
ATOM 5716 C C . GLY B 1 305 ? 18.562 -18.281 12.195 1 96.75 305 GLY B C 1
ATOM 5717 O O . GLY B 1 305 ? 17.906 -17.25 12.266 1 96.75 305 GLY B O 1
ATOM 5718 N N . ALA B 1 306 ? 18.5 -19.203 13.047 1 93.19 306 ALA B N 1
ATOM 5719 C CA . ALA B 1 306 ? 17.516 -19.188 14.133 1 93.19 306 ALA B CA 1
ATOM 5720 C C . ALA B 1 306 ? 17.781 -18.047 15.109 1 93.19 306 ALA B C 1
ATOM 5722 O O . ALA B 1 306 ? 16.859 -17.531 15.727 1 93.19 306 ALA B O 1
ATOM 5723 N N . GLU B 1 307 ? 19.031 -17.547 15.203 1 94.88 307 GLU B N 1
ATOM 5724 C CA . GLU B 1 307 ? 19.391 -16.547 16.203 1 94.88 307 GLU B CA 1
ATOM 5725 C C . GLU B 1 307 ? 19.578 -15.172 15.555 1 94.88 307 GLU B C 1
ATOM 5727 O O . GLU B 1 307 ? 19.953 -14.203 16.234 1 94.88 307 GLU B O 1
ATOM 5732 N N . ASP B 1 308 ? 19.328 -15.156 14.281 1 96.5 308 ASP B N 1
ATOM 5733 C CA . ASP B 1 308 ? 19.531 -13.891 13.594 1 96.5 308 ASP B CA 1
ATOM 5734 C C . ASP B 1 308 ? 18.547 -12.828 14.086 1 96.5 308 ASP B C 1
ATOM 5736 O O . ASP B 1 308 ? 17.359 -13.109 14.242 1 96.5 308 ASP B O 1
ATOM 5740 N N . LYS B 1 309 ? 19.078 -11.641 14.312 1 96.88 309 LYS B N 1
ATOM 5741 C CA . LYS B 1 309 ? 18.25 -10.508 14.703 1 96.88 309 LYS B CA 1
ATOM 5742 C C . LYS B 1 309 ? 17.859 -9.672 13.477 1 96.88 309 LYS B C 1
ATOM 5744 O O . LYS B 1 309 ? 18.562 -9.68 12.469 1 96.88 309 LYS B O 1
ATOM 5749 N N . GLU B 1 310 ? 16.766 -8.945 13.578 1 96.69 310 GLU B N 1
ATOM 5750 C CA . GLU B 1 310 ? 16.266 -8.117 12.484 1 96.69 310 GLU B CA 1
ATOM 5751 C C . GLU B 1 310 ? 17.328 -7.145 11.992 1 96.69 310 GLU B C 1
ATOM 5753 O O . GLU B 1 310 ? 17.578 -7.035 10.789 1 96.69 310 GLU B O 1
ATOM 5758 N N . ASP B 1 311 ? 17.984 -6.477 12.953 1 96.94 311 ASP B N 1
ATOM 5759 C CA . ASP B 1 311 ? 18.969 -5.457 12.602 1 96.94 311 ASP B CA 1
ATOM 5760 C C . ASP B 1 311 ? 20.125 -6.066 11.82 1 96.94 311 ASP B C 1
ATOM 5762 O O . ASP B 1 311 ? 20.641 -5.449 10.891 1 96.94 311 ASP B O 1
ATOM 5766 N N . ASP B 1 312 ? 20.5 -7.238 12.211 1 97.69 312 ASP B N 1
ATOM 5767 C CA . ASP B 1 312 ? 21.594 -7.926 11.531 1 97.69 312 ASP B CA 1
ATOM 5768 C C . ASP B 1 312 ? 21.203 -8.289 10.094 1 97.69 312 ASP B C 1
ATOM 5770 O O . ASP B 1 312 ? 22 -8.109 9.172 1 97.69 312 ASP B O 1
ATOM 5774 N N . LEU B 1 313 ? 20.047 -8.797 9.914 1 98.44 313 LEU B N 1
ATOM 5775 C CA . LEU B 1 313 ? 19.578 -9.18 8.594 1 98.44 313 LEU B CA 1
ATOM 5776 C C . LEU B 1 313 ? 19.453 -7.965 7.684 1 98.44 313 LEU B C 1
ATOM 5778 O O . LEU B 1 313 ? 19.812 -8.023 6.508 1 98.44 313 LEU B O 1
ATOM 5782 N N . VAL B 1 314 ? 18.938 -6.852 8.227 1 98.56 314 VAL B N 1
ATOM 5783 C CA . VAL B 1 314 ? 18.828 -5.613 7.469 1 98.56 314 VAL B CA 1
ATOM 5784 C C . VAL B 1 314 ? 20.219 -5.152 7.02 1 98.56 314 VAL B C 1
ATOM 5786 O O . VAL B 1 314 ? 20.391 -4.762 5.863 1 98.56 314 VAL B O 1
ATOM 5789 N N . ALA B 1 315 ? 21.172 -5.184 7.918 1 98.38 315 ALA B N 1
ATOM 5790 C CA . ALA B 1 315 ? 22.531 -4.781 7.59 1 98.38 315 ALA B CA 1
ATOM 5791 C C . ALA B 1 315 ? 23.109 -5.66 6.488 1 98.38 315 ALA B C 1
ATOM 5793 O O . ALA B 1 315 ? 23.766 -5.164 5.562 1 98.38 315 ALA B O 1
ATOM 5794 N N . ARG B 1 316 ? 22.906 -6.965 6.562 1 98.38 316 ARG B N 1
ATOM 5795 C CA . ARG B 1 316 ? 23.406 -7.895 5.555 1 98.38 316 ARG B CA 1
ATOM 5796 C C . ARG B 1 316 ? 22.75 -7.637 4.203 1 98.38 316 ARG B C 1
ATOM 5798 O O . ARG B 1 316 ? 23.406 -7.723 3.164 1 98.38 316 ARG B O 1
ATOM 5805 N N . ILE B 1 317 ? 21.469 -7.359 4.199 1 98.69 317 ILE B N 1
ATOM 5806 C CA . ILE B 1 317 ? 20.75 -7.039 2.973 1 98.69 317 ILE B CA 1
ATOM 5807 C C . ILE B 1 317 ? 21.344 -5.789 2.332 1 98.69 317 ILE B C 1
ATOM 5809 O O . ILE B 1 317 ? 21.641 -5.781 1.136 1 98.69 317 ILE B O 1
ATOM 5813 N N . GLN B 1 318 ? 21.562 -4.754 3.131 1 98.12 318 GLN B N 1
ATOM 5814 C CA . GLN B 1 318 ? 22.078 -3.492 2.619 1 98.12 318 GLN B CA 1
ATOM 5815 C C . GLN B 1 318 ? 23.5 -3.662 2.076 1 98.12 318 GLN B C 1
ATOM 5817 O O . GLN B 1 318 ? 23.859 -3.059 1.063 1 98.12 318 GLN B O 1
ATOM 5822 N N . GLN B 1 319 ? 24.266 -4.461 2.777 1 98.25 319 GLN B N 1
ATOM 5823 C CA . GLN B 1 319 ? 25.609 -4.754 2.301 1 98.25 319 GLN B CA 1
ATOM 5824 C C . GLN B 1 319 ? 25.578 -5.461 0.949 1 98.25 319 GLN B C 1
ATOM 5826 O O . GLN B 1 319 ? 26.312 -5.094 0.03 1 98.25 319 GLN B O 1
ATOM 5831 N N . ALA B 1 320 ? 24.734 -6.414 0.798 1 98.06 320 ALA B N 1
ATOM 5832 C CA . ALA B 1 320 ? 24.641 -7.203 -0.426 1 98.06 320 ALA B CA 1
ATOM 5833 C C . ALA B 1 320 ? 24.141 -6.355 -1.59 1 98.06 320 ALA B C 1
ATOM 5835 O O . ALA B 1 320 ? 24.578 -6.535 -2.73 1 98.06 320 ALA B O 1
ATOM 5836 N N . LEU B 1 321 ? 23.25 -5.453 -1.31 1 97.94 321 LEU B N 1
ATOM 5837 C CA . LEU B 1 321 ? 22.641 -4.633 -2.35 1 97.94 321 LEU B CA 1
ATOM 5838 C C . LEU B 1 321 ? 23.469 -3.383 -2.617 1 97.94 321 LEU B C 1
ATOM 5840 O O . LEU B 1 321 ? 23.281 -2.721 -3.643 1 97.94 321 LEU B O 1
ATOM 5844 N N . GLY B 1 322 ? 24.344 -2.963 -1.688 1 96.5 322 GLY B N 1
ATOM 5845 C CA . GLY B 1 322 ? 25.031 -1.688 -1.754 1 96.5 322 GLY B CA 1
ATOM 5846 C C . GLY B 1 322 ? 24.203 -0.523 -1.262 1 96.5 322 GLY B C 1
ATOM 5847 O O . GLY B 1 322 ? 24.422 0.622 -1.657 1 96.5 322 GLY B O 1
ATOM 5848 N N . GLY B 1 323 ? 23.188 -0.811 -0.477 1 97 323 GLY B N 1
ATOM 5849 C CA . GLY B 1 323 ? 22.25 0.166 0.044 1 97 323 GLY B CA 1
ATOM 5850 C C . GLY B 1 323 ? 20.875 -0.425 0.352 1 97 323 GLY B C 1
ATOM 5851 O O . GLY B 1 323 ? 20.703 -1.644 0.296 1 97 323 GLY B O 1
ATOM 5852 N N . PRO B 1 324 ? 19.938 0.468 0.746 1 97.5 324 PRO B N 1
ATOM 5853 C CA . PRO B 1 324 ? 18.594 -0.042 1.024 1 97.5 324 PRO B CA 1
ATOM 5854 C C . PRO B 1 324 ? 17.875 -0.542 -0.23 1 97.5 324 PRO B C 1
ATOM 5856 O O . PRO B 1 324 ? 18.219 -0.125 -1.342 1 97.5 324 PRO B O 1
ATOM 5859 N N . ALA B 1 325 ? 16.938 -1.438 -0.006 1 98.38 325 ALA B N 1
ATOM 5860 C CA . ALA B 1 325 ? 16.156 -1.964 -1.116 1 98.38 325 ALA B CA 1
ATOM 5861 C C . ALA B 1 325 ? 15.195 -0.906 -1.657 1 98.38 325 ALA B C 1
ATOM 5863 O O . ALA B 1 325 ? 14.625 -0.123 -0.892 1 98.38 325 ALA B O 1
ATOM 5864 N N . ASP B 1 326 ? 14.953 -0.917 -2.986 1 97.38 326 ASP B N 1
ATOM 5865 C CA . ASP B 1 326 ? 13.898 -0.139 -3.631 1 97.38 326 ASP B CA 1
ATOM 5866 C C . ASP B 1 326 ? 12.555 -0.85 -3.527 1 97.38 326 ASP B C 1
ATOM 5868 O O . ASP B 1 326 ? 11.516 -0.207 -3.34 1 97.38 326 ASP B O 1
ATOM 5872 N N . ARG B 1 327 ? 12.695 -2.119 -3.746 1 98.69 327 ARG B N 1
ATOM 5873 C CA . ARG B 1 327 ? 11.516 -2.975 -3.838 1 98.69 327 ARG B CA 1
ATOM 5874 C C . ARG B 1 327 ? 11.719 -4.273 -3.062 1 98.69 327 ARG B C 1
ATOM 5876 O O . ARG B 1 327 ? 12.828 -4.809 -3.021 1 98.69 327 ARG B O 1
ATOM 5883 N N . VAL B 1 328 ? 10.641 -4.727 -2.471 1 98.88 328 VAL B N 1
ATOM 5884 C CA . VAL B 1 328 ? 10.648 -6.043 -1.842 1 98.88 328 VAL B CA 1
ATOM 5885 C C . VAL B 1 328 ? 9.477 -6.871 -2.355 1 98.88 328 VAL B C 1
ATOM 5887 O O . VAL B 1 328 ? 8.367 -6.355 -2.506 1 98.88 328 VAL B O 1
ATOM 5890 N N . LEU B 1 329 ? 9.719 -8.078 -2.752 1 98.88 329 LEU B N 1
ATOM 5891 C CA . LEU B 1 329 ? 8.703 -9.109 -2.975 1 98.88 329 LEU B CA 1
ATOM 5892 C C . LEU B 1 329 ? 8.703 -10.125 -1.835 1 98.88 329 LEU B C 1
ATOM 5894 O O . LEU B 1 329 ? 9.617 -10.945 -1.73 1 98.88 329 LEU B O 1
ATOM 5898 N N . GLU B 1 330 ? 7.758 -10.023 -0.961 1 98.81 330 GLU B N 1
ATOM 5899 C CA . GLU B 1 330 ? 7.645 -10.922 0.182 1 98.81 330 GLU B CA 1
ATOM 5900 C C . GLU B 1 330 ? 6.77 -12.125 -0.152 1 98.81 330 GLU B C 1
ATOM 5902 O O . GLU B 1 330 ? 5.547 -12.008 -0.251 1 98.81 330 GLU B O 1
ATOM 5907 N N . CYS B 1 331 ? 7.391 -13.281 -0.324 1 98.06 331 CYS B N 1
ATOM 5908 C CA . CYS B 1 331 ? 6.703 -14.43 -0.912 1 98.06 331 CYS B CA 1
ATOM 5909 C C . CYS B 1 331 ? 6.418 -15.492 0.141 1 98.06 331 CYS B C 1
ATOM 5911 O O . CYS B 1 331 ? 5.918 -16.562 -0.18 1 98.06 331 CYS B O 1
ATOM 5913 N N . THR B 1 332 ? 6.691 -15.281 1.38 1 96.19 332 THR B N 1
ATOM 5914 C CA . THR B 1 332 ? 6.492 -16.297 2.408 1 96.19 332 THR B CA 1
ATOM 5915 C C . THR B 1 332 ? 5.211 -16.031 3.189 1 96.19 332 THR B C 1
ATOM 5917 O O . THR B 1 332 ? 4.582 -16.969 3.697 1 96.19 332 THR B O 1
ATOM 5920 N N . GLY B 1 333 ? 4.91 -14.773 3.377 1 95.19 333 GLY B N 1
ATOM 5921 C CA . GLY B 1 333 ? 3.799 -14.406 4.238 1 95.19 333 GLY B CA 1
ATOM 5922 C C . GLY B 1 333 ? 4.145 -14.453 5.715 1 95.19 333 GLY B C 1
ATOM 5923 O O . GLY B 1 333 ? 3.26 -14.352 6.566 1 95.19 333 GLY B O 1
ATOM 5924 N N . SER B 1 334 ? 5.391 -14.594 6.051 1 96.12 334 SER B N 1
ATOM 5925 C CA . SER B 1 334 ? 5.793 -14.711 7.449 1 96.12 334 SER B CA 1
ATOM 5926 C C . SER B 1 334 ? 5.895 -13.336 8.109 1 96.12 334 SER B C 1
ATOM 5928 O O . SER B 1 334 ? 6.262 -12.359 7.461 1 96.12 334 SER B O 1
ATOM 5930 N N . GLN B 1 335 ? 5.57 -13.281 9.359 1 96.94 335 GLN B N 1
ATOM 5931 C CA . GLN B 1 335 ? 5.688 -12.039 10.117 1 96.94 335 GLN B CA 1
ATOM 5932 C C . GLN B 1 335 ? 7.121 -11.516 10.086 1 96.94 335 GLN B C 1
ATOM 5934 O O . GLN B 1 335 ? 7.355 -10.359 9.727 1 96.94 335 GLN B O 1
ATOM 5939 N N . PRO B 1 336 ? 8.195 -12.336 10.398 1 97 336 PRO B N 1
ATOM 5940 C CA . PRO B 1 336 ? 9.562 -11.812 10.328 1 97 336 PRO B CA 1
ATOM 5941 C C . PRO B 1 336 ? 9.922 -11.297 8.93 1 97 336 PRO B C 1
ATOM 5943 O O . PRO B 1 336 ? 10.602 -10.281 8.805 1 97 336 PRO B O 1
ATOM 5946 N N . GLY B 1 337 ? 9.484 -12.055 7.902 1 97.62 337 GLY B N 1
ATOM 5947 C CA . GLY B 1 337 ? 9.734 -11.609 6.539 1 97.62 337 GLY B CA 1
ATOM 5948 C C . GLY B 1 337 ? 9.156 -10.242 6.242 1 97.62 337 GLY B C 1
ATOM 5949 O O . GLY B 1 337 ? 9.828 -9.391 5.66 1 97.62 337 GLY B O 1
ATOM 5950 N N . MET B 1 338 ? 7.918 -10.023 6.66 1 98.25 338 MET B N 1
ATOM 5951 C CA . MET B 1 338 ? 7.262 -8.742 6.43 1 98.25 338 MET B CA 1
ATOM 5952 C C . MET B 1 338 ? 7.945 -7.633 7.219 1 98.25 338 MET B C 1
ATOM 5954 O O . MET B 1 338 ? 8.117 -6.52 6.715 1 98.25 338 MET B O 1
ATOM 5958 N N . ARG B 1 339 ? 8.273 -7.926 8.438 1 98 339 ARG B N 1
ATOM 5959 C CA . ARG B 1 339 ? 8.93 -6.934 9.281 1 98 339 ARG B CA 1
ATOM 5960 C C . ARG B 1 339 ? 10.25 -6.484 8.672 1 98 339 ARG B C 1
ATOM 5962 O O . ARG B 1 339 ? 10.516 -5.289 8.555 1 98 339 ARG B O 1
ATOM 5969 N N . ILE B 1 340 ? 11.086 -7.422 8.289 1 98.44 340 ILE B N 1
ATOM 5970 C CA . ILE B 1 340 ? 12.398 -7.109 7.734 1 98.44 340 ILE B CA 1
ATOM 5971 C C . ILE B 1 340 ? 12.234 -6.402 6.387 1 98.44 340 ILE B C 1
ATOM 5973 O O . ILE B 1 340 ? 13.008 -5.512 6.047 1 98.44 340 ILE B O 1
ATOM 5977 N N . SER B 1 341 ? 11.164 -6.832 5.652 1 98.69 341 SER B N 1
ATOM 5978 C CA . SER B 1 341 ? 10.875 -6.152 4.395 1 98.69 341 SER B CA 1
ATOM 5979 C C . SER B 1 341 ? 10.695 -4.652 4.605 1 98.69 341 SER B C 1
ATOM 5981 O O . SER B 1 341 ? 11.289 -3.844 3.885 1 98.69 341 SER B O 1
ATOM 5983 N N . ILE B 1 342 ? 9.93 -4.285 5.578 1 98.25 342 ILE B N 1
ATOM 5984 C CA . ILE B 1 342 ? 9.672 -2.879 5.863 1 98.25 342 ILE B CA 1
ATOM 5985 C C . ILE B 1 342 ? 10.969 -2.195 6.297 1 98.25 342 ILE B C 1
ATOM 5987 O O . ILE B 1 342 ? 11.312 -1.128 5.785 1 98.25 342 ILE B O 1
ATOM 5991 N N . ARG B 1 343 ? 11.734 -2.811 7.113 1 97.94 343 ARG B N 1
ATOM 5992 C CA . ARG B 1 343 ? 12.922 -2.205 7.711 1 97.94 343 ARG B CA 1
ATOM 5993 C C . ARG B 1 343 ? 14.047 -2.08 6.688 1 97.94 343 ARG B C 1
ATOM 5995 O O . ARG B 1 343 ? 14.867 -1.162 6.766 1 97.94 343 ARG B O 1
ATOM 6002 N N . ALA B 1 344 ? 14.07 -2.949 5.68 1 98.5 344 ALA B N 1
ATOM 6003 C CA . ALA B 1 344 ? 15.172 -2.998 4.723 1 98.5 344 ALA B CA 1
ATOM 6004 C C . ALA B 1 344 ? 14.891 -2.113 3.514 1 98.5 344 ALA B C 1
ATOM 6006 O O . ALA B 1 344 ? 15.766 -1.913 2.666 1 98.5 344 ALA B O 1
ATOM 6007 N N . THR B 1 345 ? 13.742 -1.603 3.42 1 98.5 345 THR B N 1
ATOM 6008 C CA . THR B 1 345 ? 13.312 -0.833 2.256 1 98.5 345 THR B CA 1
ATOM 6009 C C . THR B 1 345 ? 13.617 0.65 2.447 1 98.5 345 THR B C 1
ATOM 6011 O O . THR B 1 345 ? 13.414 1.197 3.531 1 98.5 345 THR B O 1
ATOM 6014 N N . ARG B 1 346 ? 14.086 1.307 1.429 1 97.69 346 ARG B N 1
ATOM 6015 C CA . ARG B 1 346 ? 14.398 2.73 1.483 1 97.69 346 ARG B CA 1
ATOM 6016 C C . ARG B 1 346 ? 13.125 3.564 1.628 1 97.69 346 ARG B C 1
ATOM 6018 O O . ARG B 1 346 ? 12.023 3.084 1.348 1 97.69 346 ARG B O 1
ATOM 6025 N N . ASN B 1 347 ? 13.266 4.852 2.016 1 97.38 347 ASN B N 1
ATOM 6026 C CA . ASN B 1 347 ? 12.133 5.773 2.02 1 97.38 347 ASN B CA 1
ATOM 6027 C C . ASN B 1 347 ? 11.438 5.816 0.661 1 97.38 347 ASN B C 1
ATOM 6029 O O . ASN B 1 347 ? 12.102 5.82 -0.379 1 97.38 347 ASN B O 1
ATOM 6033 N N . ALA B 1 348 ? 10.133 5.82 0.699 1 97.75 348 ALA B N 1
ATOM 6034 C CA . ALA B 1 348 ? 9.273 5.871 -0.478 1 97.75 348 ALA B CA 1
ATOM 6035 C C . ALA B 1 348 ? 9.391 4.598 -1.306 1 97.75 348 ALA B C 1
ATOM 6037 O O . ALA B 1 348 ? 8.992 4.566 -2.473 1 97.75 348 ALA B O 1
ATOM 6038 N N . GLY B 1 349 ? 10.055 3.564 -0.731 1 98.25 349 GLY B N 1
ATOM 6039 C CA . GLY B 1 349 ? 10.102 2.277 -1.405 1 98.25 349 GLY B CA 1
ATOM 6040 C C . GLY B 1 349 ? 8.797 1.511 -1.321 1 98.25 349 GLY B C 1
ATOM 6041 O O . GLY B 1 349 ? 7.824 1.99 -0.729 1 98.25 349 GLY B O 1
ATOM 6042 N N . ILE B 1 350 ? 8.789 0.276 -1.967 1 98.75 350 ILE B N 1
ATOM 6043 C CA . ILE B 1 350 ? 7.559 -0.511 -2.035 1 98.75 350 ILE B CA 1
ATOM 6044 C C . ILE B 1 350 ? 7.828 -1.927 -1.531 1 98.75 350 ILE B C 1
ATOM 6046 O O . ILE B 1 350 ? 8.797 -2.568 -1.945 1 98.75 350 ILE B O 1
ATOM 6050 N N . VAL B 1 351 ? 7.012 -2.352 -0.601 1 98.81 351 VAL B N 1
ATOM 6051 C CA . VAL B 1 351 ? 6.941 -3.742 -0.164 1 98.81 351 VAL B CA 1
ATOM 6052 C C . VAL B 1 351 ? 5.691 -4.402 -0.743 1 98.81 351 VAL B C 1
ATOM 6054 O O . VAL B 1 351 ? 4.566 -3.992 -0.443 1 98.81 351 VAL B O 1
ATOM 6057 N N . CYS B 1 352 ? 5.902 -5.391 -1.562 1 98.88 352 CYS B N 1
ATOM 6058 C CA . CYS B 1 352 ? 4.801 -6.133 -2.162 1 98.88 352 CYS B CA 1
ATOM 6059 C C . CYS B 1 352 ? 4.609 -7.477 -1.468 1 98.88 352 CYS B C 1
ATOM 6061 O O . CYS B 1 352 ? 5.516 -8.305 -1.449 1 98.88 352 CYS B O 1
ATOM 6063 N N . LEU B 1 353 ? 3.439 -7.625 -0.945 1 98.69 353 LEU B N 1
ATOM 6064 C CA . LEU B 1 353 ? 3.115 -8.867 -0.252 1 98.69 353 LEU B CA 1
ATOM 6065 C C . LEU B 1 353 ? 2.445 -9.859 -1.198 1 98.69 353 LEU B C 1
ATOM 6067 O O . LEU B 1 353 ? 1.334 -9.617 -1.674 1 98.69 353 LEU B O 1
ATOM 6071 N N . VAL B 1 354 ? 3.143 -11 -1.378 1 97.62 354 VAL B N 1
ATOM 6072 C CA . VAL B 1 354 ? 2.707 -12.008 -2.344 1 97.62 354 VAL B CA 1
ATOM 6073 C C . VAL B 1 354 ? 2.275 -13.273 -1.612 1 97.62 354 VAL B C 1
ATOM 6075 O O . VAL B 1 354 ? 1.247 -13.867 -1.942 1 97.62 354 VAL B O 1
ATOM 6078 N N . GLY B 1 355 ? 3.021 -13.656 -0.631 1 95.12 355 GLY B N 1
ATOM 6079 C CA . GLY B 1 355 ? 2.795 -14.914 0.059 1 95.12 355 GLY B CA 1
ATOM 6080 C C . GLY B 1 355 ? 1.68 -14.844 1.085 1 95.12 355 GLY B C 1
ATOM 6081 O O . GLY B 1 355 ? 1.481 -13.805 1.722 1 95.12 355 GLY B O 1
ATOM 6082 N N . LEU B 1 356 ? 1 -15.922 1.266 1 89.44 356 LEU B N 1
ATOM 6083 C CA . LEU B 1 356 ? -0.006 -16.094 2.311 1 89.44 356 LEU B CA 1
ATOM 6084 C C . LEU B 1 356 ? 0.541 -16.922 3.465 1 89.44 356 LEU B C 1
ATOM 6086 O O . LEU B 1 356 ? 0.966 -18.062 3.268 1 89.44 356 LEU B O 1
ATOM 6090 N N . GLY B 1 357 ? 0.684 -16.344 4.574 1 88.06 357 GLY B N 1
ATOM 6091 C CA . GLY B 1 357 ? 1.207 -17.031 5.738 1 88.06 357 GLY B CA 1
ATOM 6092 C C . GLY B 1 357 ? 0.426 -16.75 7.008 1 88.06 357 GLY B C 1
ATOM 6093 O O . GLY B 1 357 ? -0.727 -17.156 7.141 1 88.06 357 GLY B O 1
ATOM 6094 N N . ASN B 1 358 ? 1.027 -16.016 7.848 1 88 358 ASN B N 1
ATOM 6095 C CA . ASN B 1 358 ? 0.391 -15.711 9.125 1 88 358 ASN B CA 1
ATOM 6096 C C . ASN B 1 358 ? -0.861 -14.859 8.93 1 88 358 ASN B C 1
ATOM 6098 O O . ASN B 1 358 ? -0.813 -13.812 8.281 1 88 358 ASN B O 1
ATOM 6102 N N . GLU B 1 359 ? -1.908 -15.344 9.516 1 89.69 359 GLU B N 1
ATOM 6103 C CA . GLU B 1 359 ? -3.162 -14.609 9.391 1 89.69 359 GLU B CA 1
ATOM 6104 C C . GLU B 1 359 ? -3.053 -13.219 10.016 1 89.69 359 GLU B C 1
ATOM 6106 O O . GLU B 1 359 ? -3.49 -12.234 9.422 1 89.69 359 GLU B O 1
ATOM 6111 N N . GLU B 1 360 ? -2.473 -13.211 11.266 1 95.12 360 GLU B N 1
ATOM 6112 C CA . GLU B 1 360 ? -2.23 -11.992 12.023 1 95.12 360 GLU B CA 1
ATOM 6113 C C . GLU B 1 360 ? -0.736 -11.711 12.156 1 95.12 360 GLU B C 1
ATOM 6115 O O . GLU B 1 360 ? 0.032 -12.586 12.562 1 95.12 360 GLU B O 1
ATOM 6120 N N . VAL B 1 361 ? -0.349 -10.477 11.773 1 96.69 361 VAL B N 1
ATOM 6121 C CA . VAL B 1 361 ? 1.073 -10.164 11.852 1 96.69 361 VAL B CA 1
ATOM 6122 C C . VAL B 1 361 ? 1.268 -8.828 12.57 1 96.69 361 VAL B C 1
ATOM 6124 O O . VAL B 1 361 ? 0.483 -7.898 12.391 1 96.69 361 VAL B O 1
ATOM 6127 N N . GLN B 1 362 ? 2.275 -8.789 13.438 1 97.81 362 GLN B N 1
ATOM 6128 C CA . GLN B 1 362 ? 2.684 -7.551 14.086 1 97.81 362 GLN B CA 1
ATOM 6129 C C . GLN B 1 362 ? 3.746 -6.824 13.266 1 97.81 362 GLN B C 1
ATOM 6131 O O . GLN B 1 362 ? 4.816 -7.375 13 1 97.81 362 GLN B O 1
ATOM 6136 N N . LEU B 1 363 ? 3.48 -5.594 12.859 1 97.75 363 LEU B N 1
ATOM 6137 C CA . LEU B 1 363 ? 4.352 -4.867 11.938 1 97.75 363 LEU B CA 1
ATOM 6138 C C . LEU B 1 363 ? 4.703 -3.494 12.5 1 97.75 363 LEU B C 1
ATOM 6140 O O . LEU B 1 363 ? 3.9 -2.887 13.219 1 97.75 363 LEU B O 1
ATOM 6144 N N . PRO B 1 364 ? 5.891 -2.977 12.219 1 96.44 364 PRO B N 1
ATOM 6145 C CA . PRO B 1 364 ? 6.316 -1.642 12.648 1 96.44 364 PRO B CA 1
ATOM 6146 C C . PRO B 1 364 ? 5.73 -0.529 11.781 1 96.44 364 PRO B C 1
ATOM 6148 O O . PRO B 1 364 ? 6.453 0.101 11.008 1 96.44 364 PRO B O 1
ATOM 6151 N N . MET B 1 365 ? 4.512 -0.143 12.008 1 95.81 365 MET B N 1
ATOM 6152 C CA . MET B 1 365 ? 3.771 0.681 11.055 1 95.81 365 MET 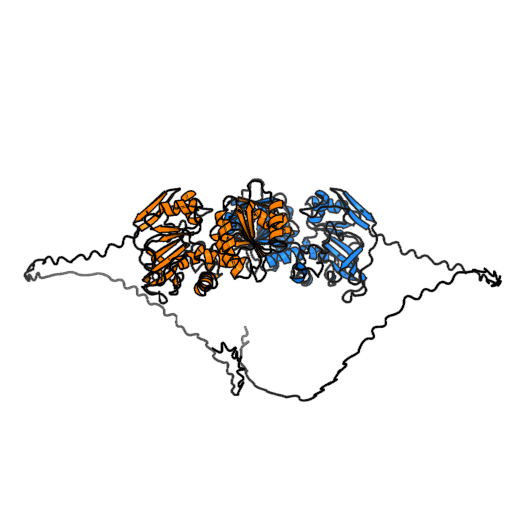B CA 1
ATOM 6153 C C . MET B 1 365 ? 4.16 2.148 11.188 1 95.81 365 MET B C 1
ATOM 6155 O O . MET B 1 365 ? 4.086 2.906 10.219 1 95.81 365 MET B O 1
ATOM 6159 N N . VAL B 1 366 ? 4.609 2.641 12.367 1 93.75 366 VAL B N 1
ATOM 6160 C CA . VAL B 1 366 ? 5.094 4.012 12.461 1 93.75 366 VAL B CA 1
ATOM 6161 C C . VAL B 1 366 ? 6.34 4.18 11.594 1 93.75 366 VAL B C 1
ATOM 6163 O O . VAL B 1 366 ? 6.512 5.215 10.945 1 93.75 366 VAL B O 1
ATOM 6166 N N . ASP B 1 367 ? 7.156 3.127 11.602 1 94.88 367 ASP B N 1
ATOM 6167 C CA . ASP B 1 367 ? 8.328 3.133 10.727 1 94.88 367 ASP B CA 1
ATOM 6168 C C . ASP B 1 367 ? 7.914 3.221 9.258 1 94.88 367 ASP B C 1
ATOM 6170 O O . ASP B 1 367 ? 8.43 4.059 8.516 1 94.88 367 ASP B O 1
ATOM 6174 N N . ALA B 1 368 ? 6.934 2.395 8.891 1 97.06 368 ALA B N 1
ATOM 6175 C CA . ALA B 1 368 ? 6.461 2.379 7.508 1 97.06 368 ALA B CA 1
ATOM 6176 C C . ALA B 1 368 ? 5.867 3.729 7.117 1 97.06 368 ALA B C 1
ATOM 6178 O O . ALA B 1 368 ? 6.164 4.258 6.043 1 97.06 368 ALA B O 1
ATOM 6179 N N . ILE B 1 369 ? 5.059 4.309 7.953 1 96.5 369 ILE B N 1
ATOM 6180 C CA . ILE B 1 369 ? 4.367 5.559 7.656 1 96.5 369 ILE B CA 1
ATOM 6181 C C . ILE B 1 369 ? 5.375 6.703 7.586 1 96.5 369 ILE B C 1
ATOM 6183 O O . ILE B 1 369 ? 5.363 7.496 6.641 1 96.5 369 ILE B O 1
ATOM 6187 N N . SER B 1 370 ? 6.305 6.797 8.539 1 93.75 370 SER B N 1
ATOM 6188 C CA . SER B 1 370 ? 7.246 7.91 8.625 1 93.75 370 SER B CA 1
ATOM 6189 C C . SER B 1 370 ? 8.188 7.926 7.426 1 93.75 370 SER B C 1
ATOM 6191 O O . SER B 1 370 ? 8.719 8.977 7.062 1 93.75 370 SER B O 1
ATOM 6193 N N . ARG B 1 371 ? 8.344 6.762 6.84 1 96 371 ARG B N 1
ATOM 6194 C CA . ARG B 1 371 ? 9.258 6.648 5.707 1 96 371 ARG B CA 1
ATOM 6195 C C . ARG B 1 371 ? 8.492 6.473 4.402 1 96 371 ARG B C 1
ATOM 6197 O O . ARG B 1 371 ? 9.086 6.254 3.348 1 96 371 ARG B O 1
ATOM 6204 N N . GLU B 1 372 ? 7.172 6.523 4.551 1 97.38 372 GLU B N 1
ATOM 6205 C CA . GLU B 1 372 ? 6.227 6.406 3.443 1 97.38 372 GLU B CA 1
ATOM 6206 C C . GLU B 1 372 ? 6.516 5.172 2.6 1 97.38 372 GLU B C 1
ATOM 6208 O O . GLU B 1 372 ? 6.602 5.254 1.373 1 97.38 372 GLU B O 1
ATOM 6213 N N . ILE B 1 373 ? 6.793 4.109 3.273 1 98 373 ILE B N 1
ATOM 6214 C CA . ILE B 1 373 ? 6.918 2.818 2.605 1 98 373 ILE B CA 1
ATOM 6215 C C . ILE B 1 373 ? 5.535 2.307 2.207 1 98 373 ILE B C 1
ATOM 6217 O O . ILE B 1 373 ? 4.641 2.197 3.047 1 98 373 ILE B O 1
ATOM 6221 N N . GLN B 1 374 ? 5.391 2.043 0.902 1 98.38 374 GLN B N 1
ATOM 6222 C CA . GLN B 1 374 ? 4.117 1.491 0.448 1 98.38 374 GLN B CA 1
ATOM 6223 C C . GLN B 1 374 ? 4.066 -0.02 0.652 1 98.38 374 GLN B C 1
ATOM 6225 O O . GLN B 1 374 ? 4.996 -0.734 0.27 1 98.38 374 GLN B O 1
ATOM 6230 N N . ILE B 1 375 ? 3.016 -0.466 1.305 1 98.44 375 ILE B N 1
ATOM 6231 C CA . ILE B 1 375 ? 2.76 -1.892 1.475 1 98.44 375 ILE B CA 1
ATOM 6232 C C . ILE B 1 375 ? 1.604 -2.32 0.574 1 98.44 375 ILE B C 1
ATOM 6234 O O . ILE B 1 375 ? 0.436 -2.115 0.913 1 98.44 375 ILE B O 1
ATOM 6238 N N . ILE B 1 376 ? 1.979 -2.93 -0.495 1 98.12 376 ILE B N 1
ATOM 6239 C CA . ILE B 1 376 ? 0.94 -3.301 -1.449 1 98.12 376 ILE B CA 1
ATOM 6240 C C . ILE B 1 376 ? 0.729 -4.812 -1.419 1 98.12 376 ILE B C 1
ATOM 6242 O O . ILE B 1 376 ? 1.638 -5.566 -1.062 1 98.12 376 ILE B O 1
ATOM 6246 N N . THR B 1 377 ? -0.467 -5.145 -1.753 1 98.31 377 THR B N 1
ATOM 6247 C CA . THR B 1 377 ? -0.825 -6.559 -1.774 1 98.31 377 THR B CA 1
ATOM 6248 C C . THR B 1 377 ? -1.195 -7 -3.188 1 98.31 377 THR B C 1
ATOM 6250 O O . THR B 1 377 ? -1.674 -6.195 -3.99 1 98.31 377 THR B O 1
ATOM 6253 N N . VAL B 1 378 ? -0.896 -8.25 -3.451 1 97.81 378 VAL B N 1
ATOM 6254 C CA . VAL B 1 378 ? -1.305 -8.82 -4.73 1 97.81 378 VAL B CA 1
ATOM 6255 C C . VAL B 1 378 ? -1.952 -10.188 -4.504 1 97.81 378 VAL B C 1
ATOM 6257 O O . VAL B 1 378 ? -1.546 -10.93 -3.609 1 97.81 378 VAL B O 1
ATOM 6260 N N . MET B 1 379 ? -2.922 -10.438 -5.324 1 96.19 379 MET B N 1
ATOM 6261 C CA . MET B 1 379 ? -3.609 -11.727 -5.293 1 96.19 379 MET B CA 1
ATOM 6262 C C . MET B 1 379 ? -3.695 -12.328 -6.691 1 96.19 379 MET B C 1
ATOM 6264 O O . MET B 1 379 ? -4.238 -11.711 -7.609 1 96.19 379 MET B O 1
ATOM 6268 N N . ARG B 1 380 ? -3.158 -13.484 -6.809 1 96 380 ARG B N 1
ATOM 6269 C CA . ARG B 1 380 ? -3.148 -14.195 -8.086 1 96 380 ARG B CA 1
ATOM 6270 C C . ARG B 1 380 ? -2.412 -13.391 -9.156 1 96 380 ARG B C 1
ATOM 6272 O O . ARG B 1 380 ? -1.229 -13.078 -9 1 96 380 ARG B O 1
ATOM 6279 N N . TYR B 1 381 ? -2.938 -13.18 -10.195 1 97.5 381 TYR B N 1
ATOM 6280 C CA . TYR B 1 381 ? -2.543 -12.406 -11.367 1 97.5 381 TYR B CA 1
ATOM 6281 C C . TYR B 1 381 ? -3.738 -11.672 -11.969 1 97.5 381 TYR B C 1
ATOM 6283 O O . TYR B 1 381 ? -4.867 -11.828 -11.5 1 97.5 381 TYR B O 1
ATOM 6291 N N . ASN B 1 382 ? -3.492 -10.766 -12.836 1 96.69 382 ASN B N 1
ATOM 6292 C CA . ASN B 1 382 ? -4.539 -9.984 -13.492 1 96.69 382 ASN B CA 1
ATOM 6293 C C . ASN B 1 382 ? -4.25 -9.797 -14.977 1 96.69 382 ASN B C 1
ATOM 6295 O O . ASN B 1 382 ? -3.775 -8.734 -15.391 1 96.69 382 ASN B O 1
ATOM 6299 N N . HIS B 1 383 ? -4.547 -10.82 -15.75 1 95.94 383 HIS B N 1
ATOM 6300 C CA . HIS B 1 383 ? -4.316 -10.914 -17.188 1 95.94 383 HIS B CA 1
ATOM 6301 C C . HIS B 1 383 ? -2.83 -10.82 -17.516 1 95.94 383 HIS B C 1
ATOM 6303 O O . HIS B 1 383 ? -2.434 -10.109 -18.438 1 95.94 383 HIS B O 1
ATOM 6309 N N . ASP B 1 384 ? -2.102 -11.523 -16.828 1 98.06 384 ASP B N 1
ATOM 6310 C CA . ASP B 1 384 ? -0.65 -11.5 -16.984 1 98.06 384 ASP B CA 1
ATOM 6311 C C . ASP B 1 384 ? -0.159 -12.75 -17.719 1 98.06 384 ASP B C 1
ATOM 6313 O O . ASP B 1 384 ? 1.037 -12.883 -17.984 1 98.06 384 ASP B O 1
ATOM 6317 N N . TYR B 1 385 ? -1.037 -13.633 -18.125 1 98.06 385 TYR B N 1
ATOM 6318 C CA . TYR B 1 385 ? -0.671 -14.836 -18.859 1 98.06 385 TYR B CA 1
ATOM 6319 C C . TYR B 1 385 ? -0.023 -14.484 -20.188 1 98.06 385 TYR B C 1
ATOM 6321 O O . TYR B 1 385 ? 0.982 -15.086 -20.578 1 98.06 385 TYR B O 1
ATOM 6329 N N . PRO B 1 386 ? -0.587 -13.5 -20.969 1 97.62 386 PRO B N 1
ATOM 6330 C CA . PRO B 1 386 ? 0.074 -13.164 -22.219 1 97.62 386 PRO B CA 1
ATOM 6331 C C . PRO B 1 386 ? 1.527 -12.734 -22.031 1 97.62 386 PRO B C 1
ATOM 6333 O O . PRO B 1 386 ? 2.404 -13.164 -22.797 1 97.62 386 PRO B O 1
ATOM 6336 N N . ALA B 1 387 ? 1.748 -11.938 -21 1 97.94 387 ALA B N 1
ATOM 6337 C CA . ALA B 1 387 ? 3.117 -11.5 -20.734 1 97.94 387 ALA B CA 1
ATOM 6338 C C . ALA B 1 387 ? 3.986 -12.68 -20.297 1 97.94 387 ALA B C 1
ATOM 6340 O O . ALA B 1 387 ? 5.133 -12.805 -20.719 1 97.94 387 ALA B O 1
ATOM 6341 N N . ALA B 1 388 ? 3.441 -13.508 -19.422 1 98.56 388 ALA B N 1
ATOM 6342 C CA . ALA B 1 388 ? 4.164 -14.695 -18.969 1 98.56 388 ALA B CA 1
ATOM 6343 C C . ALA B 1 388 ? 4.508 -15.609 -20.141 1 98.56 388 ALA B C 1
ATOM 6345 O O . ALA B 1 388 ? 5.641 -16.078 -20.266 1 98.56 388 ALA B O 1
ATOM 6346 N N . MET B 1 389 ? 3.561 -15.82 -21.031 1 98.31 389 MET B N 1
ATOM 6347 C CA . MET B 1 389 ? 3.777 -16.641 -22.219 1 98.31 389 MET B CA 1
ATOM 6348 C C . MET B 1 389 ? 4.859 -16.031 -23.109 1 98.31 389 MET B C 1
ATOM 6350 O O . MET B 1 389 ? 5.742 -16.734 -23.578 1 98.31 389 MET B O 1
ATOM 6354 N N . GLU B 1 390 ? 4.801 -14.727 -23.25 1 98.06 390 GLU B N 1
ATOM 6355 C CA . GLU B 1 390 ? 5.734 -14.047 -24.141 1 98.06 390 GLU B CA 1
ATOM 6356 C C . GLU B 1 390 ? 7.176 -14.219 -23.656 1 98.06 390 GLU B C 1
ATOM 6358 O O . GLU B 1 390 ? 8.062 -14.523 -24.453 1 98.06 390 GLU B O 1
ATOM 6363 N N . ILE B 1 391 ? 7.379 -14.109 -22.391 1 97.81 391 ILE B N 1
ATOM 6364 C CA . ILE B 1 391 ? 8.766 -14.117 -21.922 1 97.81 391 ILE B CA 1
ATOM 6365 C C . ILE B 1 391 ? 9.289 -15.547 -21.891 1 97.81 391 ILE B C 1
ATOM 6367 O O . ILE B 1 391 ? 10.5 -15.773 -22.016 1 97.81 391 ILE B O 1
ATOM 6371 N N . VAL B 1 392 ? 8.438 -16.5 -21.812 1 98.31 392 VAL B N 1
ATOM 6372 C CA . VAL B 1 392 ? 8.875 -17.891 -21.906 1 98.31 392 VAL B CA 1
ATOM 6373 C C . VAL B 1 392 ? 9.07 -18.281 -23.359 1 98.31 392 VAL B C 1
ATOM 6375 O O . VAL B 1 392 ? 10.117 -18.812 -23.734 1 98.31 392 VAL B O 1
ATOM 6378 N N . SER B 1 393 ? 8.133 -17.984 -24.219 1 98.19 393 SER B N 1
ATOM 6379 C CA . SER B 1 393 ? 8.148 -18.453 -25.594 1 98.19 393 SER B CA 1
ATOM 6380 C C . SER B 1 393 ? 9.258 -17.766 -26.391 1 98.19 393 SER B C 1
ATOM 6382 O O . SER B 1 393 ? 9.805 -18.359 -27.328 1 98.19 393 SER B O 1
ATOM 6384 N N . SER B 1 394 ? 9.641 -16.578 -26.016 1 97.62 394 SER B N 1
ATOM 6385 C CA . SER B 1 394 ? 10.695 -15.852 -26.719 1 97.62 394 SER B CA 1
ATOM 6386 C C . SER B 1 394 ? 12.078 -16.328 -26.266 1 97.62 394 SER B C 1
ATOM 6388 O O . SER B 1 394 ? 13.086 -16.016 -26.906 1 97.62 394 SER B O 1
ATOM 6390 N N . GLY B 1 395 ? 12.055 -17.031 -25.156 1 97 395 GLY B N 1
ATOM 6391 C CA . GLY B 1 395 ? 13.328 -17.453 -24.594 1 97 395 GLY B CA 1
ATOM 6392 C C . GLY B 1 395 ? 13.953 -16.406 -23.703 1 97 395 GLY B C 1
ATOM 6393 O O . GLY B 1 395 ? 15.102 -16.547 -23.266 1 97 395 GLY B O 1
ATOM 6394 N N . TYR B 1 396 ? 13.18 -15.367 -23.438 1 96.94 396 TYR B N 1
ATOM 6395 C CA . TYR B 1 396 ? 13.695 -14.289 -22.609 1 96.94 396 TYR B CA 1
ATOM 6396 C C . TYR B 1 396 ? 13.969 -14.781 -21.188 1 96.94 396 TYR B C 1
ATOM 6398 O O . TYR B 1 396 ? 14.898 -14.312 -20.531 1 96.94 396 TYR B O 1
ATOM 6406 N N . VAL B 1 397 ? 13.133 -15.75 -20.719 1 97.75 397 VAL B N 1
ATOM 6407 C CA . VAL B 1 397 ? 13.383 -16.391 -19.438 1 97.75 397 VAL B CA 1
ATOM 6408 C C . VAL B 1 397 ? 13.312 -17.906 -19.594 1 97.75 397 VAL B C 1
ATOM 6410 O O . VAL B 1 397 ? 12.711 -18.406 -20.547 1 97.75 397 VAL B O 1
ATOM 6413 N N . ASP B 1 398 ? 13.945 -18.578 -18.703 1 97.38 398 ASP B N 1
ATOM 6414 C CA . ASP B 1 398 ? 13.906 -20.031 -18.625 1 97.38 398 ASP B CA 1
ATOM 6415 C C . ASP B 1 398 ? 13.32 -20.484 -17.281 1 97.38 398 ASP B C 1
ATOM 6417 O O . ASP B 1 398 ? 13.914 -20.234 -16.234 1 97.38 398 ASP B O 1
ATOM 6421 N N . VAL B 1 399 ? 12.211 -21.203 -17.344 1 97.81 399 VAL B N 1
ATOM 6422 C CA . VAL B 1 399 ? 11.555 -21.609 -16.109 1 97.81 399 VAL B CA 1
ATOM 6423 C C . VAL B 1 399 ? 11.742 -23.109 -15.883 1 97.81 399 VAL B C 1
ATOM 6425 O O . VAL B 1 399 ? 11.32 -23.641 -14.852 1 97.81 399 VAL B O 1
ATOM 6428 N N . LYS B 1 400 ? 12.367 -23.781 -16.75 1 97.25 400 LYS B N 1
ATOM 6429 C CA . LYS B 1 400 ? 12.477 -25.234 -16.75 1 97.25 400 LYS B CA 1
ATOM 6430 C C . LYS B 1 400 ? 13.227 -25.719 -15.5 1 97.25 400 LYS B C 1
ATOM 6432 O O . LYS B 1 400 ? 12.852 -26.734 -14.898 1 97.25 400 LYS B O 1
ATOM 6437 N N . PRO B 1 401 ? 14.273 -24.969 -15.055 1 95.81 401 PRO B N 1
ATOM 6438 C CA . PRO B 1 401 ? 15.031 -25.438 -13.898 1 95.81 401 PRO B CA 1
ATOM 6439 C C . PRO B 1 401 ? 14.195 -25.484 -12.617 1 95.81 401 PRO B C 1
ATOM 6441 O O . PRO B 1 401 ? 14.617 -26.078 -11.617 1 95.81 401 PRO B O 1
ATOM 6444 N N . LEU B 1 402 ? 13.031 -24.891 -12.617 1 96.94 402 LEU B N 1
ATOM 6445 C CA . LEU B 1 402 ? 12.195 -24.875 -11.422 1 96.94 402 LEU B CA 1
ATOM 6446 C C . LEU B 1 402 ? 11.531 -26.234 -11.195 1 96.94 402 LEU B C 1
ATOM 6448 O O . LEU B 1 402 ? 11.086 -26.531 -10.094 1 96.94 402 LEU B O 1
ATOM 6452 N N . VAL B 1 403 ? 11.367 -27.016 -12.289 1 97.5 403 VAL B N 1
ATOM 6453 C CA . VAL B 1 403 ? 10.734 -28.328 -12.156 1 97.5 403 VAL B CA 1
ATOM 6454 C C . VAL B 1 403 ? 11.719 -29.312 -11.523 1 97.5 403 VAL B C 1
ATOM 6456 O O . VAL B 1 403 ? 12.766 -29.609 -12.102 1 97.5 403 VAL B O 1
ATOM 6459 N N . SER B 1 404 ? 11.383 -29.844 -10.383 1 95.88 404 SER B N 1
ATOM 6460 C CA . SER B 1 404 ? 12.328 -30.672 -9.648 1 95.88 404 SER B CA 1
ATOM 6461 C C . SER B 1 404 ? 11.93 -32.156 -9.688 1 95.88 404 SER B C 1
ATOM 6463 O O . SER B 1 404 ? 12.773 -33.031 -9.57 1 95.88 404 SER B O 1
ATOM 6465 N N . HIS B 1 405 ? 10.648 -32.406 -9.766 1 96.94 405 HIS B N 1
ATOM 6466 C CA . HIS B 1 405 ? 10.156 -33.781 -9.711 1 96.94 405 HIS B CA 1
ATOM 6467 C C . HIS B 1 405 ? 9.008 -34 -10.695 1 96.94 405 HIS B C 1
ATOM 6469 O O . HIS B 1 405 ? 8.266 -33.062 -11 1 96.94 405 HIS B O 1
ATOM 6475 N N . HIS B 1 406 ? 8.883 -35.219 -11.141 1 97.88 406 HIS B N 1
ATOM 6476 C CA . HIS B 1 406 ? 7.789 -35.688 -11.992 1 97.88 406 HIS B CA 1
ATOM 6477 C C . HIS B 1 406 ? 7.117 -36.938 -11.406 1 97.88 406 HIS B C 1
ATOM 6479 O O . HIS B 1 406 ? 7.797 -37.875 -11.023 1 97.88 406 HIS B O 1
ATOM 6485 N N . PHE B 1 407 ? 5.859 -36.844 -11.289 1 98.19 407 PHE B N 1
ATOM 6486 C CA . PHE B 1 407 ? 5.059 -37.969 -10.852 1 98.19 407 PHE B CA 1
ATOM 6487 C C . PHE B 1 407 ? 3.893 -38.219 -11.805 1 98.19 407 PHE B C 1
ATOM 6489 O O . PHE B 1 407 ? 3.436 -37.281 -12.477 1 98.19 407 PHE B O 1
ATOM 6496 N N . SER B 1 408 ? 3.426 -39.438 -11.805 1 97.94 408 SER B N 1
ATOM 6497 C CA . SER B 1 408 ? 2.164 -39.719 -12.477 1 97.94 408 SER B CA 1
ATOM 6498 C C . SER B 1 408 ? 0.976 -39.5 -11.555 1 97.94 408 SER B C 1
ATOM 6500 O O . SER B 1 408 ? 1.14 -39.406 -10.336 1 97.94 408 SER B O 1
ATOM 6502 N N . LEU B 1 409 ? -0.176 -39.312 -12.133 1 97.25 409 LEU B N 1
ATOM 6503 C CA . LEU B 1 409 ? -1.396 -39.094 -11.367 1 97.25 409 LEU B CA 1
ATOM 6504 C C . LEU B 1 409 ? -1.614 -40.188 -10.344 1 97.25 409 LEU B C 1
ATOM 6506 O O . LEU B 1 409 ? -2.115 -39.938 -9.242 1 97.25 409 LEU B O 1
ATOM 6510 N N . GLN B 1 410 ? -1.224 -41.406 -10.664 1 96.56 410 GLN B N 1
ATOM 6511 C CA . GLN B 1 410 ? -1.391 -42.531 -9.773 1 96.56 410 GLN B CA 1
ATOM 6512 C C . GLN B 1 410 ? -0.576 -42.375 -8.5 1 96.56 410 GLN B C 1
ATOM 6514 O O . GLN B 1 410 ? -0.923 -42.938 -7.453 1 96.56 410 GLN B O 1
ATOM 6519 N N . ASP B 1 411 ? 0.473 -41.594 -8.617 1 97.62 411 ASP B N 1
ATOM 6520 C CA . ASP B 1 411 ? 1.364 -41.375 -7.48 1 97.62 411 ASP B CA 1
ATOM 6521 C C . ASP B 1 411 ? 1.128 -40 -6.855 1 97.62 411 ASP B C 1
ATOM 6523 O O . ASP B 1 411 ? 2.049 -39.375 -6.301 1 97.62 411 ASP B O 1
ATOM 6527 N N . VAL B 1 412 ? -0.077 -39.5 -6.98 1 97.44 412 VAL B N 1
ATOM 6528 C CA . VAL B 1 412 ? -0.374 -38.094 -6.602 1 97.44 412 VAL B CA 1
ATOM 6529 C C . VAL B 1 412 ? -0.14 -37.906 -5.105 1 97.44 412 VAL B C 1
ATOM 6531 O O . VAL B 1 412 ? 0.288 -36.844 -4.664 1 97.44 412 VAL B O 1
ATOM 6534 N N . ASN B 1 413 ? -0.38 -38.906 -4.262 1 97.5 413 ASN B N 1
ATOM 6535 C CA . ASN B 1 413 ? -0.138 -38.781 -2.828 1 97.5 413 ASN B CA 1
ATOM 6536 C C . ASN B 1 413 ? 1.343 -38.594 -2.525 1 97.5 413 ASN B C 1
ATOM 6538 O O . ASN B 1 413 ? 1.697 -37.75 -1.684 1 97.5 413 ASN B O 1
ATOM 6542 N N . GLU B 1 414 ? 2.133 -39.344 -3.252 1 97.12 414 GLU B N 1
ATOM 6543 C CA . GLU B 1 414 ? 3.57 -39.156 -3.074 1 97.12 414 GLU B CA 1
ATOM 6544 C C . GLU B 1 414 ? 4.023 -37.781 -3.58 1 97.12 414 GLU B C 1
ATOM 6546 O O . GLU B 1 414 ? 4.898 -37.156 -2.982 1 97.12 414 GLU B O 1
ATOM 6551 N N . ALA B 1 415 ? 3.479 -37.375 -4.68 1 97.5 415 ALA B N 1
ATOM 6552 C CA . ALA B 1 415 ? 3.777 -36.062 -5.215 1 97.5 415 ALA B CA 1
ATOM 6553 C C . ALA B 1 415 ? 3.492 -34.969 -4.18 1 97.5 415 ALA B C 1
ATOM 6555 O O . ALA B 1 415 ? 4.324 -34.094 -3.949 1 97.5 415 ALA B O 1
ATOM 6556 N N . PHE B 1 416 ? 2.346 -35.031 -3.502 1 96.69 416 PHE B N 1
ATOM 6557 C CA . PHE B 1 416 ? 1.947 -34.031 -2.508 1 96.69 416 PHE B CA 1
ATOM 6558 C C . PHE B 1 416 ? 2.824 -34.125 -1.267 1 96.69 416 PHE B C 1
ATOM 6560 O O . PHE B 1 416 ? 3.119 -33.125 -0.627 1 96.69 416 PHE B O 1
ATOM 6567 N N . ARG B 1 417 ? 3.229 -35.344 -0.903 1 95.75 417 ARG B N 1
ATOM 6568 C CA . ARG B 1 417 ? 4.156 -35.5 0.213 1 95.75 417 ARG B CA 1
ATOM 6569 C C . ARG B 1 417 ? 5.469 -34.781 -0.059 1 95.75 417 ARG B C 1
ATOM 6571 O O . ARG B 1 417 ? 5.957 -34.031 0.79 1 95.75 417 ARG B O 1
ATOM 6578 N N . VAL B 1 418 ? 6.02 -34.969 -1.252 1 95.25 418 VAL B N 1
ATOM 6579 C CA . VAL B 1 418 ? 7.281 -34.375 -1.637 1 95.25 418 VAL B CA 1
ATOM 6580 C C . VAL B 1 418 ? 7.125 -32.844 -1.654 1 95.25 418 VAL B C 1
ATOM 6582 O O . VAL B 1 418 ? 7.98 -32.125 -1.134 1 95.25 418 VAL B O 1
ATOM 6585 N N . ALA B 1 419 ? 6.066 -32.375 -2.201 1 94.25 419 ALA B N 1
ATOM 6586 C CA . ALA B 1 419 ? 5.812 -30.922 -2.256 1 94.25 419 ALA B CA 1
ATOM 6587 C C . ALA B 1 419 ? 5.695 -30.328 -0.854 1 94.25 419 ALA B C 1
ATOM 6589 O O . ALA B 1 419 ? 6.266 -29.281 -0.567 1 94.25 419 ALA B O 1
ATOM 6590 N N . ALA B 1 420 ? 5.062 -31 0.056 1 92.12 420 ALA B N 1
ATOM 6591 C CA . ALA B 1 420 ? 4.801 -30.516 1.408 1 92.12 420 ALA B CA 1
ATOM 6592 C C . ALA B 1 420 ? 6.066 -30.547 2.258 1 92.12 420 ALA B C 1
ATOM 6594 O O . ALA B 1 420 ? 6.223 -29.75 3.184 1 92.12 420 ALA B O 1
ATOM 6595 N N . SER B 1 421 ? 6.977 -31.453 1.922 1 89.31 421 SER B N 1
ATOM 6596 C CA . SER B 1 421 ? 8.172 -31.656 2.73 1 89.31 421 SER B CA 1
ATOM 6597 C C . SER B 1 421 ? 9.211 -30.562 2.453 1 89.31 421 SER B C 1
ATOM 6599 O O . SER B 1 421 ? 10.148 -30.375 3.232 1 89.31 421 SER B O 1
ATOM 6601 N N . GLY B 1 422 ? 9.078 -29.906 1.333 1 85 422 GLY B N 1
ATOM 6602 C CA . GLY B 1 422 ? 10.062 -28.906 0.948 1 85 422 GLY B CA 1
ATOM 6603 C C . GLY B 1 422 ? 11.242 -29.5 0.196 1 85 422 GLY B C 1
ATOM 6604 O O . GLY B 1 422 ? 12.164 -28.766 -0.184 1 85 422 GLY B O 1
ATOM 6605 N N . GLU B 1 423 ? 11.266 -30.719 -0.066 1 85.31 423 GLU B N 1
ATOM 6606 C CA . GLU B 1 423 ? 12.312 -31.406 -0.823 1 85.31 423 GLU B CA 1
ATOM 6607 C C . GLU B 1 423 ? 12.336 -30.938 -2.275 1 85.31 423 GLU B C 1
ATOM 6609 O O . GLU B 1 423 ? 13.398 -30.859 -2.895 1 85.31 423 GLU B O 1
ATOM 6614 N N . GLY B 1 424 ? 11.242 -30.672 -2.738 1 88.62 424 GLY B N 1
ATOM 6615 C CA . GLY B 1 424 ? 11.148 -30.266 -4.133 1 88.62 424 GLY B CA 1
ATOM 6616 C C . GLY B 1 424 ? 10.922 -28.781 -4.309 1 88.62 424 GLY B C 1
ATOM 6617 O O . GLY B 1 424 ? 10.617 -28.078 -3.344 1 88.62 424 GLY B O 1
ATOM 6618 N N . LEU B 1 425 ? 11.242 -28.297 -5.523 1 93.81 425 LEU B N 1
ATOM 6619 C CA . LEU B 1 425 ? 10.828 -26.969 -5.941 1 93.81 425 LEU B CA 1
ATOM 6620 C C . LEU B 1 425 ? 9.445 -27 -6.582 1 93.81 425 LEU B C 1
ATOM 6622 O O . LEU B 1 425 ? 8.438 -27.172 -5.891 1 93.81 425 LEU B O 1
ATOM 6626 N N . LYS B 1 426 ? 9.383 -27.172 -7.863 1 96.25 426 LYS B N 1
ATOM 6627 C CA . LYS B 1 426 ? 8.094 -27.391 -8.523 1 96.25 426 LYS B CA 1
ATOM 6628 C C . LYS B 1 426 ? 7.895 -28.859 -8.867 1 96.25 426 LYS B C 1
ATOM 6630 O O . LYS B 1 426 ? 8.633 -29.422 -9.68 1 96.25 426 LYS B O 1
ATOM 6635 N N . VAL B 1 427 ? 6.902 -29.469 -8.188 1 97.62 427 VAL B N 1
ATOM 6636 C CA . VAL B 1 427 ? 6.555 -30.859 -8.43 1 97.62 427 VAL B CA 1
ATOM 6637 C C . VAL B 1 427 ? 5.445 -30.953 -9.469 1 97.62 427 VAL B C 1
ATOM 6639 O O . VAL B 1 427 ? 4.391 -30.328 -9.32 1 97.62 427 VAL B O 1
ATOM 6642 N N . MET B 1 428 ? 5.723 -31.734 -10.5 1 98.12 428 MET B N 1
ATOM 6643 C CA . MET B 1 428 ? 4.789 -31.875 -11.617 1 98.12 428 MET B CA 1
ATOM 6644 C C . MET B 1 428 ? 4.078 -33.219 -11.562 1 98.12 428 MET B C 1
ATOM 6646 O O . MET B 1 428 ? 4.715 -34.25 -11.367 1 98.12 428 MET B O 1
ATOM 6650 N N . VAL B 1 429 ? 2.787 -33.188 -11.664 1 98.62 429 VAL B N 1
ATOM 6651 C CA . VAL B 1 429 ? 1.979 -34.406 -11.828 1 98.62 429 VAL B CA 1
ATOM 6652 C C . VAL B 1 429 ? 1.56 -34.531 -13.289 1 98.62 429 VAL B C 1
ATOM 6654 O O . VAL B 1 429 ? 0.934 -33.625 -13.859 1 98.62 429 VAL B O 1
ATOM 6657 N N . HIS B 1 430 ? 1.927 -35.625 -13.883 1 98.62 430 HIS B N 1
ATOM 6658 C CA . HIS B 1 430 ? 1.548 -35.906 -15.258 1 98.62 430 HIS B CA 1
ATOM 6659 C C . HIS B 1 430 ? 0.274 -36.75 -15.32 1 98.62 430 HIS B C 1
ATOM 6661 O O . HIS B 1 430 ? 0.222 -37.844 -14.766 1 98.62 430 HIS B O 1
ATOM 6667 N N . LEU B 1 431 ? -0.712 -36.219 -16.016 1 98.38 431 LEU B N 1
ATOM 6668 C CA . LEU B 1 431 ? -2.004 -36.906 -16.094 1 98.38 431 LEU B CA 1
ATOM 6669 C C . LEU B 1 431 ? -2.133 -37.656 -17.406 1 98.38 431 LEU B C 1
ATOM 6671 O O . LEU B 1 431 ? -3.102 -38.406 -17.609 1 98.38 431 LEU B O 1
ATOM 6675 N N . THR B 1 432 ? -1.271 -37.406 -18.281 1 97.44 432 THR B N 1
ATOM 6676 C CA . THR B 1 432 ? -0.994 -38.219 -19.484 1 97.44 432 THR B CA 1
ATOM 6677 C C . THR B 1 432 ? 0.451 -38.688 -19.484 1 97.44 432 THR B C 1
ATOM 6679 O O . THR B 1 432 ? 1.268 -38.25 -18.672 1 97.44 432 THR B O 1
ATOM 6682 N N . PRO B 1 433 ? 0.741 -39.719 -20.312 1 96.75 433 PRO B N 1
ATOM 6683 C CA . PRO B 1 433 ? 2.148 -40.125 -20.359 1 96.75 433 PRO B CA 1
ATOM 6684 C C . PRO B 1 433 ? 3.086 -38.938 -20.672 1 96.75 433 PRO B C 1
ATOM 6686 O O . PRO B 1 433 ? 2.789 -38.125 -21.547 1 96.75 433 PRO B O 1
ATOM 6689 N N . ARG B 1 434 ? 4.184 -38.906 -19.891 1 96.06 434 ARG B N 1
ATOM 6690 C CA . ARG B 1 434 ? 5.129 -37.781 -20.016 1 96.06 434 ARG B CA 1
ATOM 6691 C C . ARG B 1 434 ? 5.559 -37.594 -21.469 1 96.06 434 ARG B C 1
ATOM 6693 O O . ARG B 1 434 ? 5.836 -38.562 -22.172 1 96.06 434 ARG B O 1
ATOM 6700 N N . ASP B 1 435 ? 5.539 -36.438 -21.984 1 96.44 435 ASP B N 1
ATOM 6701 C CA . ASP B 1 435 ? 6.02 -35.938 -23.281 1 96.44 435 ASP B CA 1
ATOM 6702 C C . ASP B 1 435 ? 5.105 -36.375 -24.406 1 96.44 435 ASP B C 1
ATOM 6704 O O . ASP B 1 435 ? 5.43 -36.188 -25.594 1 96.44 435 ASP B O 1
ATOM 6708 N N . SER B 1 436 ? 3.959 -37 -24.109 1 97 436 SER B N 1
ATOM 6709 C CA . SER B 1 436 ? 3.057 -37.469 -25.156 1 97 436 SER B CA 1
ATOM 6710 C C . SER B 1 436 ? 2.494 -36.281 -25.938 1 97 436 SER B C 1
ATOM 6712 O O . SER B 1 436 ? 2.17 -36.406 -27.125 1 97 436 SER B O 1
ATOM 6714 N N . ASN B 1 437 ? 2.414 -35.125 -25.312 1 97.81 437 ASN B N 1
ATOM 6715 C CA . ASN B 1 437 ? 1.867 -33.938 -25.969 1 97.81 437 ASN B CA 1
ATOM 6716 C C . ASN B 1 437 ? 2.932 -32.875 -26.156 1 97.81 437 ASN B C 1
ATOM 6718 O O . ASN B 1 437 ? 2.605 -31.703 -26.375 1 97.81 437 ASN B O 1
ATOM 6722 N N . ASN B 1 438 ? 4.219 -33.188 -26.031 1 98.06 438 ASN B N 1
ATOM 6723 C CA . ASN B 1 438 ? 5.34 -32.281 -26.25 1 98.06 438 ASN B CA 1
ATOM 6724 C C . ASN B 1 438 ? 6.035 -32.562 -27.578 1 98.06 438 ASN B C 1
ATOM 6726 O O . ASN B 1 438 ? 6.793 -33.531 -27.703 1 98.06 438 ASN B O 1
ATOM 6730 N N . PRO B 1 439 ? 5.805 -31.734 -28.609 1 96.5 439 PRO B N 1
ATOM 6731 C CA . PRO B 1 439 ? 6.598 -31.922 -29.828 1 96.5 439 PRO B CA 1
ATOM 6732 C C . PRO B 1 439 ? 8.102 -31.953 -29.562 1 96.5 439 PRO B C 1
ATOM 6734 O O . PRO B 1 439 ? 8.836 -32.688 -30.219 1 96.5 439 PRO B O 1
ATOM 6737 N N . VAL B 1 440 ? 8.539 -31.078 -28.656 1 94.75 440 VAL B N 1
ATOM 6738 C CA . VAL B 1 440 ? 9.898 -31.109 -28.125 1 94.75 440 VAL B CA 1
ATOM 6739 C C . VAL B 1 440 ? 9.875 -31.578 -26.672 1 94.75 440 VAL B C 1
ATOM 6741 O O . VAL B 1 440 ? 9.148 -31.031 -25.844 1 94.75 440 VAL B O 1
ATOM 6744 N N . LYS B 1 441 ? 10.648 -32.562 -26.391 1 95.69 441 LYS B N 1
ATOM 6745 C CA . LYS B 1 441 ? 10.641 -33.125 -25.047 1 95.69 441 LYS B CA 1
ATOM 6746 C C . LYS B 1 441 ? 11.094 -32.125 -24 1 95.69 441 LYS B C 1
ATOM 6748 O O . LYS B 1 441 ? 11.945 -31.281 -24.281 1 95.69 441 LYS B O 1
ATOM 6753 N N . PHE B 1 442 ? 10.555 -32.281 -22.828 1 96.38 442 PHE B N 1
ATOM 6754 C CA . PHE B 1 442 ? 10.953 -31.422 -21.719 1 96.38 442 PHE B CA 1
ATOM 6755 C C . PHE B 1 442 ? 12.305 -31.859 -21.172 1 96.38 442 PHE B C 1
ATOM 6757 O O . PHE B 1 442 ? 12.5 -33.031 -20.844 1 96.38 442 PHE B O 1
ATOM 6764 N N . VAL B 1 443 ? 13.219 -30.969 -21.172 1 91.75 443 VAL B N 1
ATOM 6765 C CA . VAL B 1 443 ? 14.531 -31.188 -20.578 1 91.75 443 VAL B CA 1
ATOM 6766 C C . VAL B 1 443 ? 14.836 -30.062 -19.578 1 91.75 443 VAL B C 1
ATOM 6768 O O . VAL B 1 443 ? 14.719 -28.875 -19.922 1 91.75 443 VAL B O 1
ATOM 6771 N N . ASN B 1 444 ? 15.203 -30.5 -18.391 1 85.81 444 ASN B N 1
ATOM 6772 C CA . ASN B 1 444 ? 15.453 -29.5 -17.344 1 85.81 444 ASN B CA 1
ATOM 6773 C C . ASN B 1 444 ? 16.625 -28.594 -17.719 1 85.81 444 ASN B C 1
ATOM 6775 O O . ASN B 1 444 ? 17.656 -29.062 -18.172 1 85.81 444 ASN B O 1
#

Organism: Anopheles darlingi (NCBI:txid43151)

InterPro domains:
  IPR002328 Alcohol dehydrogenase, zinc-type, conserved site [PS00059] (147-161)
  IPR011032 GroES-like superfamily [SSF50129] (88-259)
  IPR013149 Alcohol dehydrogenase-like, C-terminal [PF00107] (261-393)
  IPR013154 Alcohol dehydrogenase-like, N-terminal [PF08240] (111-223)
  IPR020843 Enoylreductase domain [SM00829] (94-429)
  IPR036291 NAD(P)-binding domain superfamily [SSF51735] (228-389)
  IPR045306 Sorbitol dehydrogenase-like [cd05285] (89-430)

Nearest PDB structures (foldseek):
  3qe3-assembly1_A  TM=9.769E-01  e=6.072E-48  Ovis aries
  1pl6-assembly1_A  TM=9.748E-01  e=2.609E-47  Homo sapiens
  1e3j-assembly1_A  TM=9.600E-01  e=2.046E-47  Bemisia argentifolii
  3m6i-assembly1_A  TM=9.476E-01  e=4.150E-40  Neurospora crassa
  5k1s-assembly2_C  TM=8.731E-01  e=3.499E-27  Myxococcus xanthus DK 1622

Radius of gyration: 39.03 Å; Cα contacts (8 Å, |Δi|>4): 1881; chains: 2; bounding box: 143×132×82 Å

Secondary structure (DSSP, 8-state):
--------------------------------------------------------------------------------------EEEEEEEETTEEEEEEEPPPPP-TTEEEEEEEEEE--HHHHHHHHHSEETTEE--S-EE---EEEEEEEEE-TT--S--TT-EEEE--EE--SSSHHHHTT-GGG-SSSEESSBTTB--S-BSEEEEEGGGEEEPPTTS-HHHHHTHHHHHHHHHHHHHTT--TT-EEEEE--SHHHHHHHHHHHHTT-SEEEEEEEGGGHHHHHHHHHTT-SEEEEEPTT--HHHHHHHHHHHHTS-EEEEEE-S--HHHHHHHHHHEEEEEEEEE-----SSEEE-HHHHHHTT-EEEE--S-SS-HHHHHHHHHTTSS--GGGEEEEEEGGGHHHHHHHHHHT--SEEEEESS-TTTT-SS----/--------------------------------------------------------------------------------------EEEEEEEETTEEEEEEEPPPPP-TTEEEEEEEEEE--HHHHHHHHHSEETTEE--S-EE---EEEEEEEEE-TT--S--TT-EEEE--EE--SSSHHHHTT-GGG-SSSEESSBTTB--S-BSEEEEEGGGEEEPPTTS-HHHHHTHHHHHHHHHHHHHTT--TT-EEEEE--SHHHHHHHHHHHHTT-SEEEEEEEGGGHHHHHHHHHTT-SEEEEEPTT--HHHHHHHHHHHHTS-EEEEEE-S--HHHHHHHHHHEEEEEEEEE-----SSEEE-HHHHHHTT-EEEE--S-SS-HHHHHHHHHTTSS--GGGEEEEEEGGGHHHHHHHHHHT--SEEEEESS-TTTT-SS----

pLDDT: mean 82.04, std 29.93, range [15.3, 98.94]